Protein AF-A0A0L8H445-F1 (afdb_monomer)

Solvent-accessible surface area (backbone atoms only — not comparable to full-atom values): 51123 Å² total; per-residue (Å²): 124,63,44,75,86,66,48,77,74,84,75,86,85,77,84,87,76,80,88,90,76,95,72,57,72,65,58,53,51,51,51,53,49,52,52,48,51,52,53,49,52,52,46,52,47,38,54,50,39,50,54,52,51,52,53,51,51,52,50,54,51,53,54,51,50,30,51,54,46,49,52,52,48,50,59,55,54,71,73,49,62,100,85,63,89,72,60,65,71,58,52,53,53,50,47,56,49,44,74,72,47,67,40,87,89,78,37,54,68,59,51,51,50,52,44,50,53,49,65,78,39,46,68,60,55,48,55,54,27,70,80,42,43,71,63,42,53,52,48,50,46,52,53,53,48,50,35,42,56,49,53,58,67,62,57,97,88,62,84,60,63,58,47,52,48,50,52,56,49,80,58,36,70,79,67,42,69,86,51,86,56,60,94,92,58,96,62,52,68,65,49,57,57,40,46,60,51,40,56,77,72,41,46,54,45,28,51,50,51,41,46,65,73,73,44,70,67,94,60,73,79,31,40,61,64,91,45,74,69,48,39,56,52,48,50,60,63,45,45,62,53,55,48,26,64,73,63,73,44,65,67,58,29,30,54,52,50,49,48,45,41,59,49,64,30,41,47,84,73,47,58,51,41,65,25,32,49,48,40,20,33,44,67,24,98,68,54,59,65,53,70,62,44,48,53,34,54,43,55,62,57,54,58,52,67,63,51,68,76,74,62,95,65,94,76,94,73,95,72,96,70,91,68,93,80,60,85,32,43,45,35,38,42,48,53,49,59,47,33,64,85,45,51,59,73,47,51,67,70,54,43,45,51,44,38,61,48,42,42,68,30,58,72,40,49,66,69,66,82,80,70,74,90,66,86,86,66,95,72,95,71,92,72,99,75,68,91,87,72,50,70,70,55,52,55,54,50,55,50,47,51,53,51,37,53,54,45,50,55,60,67,42,29,69,50,53,36,52,38,52,51,52,36,57,69,78,59,72,44,73,66,53,53,52,29,52,22,42,39,52,30,37,42,40,67,67,58,61,46,57,55,87,80,30,56,43,51,42,55,49,33,72,31,46,68,58,51,50,50,48,54,50,50,50,67,68,40,61,45,73,44,99,86,69,48,80,41,45,49,57,60,37,36,33,68,34,49,89,73,57,70,74,55,47,70,52,51,50,24,44,51,35,42,48,26,47,25,49,41,56,41,56,69,75,52,51,68,53,55,62,74,59,63,79,80,71,86,59,88,77,74,93,73,80,76,81,75,88,53,68,62,54,68,81,57,45,44,64,48,49,47,49,50,48,35,30,45,55,9,46,49,50,60,61,45,59,84,75,71,70,81,64,51,74,70,54,50,58,55,41,60,76,70,72,62,85,76,79,61,66,72,54,50,57,51,35,54,53,47,35,53,43,41,51,29,42,48,54,32,46,51,52,54,49,54,48,34,73,76,56,74,77,60,64,90,69,58,64,48,41,86,87,66,78,75,70,52,94,55,88,75,64,62,69,59,39,54,51,35,62,76,42,58,81,58,84,84,72,79,76,96,66,66,98,79,63,71,80,82,78,50,47,68,52,52,44,50,40,42,38,60,58,76,46,44,70,34,47,58,68,73,52,56,50,48,35,51,50,49,54,44,49,51,57,36,50,75,51,43,40,80,50,38,79,74,74,72,38,73,57,49,76,48,79,32,43,66,94,40,45,56,62,48,43,51,64,56,56,24,64,92,66,39,76,68,70,72,34,45,69,41,47,43,49,22,47,99,85,73,47,74,53,93,74,81,60,84,57,62,49,37,50,51,50,52,54,52,36,52,56,58,62,60,29,46,92,72,46,52,20,35,66,35,92,86,67,22,40,38,78,29,89,60,22,70,82,75,34,92,64,42,65,60,52,52,51,41,52,53,50,52,51,49,46,34,56,65,70,71,49,89,73,96,71,61,60,27,69,56,53,56,52,48,69,74,40,80,83,70,68,78,77,59,67,71,44,32,52,56,75,38,53,73,84,56,103

Radius of gyration: 40.76 Å; Cα contacts (8 Å, |Δi|>4): 844; chains: 1; bounding box: 110×109×117 Å

Mean predicted aligned error: 14.7 Å

Organism: Octopus bimaculoides (NCBI:txid37653)

Sequence (876 aa):
MYSFEGEFRRGPIQSFRGASTKECKEDLIKRAQEERLKREEFRIQNESAVKIQTLFRGYRTRKKEAMRLRELFDSKLSTFPKQSLVNIETVTDLCCQLLFFYDGSLDQSRLLWVCQQMLTQKDNVVNHMAENFEKMVHQMKLVLQLCLLYLEKLTSSQSLALPMRMLEIFTATETYVHLSVPKGKIWPPVVQNIFEFLCNKGYFKSLRILLNIKVPSRIERCHHPPIPIAESIFDLIMKPVNIAVASGDKGFCTSVLTEVCRELFCPSHSQQVELFLLPAMAYGKYPFPFVELIQALINKIGEKNETQLFSAKKNTNEDSSKKFSDANHWLLYAVLVLGEKYVETLTPQQTFQYLMLMQNLVPTLPLPRLQNFDDDDDEENDSDIEEMMVDDLETDFAYQEKLRESCLHYLDSIALARRIIVCTTEFPTPDILVAICNICHSLMCEQRIPVHKLRLLYTLAFNIDFMKRLWLECTCRYSISVSGTKISLIQILARGQSLAESDIQVIVPLLSVFCAAFSHSLHTLHDAEFYGDNEVEFKDERVKKSTSMPFSLNELVPMSLTLRDICLGIIELASPESKVFLNKDYQQAFSKTGIQVAKEENLLRTQLWRHLFKSISTLVKQLHSRDTRRQFCPTNHWLADHIHIRTDKLYNLQAANLYSQQPLMPYVPNDSGPDSGPPLSGRDIWNLIILTELPFVVRFTERIKILHQHVNQDREEHQSEMTNFQLGLSINIKIRRNYIYEDAFEKLSEENEPNLKLRLRVRLVNSAGIDEAGIDGGGLSREFLSELLKTGFDPNRGFFKYTNDKLLYPNPQAPALFENYTDHYYFLGRMLGKALYENLLVELPFAQFFLSKILNRHGIDLDIHHLASLDPEMYR

Secondary structure (DSSP, 8-state):
---TT--S-PPP------------HHHHHHHHHHHHHHHHHHHHHHHHHHHHHHHHHHHHHHHHHHHHHHHHHHHHHHTS-TTPPPPHHHHHHHHHHHHHH--TTT-HHHHHHHHHHHHHTHHHHHHHHHHSHHHHHHHHHHHHHHHHHHHHT--TTS--HHHHHHHHHHT-SGGGTTS-PPTT-SS-HHHHHHHHHHHHTTHHHHHHHHHHHHS-S-----SS-SSHHHHHHHHHHHHHHHHHHHH--HHHHHHHHHHHIIIIISSPPPHHIIIIIHHHHHHSSS---HHHHHHHHHHHHHHHHHHTTT------------------HHHHHHHHHHHTTTGGG--HHHHHHHHHHHHHHGGGSPPPP---S-TT----------TTS-HHHHHHHHHHHHHHHHHHHHHT-HHHHHHHHHHHHH---HHHHHHHHHHHHHHHHTS---GGG-HHHHHHHT-HHHHHHHHHHHHH-EEE-TTS-EEEHHHHHHTTPPPPHHHHHHHHHHHHHHHHHHHHHHHH--HHHHHT------SS----PPP--SS-HHHHHHHHHHHHHHHHHHHHHHS-TT-----HHHHHHHHTTT-----HHHHHHHHHHHHHHHHHHHHHHHHHHHHHHS--SPTTTT--TT----TTS---HHHHHHHHHSTT------S--TT-PPPPPHHHHHHHHHHHH-GGGS-HHHHHHHHHHHHHHHHHHHS-HHHHTT-S-EEEEEEEGGGHHHHHHHHHSTTT---TTSEEEEEEE-TTSPBPS---SSHHHHHHHHHHHHHHS-GGGSSEEE-TTS-EEE-TTHHHH-TTHHHHHHHHHHHHHHHHHTT------B-HHHHHHHH-TT-----GGGHHHH-HHHH-

InterPro domains:
  IPR000048 IQ motif, EF-hand binding site [PF00612] (47-64)
  IPR000569 HECT domain [PF00632] (787-876)
  IPR000569 HECT domain [PS50237] (752-876)
  IPR035983 HECT, E3 ligase catalytic domain [SSF56204] (730-876)
  IPR044611 Ubiquitin-protein ligase E3A/B/C-like [PTHR45700] (14-876)

Structure (mmCIF, N/CA/C/O backbone):
data_AF-A0A0L8H445-F1
#
_entry.id   AF-A0A0L8H445-F1
#
loop_
_atom_site.group_PDB
_atom_site.id
_atom_site.type_symbol
_atom_site.label_atom_id
_atom_site.label_alt_id
_atom_site.label_comp_id
_atom_site.label_asym_id
_atom_site.label_entity_id
_atom_site.label_seq_id
_atom_site.pdbx_PDB_ins_code
_atom_site.Cartn_x
_atom_site.Cartn_y
_atom_site.Cartn_z
_atom_site.occupancy
_atom_site.B_iso_or_equiv
_atom_site.auth_seq_id
_atom_site.auth_comp_id
_atom_site.auth_asym_id
_atom_site.auth_atom_id
_atom_site.pdbx_PDB_model_num
ATOM 1 N N . MET A 1 1 ? -42.386 39.431 35.282 1.00 52.84 1 MET A N 1
ATOM 2 C CA . MET A 1 1 ? -41.181 39.133 34.481 1.00 52.84 1 MET A CA 1
ATOM 3 C C . MET A 1 1 ? -40.555 40.464 34.123 1.00 52.84 1 MET A C 1
ATOM 5 O O . MET A 1 1 ? -41.308 41.370 33.791 1.00 52.84 1 MET A O 1
ATOM 9 N N . TYR A 1 2 ? -39.244 40.599 34.299 1.00 54.44 2 TYR A N 1
ATOM 10 C CA . TYR A 1 2 ? -38.499 41.794 33.895 1.00 54.44 2 TYR A CA 1
ATOM 11 C C . TYR A 1 2 ? -38.227 41.717 32.388 1.00 54.44 2 TYR A C 1
ATOM 13 O O . TYR A 1 2 ? -37.969 40.611 31.903 1.00 54.44 2 TYR A O 1
ATOM 21 N N . SER A 1 3 ? -38.297 42.840 31.664 1.00 57.62 3 SER A N 1
ATOM 22 C CA . SER A 1 3 ? -37.790 42.911 30.283 1.00 57.62 3 SER A CA 1
ATOM 23 C C . SER A 1 3 ? -36.276 42.660 30.256 1.00 57.62 3 SER A C 1
ATOM 25 O O . SER A 1 3 ? -35.626 42.671 31.306 1.00 57.62 3 SER A O 1
ATOM 27 N N . PHE A 1 4 ? -35.700 42.438 29.072 1.00 54.97 4 PHE A N 1
ATOM 28 C CA . PHE A 1 4 ? -34.241 42.324 28.910 1.00 54.97 4 PHE A CA 1
ATOM 29 C C . PHE A 1 4 ? -33.477 43.519 29.524 1.00 54.97 4 PHE A C 1
ATOM 31 O O . PHE A 1 4 ? -32.404 43.342 30.088 1.00 54.97 4 PHE A O 1
ATOM 38 N N . GLU A 1 5 ? -34.086 44.707 29.516 1.00 62.88 5 GLU A N 1
ATOM 39 C CA . GLU A 1 5 ? -33.553 45.957 30.081 1.00 62.88 5 GLU A CA 1
ATOM 40 C C . GLU A 1 5 ? -33.823 46.124 31.592 1.00 62.88 5 GLU A C 1
ATOM 42 O O . GLU A 1 5 ? -33.458 47.134 32.185 1.00 62.88 5 GLU A O 1
ATOM 47 N N . GLY A 1 6 ? -34.458 45.146 32.248 1.00 58.59 6 GLY A N 1
ATOM 48 C CA . GLY A 1 6 ? -34.704 45.180 33.693 1.00 58.59 6 GLY A CA 1
ATOM 49 C C . GLY A 1 6 ? -35.949 45.963 34.118 1.00 58.59 6 GLY A C 1
ATOM 50 O O . GLY A 1 6 ? -36.132 46.220 35.307 1.00 58.59 6 GLY A O 1
ATOM 51 N N . GLU A 1 7 ? -36.849 46.301 33.194 1.00 60.81 7 GLU A N 1
ATOM 52 C CA . GLU A 1 7 ? -38.042 47.085 33.515 1.00 60.81 7 GLU A CA 1
ATOM 53 C C . GLU A 1 7 ? -39.260 46.209 33.848 1.00 60.81 7 GLU A C 1
ATOM 55 O O . GLU A 1 7 ? -39.556 45.205 33.187 1.00 60.81 7 GLU A O 1
ATOM 60 N N . PHE A 1 8 ? -39.993 46.588 34.899 1.00 49.16 8 PHE A N 1
ATOM 61 C CA . PHE A 1 8 ? -41.201 45.901 35.354 1.00 49.16 8 PHE A CA 1
ATOM 62 C C . PHE A 1 8 ? -42.442 46.554 34.724 1.00 49.16 8 PHE A C 1
ATOM 64 O O . PHE A 1 8 ? -42.942 47.545 35.238 1.00 49.16 8 PHE A O 1
ATOM 71 N N . ARG A 1 9 ? -42.940 45.961 33.625 1.00 52.97 9 ARG A N 1
ATOM 72 C CA . ARG A 1 9 ? -44.165 46.343 32.880 1.00 52.97 9 ARG A CA 1
ATOM 73 C C . ARG A 1 9 ? -44.188 47.804 32.378 1.00 52.97 9 ARG A C 1
ATOM 75 O O . ARG A 1 9 ? -44.627 48.698 33.091 1.00 52.97 9 ARG A O 1
ATOM 82 N N . ARG A 1 10 ? -43.860 48.033 31.099 1.00 55.81 10 ARG A N 1
ATOM 83 C CA . ARG A 1 10 ? -44.254 49.277 30.404 1.00 55.81 10 ARG A CA 1
ATOM 84 C C . ARG A 1 10 ? -45.738 49.218 30.013 1.00 55.81 10 ARG A C 1
ATOM 86 O O . ARG A 1 10 ? -46.206 48.189 29.525 1.00 55.81 10 ARG A O 1
ATOM 93 N N . GLY A 1 11 ? -46.470 50.314 30.228 1.00 60.94 11 GLY A N 1
ATOM 94 C CA . GLY A 1 11 ? -47.812 50.510 29.666 1.00 60.94 11 GLY A CA 1
ATOM 95 C C . GLY A 1 11 ? -47.774 50.593 28.130 1.00 60.94 11 GLY A C 1
ATOM 96 O O . GLY A 1 11 ? -46.709 50.848 27.564 1.00 60.94 11 GLY A O 1
ATOM 97 N N . PRO A 1 12 ? -48.900 50.356 27.431 1.00 51.44 12 PRO A N 1
ATOM 98 C CA . PRO A 1 12 ? -48.942 50.403 25.973 1.00 51.44 12 PRO A CA 1
ATOM 99 C C . PRO A 1 12 ? -48.565 51.802 25.472 1.00 51.44 12 PRO A C 1
ATOM 101 O O . PRO A 1 12 ? -49.224 52.785 25.803 1.00 51.44 12 PRO A O 1
ATOM 104 N N . ILE A 1 13 ? -47.512 51.895 24.657 1.00 60.28 13 ILE A N 1
ATOM 105 C CA . ILE A 1 13 ? -47.147 53.141 23.977 1.00 60.28 13 ILE A CA 1
ATOM 106 C C . ILE A 1 13 ? -48.139 53.329 22.824 1.00 60.28 13 ILE A C 1
ATOM 108 O O . ILE A 1 13 ? -47.994 52.732 21.757 1.00 60.28 13 ILE A O 1
ATOM 112 N N . GLN A 1 14 ? -49.184 54.123 23.056 1.00 52.66 14 GLN A N 1
ATOM 113 C CA . GLN A 1 14 ? -50.068 54.600 21.996 1.00 52.66 14 GLN A CA 1
ATOM 114 C C . GLN A 1 14 ? -49.372 55.732 21.239 1.00 52.66 14 GLN A C 1
ATOM 116 O O . GLN A 1 14 ? -49.094 56.794 21.792 1.00 52.66 14 GLN A O 1
ATOM 121 N N . SER A 1 15 ? -49.088 55.497 19.957 1.00 55.41 15 SER A N 1
ATOM 122 C CA . SER A 1 15 ? -48.632 56.546 19.047 1.00 55.41 15 SER A CA 1
ATOM 123 C C . SER A 1 15 ? -49.806 57.470 18.724 1.00 55.41 15 SER A C 1
ATOM 125 O O . SER A 1 15 ? -50.652 57.153 17.889 1.00 55.41 15 SER A O 1
ATOM 127 N N . PHE A 1 16 ? -49.873 58.617 19.397 1.00 56.34 16 PHE A N 1
ATOM 128 C CA . PHE A 1 16 ? -50.764 59.711 19.020 1.00 56.34 16 PHE A CA 1
ATOM 129 C C . PHE A 1 16 ? -50.074 60.582 17.971 1.00 56.34 16 PHE A C 1
ATOM 131 O O . PHE A 1 16 ? -49.567 61.660 18.278 1.00 56.34 16 PHE A O 1
ATOM 138 N N . ARG A 1 17 ? -50.041 60.130 16.713 1.00 50.19 17 ARG A N 1
ATOM 139 C CA . ARG A 1 17 ? -49.727 61.025 15.594 1.00 50.19 17 ARG A CA 1
ATOM 140 C C . ARG A 1 17 ? -50.879 61.051 14.603 1.00 50.19 17 ARG A C 1
ATOM 142 O O . ARG A 1 17 ? -51.000 60.206 13.723 1.00 50.19 17 ARG A O 1
ATOM 149 N N . GLY A 1 18 ? -51.739 62.046 14.799 1.00 51.62 18 GLY A N 1
ATOM 150 C CA . GLY A 1 18 ? -52.689 62.501 13.798 1.00 51.62 18 GLY A CA 1
ATOM 151 C C . GLY A 1 18 ? -51.972 63.287 12.699 1.00 51.62 18 GLY A C 1
ATOM 152 O O . GLY A 1 18 ? -51.136 64.138 12.986 1.00 51.62 18 GLY A O 1
ATOM 153 N N . ALA A 1 19 ? -52.307 62.929 11.460 1.00 54.41 19 ALA A N 1
ATOM 154 C CA . ALA A 1 19 ? -52.299 63.718 10.229 1.00 54.41 19 ALA A CA 1
ATOM 155 C C . ALA A 1 19 ? -51.334 64.916 10.124 1.00 54.41 19 ALA A C 1
ATOM 157 O O . ALA A 1 19 ? -51.636 65.997 10.617 1.00 54.41 19 ALA A O 1
ATOM 158 N N . SER A 1 20 ? -50.263 64.761 9.337 1.00 53.66 20 SER A N 1
ATOM 159 C CA . SER A 1 20 ? -49.817 65.774 8.362 1.00 53.66 20 SER A CA 1
ATOM 160 C C . SER A 1 20 ? -48.563 65.281 7.631 1.00 53.66 20 SER A C 1
ATOM 162 O O . SER A 1 20 ? -47.464 65.456 8.144 1.00 53.66 20 SER A O 1
ATOM 164 N N . THR A 1 21 ? -48.759 64.618 6.484 1.00 58.44 21 THR A N 1
ATOM 165 C CA . THR A 1 21 ? -47.921 64.621 5.259 1.00 58.44 21 THR A CA 1
ATOM 166 C C . THR A 1 21 ? -48.411 63.493 4.338 1.00 58.44 21 THR A C 1
ATOM 168 O O . THR A 1 21 ? -48.614 62.365 4.781 1.00 58.44 21 THR A O 1
ATOM 171 N N . LYS A 1 22 ? -48.659 63.778 3.049 1.00 61.53 22 LYS A N 1
ATOM 172 C CA . LYS A 1 22 ? -48.946 62.742 2.036 1.00 61.53 22 LYS A CA 1
ATOM 173 C C . LYS A 1 22 ? -47.659 61.944 1.786 1.00 61.53 22 LYS A C 1
ATOM 175 O O . LYS A 1 22 ? -46.872 62.316 0.925 1.00 61.53 22 LYS A O 1
ATOM 180 N N . GLU A 1 23 ? -47.424 60.894 2.566 1.00 62.38 23 GLU A N 1
ATOM 181 C CA . GLU A 1 23 ? -46.331 59.948 2.317 1.00 62.38 23 GLU A CA 1
ATOM 182 C C . GLU A 1 23 ? -46.672 59.006 1.153 1.00 62.38 23 GLU A C 1
ATOM 184 O O . GLU A 1 23 ? -47.831 58.627 0.959 1.00 62.38 23 GLU A O 1
ATOM 189 N N . CYS A 1 24 ? -45.661 58.637 0.360 1.00 68.00 24 CYS A N 1
ATOM 190 C CA . CYS A 1 24 ? -45.808 57.682 -0.734 1.00 68.00 24 CYS A CA 1
ATOM 191 C C . CYS A 1 24 ? -46.143 56.286 -0.174 1.00 68.00 24 CYS A C 1
ATOM 193 O O . CYS A 1 24 ? -45.620 55.876 0.863 1.00 68.00 24 CYS A O 1
ATOM 195 N N . LYS A 1 25 ? -47.022 55.534 -0.854 1.00 74.12 25 LYS A N 1
ATOM 196 C CA . LYS A 1 25 ? -47.511 54.219 -0.389 1.00 74.12 25 LYS A CA 1
ATOM 197 C C . LYS A 1 25 ? -46.368 53.228 -0.129 1.00 74.12 25 LYS A C 1
ATOM 199 O O . LYS A 1 25 ? -46.459 52.438 0.808 1.00 74.12 25 LYS A O 1
ATOM 204 N N . GLU A 1 26 ? -45.309 53.277 -0.934 1.00 74.31 26 GLU A N 1
ATOM 205 C CA . GLU A 1 26 ? -44.135 52.406 -0.795 1.00 74.31 26 GLU A CA 1
ATOM 206 C C . GLU A 1 26 ? -43.337 52.703 0.482 1.00 74.31 26 GLU A C 1
ATOM 208 O O . GLU A 1 26 ? -43.000 51.775 1.218 1.00 74.31 26 GLU A O 1
ATOM 213 N N . ASP A 1 27 ? -43.134 53.981 0.817 1.00 75.69 27 ASP A N 1
ATOM 214 C CA . ASP A 1 27 ? -42.425 54.395 2.036 1.00 75.69 27 ASP A CA 1
ATOM 215 C C . ASP A 1 27 ? -43.194 54.011 3.304 1.00 75.69 27 ASP A C 1
ATOM 217 O O . ASP A 1 27 ? -42.604 53.587 4.302 1.00 75.69 27 ASP A O 1
ATOM 221 N N . LEU A 1 28 ? -44.527 54.093 3.254 1.00 76.31 28 LEU A N 1
ATOM 222 C CA . LEU A 1 28 ? -45.396 53.689 4.358 1.00 76.31 28 LEU A CA 1
ATOM 223 C C . LEU A 1 28 ? -45.352 52.170 4.582 1.00 76.31 28 LEU A C 1
ATOM 225 O O . LEU A 1 28 ? -45.294 51.717 5.727 1.00 76.31 28 LEU A O 1
ATOM 229 N N . ILE A 1 29 ? -45.326 51.377 3.505 1.00 78.19 29 ILE A N 1
ATOM 230 C CA . ILE A 1 29 ? -45.174 49.916 3.585 1.00 78.19 29 ILE A CA 1
ATOM 231 C C . ILE A 1 29 ? -43.795 49.552 4.141 1.00 78.19 29 ILE A C 1
ATOM 233 O O . ILE A 1 29 ? -43.714 48.726 5.052 1.00 78.19 29 ILE A O 1
ATOM 237 N N . LYS A 1 30 ? -42.726 50.193 3.653 1.00 79.81 30 LYS A N 1
ATOM 238 C CA . LYS A 1 30 ? -41.353 49.937 4.104 1.00 79.81 30 LYS A CA 1
ATOM 239 C C . LYS A 1 30 ? -41.175 50.270 5.585 1.00 79.81 30 LYS A C 1
ATOM 241 O O . LYS A 1 30 ? -40.667 49.444 6.339 1.00 79.81 30 LYS A O 1
ATOM 246 N N . ARG A 1 31 ? -41.697 51.411 6.044 1.00 79.44 31 ARG A N 1
ATOM 247 C CA . ARG A 1 31 ? -41.658 51.794 7.464 1.00 79.44 31 ARG A CA 1
ATOM 248 C C . ARG A 1 31 ? -42.493 50.859 8.341 1.00 79.44 31 ARG A C 1
ATOM 250 O O . ARG A 1 31 ? -42.049 50.471 9.417 1.00 79.44 31 ARG A O 1
ATOM 257 N N . ALA A 1 32 ? -43.671 50.438 7.877 1.00 78.12 32 ALA A N 1
ATOM 258 C CA . ALA A 1 32 ? -44.479 49.446 8.586 1.00 78.12 32 ALA A CA 1
ATOM 259 C C . ALA A 1 32 ? -43.778 48.077 8.667 1.00 78.12 32 ALA A C 1
ATOM 261 O O . ALA A 1 32 ? -43.916 47.379 9.672 1.00 78.12 32 ALA A O 1
ATOM 262 N N . GLN A 1 33 ? -43.019 47.688 7.639 1.00 79.94 33 GLN A N 1
ATOM 263 C CA . GLN A 1 33 ? -42.196 46.479 7.642 1.00 79.94 33 GLN A CA 1
ATOM 264 C C . GLN A 1 33 ? -41.013 46.602 8.614 1.00 79.94 33 GLN A C 1
ATOM 266 O O . GLN A 1 33 ? -40.796 45.689 9.405 1.00 79.94 33 GLN A O 1
ATOM 271 N N . GLU A 1 34 ? -40.309 47.735 8.629 1.00 80.94 34 GLU A N 1
ATOM 272 C CA . GLU A 1 34 ? -39.234 48.020 9.592 1.00 80.94 34 GLU A CA 1
ATOM 273 C C . GLU A 1 34 ? -39.747 48.041 11.042 1.00 80.94 34 GLU A C 1
ATOM 275 O O . GLU A 1 34 ? -39.114 47.479 11.934 1.00 80.94 34 GLU A O 1
ATOM 280 N N . GLU A 1 35 ? -40.926 48.617 11.299 1.00 81.06 35 GLU A N 1
ATOM 281 C CA . GLU A 1 35 ? -41.564 48.553 12.619 1.00 81.06 35 GLU A CA 1
ATOM 282 C C . GLU A 1 35 ? -41.956 47.124 13.014 1.00 81.06 35 GLU A C 1
ATOM 284 O O . GLU A 1 35 ? -41.827 46.759 14.184 1.00 81.06 35 GLU A O 1
ATOM 289 N N . ARG A 1 36 ? -42.428 46.299 12.067 1.00 77.38 36 ARG A N 1
ATOM 290 C CA . ARG A 1 36 ? -42.722 44.877 12.321 1.00 77.38 36 ARG A CA 1
ATOM 291 C C . ARG A 1 36 ? -41.454 44.105 12.668 1.00 77.38 36 ARG A C 1
ATOM 293 O O . ARG A 1 36 ? -41.474 43.379 13.657 1.00 77.38 36 ARG A O 1
ATOM 300 N N . LEU A 1 37 ? -40.367 44.313 11.921 1.00 81.81 37 LEU A N 1
ATOM 301 C CA . LEU A 1 37 ? -39.067 43.695 12.193 1.00 81.81 37 LEU A CA 1
ATOM 302 C C . LEU A 1 37 ? -38.548 44.088 13.580 1.00 81.81 37 LEU A C 1
ATOM 304 O O . LEU A 1 37 ? -38.221 43.209 14.368 1.00 81.81 37 LEU A O 1
ATOM 308 N N . LYS A 1 38 ? -38.601 45.375 13.948 1.00 84.25 38 LYS A N 1
ATOM 309 C CA . LYS A 1 38 ? -38.212 45.832 15.296 1.00 84.25 38 LYS A CA 1
ATOM 310 C C . LYS A 1 38 ? -39.068 45.219 16.410 1.00 84.25 38 LYS A C 1
ATOM 312 O O . LYS A 1 38 ? -38.551 44.886 17.474 1.00 84.25 38 LYS A O 1
ATOM 317 N N . ARG A 1 39 ? -40.381 45.051 16.195 1.00 80.69 39 ARG A N 1
ATOM 318 C CA . ARG A 1 39 ? -41.268 44.375 17.165 1.00 80.69 39 ARG A CA 1
ATOM 319 C C . ARG A 1 39 ? -40.942 42.888 17.293 1.00 80.69 39 ARG A C 1
ATOM 321 O O . ARG A 1 39 ? -41.013 42.351 18.396 1.00 80.69 39 ARG A O 1
ATOM 328 N N . GLU A 1 40 ? -40.596 42.233 16.190 1.00 81.44 40 GLU A N 1
ATOM 329 C CA . GLU A 1 40 ? -40.197 40.828 16.178 1.00 81.44 40 GLU A CA 1
ATOM 330 C C . GLU A 1 40 ? -38.836 40.616 16.853 1.00 81.44 40 GLU A C 1
ATOM 332 O O . GLU A 1 40 ? -38.731 39.756 17.727 1.00 81.44 40 GLU A O 1
ATOM 337 N N . GLU A 1 41 ? -37.844 41.463 16.571 1.00 83.31 41 GLU A N 1
ATOM 338 C CA . GLU A 1 41 ? -36.553 41.485 17.272 1.00 83.31 41 GLU A CA 1
ATOM 339 C C . GLU A 1 41 ? -36.737 41.671 18.782 1.00 83.31 41 GLU A C 1
ATOM 341 O O . GLU A 1 41 ? -36.195 40.901 19.577 1.00 83.31 41 GLU A O 1
ATOM 346 N N . PHE A 1 42 ? -37.573 42.625 19.201 1.00 84.25 42 PHE A N 1
ATOM 347 C CA . PHE A 1 42 ? -37.860 42.853 20.619 1.00 84.25 42 PHE A CA 1
ATOM 348 C C . PHE A 1 42 ? -38.588 41.667 21.279 1.00 84.25 42 PHE A C 1
ATOM 350 O O . PHE A 1 42 ? -38.356 41.359 22.455 1.00 84.25 42 PHE A O 1
ATOM 357 N N . ARG A 1 43 ? -39.457 40.960 20.540 1.00 83.12 43 ARG A N 1
ATOM 358 C CA . ARG A 1 43 ? -40.092 39.719 21.017 1.00 83.12 43 ARG A CA 1
ATOM 359 C C . ARG A 1 43 ? -39.042 38.628 21.229 1.00 83.12 43 ARG A C 1
ATOM 361 O O . ARG A 1 43 ? -39.008 38.037 22.306 1.00 83.12 43 ARG A O 1
ATOM 368 N N . ILE A 1 44 ? -38.160 38.414 20.251 1.00 84.12 44 ILE A N 1
ATOM 369 C CA . ILE A 1 44 ? -37.080 37.416 20.313 1.00 84.12 44 ILE A CA 1
ATOM 370 C C . ILE A 1 44 ? -36.131 37.710 21.482 1.00 84.12 44 ILE A C 1
ATOM 372 O O . ILE A 1 44 ? -35.766 36.796 22.227 1.00 84.12 44 ILE A O 1
ATOM 376 N N . GLN A 1 45 ? -35.768 38.977 21.698 1.00 83.81 45 GLN A N 1
ATOM 377 C CA . GLN A 1 45 ? -34.928 39.394 22.824 1.00 83.81 45 GLN A CA 1
ATOM 378 C C . GLN A 1 45 ? -35.591 39.099 24.176 1.00 83.81 45 GLN A C 1
ATOM 380 O O . GLN A 1 45 ? -34.958 38.510 25.053 1.00 83.81 45 GLN A O 1
ATOM 385 N N . ASN A 1 46 ? -36.874 39.434 24.349 1.00 85.38 46 ASN A N 1
ATOM 386 C CA . ASN A 1 46 ? -37.590 39.139 25.594 1.00 85.38 46 ASN A CA 1
ATOM 387 C C . ASN A 1 46 ? -37.792 37.637 25.824 1.00 85.38 46 ASN A C 1
ATOM 389 O O . ASN A 1 46 ? -37.627 37.166 26.950 1.00 85.38 46 ASN A O 1
ATOM 393 N N . GLU A 1 47 ? -38.104 36.863 24.785 1.00 87.25 47 GLU A N 1
ATOM 394 C CA . GLU A 1 47 ? -38.186 35.402 24.888 1.00 87.25 47 GLU A CA 1
ATOM 395 C C . GLU A 1 47 ? -36.840 34.793 25.298 1.00 87.25 47 GLU A C 1
ATOM 397 O O . GLU A 1 47 ? -36.785 33.933 26.181 1.00 87.25 47 GLU A O 1
ATOM 402 N N . SER A 1 48 ? -35.742 35.281 24.718 1.00 86.44 48 SER A N 1
ATOM 403 C CA . SER A 1 48 ? -34.381 34.866 25.075 1.00 86.44 48 SER A CA 1
ATOM 404 C C . SER A 1 48 ? -34.046 35.228 26.525 1.00 86.44 48 SER A C 1
ATOM 406 O O . SER A 1 48 ? -33.537 34.389 27.269 1.00 86.44 48 SER A O 1
ATOM 408 N N . ALA A 1 49 ? -34.420 36.429 26.978 1.00 87.62 49 ALA A N 1
ATOM 409 C CA . ALA A 1 49 ? -34.254 36.864 28.364 1.00 87.62 49 ALA A CA 1
ATOM 410 C C . ALA A 1 49 ? -34.993 35.943 29.347 1.00 87.62 49 ALA A C 1
ATOM 412 O O . ALA A 1 49 ? -34.431 35.533 30.364 1.00 87.62 49 ALA A O 1
ATOM 413 N N . VAL A 1 50 ? -36.238 35.568 29.037 1.00 86.38 50 VAL A N 1
ATOM 414 C CA . VAL A 1 50 ? -37.031 34.643 29.860 1.00 86.38 50 VAL A CA 1
ATOM 415 C C . VAL A 1 50 ? -36.380 33.261 29.917 1.00 86.38 50 VAL A C 1
ATOM 417 O O . VAL A 1 50 ? -36.291 32.681 31.004 1.00 86.38 50 VAL A O 1
ATOM 420 N N . LYS A 1 51 ? -35.870 32.740 28.795 1.00 87.81 51 LYS A N 1
ATOM 421 C CA . LYS A 1 51 ? -35.128 31.466 28.761 1.00 87.81 51 LYS A CA 1
ATOM 422 C C . LYS A 1 51 ? -33.877 31.515 29.645 1.00 87.81 51 LYS A C 1
ATOM 424 O O . LYS A 1 51 ? -33.678 30.628 30.472 1.00 87.81 51 LYS A O 1
ATOM 429 N N . ILE A 1 52 ? -33.087 32.587 29.563 1.00 89.31 52 ILE A N 1
ATOM 430 C CA . ILE A 1 52 ? -31.895 32.773 30.408 1.00 89.31 52 ILE A CA 1
ATOM 431 C C . ILE A 1 52 ? -32.286 32.870 31.891 1.00 89.31 52 ILE A C 1
ATOM 433 O O . ILE A 1 52 ? -31.716 32.180 32.738 1.00 89.31 52 ILE A O 1
ATOM 437 N N . GLN A 1 53 ? -33.294 33.681 32.227 1.00 88.38 53 GLN A N 1
ATOM 438 C CA . GLN A 1 53 ? -33.745 33.874 33.608 1.00 88.38 53 GLN A CA 1
ATOM 439 C C . GLN A 1 53 ? -34.312 32.590 34.225 1.00 88.38 53 GLN A C 1
ATOM 441 O O . GLN A 1 53 ? -34.054 32.305 35.395 1.00 88.38 53 GLN A O 1
ATOM 446 N N . THR A 1 54 ? -35.094 31.818 33.470 1.00 90.44 54 THR A N 1
ATOM 447 C CA . THR A 1 54 ? -35.649 30.536 33.934 1.00 90.44 54 THR A CA 1
ATOM 448 C C . THR A 1 54 ? -34.543 29.512 34.170 1.00 90.44 54 THR A C 1
ATOM 450 O O . THR A 1 54 ? -34.519 28.889 35.235 1.00 90.44 54 THR A O 1
ATOM 453 N N . LEU A 1 55 ? -33.571 29.415 33.259 1.00 90.56 55 LEU A N 1
ATOM 454 C CA . LEU A 1 55 ? -32.411 28.537 33.405 1.00 90.56 55 LEU A CA 1
ATOM 455 C C . LEU A 1 55 ? -31.545 28.930 34.613 1.00 90.56 55 LEU A C 1
ATOM 457 O O . LEU A 1 55 ? -31.192 28.065 35.418 1.00 90.56 55 LEU A O 1
ATOM 461 N N . PHE A 1 56 ? -31.294 30.228 34.819 1.00 91.06 56 PHE A N 1
ATOM 462 C CA . PHE A 1 56 ? -30.547 30.734 35.975 1.00 91.06 56 PHE A CA 1
ATOM 463 C C . PHE A 1 56 ? -31.275 30.499 37.305 1.00 91.06 56 PHE A C 1
ATOM 465 O O . PHE A 1 56 ? -30.664 30.043 38.274 1.00 91.06 56 PHE A O 1
ATOM 472 N N . ARG A 1 57 ? -32.588 30.764 37.373 1.00 91.75 57 ARG A N 1
ATOM 473 C CA . ARG A 1 57 ? -33.398 30.474 38.571 1.00 91.75 57 ARG A CA 1
ATOM 474 C C . ARG A 1 57 ? -33.378 28.982 38.889 1.00 91.75 57 ARG A C 1
ATOM 476 O O . ARG A 1 57 ? -33.150 28.624 40.040 1.00 91.75 57 ARG A O 1
ATOM 483 N N . GLY A 1 58 ? -33.536 28.128 37.877 1.00 90.31 58 GLY A N 1
ATOM 484 C CA . GLY A 1 58 ? -33.436 26.676 38.022 1.00 90.31 58 GLY A CA 1
ATOM 485 C C . GLY A 1 58 ? -32.069 26.231 38.546 1.00 90.31 58 GLY A C 1
ATOM 486 O O . GLY A 1 58 ? -32.000 25.462 39.503 1.00 90.31 58 GLY A O 1
ATOM 487 N N . TYR A 1 59 ? -30.982 26.763 37.981 1.00 90.31 59 TYR A N 1
ATOM 488 C CA . TYR A 1 59 ? -29.619 26.504 38.451 1.00 90.31 59 TYR A CA 1
ATOM 489 C C . TYR A 1 59 ? -29.420 26.933 39.912 1.00 90.31 59 TYR A C 1
ATOM 491 O O . TYR A 1 59 ? -28.950 26.140 40.728 1.00 90.31 59 TYR A O 1
ATOM 499 N N . ARG A 1 60 ? -29.840 28.152 40.281 1.00 92.50 60 ARG A N 1
ATOM 500 C CA . ARG A 1 60 ? -29.709 28.672 41.651 1.00 92.50 60 ARG A CA 1
ATOM 501 C C . ARG A 1 60 ? -30.501 27.840 42.660 1.00 92.50 60 ARG A C 1
ATOM 503 O O . ARG A 1 60 ? -29.986 27.574 43.744 1.00 92.50 60 ARG A O 1
ATOM 510 N N . THR A 1 61 ? -31.720 27.424 42.320 1.00 92.56 61 THR A N 1
ATOM 511 C CA . THR A 1 61 ? -32.548 26.569 43.184 1.00 92.56 61 THR A CA 1
ATOM 512 C C . THR A 1 61 ? -31.917 25.193 43.369 1.00 92.56 61 THR A C 1
ATOM 514 O O . THR A 1 61 ? -31.753 24.769 44.509 1.00 92.56 61 THR A O 1
ATOM 517 N N . ARG A 1 62 ? -31.469 24.531 42.290 1.00 90.06 62 ARG A N 1
ATOM 518 C CA . ARG A 1 62 ? -30.760 23.242 42.389 1.00 90.06 62 ARG A CA 1
ATOM 519 C C . ARG A 1 62 ? -29.493 23.347 43.233 1.00 90.06 62 ARG A C 1
ATOM 521 O O . ARG A 1 62 ? -29.260 22.489 44.072 1.00 90.06 62 ARG A O 1
ATOM 528 N N . LYS A 1 63 ? -28.714 24.423 43.077 1.00 90.44 63 LYS A N 1
ATOM 529 C CA . LYS A 1 63 ? -27.492 24.652 43.863 1.00 90.44 63 LYS A CA 1
ATOM 530 C C . LYS A 1 63 ? -27.783 24.853 45.357 1.00 90.44 63 LYS A C 1
ATOM 532 O O . LYS A 1 63 ? -27.052 24.328 46.191 1.00 90.44 63 LYS A O 1
ATOM 537 N N . LYS A 1 64 ? -28.849 25.589 45.701 1.00 92.00 64 LYS A N 1
ATOM 538 C CA . LYS A 1 64 ? -29.307 25.733 47.095 1.00 92.00 64 LYS A CA 1
ATOM 539 C C . LYS A 1 64 ? -29.751 24.397 47.684 1.00 92.00 64 LYS A C 1
ATOM 541 O O . LYS A 1 64 ? -29.345 24.069 48.791 1.00 92.00 64 LYS A O 1
ATOM 546 N N . GLU A 1 65 ? -30.540 23.631 46.938 1.00 92.38 65 GLU A N 1
ATOM 547 C CA . GLU A 1 65 ? -31.026 22.332 47.403 1.00 92.38 65 GLU A CA 1
ATOM 548 C C . GLU A 1 65 ? -29.889 21.315 47.551 1.00 92.38 65 GLU A C 1
ATOM 550 O O . GLU A 1 65 ? -29.840 20.590 48.537 1.00 92.38 65 GLU A O 1
ATOM 555 N N . ALA A 1 66 ? -28.916 21.322 46.636 1.00 91.75 66 ALA A N 1
ATOM 556 C CA . ALA A 1 66 ? -27.710 20.507 46.737 1.00 91.75 66 ALA A CA 1
ATOM 557 C C . ALA A 1 66 ? -26.903 20.823 48.010 1.00 91.75 66 ALA A C 1
ATOM 559 O O . ALA A 1 66 ? -26.453 19.905 48.689 1.00 91.75 66 ALA A O 1
ATOM 560 N N . MET A 1 67 ? -26.759 22.104 48.378 1.00 91.88 67 MET A N 1
ATOM 561 C CA . MET A 1 67 ? -26.127 22.493 49.649 1.00 91.88 67 MET A CA 1
ATOM 562 C C . MET A 1 67 ? -26.931 22.016 50.863 1.00 91.88 67 MET A C 1
ATOM 564 O O . MET A 1 67 ? -26.357 21.406 51.760 1.00 91.88 67 MET A O 1
ATOM 568 N N . ARG A 1 68 ? -28.257 22.211 50.859 1.00 94.25 68 ARG A N 1
ATOM 569 C CA . ARG A 1 68 ? -29.144 21.753 51.941 1.00 94.25 68 ARG A CA 1
ATOM 570 C C . ARG A 1 68 ? -29.060 20.237 52.150 1.00 94.25 68 ARG A C 1
ATOM 572 O O . ARG A 1 68 ? -29.002 19.766 53.282 1.00 94.25 68 ARG A O 1
ATOM 579 N N . LEU A 1 69 ? -29.052 19.464 51.062 1.00 92.69 69 LEU A N 1
ATOM 580 C CA . LEU A 1 69 ? -28.916 18.008 51.114 1.00 92.69 69 LEU A CA 1
ATOM 581 C C . LEU A 1 69 ? -27.516 17.571 51.557 1.00 92.69 69 LEU A C 1
ATOM 583 O O . LEU A 1 69 ? -27.412 16.577 52.267 1.00 92.69 69 LEU A O 1
ATOM 587 N N . ARG A 1 70 ? -26.460 18.318 51.209 1.00 93.31 70 ARG A N 1
ATOM 588 C CA . ARG A 1 70 ? -25.098 18.057 51.699 1.00 93.31 70 ARG A CA 1
ATOM 589 C C . ARG A 1 70 ? -25.000 18.242 53.219 1.00 93.31 70 ARG A C 1
ATOM 591 O O . ARG A 1 70 ? -24.462 17.376 53.898 1.00 93.31 70 ARG A O 1
ATOM 598 N N . GLU A 1 71 ? -25.586 19.306 53.765 1.00 91.94 71 GLU A N 1
ATOM 599 C CA . GLU A 1 71 ? -25.663 19.523 55.221 1.00 91.94 71 GLU A CA 1
ATOM 600 C C . GLU A 1 71 ? -26.477 18.422 55.922 1.00 91.94 71 GLU A C 1
ATOM 602 O O . GLU A 1 71 ? -26.083 17.901 56.969 1.00 91.94 71 GLU A O 1
ATOM 607 N N . LEU A 1 72 ? -27.602 18.014 55.323 1.00 91.38 72 LEU A N 1
ATOM 608 C CA . LEU A 1 72 ? -28.409 16.904 55.833 1.00 91.38 72 LEU A CA 1
ATOM 609 C C . LEU A 1 72 ? -27.635 15.577 55.817 1.00 91.38 72 LEU A C 1
ATOM 611 O O . LEU A 1 72 ? -27.730 14.801 56.765 1.00 91.38 72 LEU A O 1
ATOM 615 N N . PHE A 1 73 ? -26.853 15.325 54.769 1.00 93.12 73 PHE A N 1
ATOM 616 C CA . PHE A 1 73 ? -25.988 14.155 54.675 1.00 93.12 73 PHE A CA 1
ATOM 617 C C . PHE A 1 73 ? -24.953 14.147 55.810 1.00 93.12 73 PHE A C 1
ATOM 619 O O . PHE A 1 73 ? -24.821 13.145 56.509 1.00 93.12 73 PHE A O 1
ATOM 626 N N . ASP A 1 74 ? -24.270 15.270 56.048 1.00 90.62 74 ASP A N 1
ATOM 627 C CA . ASP A 1 74 ? -23.231 15.384 57.081 1.00 90.62 74 ASP A CA 1
ATOM 628 C C . ASP A 1 74 ? -23.792 15.276 58.503 1.00 90.62 74 ASP A C 1
ATOM 630 O O . ASP A 1 74 ? -23.205 14.612 59.361 1.00 90.62 74 ASP A O 1
ATOM 634 N N . SER A 1 75 ? -24.954 15.888 58.755 1.00 89.38 75 SER A N 1
ATOM 635 C CA . SER A 1 75 ? -25.654 15.760 60.038 1.00 89.38 75 SER A CA 1
ATOM 636 C C . SER A 1 75 ? -26.076 14.319 60.321 1.00 89.38 75 SER A C 1
ATOM 638 O O . SER A 1 75 ? -25.927 13.861 61.447 1.00 89.38 75 SER A O 1
ATOM 640 N N . LYS A 1 76 ? -26.524 13.566 59.308 1.00 85.94 76 LYS A N 1
ATOM 641 C CA . LYS A 1 76 ? -26.790 12.130 59.460 1.00 85.94 76 LYS A CA 1
ATOM 642 C C . LYS A 1 76 ? -25.496 11.351 59.685 1.00 85.94 76 LYS A C 1
ATOM 644 O O . LYS A 1 76 ? -25.450 10.511 60.575 1.00 85.94 76 LYS A O 1
ATOM 649 N N . LEU A 1 77 ? -24.432 11.651 58.942 1.00 85.94 77 LEU A N 1
ATOM 650 C CA . LEU A 1 77 ? -23.142 10.970 59.074 1.00 85.94 77 LEU A CA 1
ATOM 651 C C . LEU A 1 77 ? -22.556 11.098 60.492 1.00 85.94 77 LEU A C 1
ATOM 653 O O . LEU A 1 77 ? -22.013 10.129 61.014 1.00 85.94 77 LEU A O 1
ATOM 657 N N . SER A 1 78 ? -22.696 12.264 61.135 1.00 83.56 78 SER A N 1
ATOM 658 C CA . SER A 1 78 ? -22.174 12.510 62.489 1.00 83.56 78 SER A CA 1
ATOM 659 C C . SER A 1 78 ? -22.902 11.734 63.593 1.00 83.56 78 SER A C 1
ATOM 661 O O . SER A 1 78 ? -22.324 11.519 64.657 1.00 83.56 78 SER A O 1
ATOM 663 N N . THR A 1 79 ? -24.131 11.267 63.341 1.00 83.00 79 THR A N 1
ATOM 664 C CA . THR A 1 79 ? -24.878 10.420 64.289 1.00 83.00 79 THR A CA 1
ATOM 665 C C . THR A 1 79 ? -24.368 8.980 64.347 1.00 83.00 79 THR A C 1
ATOM 667 O O . THR A 1 79 ? -24.645 8.274 65.317 1.00 83.00 79 THR A O 1
ATOM 670 N N . PHE A 1 80 ? -23.588 8.543 63.353 1.00 79.69 80 PHE A N 1
ATOM 671 C CA . PHE A 1 80 ? -23.044 7.191 63.295 1.00 79.69 80 PHE A CA 1
ATOM 672 C C . PHE A 1 80 ? -21.595 7.150 63.813 1.00 79.69 80 PHE A C 1
ATOM 674 O O . PHE A 1 80 ? -20.746 7.920 63.354 1.00 79.69 80 PHE A O 1
ATOM 681 N N . PRO A 1 81 ? -21.249 6.226 64.730 1.00 71.62 81 PRO A N 1
ATOM 682 C CA . PRO A 1 81 ? -19.856 5.959 65.071 1.00 71.62 81 PRO A CA 1
ATOM 683 C C . PRO A 1 81 ? -19.045 5.597 63.819 1.00 71.62 81 PRO A C 1
ATOM 685 O O . PRO A 1 81 ? -19.533 4.853 62.964 1.00 71.62 81 PRO A O 1
ATOM 688 N N . LYS A 1 82 ? -17.779 6.045 63.748 1.00 66.06 82 LYS A N 1
ATOM 689 C CA . LYS A 1 82 ? -16.869 5.903 62.584 1.00 66.06 82 LYS A CA 1
ATOM 690 C C . LYS A 1 82 ? -16.690 4.467 62.040 1.00 66.06 82 LYS A C 1
ATOM 692 O O . LYS A 1 82 ? -16.131 4.315 60.961 1.00 66.06 82 LYS A O 1
ATOM 697 N N . GLN A 1 83 ? -17.137 3.434 62.759 1.00 61.84 83 GLN A N 1
ATOM 698 C CA . GLN A 1 83 ? -17.023 2.015 62.383 1.00 61.84 83 GLN A CA 1
ATOM 699 C C . GLN A 1 83 ? -18.347 1.226 62.490 1.00 61.84 83 GLN A C 1
ATOM 701 O O . GLN A 1 83 ? -18.336 0.002 62.416 1.00 61.84 83 GLN A O 1
ATOM 706 N N . SER A 1 84 ? -19.490 1.893 62.679 1.00 72.50 84 SER A N 1
ATOM 707 C CA . SER A 1 84 ? -20.785 1.204 62.797 1.00 72.50 84 SER A CA 1
ATOM 708 C C . SER A 1 84 ? -21.393 0.858 61.432 1.00 72.50 84 SER A C 1
ATOM 710 O O . SER A 1 84 ? -21.308 1.640 60.484 1.00 72.50 84 SER A O 1
ATOM 712 N N . LEU A 1 85 ? -22.005 -0.327 61.345 1.00 74.62 85 LEU A N 1
ATOM 713 C CA . LEU A 1 85 ? -22.804 -0.762 60.199 1.00 74.62 85 LEU A CA 1
ATOM 714 C C . LEU A 1 85 ? -24.156 -0.044 60.232 1.00 74.62 85 LEU A C 1
ATOM 716 O O . LEU A 1 85 ? -24.913 -0.187 61.192 1.00 74.62 85 LEU A O 1
ATOM 720 N N . VAL A 1 86 ? -24.449 0.729 59.189 1.00 82.44 86 VAL A N 1
ATOM 721 C CA . VAL A 1 86 ? -25.708 1.480 59.054 1.00 82.44 86 VAL A CA 1
ATOM 722 C C . VAL A 1 86 ? -26.761 0.613 58.351 1.00 82.44 86 VAL A C 1
ATOM 724 O O . VAL A 1 86 ? -26.408 -0.237 57.540 1.00 82.44 86 VAL A O 1
ATOM 727 N N . ASN A 1 87 ? -28.053 0.803 58.645 1.00 85.19 87 ASN A N 1
ATOM 728 C CA . ASN A 1 87 ? -29.132 0.094 57.943 1.00 85.19 87 ASN A CA 1
ATOM 729 C C . ASN A 1 87 ? -29.095 0.377 56.426 1.00 85.19 87 ASN A C 1
ATOM 731 O O . ASN A 1 87 ? -28.888 1.523 56.015 1.00 85.19 87 ASN A O 1
ATOM 735 N N . ILE A 1 88 ? -29.345 -0.647 55.604 1.00 84.44 88 ILE A N 1
ATOM 736 C CA . ILE A 1 88 ? -29.287 -0.579 54.141 1.00 84.44 88 ILE A CA 1
ATOM 737 C C . ILE A 1 88 ? -30.210 0.505 53.578 1.00 84.44 88 ILE A C 1
ATOM 739 O O . ILE A 1 88 ? -29.773 1.284 52.737 1.00 84.44 88 ILE A O 1
ATOM 743 N N . GLU A 1 89 ? -31.429 0.652 54.104 1.00 85.19 89 GLU A N 1
ATOM 744 C CA . GLU A 1 89 ? -32.367 1.700 53.672 1.00 85.19 89 GLU A CA 1
ATOM 745 C C . GLU A 1 89 ? -31.754 3.096 53.844 1.00 85.19 89 GLU A C 1
ATOM 747 O O . GLU A 1 89 ? -31.768 3.927 52.937 1.00 85.19 89 GLU A O 1
ATOM 752 N N . THR A 1 90 ? -31.093 3.332 54.980 1.00 86.62 90 THR A N 1
ATOM 753 C CA . THR A 1 90 ? -30.427 4.609 55.256 1.00 86.62 90 THR A CA 1
ATOM 754 C C . THR A 1 90 ? -29.215 4.824 54.349 1.00 86.62 90 THR A C 1
ATOM 756 O O . THR A 1 90 ? -28.991 5.943 53.887 1.00 86.62 90 THR A O 1
ATOM 759 N N . VAL A 1 91 ? -28.448 3.770 54.046 1.00 86.44 91 VAL A N 1
ATOM 760 C CA . VAL A 1 91 ? -27.336 3.831 53.081 1.00 86.44 91 VAL A CA 1
ATOM 761 C C . VAL A 1 91 ? -27.856 4.172 51.681 1.00 86.44 91 VAL A C 1
ATOM 763 O O . VAL A 1 91 ? -27.273 5.029 51.015 1.00 86.44 91 VAL A O 1
ATOM 766 N N . THR A 1 92 ? -28.972 3.580 51.246 1.00 85.56 92 THR A N 1
ATOM 767 C CA . THR A 1 92 ? -29.583 3.884 49.940 1.00 85.56 92 THR A CA 1
ATOM 768 C C . THR A 1 92 ? -30.130 5.308 49.858 1.00 85.56 92 THR A C 1
ATOM 770 O O . THR A 1 92 ? -29.935 5.981 48.844 1.00 85.56 92 THR A O 1
ATOM 773 N N . ASP A 1 93 ? -30.726 5.826 50.933 1.00 87.75 93 ASP A N 1
ATOM 774 C CA . ASP A 1 93 ? -31.180 7.217 51.012 1.00 87.75 93 ASP A CA 1
ATOM 775 C C . ASP A 1 93 ? -30.014 8.204 50.932 1.00 87.75 93 ASP A C 1
ATOM 777 O O . ASP A 1 93 ? -30.057 9.174 50.172 1.00 87.75 93 ASP A O 1
ATOM 781 N N . LEU A 1 94 ? -28.947 7.953 51.694 1.00 89.69 94 LEU A N 1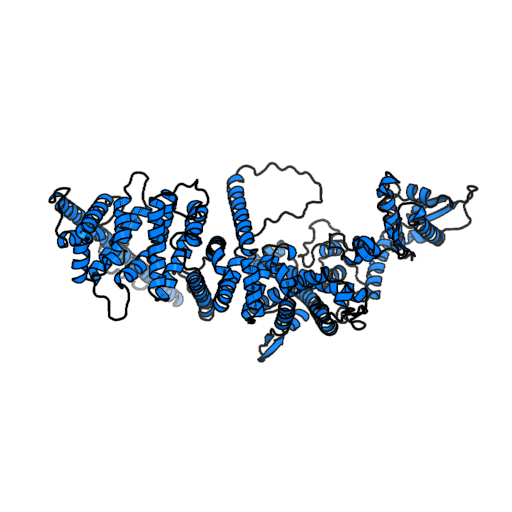
ATOM 782 C CA . LEU A 1 94 ? -27.731 8.765 51.660 1.00 89.69 94 LEU A CA 1
ATOM 783 C C . LEU A 1 94 ? -27.065 8.704 50.281 1.00 89.69 94 LEU A C 1
ATOM 785 O O . LEU A 1 94 ? -26.617 9.729 49.770 1.00 89.69 94 LEU A O 1
ATOM 789 N N . CYS A 1 95 ? -27.066 7.534 49.640 1.00 90.44 95 CYS A N 1
ATOM 790 C CA . CYS A 1 95 ? -26.594 7.362 48.272 1.00 90.44 95 CYS A CA 1
ATOM 791 C C . CYS A 1 95 ? -27.393 8.228 47.282 1.00 90.44 95 CYS A C 1
ATOM 793 O O . CYS A 1 95 ? -26.790 8.973 46.510 1.00 90.44 95 CYS A O 1
ATOM 795 N N . CYS A 1 96 ? -28.732 8.228 47.349 1.00 89.25 96 CYS A N 1
ATOM 796 C CA . CYS A 1 96 ? -29.575 9.097 46.514 1.00 89.25 96 CYS A CA 1
ATOM 797 C C . CYS A 1 96 ? -29.217 10.576 46.669 1.00 89.25 96 CYS A C 1
ATOM 799 O O . CYS A 1 96 ? -29.139 11.308 45.682 1.00 89.25 96 CYS A O 1
ATOM 801 N N . GLN A 1 97 ? -29.030 11.018 47.916 1.00 91.88 97 GLN A N 1
ATOM 802 C CA . GLN A 1 97 ? -28.687 12.403 48.218 1.00 91.88 97 GLN A CA 1
ATOM 803 C C . GLN A 1 97 ? -27.321 12.752 47.633 1.00 91.88 97 GLN A C 1
ATOM 805 O O . GLN A 1 97 ? -27.207 13.751 46.924 1.00 91.88 97 GLN A O 1
ATOM 810 N N . LEU A 1 98 ? -26.318 11.897 47.861 1.00 92.88 98 LEU A N 1
ATOM 811 C CA . LEU A 1 98 ? -24.973 12.078 47.326 1.00 92.88 98 LEU A CA 1
ATOM 812 C C . LEU A 1 98 ? -24.997 12.201 45.801 1.00 92.88 98 LEU A C 1
ATOM 814 O O . LEU A 1 98 ? -24.449 13.161 45.272 1.00 92.88 98 LEU A O 1
ATOM 818 N N . LEU A 1 99 ? -25.685 11.293 45.099 1.00 92.75 99 LEU A N 1
ATOM 819 C CA . LEU A 1 99 ? -25.803 11.316 43.636 1.00 92.75 99 LEU A CA 1
ATOM 820 C C . LEU A 1 99 ? -26.393 12.631 43.095 1.00 92.75 99 LEU A C 1
ATOM 822 O O . LEU A 1 99 ? -26.074 13.023 41.976 1.00 92.75 99 LEU A O 1
ATOM 826 N N . PHE A 1 100 ? -27.229 13.323 43.875 1.00 91.81 100 PHE A N 1
ATOM 827 C CA . PHE A 1 100 ? -27.822 14.600 43.478 1.00 91.81 100 PHE A CA 1
ATOM 828 C C . PHE A 1 100 ? -26.867 15.792 43.635 1.00 91.81 100 PHE A C 1
ATOM 830 O O . PHE A 1 100 ? -26.864 16.680 42.781 1.00 91.81 100 PHE A O 1
ATOM 837 N N . PHE A 1 101 ? -26.086 15.851 44.721 1.00 93.44 101 PHE A N 1
ATOM 838 C CA . PHE A 1 101 ? -25.238 17.013 45.025 1.00 93.44 101 PHE A CA 1
ATOM 839 C C . PHE A 1 101 ? -23.748 16.833 44.711 1.00 93.44 101 PHE A C 1
ATOM 841 O O . PHE A 1 101 ? -23.012 17.812 44.850 1.00 93.44 101 PHE A O 1
ATOM 848 N N . TYR A 1 102 ? -23.307 15.629 44.330 1.00 93.38 102 TYR A N 1
ATOM 849 C CA . TYR A 1 102 ? -21.893 15.260 44.230 1.00 93.38 102 TYR A CA 1
ATOM 850 C C . TYR A 1 102 ? -21.055 16.255 43.419 1.00 93.38 102 TYR A C 1
ATOM 852 O O . TYR A 1 102 ? -21.290 16.489 42.233 1.00 93.38 102 TYR A O 1
ATOM 860 N N . ASP A 1 103 ? -20.013 16.771 44.063 1.00 89.56 103 ASP A N 1
ATOM 861 C CA . ASP A 1 103 ? -18.927 17.524 43.454 1.00 89.56 103 ASP A CA 1
ATOM 862 C C . ASP A 1 103 ? -17.602 16.820 43.765 1.00 89.56 103 ASP A C 1
ATOM 864 O O . ASP A 1 103 ? -17.225 16.639 44.926 1.00 89.56 103 ASP A O 1
ATOM 868 N N . GLY A 1 104 ? -16.865 16.445 42.717 1.00 85.00 104 GLY A N 1
ATOM 869 C CA . GLY A 1 104 ? -15.605 15.714 42.838 1.00 85.00 104 GLY A CA 1
ATOM 870 C C . GLY A 1 104 ? -14.505 16.456 43.600 1.00 85.00 104 GLY A C 1
ATOM 871 O O . GLY A 1 104 ? -13.528 15.821 43.974 1.00 85.00 104 GLY A O 1
ATOM 872 N N . SER A 1 105 ? -14.632 17.761 43.844 1.00 85.75 105 SER A N 1
ATOM 873 C CA . SER A 1 105 ? -13.686 18.527 44.666 1.00 85.75 105 SER A CA 1
ATOM 874 C C . SER A 1 105 ? -14.016 18.502 46.165 1.00 85.75 105 SER A C 1
ATOM 876 O O . SER A 1 105 ? -13.110 18.578 46.991 1.00 85.75 105 SER A O 1
ATOM 878 N N . LEU A 1 106 ? -15.295 18.355 46.528 1.00 88.25 106 LEU A N 1
ATOM 879 C CA . LEU A 1 106 ? -15.780 18.499 47.908 1.00 88.25 106 LEU A CA 1
ATOM 880 C C . LEU A 1 106 ? -16.250 17.181 48.536 1.00 88.25 106 LEU A C 1
ATOM 882 O O . LEU A 1 106 ? -16.201 17.030 49.756 1.00 88.25 106 LEU A O 1
ATOM 886 N N . ASP A 1 107 ? -16.731 16.233 47.727 1.00 91.38 107 ASP A N 1
ATOM 887 C CA . ASP A 1 107 ? -17.513 15.079 48.195 1.00 91.38 107 ASP A CA 1
ATOM 888 C C . ASP A 1 107 ? -16.786 13.733 48.060 1.00 91.38 107 ASP A C 1
ATOM 890 O O . ASP A 1 107 ? -17.394 12.669 48.187 1.00 91.38 107 ASP A O 1
ATOM 894 N N . GLN A 1 108 ? -15.471 13.751 47.841 1.00 88.81 108 GLN A N 1
ATOM 895 C CA . GLN A 1 108 ? -14.666 12.534 47.696 1.00 88.81 108 GLN A CA 1
ATOM 896 C C . GLN A 1 108 ? -14.732 11.631 48.935 1.00 88.81 108 GLN A C 1
ATOM 898 O O . GLN A 1 108 ? -14.953 10.428 48.817 1.00 88.81 108 GLN A O 1
ATOM 903 N N . SER A 1 109 ? -14.595 12.205 50.133 1.00 89.38 109 SER A N 1
ATOM 904 C CA . SER A 1 109 ? -14.673 11.461 51.397 1.00 89.38 109 SER A CA 1
ATOM 905 C C . SER A 1 109 ? -16.053 10.834 51.618 1.00 89.38 109 SER A C 1
ATOM 907 O O . SER A 1 109 ? -16.140 9.696 52.080 1.00 89.38 109 SER A O 1
ATOM 909 N N . ARG A 1 110 ? -17.127 11.536 51.228 1.00 91.31 110 ARG A N 1
ATOM 910 C CA . ARG A 1 110 ? -18.511 11.039 51.296 1.00 91.31 110 ARG A CA 1
ATOM 911 C C . ARG A 1 110 ? -18.718 9.852 50.362 1.00 91.31 110 ARG A C 1
ATOM 913 O O . ARG A 1 110 ? -19.295 8.851 50.776 1.00 91.31 110 ARG A O 1
ATOM 920 N N . LEU A 1 111 ? -18.198 9.930 49.134 1.00 92.25 111 LEU A N 1
ATOM 921 C CA . LEU A 1 111 ? -18.232 8.815 48.187 1.00 92.25 111 LEU A CA 1
ATOM 922 C C . LEU A 1 111 ? -17.492 7.591 48.732 1.00 92.25 111 LEU A C 1
ATOM 924 O O . LEU A 1 111 ? -18.049 6.497 48.705 1.00 92.25 111 LEU A O 1
ATOM 928 N N . LEU A 1 112 ? -16.276 7.768 49.258 1.00 91.31 112 LEU A N 1
ATOM 929 C CA . LEU A 1 112 ? -15.500 6.665 49.834 1.00 91.31 112 LEU A CA 1
ATOM 930 C C . LEU A 1 112 ? -16.228 6.013 51.017 1.00 91.31 112 LEU A C 1
ATOM 932 O O . LEU A 1 112 ? -16.247 4.788 51.111 1.00 91.31 112 LEU A O 1
ATOM 936 N N . TRP A 1 113 ? -16.886 6.805 51.868 1.00 90.94 113 TRP A N 1
ATOM 937 C CA . TRP A 1 113 ? -17.703 6.275 52.960 1.00 90.94 113 TRP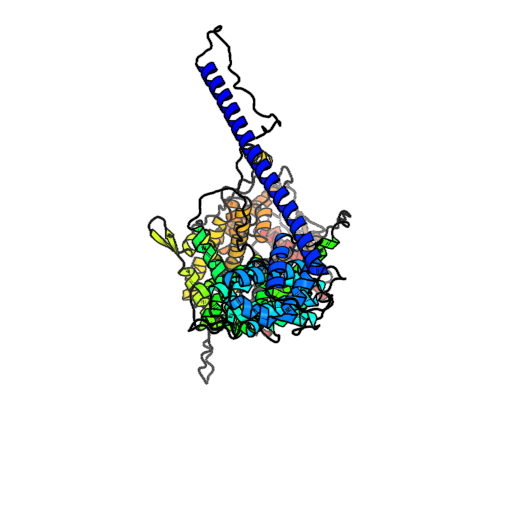 A CA 1
ATOM 938 C C . TRP A 1 113 ? -18.890 5.447 52.448 1.00 90.94 113 TRP A C 1
ATOM 940 O O . TRP A 1 113 ? -19.091 4.324 52.910 1.00 90.94 113 TRP A O 1
ATOM 950 N N . VAL A 1 114 ? -19.635 5.948 51.452 1.00 91.38 114 VAL A N 1
ATOM 951 C CA . VAL A 1 114 ? -20.747 5.196 50.835 1.00 91.38 114 VAL A CA 1
ATOM 952 C C . VAL A 1 114 ? -20.237 3.893 50.214 1.00 91.38 114 VAL A C 1
ATOM 954 O O . VAL A 1 114 ? -20.818 2.838 50.456 1.00 91.38 114 VAL A O 1
ATOM 957 N N . CYS A 1 115 ? -19.112 3.936 49.493 1.00 92.69 115 CYS A N 1
ATOM 958 C CA . CYS A 1 115 ? -18.478 2.744 48.923 1.00 92.69 115 CYS A CA 1
ATOM 959 C C . CYS A 1 115 ? -18.116 1.725 50.012 1.00 92.69 115 CYS A C 1
ATOM 961 O O . CYS A 1 115 ? -18.407 0.542 49.871 1.00 92.69 115 CYS A O 1
ATOM 963 N N . GLN A 1 116 ? -17.522 2.170 51.123 1.00 91.88 116 GLN A N 1
ATOM 964 C CA . GLN A 1 116 ? -17.160 1.295 52.237 1.00 91.88 116 GLN A CA 1
ATOM 965 C C . GLN A 1 116 ? -18.388 0.599 52.842 1.00 91.88 116 GLN A C 1
ATOM 967 O O . GLN A 1 116 ? -18.349 -0.611 53.071 1.00 91.88 116 GLN A O 1
ATOM 972 N N . GLN A 1 117 ? -19.485 1.328 53.069 1.00 90.56 117 GLN A N 1
ATOM 973 C CA . GLN A 1 117 ? -20.720 0.746 53.608 1.00 90.56 117 GLN A CA 1
ATOM 974 C C . GLN A 1 117 ? -21.343 -0.265 52.638 1.00 90.56 117 GLN A C 1
ATOM 976 O O . GLN A 1 117 ? -21.681 -1.376 53.045 1.00 90.56 117 GLN A O 1
ATOM 981 N N . MET A 1 118 ? -21.413 0.073 51.346 1.00 90.81 118 MET A N 1
ATOM 982 C CA . MET A 1 118 ? -21.938 -0.827 50.313 1.00 90.81 118 MET A CA 1
ATOM 983 C C . MET A 1 118 ? -21.104 -2.107 50.176 1.00 90.81 118 MET A C 1
ATOM 985 O O . MET A 1 118 ? -21.670 -3.191 50.067 1.00 90.81 118 MET A O 1
ATOM 989 N N . LEU A 1 119 ? -19.772 -2.008 50.225 1.00 91.50 119 LEU A N 1
ATOM 990 C CA . LEU A 1 119 ? -18.877 -3.170 50.159 1.00 91.50 119 LEU A CA 1
ATOM 991 C C . LEU A 1 119 ? -19.016 -4.082 51.379 1.00 91.50 119 LEU A C 1
ATOM 993 O O . LEU A 1 119 ? -19.040 -5.302 51.231 1.00 91.50 119 LEU A O 1
ATOM 997 N N . THR A 1 120 ? -19.121 -3.499 52.577 1.00 90.38 120 THR A N 1
ATOM 998 C CA . THR A 1 120 ? -19.219 -4.271 53.827 1.00 90.38 120 THR A CA 1
ATOM 999 C C . THR A 1 120 ? -20.547 -5.031 53.917 1.00 90.38 120 THR A C 1
ATOM 1001 O O . THR A 1 120 ? -20.610 -6.092 54.529 1.00 90.38 120 THR A O 1
ATOM 1004 N N . GLN A 1 121 ? -21.601 -4.523 53.270 1.00 89.25 121 GLN A N 1
ATOM 1005 C CA . GLN A 1 121 ? -22.945 -5.108 53.268 1.00 89.25 121 GLN A CA 1
ATOM 1006 C C . GLN A 1 121 ? -23.385 -5.616 51.883 1.00 89.25 121 GLN A C 1
ATOM 1008 O O . GLN A 1 121 ? -24.574 -5.563 51.562 1.00 89.25 121 GLN A O 1
ATOM 1013 N N . LYS A 1 122 ? -22.455 -6.108 51.049 1.00 88.06 122 LYS A N 1
ATOM 1014 C CA . LYS A 1 122 ? -22.719 -6.448 49.634 1.00 88.06 122 LYS A CA 1
ATOM 1015 C C . LYS A 1 122 ? -23.969 -7.316 49.415 1.00 88.06 122 LYS A C 1
ATOM 1017 O O . LYS A 1 122 ? -24.754 -7.024 48.519 1.00 88.06 122 LYS A O 1
ATOM 1022 N N . ASP A 1 123 ? -24.190 -8.328 50.257 1.00 86.06 123 ASP A N 1
ATOM 1023 C CA . ASP A 1 123 ? -25.306 -9.267 50.094 1.00 86.06 123 ASP A CA 1
ATOM 1024 C C . ASP A 1 123 ? -26.651 -8.597 50.437 1.00 86.06 123 ASP A C 1
ATOM 1026 O O . ASP A 1 123 ? -27.644 -8.801 49.743 1.00 86.06 123 ASP A O 1
ATOM 1030 N N . ASN A 1 124 ? -26.671 -7.691 51.424 1.00 85.88 124 ASN A N 1
ATOM 1031 C CA . ASN A 1 124 ? -27.859 -6.897 51.759 1.00 85.88 124 ASN A CA 1
ATOM 1032 C C . ASN A 1 124 ? -28.199 -5.885 50.656 1.00 85.88 124 ASN A C 1
ATOM 1034 O O . ASN A 1 124 ? -29.373 -5.683 50.356 1.00 85.88 124 ASN A O 1
ATOM 1038 N N . VAL A 1 125 ? -27.186 -5.278 50.024 1.00 86.06 125 VAL A N 1
ATOM 1039 C CA . VAL A 1 125 ? -27.375 -4.374 48.873 1.00 86.06 125 VAL A CA 1
ATOM 1040 C C . VAL A 1 125 ? -28.038 -5.119 47.711 1.00 86.06 125 VAL A C 1
ATOM 1042 O O . VAL A 1 125 ? -28.966 -4.596 47.096 1.00 86.06 125 VAL A O 1
ATOM 1045 N N . VAL A 1 126 ? -27.588 -6.344 47.419 1.00 84.88 126 VAL A N 1
ATOM 1046 C CA . VAL A 1 126 ? -28.146 -7.183 46.345 1.00 84.88 126 VAL A CA 1
ATOM 1047 C C . VAL A 1 126 ? -29.560 -7.662 46.686 1.00 84.88 126 VAL A C 1
ATOM 1049 O O . VAL A 1 126 ? -30.439 -7.604 45.830 1.00 84.88 126 VAL A O 1
ATOM 1052 N N . ASN A 1 127 ? -29.818 -8.064 47.932 1.00 83.94 127 ASN A N 1
ATOM 1053 C CA . ASN A 1 127 ? -31.158 -8.470 48.365 1.00 83.94 127 ASN A CA 1
ATOM 1054 C C . ASN A 1 127 ? -32.160 -7.309 48.277 1.00 83.94 127 ASN A C 1
ATOM 1056 O O . ASN A 1 127 ? -33.240 -7.474 47.718 1.00 83.94 127 ASN A O 1
ATOM 1060 N N . HIS A 1 128 ? -31.783 -6.109 48.726 1.00 82.50 128 HIS A N 1
ATOM 1061 C CA . HIS A 1 128 ? -32.637 -4.922 48.606 1.00 82.50 128 HIS A CA 1
ATOM 1062 C C . HIS A 1 128 ? -32.813 -4.461 47.145 1.00 82.50 128 HIS A C 1
ATOM 1064 O O . HIS A 1 128 ? -33.839 -3.891 46.770 1.00 82.50 128 HIS A O 1
ATOM 1070 N N . MET A 1 129 ? -31.844 -4.761 46.271 1.00 82.25 129 MET A N 1
ATOM 1071 C CA . MET A 1 129 ? -31.999 -4.583 44.825 1.00 82.25 129 MET A CA 1
ATOM 1072 C C . MET A 1 129 ? -33.097 -5.489 44.246 1.00 82.25 129 MET A C 1
ATOM 1074 O O . MET A 1 129 ? -33.730 -5.088 43.276 1.00 82.25 129 MET A O 1
ATOM 1078 N N . ALA A 1 130 ? -33.387 -6.655 44.832 1.00 74.81 130 ALA A N 1
ATOM 1079 C CA . ALA A 1 130 ? -34.502 -7.498 44.389 1.00 74.81 130 ALA A CA 1
ATOM 1080 C C . ALA A 1 130 ? -35.873 -6.839 44.633 1.00 74.81 130 ALA A C 1
ATOM 1082 O O . ALA A 1 130 ? -36.789 -7.011 43.832 1.00 74.81 130 ALA A O 1
ATOM 1083 N N . GLU A 1 131 ? -36.003 -6.060 45.711 1.00 77.69 131 GLU A N 1
ATOM 1084 C CA . GLU A 1 131 ? -37.252 -5.396 46.109 1.00 77.69 131 GLU A CA 1
ATOM 1085 C C . GLU A 1 131 ? -37.562 -4.166 45.237 1.00 77.69 131 GLU A C 1
ATOM 1087 O O . GLU A 1 131 ? -38.715 -3.925 44.892 1.00 77.69 131 GLU A O 1
ATOM 1092 N N . ASN A 1 132 ? -36.532 -3.404 44.843 1.00 77.50 132 ASN A N 1
ATOM 1093 C CA . ASN A 1 132 ? -36.646 -2.162 44.063 1.00 77.50 132 ASN A CA 1
ATOM 1094 C C . ASN A 1 132 ? -35.689 -2.141 42.855 1.00 77.50 132 ASN A C 1
ATOM 1096 O O . ASN A 1 132 ? -34.864 -1.233 42.702 1.00 77.50 132 ASN A O 1
ATOM 1100 N N . PHE A 1 133 ? -35.807 -3.149 41.989 1.00 80.56 133 PHE A N 1
ATOM 1101 C CA . PHE A 1 133 ? -34.847 -3.463 40.925 1.00 80.56 133 PHE A CA 1
ATOM 1102 C C . PHE A 1 133 ? -34.436 -2.279 40.039 1.00 80.56 133 PHE A C 1
ATOM 1104 O O . PHE A 1 133 ? -33.253 -1.952 39.968 1.00 80.56 133 PHE A O 1
ATOM 1111 N N . GLU A 1 134 ? -35.380 -1.589 39.393 1.00 80.94 134 GLU A N 1
ATOM 1112 C CA . GLU A 1 134 ? -35.043 -0.516 38.442 1.00 80.94 134 GLU A CA 1
ATOM 1113 C C . GLU A 1 134 ? -34.303 0.654 39.106 1.00 80.94 134 GLU A C 1
ATOM 1115 O O . GLU A 1 134 ? -33.269 1.113 38.610 1.00 80.94 134 GLU A O 1
ATOM 1120 N N . LYS A 1 135 ? -34.801 1.108 40.264 1.00 84.56 135 LYS A N 1
ATOM 1121 C CA . LYS A 1 135 ? -34.222 2.226 41.021 1.00 84.56 135 LYS A CA 1
ATOM 1122 C C . LYS A 1 135 ? -32.821 1.878 41.524 1.00 84.56 135 LYS A C 1
ATOM 1124 O O . LYS A 1 135 ? -31.899 2.675 41.358 1.00 84.56 135 LYS A O 1
ATOM 1129 N N . MET A 1 136 ? -32.650 0.690 42.098 1.00 86.00 136 MET A N 1
ATOM 1130 C CA . MET A 1 136 ? -31.384 0.249 42.687 1.00 86.00 136 MET A CA 1
ATOM 1131 C C . MET A 1 136 ? -30.315 -0.041 41.632 1.00 86.00 136 MET A C 1
ATOM 1133 O O . MET A 1 136 ? -29.158 0.337 41.814 1.00 86.00 136 MET A O 1
ATOM 1137 N N . VAL A 1 137 ? -30.682 -0.634 40.491 1.00 86.69 137 VAL A N 1
ATOM 1138 C CA . VAL A 1 137 ? -29.753 -0.820 39.364 1.00 86.69 137 VAL A CA 1
ATOM 1139 C C . VAL A 1 137 ? -29.318 0.535 38.798 1.00 86.69 137 VAL A C 1
ATOM 1141 O O . VAL A 1 137 ? -28.136 0.727 38.513 1.00 86.69 137 VAL A O 1
ATOM 1144 N N . HIS A 1 138 ? -30.234 1.502 38.672 1.00 89.25 138 HIS A N 1
ATOM 1145 C CA . HIS A 1 138 ? -29.884 2.854 38.229 1.00 89.25 138 HIS A CA 1
ATOM 1146 C C . HIS A 1 138 ? -28.951 3.572 39.216 1.00 89.25 138 HIS A C 1
ATOM 1148 O O . HIS A 1 138 ? -27.959 4.168 38.800 1.00 89.25 138 HIS A O 1
ATOM 1154 N N . GLN A 1 139 ? -29.211 3.470 40.520 1.00 90.12 139 GLN A N 1
ATOM 1155 C CA . GLN A 1 139 ? -28.311 4.004 41.545 1.00 90.12 139 GLN A CA 1
ATOM 1156 C C . GLN A 1 139 ? -26.933 3.352 41.485 1.00 90.12 139 GLN A C 1
ATOM 1158 O O . GLN A 1 139 ? -25.933 4.065 41.466 1.00 90.12 139 GLN A O 1
ATOM 1163 N N . MET A 1 140 ? -26.870 2.021 41.386 1.00 91.69 140 MET A N 1
ATOM 1164 C CA . MET A 1 140 ? -25.607 1.289 41.285 1.00 91.69 140 MET A CA 1
ATOM 1165 C C . MET A 1 140 ? -24.790 1.763 40.079 1.00 91.69 140 MET A C 1
ATOM 1167 O O . MET A 1 140 ? -23.615 2.089 40.216 1.00 91.69 140 MET A O 1
ATOM 1171 N N . LYS A 1 141 ? -25.424 1.896 38.909 1.00 93.88 141 LYS A N 1
ATOM 1172 C CA . LYS A 1 141 ? -24.799 2.451 37.699 1.00 93.88 141 LYS A CA 1
ATOM 1173 C C . LYS A 1 141 ? -24.179 3.827 37.935 1.00 93.88 141 LYS A C 1
ATOM 1175 O O . LYS A 1 141 ? -23.033 4.052 37.551 1.00 93.88 141 LYS A O 1
ATOM 1180 N N . LEU A 1 142 ? -24.921 4.736 38.567 1.00 94.50 142 LEU A N 1
ATOM 1181 C CA . LEU A 1 142 ? -24.451 6.092 38.846 1.00 94.50 142 LEU A CA 1
ATOM 1182 C C . LEU A 1 142 ? -23.317 6.111 39.879 1.00 94.50 142 LEU A C 1
ATOM 1184 O O . LEU A 1 142 ? -22.346 6.837 39.691 1.00 94.50 142 LEU A O 1
ATOM 1188 N N . VAL A 1 143 ? -23.389 5.291 40.931 1.00 94.25 143 VAL A N 1
ATOM 1189 C CA . VAL A 1 143 ? -22.308 5.174 41.926 1.00 94.25 143 VAL A CA 1
ATOM 1190 C C . VAL A 1 143 ? -21.033 4.648 41.277 1.00 94.25 143 VAL A C 1
ATOM 1192 O O . VAL A 1 143 ? -19.973 5.241 41.459 1.00 94.25 143 VAL A O 1
ATOM 1195 N N . LEU A 1 144 ? -21.127 3.592 40.465 1.00 95.31 144 LEU A N 1
ATOM 1196 C CA . LEU A 1 144 ? -19.979 3.053 39.733 1.00 95.31 144 LEU A CA 1
ATOM 1197 C C . LEU A 1 144 ? -19.412 4.078 38.737 1.00 95.31 144 LEU A C 1
ATOM 1199 O O . LEU A 1 144 ? -18.195 4.178 38.593 1.00 95.31 144 LEU A O 1
ATOM 1203 N N . GLN A 1 145 ? -20.259 4.904 38.113 1.00 95.12 145 GLN A N 1
ATOM 1204 C CA . GLN A 1 145 ? -19.801 6.034 37.300 1.00 95.12 145 GLN A CA 1
ATOM 1205 C C . GLN A 1 145 ? -19.038 7.075 38.134 1.00 95.12 145 GLN A C 1
ATOM 1207 O O . GLN A 1 145 ? -17.995 7.555 37.692 1.00 95.12 145 GLN A O 1
ATOM 1212 N N . LEU A 1 146 ? -19.508 7.417 39.338 1.00 93.12 146 LEU A N 1
ATOM 1213 C CA . LEU A 1 146 ? -18.770 8.311 40.237 1.00 93.12 146 LEU A CA 1
ATOM 1214 C C . LEU A 1 146 ? -17.430 7.703 40.670 1.00 93.12 146 LEU A C 1
ATOM 1216 O O . LEU A 1 146 ? -16.442 8.430 40.741 1.00 93.12 146 LEU A O 1
ATOM 1220 N N . CYS A 1 147 ? -17.365 6.387 40.903 1.00 93.44 147 CYS A N 1
ATOM 1221 C CA . CYS A 1 147 ? -16.103 5.690 41.156 1.00 93.44 147 CYS A CA 1
ATOM 1222 C C . CYS A 1 147 ? -15.128 5.850 39.978 1.00 93.44 147 CYS A C 1
ATOM 1224 O O . CYS A 1 147 ? -13.966 6.163 40.208 1.00 93.44 147 CYS A O 1
ATOM 1226 N N . LEU A 1 148 ? -15.585 5.713 38.728 1.00 92.25 148 LEU A N 1
ATOM 1227 C CA . LEU A 1 148 ? -14.742 5.923 37.539 1.00 92.25 148 LEU A CA 1
ATOM 1228 C C . LEU A 1 148 ? -14.256 7.371 37.413 1.00 92.25 148 LEU A C 1
ATOM 1230 O O . LEU A 1 148 ? -13.071 7.601 37.186 1.00 92.25 148 LEU A O 1
ATOM 1234 N N . LEU A 1 149 ? -15.145 8.348 37.619 1.00 90.69 149 LEU A N 1
ATOM 1235 C CA . LEU A 1 149 ? -14.793 9.773 37.591 1.00 90.69 149 LEU A CA 1
ATOM 1236 C C . LEU A 1 149 ? -13.808 10.149 38.704 1.00 90.69 149 LEU A C 1
ATOM 1238 O O . LEU A 1 149 ? -12.959 11.019 38.510 1.00 90.69 149 LEU A O 1
ATOM 1242 N N . TYR A 1 150 ? -13.915 9.502 39.867 1.00 90.06 150 TYR A N 1
ATOM 1243 C CA . TYR A 1 150 ? -12.943 9.636 40.946 1.00 90.06 150 TYR A CA 1
ATOM 1244 C C . TYR A 1 150 ? -11.577 9.081 40.525 1.00 90.06 150 TYR A C 1
ATOM 1246 O O . TYR A 1 150 ? -10.570 9.762 40.701 1.00 90.06 150 TYR A O 1
ATOM 1254 N N . LEU A 1 151 ? -11.545 7.890 39.914 1.00 87.69 151 LEU A N 1
ATOM 1255 C CA . LEU A 1 151 ? -10.311 7.267 39.428 1.00 87.69 151 LEU A CA 1
ATOM 1256 C C . LEU A 1 151 ? -9.630 8.090 38.317 1.00 87.69 151 LEU A C 1
ATOM 1258 O O . LEU A 1 151 ? -8.406 8.168 38.291 1.00 87.69 151 LEU A O 1
ATOM 1262 N N . GLU A 1 152 ? -10.397 8.749 37.444 1.00 86.50 152 GLU A N 1
ATOM 1263 C CA . GLU A 1 152 ? -9.869 9.618 36.377 1.00 86.50 152 GLU A CA 1
ATOM 1264 C C . GLU A 1 152 ? -9.153 10.869 36.922 1.00 86.50 152 GLU A C 1
ATOM 1266 O O . GLU A 1 152 ? -8.216 11.360 36.299 1.00 86.50 152 GLU A O 1
ATOM 1271 N N . LYS A 1 153 ? -9.562 11.380 38.092 1.00 84.88 153 LYS A N 1
ATOM 1272 C CA . LYS A 1 153 ? -9.023 12.612 38.706 1.00 84.88 153 LYS A CA 1
ATOM 1273 C C . LYS A 1 153 ? -8.016 12.361 39.835 1.00 84.88 153 LYS A C 1
ATOM 1275 O O . LYS A 1 153 ? -7.689 13.292 40.573 1.00 84.88 153 LYS A O 1
ATOM 1280 N N . LEU A 1 154 ? -7.553 11.123 40.002 1.00 79.00 154 LEU A N 1
ATOM 1281 C CA . LEU A 1 154 ? -6.640 10.741 41.079 1.00 79.00 154 LEU A CA 1
ATOM 1282 C C . LEU A 1 154 ? -5.325 11.532 41.026 1.00 79.00 154 LEU A C 1
ATOM 1284 O O . LEU A 1 154 ? -4.591 11.487 40.040 1.00 79.00 154 LEU A O 1
ATOM 1288 N N . THR A 1 155 ? -4.976 12.166 42.144 1.00 70.44 155 THR A N 1
ATOM 1289 C CA . THR A 1 155 ? -3.607 12.619 42.429 1.00 70.44 155 THR A CA 1
ATOM 1290 C C . THR A 1 155 ? -2.843 11.538 43.204 1.00 70.44 155 THR A C 1
ATOM 1292 O O . THR A 1 155 ? -3.430 10.599 43.751 1.00 70.44 155 THR A O 1
ATOM 1295 N N . SER A 1 156 ? -1.512 11.626 43.254 1.00 61.69 156 SER A N 1
ATOM 1296 C CA . SER A 1 156 ? -0.627 10.586 43.807 1.00 61.69 156 SER A CA 1
ATOM 1297 C C . SER A 1 156 ? -0.888 10.208 45.278 1.00 61.69 156 SER A C 1
ATOM 1299 O O . SER A 1 156 ? -0.489 9.121 45.686 1.00 61.69 156 SER A O 1
ATOM 1301 N N . SER A 1 157 ? -1.597 11.033 46.056 1.00 63.81 157 SER A N 1
ATOM 1302 C CA . SER A 1 157 ? -1.855 10.840 47.494 1.00 63.81 157 SER A CA 1
ATOM 1303 C C . SER A 1 157 ? -3.193 10.169 47.852 1.00 63.81 157 SER A C 1
ATOM 1305 O O . SER A 1 157 ? -3.464 9.939 49.030 1.00 63.81 157 SER A O 1
ATOM 1307 N N . GLN A 1 158 ? -4.050 9.858 46.877 1.00 77.38 158 GLN A N 1
ATOM 1308 C CA . GLN A 1 158 ? -5.423 9.395 47.118 1.00 77.38 158 GLN A CA 1
ATOM 1309 C C . GLN A 1 158 ? -5.584 7.861 47.045 1.00 77.38 158 GLN A C 1
ATOM 1311 O O . GLN A 1 158 ? -4.898 7.183 46.277 1.00 77.38 158 GLN A O 1
ATOM 1316 N N . SER A 1 159 ? -6.497 7.297 47.855 1.00 81.38 159 SER A N 1
ATOM 1317 C CA . SER A 1 159 ? -6.703 5.842 47.967 1.00 81.38 159 SER A CA 1
ATOM 1318 C C . SER A 1 159 ? -7.540 5.275 46.818 1.00 81.38 159 SER A C 1
ATOM 1320 O O . SER A 1 159 ? -8.684 5.665 46.599 1.00 81.38 159 SER A O 1
ATOM 1322 N N . LEU A 1 160 ? -6.973 4.286 46.131 1.00 86.44 160 LEU A N 1
ATOM 1323 C CA . LEU A 1 160 ? -7.581 3.568 45.006 1.00 86.44 160 LEU A CA 1
ATOM 1324 C C . LEU A 1 160 ? -8.386 2.324 45.416 1.00 86.44 160 LEU A C 1
ATOM 1326 O O . LEU A 1 160 ? -9.162 1.809 44.616 1.00 86.44 160 LEU A O 1
ATOM 1330 N N . ALA A 1 161 ? -8.232 1.850 46.655 1.00 87.00 161 ALA A N 1
ATOM 1331 C CA . ALA A 1 161 ? -8.737 0.542 47.071 1.00 87.00 161 ALA A CA 1
ATOM 1332 C C . ALA A 1 161 ? -10.271 0.435 47.014 1.00 87.00 161 ALA A C 1
ATOM 1334 O O . ALA A 1 161 ? -10.797 -0.513 46.438 1.00 87.00 161 ALA A O 1
ATOM 1335 N N . LEU A 1 162 ? -11.001 1.409 47.576 1.00 91.62 162 LEU A N 1
ATOM 1336 C CA . LEU A 1 162 ? -12.468 1.339 47.653 1.00 91.62 162 LEU A CA 1
ATOM 1337 C C . LEU A 1 162 ? -13.148 1.476 46.276 1.00 91.62 162 LEU A C 1
ATOM 1339 O O . LEU A 1 162 ? -13.978 0.623 45.963 1.00 91.62 162 LEU A O 1
ATOM 1343 N N . PRO A 1 163 ? -12.811 2.468 45.422 1.00 92.25 163 PRO A N 1
ATOM 1344 C CA . PRO A 1 163 ? -13.430 2.587 44.099 1.00 92.25 163 PRO A CA 1
ATOM 1345 C C . PRO A 1 163 ? -13.113 1.401 43.176 1.00 92.25 163 PRO A C 1
ATOM 1347 O O . PRO A 1 163 ? -14.009 0.920 42.485 1.00 92.25 163 PRO A O 1
ATOM 1350 N N . MET A 1 164 ? -11.877 0.884 43.200 1.00 91.50 164 MET A N 1
ATOM 1351 C CA . MET A 1 164 ? -11.511 -0.327 42.451 1.00 91.50 164 MET A CA 1
ATOM 1352 C C . MET A 1 164 ? -12.311 -1.534 42.939 1.00 91.50 164 MET A C 1
ATOM 1354 O O . MET A 1 164 ? -12.913 -2.241 42.134 1.00 91.50 164 MET A O 1
ATOM 1358 N N . ARG A 1 165 ? -12.416 -1.722 44.261 1.00 92.62 165 ARG A N 1
ATOM 1359 C CA . ARG A 1 165 ? -13.169 -2.842 44.831 1.00 92.62 165 ARG A CA 1
ATOM 1360 C C . ARG A 1 165 ? -14.669 -2.755 44.541 1.00 92.62 165 ARG A C 1
ATOM 1362 O O . ARG A 1 165 ? -15.297 -3.786 44.318 1.00 92.62 165 ARG A O 1
ATOM 1369 N N . MET A 1 166 ? -15.240 -1.548 44.499 1.00 94.94 166 MET A N 1
ATOM 1370 C CA . MET A 1 166 ? -16.620 -1.326 44.047 1.00 94.94 166 MET A CA 1
ATOM 1371 C C . MET A 1 166 ? -16.825 -1.826 42.618 1.00 94.94 166 MET A C 1
ATOM 1373 O O . MET A 1 166 ? -17.773 -2.571 42.370 1.00 94.94 166 MET A O 1
ATOM 1377 N N . LEU A 1 167 ? -15.922 -1.459 41.700 1.00 94.00 167 LEU A N 1
ATOM 1378 C CA . LEU A 1 167 ? -15.960 -1.942 40.321 1.00 94.00 167 LEU A CA 1
ATOM 1379 C C . LEU A 1 167 ? -15.795 -3.462 40.274 1.00 94.00 167 LEU A C 1
ATOM 1381 O O . LEU A 1 167 ? -16.576 -4.119 39.603 1.00 94.00 167 LEU A O 1
ATOM 1385 N N . GLU A 1 168 ? -14.854 -4.048 41.011 1.00 92.94 168 GLU A N 1
ATOM 1386 C CA . GLU A 1 168 ? -14.637 -5.499 41.027 1.00 92.94 168 GLU A CA 1
ATOM 1387 C C . GLU A 1 168 ? -15.860 -6.282 41.525 1.00 92.94 168 GLU A C 1
ATOM 1389 O O . GLU A 1 168 ? -16.315 -7.196 40.836 1.00 92.94 168 GLU A O 1
ATOM 1394 N N . ILE A 1 169 ? -16.411 -5.932 42.692 1.00 92.12 169 ILE A N 1
ATOM 1395 C CA . ILE A 1 169 ? -17.502 -6.692 43.317 1.00 92.12 169 ILE A CA 1
ATOM 1396 C C . ILE A 1 169 ? -18.816 -6.474 42.567 1.00 92.12 169 ILE A C 1
ATOM 1398 O O . ILE A 1 169 ? -19.450 -7.439 42.144 1.00 92.12 169 ILE A O 1
ATOM 1402 N N . PHE A 1 170 ? -19.239 -5.228 42.352 1.00 91.69 170 PHE A N 1
ATOM 1403 C CA . PHE A 1 170 ? -20.577 -4.944 41.816 1.00 91.69 170 PHE A CA 1
ATOM 1404 C C . PHE A 1 170 ? -20.680 -5.058 40.291 1.00 91.69 170 PHE A C 1
ATOM 1406 O O . PHE A 1 170 ? -21.763 -4.876 39.738 1.00 91.69 170 PHE A O 1
ATOM 1413 N N . THR A 1 171 ? -19.592 -5.421 39.607 1.00 91.38 171 THR A N 1
ATOM 1414 C CA . THR A 1 171 ? -19.638 -5.901 38.216 1.00 91.38 171 THR A CA 1
ATOM 1415 C C . THR A 1 171 ? -19.422 -7.412 38.095 1.00 91.38 171 THR A C 1
ATOM 1417 O O . THR A 1 171 ? -19.459 -7.945 36.989 1.00 91.38 171 THR A O 1
ATOM 1420 N N . ALA A 1 172 ? -19.150 -8.128 39.196 1.00 88.81 172 ALA A N 1
ATOM 1421 C CA . ALA A 1 172 ? -18.992 -9.581 39.167 1.00 88.81 172 ALA A CA 1
ATOM 1422 C C . ALA A 1 172 ? -20.346 -10.272 39.002 1.00 88.81 172 ALA A C 1
ATOM 1424 O O . ALA A 1 172 ? -21.329 -9.906 39.642 1.00 88.81 172 ALA A O 1
ATOM 1425 N N . THR A 1 173 ? -20.380 -11.302 38.162 1.00 83.94 173 THR A N 1
ATOM 1426 C CA . THR A 1 173 ? -21.561 -12.148 37.954 1.00 83.94 173 THR A CA 1
ATOM 1427 C C . THR A 1 173 ? -21.943 -12.891 39.233 1.00 83.94 173 THR A C 1
ATOM 1429 O O . THR A 1 173 ? -23.126 -12.959 39.559 1.00 83.94 173 THR A O 1
ATOM 1432 N N . GLU A 1 174 ? -20.945 -13.340 40.001 1.00 83.75 174 GLU A N 1
ATOM 1433 C CA . GLU A 1 174 ? -21.082 -14.011 41.303 1.00 83.75 174 GLU A CA 1
ATOM 1434 C C . GLU A 1 174 ? -21.905 -13.206 42.319 1.00 83.75 174 GLU A C 1
ATOM 1436 O O . GLU A 1 174 ? -22.682 -13.773 43.083 1.00 83.75 174 GLU A O 1
ATOM 1441 N N . THR A 1 175 ? -21.797 -11.876 42.288 1.00 84.94 175 THR A N 1
ATOM 1442 C CA . THR A 1 175 ? -22.508 -10.979 43.211 1.00 84.94 175 THR A CA 1
ATOM 1443 C C . THR A 1 175 ? -24.025 -11.032 43.024 1.00 84.94 175 THR A C 1
ATOM 1445 O O . THR A 1 175 ? -24.762 -10.794 43.974 1.00 84.94 175 THR A O 1
ATOM 1448 N N . TYR A 1 176 ? -24.512 -11.370 41.827 1.00 83.81 176 TYR A N 1
ATOM 1449 C CA . TYR A 1 176 ? -25.936 -11.305 41.478 1.00 83.81 176 TYR A CA 1
ATOM 1450 C C . TYR A 1 176 ? -26.580 -12.676 41.235 1.00 83.81 176 TYR A C 1
ATOM 1452 O O . TYR A 1 176 ? -27.705 -12.734 40.744 1.00 83.81 176 TYR A O 1
ATOM 1460 N N . VAL A 1 177 ? -25.905 -13.779 41.576 1.00 71.75 177 VAL A N 1
ATOM 1461 C CA . VAL A 1 177 ? -26.369 -15.158 41.305 1.00 71.75 177 VAL A CA 1
ATOM 1462 C C . VAL A 1 177 ? -27.752 -15.450 41.904 1.00 71.75 177 VAL A C 1
ATOM 1464 O O . VAL A 1 177 ? -28.515 -16.233 41.346 1.00 71.75 177 VAL A O 1
ATOM 1467 N N . HIS A 1 178 ? -28.102 -14.795 43.013 1.00 69.25 178 HIS A N 1
ATOM 1468 C CA . HIS A 1 178 ? -29.374 -14.986 43.714 1.00 69.25 178 HIS A CA 1
ATOM 1469 C C . HIS A 1 178 ? -30.551 -14.183 43.131 1.00 69.25 178 HIS A C 1
ATOM 1471 O O . HIS A 1 178 ? -31.694 -14.419 43.520 1.00 69.25 178 HIS A O 1
ATOM 1477 N N . LEU A 1 179 ? -30.307 -13.255 42.197 1.00 68.38 179 LEU A N 1
ATOM 1478 C CA . LEU A 1 179 ? -31.367 -12.516 41.510 1.00 68.38 179 LEU A CA 1
ATOM 1479 C C . LEU A 1 179 ? -31.910 -13.358 40.348 1.00 68.38 179 LEU A C 1
ATOM 1481 O O . LEU A 1 179 ? -31.158 -13.778 39.471 1.00 68.38 179 LEU A O 1
ATOM 1485 N N . SER A 1 180 ? -33.224 -13.589 40.351 1.00 54.94 180 SER A N 1
ATOM 1486 C CA . SER A 1 180 ? -33.988 -14.414 39.407 1.00 54.94 180 SER A CA 1
ATOM 1487 C C . SER A 1 180 ? -33.468 -14.337 37.966 1.00 54.94 180 SER A C 1
ATOM 1489 O O . SER A 1 180 ? -33.656 -13.333 37.277 1.00 54.94 180 SER A O 1
ATOM 1491 N N . VAL A 1 181 ? -32.855 -15.417 37.479 1.00 53.34 181 VAL A N 1
ATOM 1492 C CA . VAL A 1 181 ? -32.473 -15.544 36.068 1.00 53.34 181 VAL A CA 1
ATOM 1493 C C . VAL A 1 181 ? -33.727 -15.922 35.265 1.00 53.34 181 VAL A C 1
ATOM 1495 O O . VAL A 1 181 ? -34.351 -16.944 35.566 1.00 53.34 181 VAL A O 1
ATOM 1498 N N . PRO A 1 182 ? -34.151 -15.130 34.258 1.00 54.47 182 PRO A N 1
ATOM 1499 C CA . PRO A 1 182 ? -35.264 -15.510 33.392 1.00 54.47 182 PRO A CA 1
ATOM 1500 C C . PRO A 1 182 ? -34.992 -16.869 32.732 1.00 54.47 182 PRO A C 1
ATOM 1502 O O . PRO A 1 182 ? -33.874 -17.116 32.273 1.00 54.47 182 PRO A O 1
ATOM 1505 N N . LYS A 1 183 ? -36.005 -17.748 32.663 1.00 41.00 183 LYS A N 1
ATOM 1506 C CA . LYS A 1 183 ? -35.878 -19.081 32.043 1.00 41.00 183 LYS A CA 1
ATOM 1507 C C . LYS A 1 183 ? -35.244 -18.962 30.647 1.00 41.00 183 LYS A C 1
ATOM 1509 O O . LYS A 1 183 ? -35.809 -18.309 29.776 1.00 41.00 183 LYS A O 1
ATOM 1514 N N . GLY A 1 184 ? -34.088 -19.601 30.453 1.00 46.72 184 GLY A N 1
ATOM 1515 C CA . GLY A 1 184 ? -33.373 -19.657 29.171 1.00 46.72 184 GLY A CA 1
ATOM 1516 C C . GLY A 1 184 ? -32.135 -18.757 29.037 1.00 46.72 184 GLY A C 1
ATOM 1517 O O . GLY A 1 184 ? -31.461 -18.848 28.016 1.00 46.72 184 GLY A O 1
ATOM 1518 N N . LYS A 1 185 ? -31.792 -17.923 30.032 1.00 48.09 185 LYS A N 1
ATOM 1519 C CA . LYS A 1 185 ? -30.516 -17.173 30.066 1.00 48.09 185 LYS A CA 1
ATOM 1520 C C . LYS A 1 185 ? -29.536 -17.785 31.076 1.00 48.09 185 LYS A C 1
ATOM 1522 O O . LYS A 1 185 ? -29.961 -18.317 32.092 1.00 48.09 185 LYS A O 1
ATOM 1527 N N . ILE A 1 186 ? -28.233 -17.714 30.785 1.00 50.28 186 ILE A N 1
ATOM 1528 C CA . ILE A 1 186 ? -27.151 -18.292 31.614 1.00 50.28 186 ILE A CA 1
ATOM 1529 C C . ILE A 1 186 ? -26.661 -17.296 32.694 1.00 50.28 186 ILE A C 1
ATOM 1531 O O . ILE A 1 186 ? -26.094 -17.709 33.700 1.00 50.28 186 ILE A O 1
ATOM 1535 N N . TRP A 1 187 ? -26.927 -15.989 32.534 1.00 56.31 187 TRP A N 1
ATOM 1536 C CA . TRP A 1 187 ? -26.345 -14.915 33.358 1.00 56.31 187 TRP A CA 1
ATOM 1537 C C . TRP A 1 187 ? -27.388 -13.888 33.848 1.00 56.31 187 TRP A C 1
ATOM 1539 O O . TRP A 1 187 ? -28.407 -13.696 33.174 1.00 56.31 187 TRP A O 1
ATOM 1549 N N . PRO A 1 188 ? -27.133 -13.160 34.959 1.00 62.19 188 PRO A N 1
ATOM 1550 C CA . PRO A 1 188 ? -27.981 -12.053 35.401 1.00 62.19 188 PRO A CA 1
ATOM 1551 C C . PRO A 1 188 ? -27.934 -10.884 34.392 1.00 62.19 188 PRO A C 1
ATOM 1553 O O . PRO A 1 188 ? -26.873 -10.276 34.219 1.00 62.19 188 PRO A O 1
ATOM 1556 N N . PRO A 1 189 ? -29.059 -10.483 33.762 1.00 72.94 189 PRO A N 1
ATOM 1557 C CA . PRO A 1 189 ? -29.095 -9.364 32.806 1.00 72.94 189 PRO A CA 1
ATOM 1558 C C . PRO A 1 189 ? -28.696 -8.013 33.429 1.00 72.94 189 PRO A C 1
ATOM 1560 O O . PRO A 1 189 ? -28.400 -7.058 32.715 1.00 72.94 189 PRO A O 1
ATOM 1563 N N . VAL A 1 190 ? -28.649 -7.937 34.763 1.00 82.38 190 VAL A N 1
ATOM 1564 C CA . VAL A 1 190 ? -28.167 -6.779 35.527 1.00 82.38 190 VAL A CA 1
ATOM 1565 C C . VAL A 1 190 ? -26.744 -6.397 35.134 1.00 82.38 190 VAL A C 1
ATOM 1567 O O . VAL A 1 190 ? -26.480 -5.221 34.899 1.00 82.38 190 VAL A O 1
ATOM 1570 N N . VAL A 1 191 ? -25.832 -7.369 35.036 1.00 87.19 191 VAL A N 1
ATOM 1571 C CA . VAL A 1 191 ? -24.407 -7.096 34.792 1.00 87.19 191 VAL A CA 1
ATOM 1572 C C . VAL A 1 191 ? -24.191 -6.563 33.378 1.00 87.19 191 VAL A C 1
ATOM 1574 O O . VAL A 1 191 ? -23.486 -5.570 33.207 1.00 87.19 191 VAL A O 1
ATOM 1577 N N . GLN A 1 192 ? -24.865 -7.155 32.384 1.00 87.00 192 GLN A N 1
ATOM 1578 C CA . GLN A 1 192 ? -24.890 -6.636 31.013 1.00 87.00 192 GLN A CA 1
ATOM 1579 C C . GLN A 1 192 ? -25.400 -5.188 30.995 1.00 87.00 192 GLN A C 1
ATOM 1581 O O . GLN A 1 192 ? -24.721 -4.301 30.489 1.00 87.00 192 GLN A O 1
ATOM 1586 N N . ASN A 1 193 ? -26.536 -4.919 31.643 1.00 87.94 193 ASN A N 1
ATOM 1587 C CA . ASN A 1 193 ? -27.139 -3.587 31.695 1.00 87.94 193 ASN A CA 1
ATOM 1588 C C . ASN A 1 193 ? -26.236 -2.550 32.401 1.00 87.94 193 ASN A C 1
ATOM 1590 O O . ASN A 1 193 ? -26.213 -1.372 32.031 1.00 87.94 193 ASN A O 1
ATOM 1594 N N . ILE A 1 194 ? -25.488 -2.963 33.433 1.00 91.44 194 ILE A N 1
ATOM 1595 C CA . ILE A 1 194 ? -24.474 -2.127 34.093 1.00 91.44 194 ILE A CA 1
ATOM 1596 C C . ILE A 1 194 ? -23.334 -1.815 33.121 1.00 91.44 194 ILE A C 1
ATOM 1598 O O . ILE A 1 194 ? -23.014 -0.641 32.951 1.00 91.44 194 ILE A O 1
ATOM 1602 N N . PHE A 1 195 ? -22.748 -2.813 32.455 1.00 92.69 195 PHE A N 1
ATOM 1603 C CA . PHE A 1 195 ? -21.643 -2.580 31.522 1.00 92.69 195 PHE A CA 1
ATOM 1604 C C . PHE A 1 195 ? -22.057 -1.775 30.290 1.00 92.69 195 PHE A C 1
ATOM 1606 O O . PHE A 1 195 ? -21.332 -0.857 29.924 1.00 92.69 195 PHE A O 1
ATOM 1613 N N . GLU A 1 196 ? -23.240 -2.007 29.718 1.00 90.81 196 GLU A N 1
ATOM 1614 C CA . GLU A 1 196 ? -23.789 -1.162 28.646 1.00 90.81 196 GLU A CA 1
ATOM 1615 C C . GLU A 1 196 ? -23.828 0.314 29.059 1.00 90.81 196 GLU A C 1
ATOM 1617 O O . GLU A 1 196 ? -23.464 1.202 28.287 1.00 90.81 196 GLU A O 1
ATOM 1622 N N . PHE A 1 197 ? -24.216 0.601 30.304 1.00 93.31 197 PHE A N 1
ATOM 1623 C CA . PHE A 1 197 ? -24.190 1.962 30.827 1.00 93.31 197 PHE A CA 1
ATOM 1624 C C . PHE A 1 197 ? -22.762 2.478 31.053 1.00 93.31 197 PHE A C 1
ATOM 1626 O O . PHE A 1 197 ? -22.444 3.589 30.628 1.00 93.31 197 PHE A O 1
ATOM 1633 N N . LEU A 1 198 ? -21.897 1.701 31.710 1.00 94.38 198 LEU A N 1
ATOM 1634 C CA . LEU A 1 198 ? -20.545 2.138 32.070 1.00 94.38 198 LEU A CA 1
ATOM 1635 C C . LEU A 1 198 ? -19.655 2.342 30.839 1.00 94.38 198 LEU A C 1
ATOM 1637 O O . LEU A 1 198 ? -18.982 3.371 30.752 1.00 94.38 198 LEU A O 1
ATOM 1641 N N . CYS A 1 199 ? -19.680 1.425 29.869 1.00 92.62 199 CYS A N 1
ATOM 1642 C CA . CYS A 1 199 ? -18.948 1.561 28.608 1.00 92.62 199 CYS A CA 1
ATOM 1643 C C . CYS A 1 199 ? -19.347 2.861 27.897 1.00 92.62 199 CYS A C 1
ATOM 1645 O O . CYS A 1 199 ? -18.481 3.659 27.552 1.00 92.62 199 CYS A O 1
ATOM 1647 N N . ASN A 1 200 ? -20.649 3.166 27.825 1.00 90.00 200 ASN A N 1
ATOM 1648 C CA . ASN A 1 200 ? -21.144 4.421 27.251 1.00 90.00 200 ASN A CA 1
ATOM 1649 C C . ASN A 1 200 ? -20.708 5.688 28.012 1.00 90.00 200 ASN A C 1
ATOM 1651 O O . ASN A 1 200 ? -20.699 6.777 27.429 1.00 90.00 200 ASN A O 1
ATOM 1655 N N . LYS A 1 201 ? -20.362 5.569 29.299 1.00 90.56 201 LYS A N 1
ATOM 1656 C CA . LYS A 1 201 ? -19.910 6.666 30.170 1.00 90.56 201 LYS A CA 1
ATOM 1657 C C . LYS A 1 201 ? -18.385 6.765 30.313 1.00 90.56 201 LYS A C 1
ATOM 1659 O O . LYS A 1 201 ? -17.929 7.537 31.149 1.00 90.56 201 LYS A O 1
ATOM 1664 N N . GLY A 1 202 ? -17.611 6.053 29.489 1.00 89.62 202 GLY A N 1
ATOM 1665 C CA . GLY A 1 202 ? -16.150 6.187 29.442 1.00 89.62 202 GLY A CA 1
ATOM 1666 C C . GLY A 1 202 ? -15.380 5.204 30.327 1.00 89.62 202 GLY A C 1
ATOM 1667 O O . GLY A 1 202 ? -14.263 5.510 30.731 1.00 89.62 202 GLY A O 1
ATOM 1668 N N . TYR A 1 203 ? -15.941 4.023 30.614 1.00 94.81 203 TYR A N 1
ATOM 1669 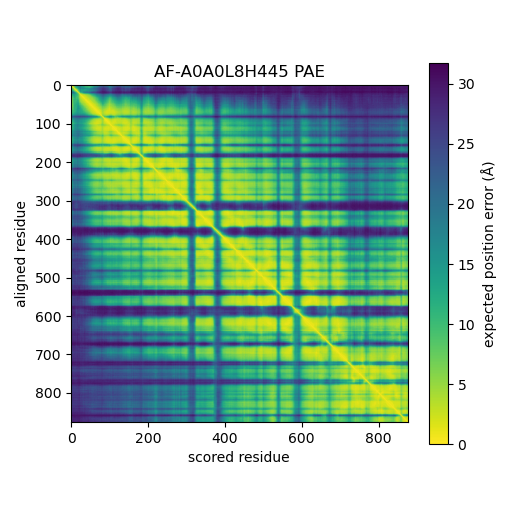C CA . TYR A 1 203 ? -15.289 2.969 31.409 1.00 94.81 203 TYR A CA 1
ATOM 1670 C C . TYR A 1 203 ? -13.836 2.688 30.992 1.00 94.81 203 TYR A C 1
ATOM 1672 O O . TYR A 1 203 ? -12.923 2.781 31.811 1.00 94.81 203 TYR A O 1
ATOM 1680 N N . PHE A 1 204 ? -13.607 2.397 29.707 1.00 94.94 204 PHE A N 1
ATOM 1681 C CA . PHE A 1 204 ? -12.275 2.065 29.196 1.00 94.94 204 PHE A CA 1
ATOM 1682 C C . PHE A 1 204 ? -11.320 3.261 29.210 1.00 94.94 204 PHE A C 1
ATOM 1684 O O . PHE A 1 204 ? -10.144 3.094 29.529 1.00 94.94 204 PHE A O 1
ATOM 1691 N N . LYS A 1 205 ? -11.828 4.473 28.960 1.00 92.62 205 LYS A N 1
ATOM 1692 C CA . LYS A 1 205 ? -11.049 5.712 29.057 1.00 92.62 205 LYS A CA 1
ATOM 1693 C C . LYS A 1 205 ? -10.487 5.905 30.467 1.00 92.62 205 LYS A C 1
ATOM 1695 O O . LYS A 1 205 ? -9.289 6.131 30.629 1.00 92.62 205 LYS A O 1
ATOM 1700 N N . SER A 1 206 ? -11.334 5.774 31.492 1.00 92.19 206 SER A N 1
ATOM 1701 C CA . SER A 1 206 ? -10.913 5.915 32.891 1.00 92.19 206 SER A CA 1
ATOM 1702 C C . SER A 1 206 ? -9.883 4.849 33.281 1.00 92.19 206 SER A C 1
ATOM 1704 O O . SER A 1 206 ? -8.893 5.171 33.938 1.00 92.19 206 SER A O 1
ATOM 1706 N N . LEU A 1 207 ? -10.063 3.597 32.838 1.00 93.75 207 LEU A N 1
ATOM 1707 C CA . LEU A 1 207 ? -9.103 2.518 33.103 1.00 93.75 207 LEU A CA 1
ATOM 1708 C C . LEU A 1 207 ? -7.765 2.720 32.384 1.00 93.75 207 LEU A C 1
ATOM 1710 O O . LEU A 1 207 ? -6.722 2.446 32.973 1.00 93.75 207 LEU A O 1
ATOM 1714 N N . ARG A 1 208 ? -7.764 3.254 31.158 1.00 93.31 208 ARG A N 1
ATOM 1715 C CA . ARG A 1 208 ? -6.534 3.614 30.438 1.00 93.31 208 ARG A CA 1
ATOM 1716 C C . ARG A 1 208 ? -5.741 4.698 31.160 1.00 93.31 208 ARG A C 1
ATOM 1718 O O . ARG A 1 208 ? -4.527 4.580 31.300 1.00 93.31 208 ARG A O 1
ATOM 1725 N N . ILE A 1 209 ? -6.419 5.748 31.622 1.00 90.75 209 ILE A N 1
ATOM 1726 C CA . ILE A 1 209 ? -5.782 6.825 32.392 1.00 90.75 209 ILE A CA 1
ATOM 1727 C C . ILE A 1 209 ? -5.172 6.247 33.673 1.00 90.75 209 ILE A C 1
ATOM 1729 O O . ILE A 1 209 ? -4.012 6.517 33.982 1.00 90.75 209 ILE A O 1
ATOM 1733 N N . LEU A 1 210 ? -5.912 5.385 34.375 1.00 90.38 210 LEU A N 1
ATOM 1734 C CA . LEU A 1 210 ? -5.423 4.724 35.582 1.00 90.38 210 LEU A CA 1
ATOM 1735 C C . LEU A 1 210 ? -4.208 3.823 35.308 1.00 90.38 210 LEU A C 1
ATOM 1737 O O . LEU A 1 210 ? -3.254 3.852 36.087 1.00 90.38 210 LEU A O 1
ATOM 1741 N N . LEU A 1 211 ? -4.221 3.069 34.202 1.00 91.19 211 LEU A N 1
ATOM 1742 C CA . LEU A 1 211 ? -3.095 2.246 33.754 1.00 91.19 211 LEU A CA 1
ATOM 1743 C C . LEU A 1 211 ? -1.837 3.105 33.585 1.00 91.19 211 LEU A C 1
ATOM 1745 O O . LEU A 1 211 ? -0.812 2.806 34.188 1.00 91.19 211 LEU A O 1
ATOM 1749 N N . ASN A 1 212 ? -1.938 4.211 32.848 1.00 90.19 212 ASN A N 1
ATOM 1750 C CA . ASN A 1 212 ? -0.805 5.099 32.575 1.00 90.19 212 ASN A CA 1
ATOM 1751 C C . ASN A 1 212 ? -0.251 5.787 33.833 1.00 90.19 212 ASN A C 1
ATOM 1753 O O . ASN A 1 212 ? 0.941 6.070 33.897 1.00 90.19 212 ASN A O 1
ATOM 1757 N N . ILE A 1 213 ? -1.097 6.055 34.835 1.00 87.88 213 ILE A N 1
ATOM 1758 C CA . ILE A 1 213 ? -0.682 6.698 36.092 1.00 87.88 213 ILE A CA 1
ATOM 1759 C C . ILE A 1 213 ? -0.034 5.699 37.060 1.00 87.88 213 ILE A C 1
ATOM 1761 O O . ILE A 1 213 ? 0.899 6.056 37.780 1.00 87.88 213 ILE A O 1
ATOM 1765 N N . LYS A 1 214 ? -0.566 4.474 37.163 1.00 86.44 214 LYS A N 1
ATOM 1766 C CA . LYS A 1 214 ? -0.190 3.520 38.225 1.00 86.44 214 LYS A CA 1
ATOM 1767 C C . LYS A 1 214 ? 0.804 2.456 37.790 1.00 86.44 214 LYS A C 1
ATOM 1769 O O . LYS A 1 214 ? 1.473 1.890 38.652 1.00 86.44 214 LYS A O 1
ATOM 1774 N N . VAL A 1 215 ? 0.903 2.183 36.495 1.00 85.62 215 VAL A N 1
ATOM 1775 C CA . VAL A 1 215 ? 1.866 1.230 35.951 1.00 85.62 215 VAL A CA 1
ATOM 1776 C C . VAL A 1 215 ? 3.109 2.003 35.482 1.00 85.62 215 VAL A C 1
ATOM 1778 O O . VAL A 1 215 ? 2.967 2.930 34.679 1.00 85.62 215 VAL A O 1
ATOM 1781 N N . PRO A 1 216 ? 4.317 1.676 35.991 1.00 83.00 216 PRO A N 1
ATOM 1782 C CA . PRO A 1 216 ? 5.553 2.364 35.614 1.00 83.00 216 PRO A CA 1
ATOM 1783 C C . PRO A 1 216 ? 5.756 2.414 34.094 1.00 83.00 216 PRO A C 1
ATOM 1785 O O . PRO A 1 216 ? 5.383 1.485 33.393 1.00 83.00 216 PRO A O 1
ATOM 1788 N N . SER A 1 217 ? 6.364 3.476 33.566 1.00 70.81 217 SER A N 1
ATOM 1789 C CA . SER A 1 217 ? 6.628 3.590 32.122 1.00 70.81 217 SER A CA 1
ATOM 1790 C C . SER A 1 217 ? 7.801 2.717 31.654 1.00 70.81 217 SER A C 1
ATOM 1792 O O . SER A 1 217 ? 7.753 2.145 30.573 1.00 70.81 217 SER A O 1
ATOM 1794 N N . ARG A 1 218 ? 8.830 2.529 32.492 1.00 71.56 218 ARG A N 1
ATOM 1795 C CA . ARG A 1 218 ? 10.031 1.726 32.182 1.00 71.56 218 ARG A CA 1
ATOM 1796 C C . ARG A 1 218 ? 9.794 0.220 32.351 1.00 71.56 218 ARG A C 1
ATOM 1798 O O . ARG A 1 218 ? 10.375 -0.400 33.238 1.00 71.56 218 ARG A O 1
ATOM 1805 N N . ILE A 1 219 ? 8.902 -0.346 31.549 1.00 78.94 219 ILE A N 1
ATOM 1806 C CA . ILE A 1 219 ? 8.563 -1.773 31.570 1.00 78.94 219 ILE A CA 1
ATOM 1807 C C . ILE A 1 219 ? 9.134 -2.451 30.328 1.00 78.94 219 ILE A C 1
ATOM 1809 O O . ILE A 1 219 ? 9.079 -1.895 29.237 1.00 78.94 219 ILE A O 1
ATOM 1813 N N . GLU A 1 220 ? 9.684 -3.650 30.495 1.00 82.50 220 GLU A N 1
ATOM 1814 C CA . GLU A 1 220 ? 10.048 -4.521 29.375 1.00 82.50 220 GLU A CA 1
ATOM 1815 C C . GLU A 1 220 ? 8.807 -5.211 28.800 1.00 82.50 220 GLU A C 1
ATOM 1817 O O . GLU A 1 220 ? 7.803 -5.394 29.493 1.00 82.50 220 GLU A O 1
ATOM 1822 N N . ARG A 1 221 ? 8.866 -5.627 27.529 1.00 85.25 221 ARG A N 1
ATOM 1823 C CA . ARG A 1 221 ? 7.745 -6.324 26.885 1.00 85.25 221 ARG A CA 1
ATOM 1824 C C . ARG A 1 221 ? 7.372 -7.574 27.695 1.00 85.25 221 ARG A C 1
ATOM 1826 O O . ARG A 1 221 ? 8.181 -8.487 27.827 1.00 85.25 221 ARG A O 1
ATOM 1833 N N . CYS A 1 222 ? 6.153 -7.619 28.229 1.00 86.69 222 CYS A N 1
ATOM 1834 C CA . CYS A 1 222 ? 5.694 -8.671 29.135 1.00 86.69 222 CYS A CA 1
ATOM 1835 C C . CYS A 1 222 ? 4.260 -9.115 28.822 1.00 86.69 222 CYS A C 1
ATOM 1837 O O . CYS A 1 222 ? 3.396 -8.311 28.485 1.00 86.69 222 CYS A O 1
ATOM 1839 N N . HIS A 1 223 ? 3.996 -10.417 28.957 1.00 86.06 223 HIS A N 1
ATOM 1840 C CA . HIS A 1 223 ? 2.680 -11.024 28.689 1.00 86.06 223 HIS A CA 1
ATOM 1841 C C . HIS A 1 223 ? 1.848 -11.264 29.955 1.00 86.06 223 HIS A C 1
ATOM 1843 O O . HIS A 1 223 ? 0.715 -11.738 29.885 1.00 86.06 223 HIS A O 1
ATOM 1849 N N . HIS A 1 224 ? 2.415 -10.962 31.121 1.00 86.69 224 HIS A N 1
ATOM 1850 C CA . HIS A 1 224 ? 1.766 -11.088 32.418 1.00 86.69 224 HIS A CA 1
ATOM 1851 C C . HIS A 1 224 ? 1.811 -9.746 33.155 1.00 86.69 224 HIS A C 1
ATOM 1853 O O . HIS A 1 224 ? 2.710 -8.940 32.903 1.00 86.69 224 HIS A O 1
ATOM 1859 N N . PRO A 1 225 ? 0.874 -9.494 34.083 1.00 87.00 225 PRO A N 1
ATOM 1860 C CA . PRO A 1 225 ? 0.889 -8.289 34.895 1.00 87.00 225 PRO A CA 1
ATOM 1861 C C . PRO A 1 225 ? 2.233 -8.092 35.615 1.00 87.00 225 PRO A C 1
ATOM 1863 O O . PRO A 1 225 ? 2.681 -8.999 36.318 1.00 87.00 225 PRO A O 1
ATOM 1866 N N . PRO A 1 226 ? 2.889 -6.928 35.461 1.00 85.31 226 PRO A N 1
ATOM 1867 C CA . PRO A 1 226 ? 4.185 -6.664 36.088 1.00 85.31 226 PRO A CA 1
ATOM 1868 C C . PRO A 1 226 ? 4.062 -6.388 37.593 1.00 85.31 226 PRO A C 1
ATOM 1870 O O . PRO A 1 226 ? 5.005 -6.601 38.348 1.00 85.31 226 PRO A O 1
ATOM 1873 N N . ILE A 1 227 ? 2.895 -5.905 38.031 1.00 88.56 227 ILE A N 1
ATOM 1874 C CA . ILE A 1 227 ? 2.574 -5.583 39.425 1.00 88.56 227 ILE A CA 1
ATOM 1875 C C . ILE A 1 227 ? 1.104 -5.931 39.724 1.00 88.56 227 ILE A C 1
ATOM 1877 O O . ILE A 1 227 ? 0.282 -5.875 38.807 1.00 88.56 227 ILE A O 1
ATOM 1881 N N . PRO A 1 228 ? 0.719 -6.206 40.987 1.00 88.06 228 PRO A N 1
ATOM 1882 C CA . PRO A 1 228 ? -0.650 -6.616 41.330 1.00 88.06 228 PRO A CA 1
ATOM 1883 C C . PRO A 1 228 ? -1.738 -5.626 40.893 1.00 88.06 228 PRO A C 1
ATOM 1885 O O . PRO A 1 228 ? -2.801 -6.023 40.434 1.00 88.06 228 PRO A O 1
ATOM 1888 N N . ILE A 1 229 ? -1.470 -4.317 40.964 1.00 88.19 229 ILE A N 1
ATOM 1889 C CA . ILE A 1 229 ? -2.430 -3.308 40.490 1.00 88.19 229 ILE A CA 1
ATOM 1890 C C . ILE A 1 229 ? -2.631 -3.361 38.968 1.00 88.19 229 ILE A C 1
ATOM 1892 O O . ILE A 1 229 ? -3.726 -3.077 38.491 1.00 88.19 229 ILE A O 1
ATOM 1896 N N . ALA A 1 230 ? -1.605 -3.757 38.208 1.00 90.25 230 ALA A N 1
ATOM 1897 C CA . ALA A 1 230 ? -1.730 -3.975 36.773 1.00 90.25 230 ALA A CA 1
ATOM 1898 C C . ALA A 1 230 ? -2.606 -5.203 36.479 1.00 90.25 230 ALA A C 1
ATOM 1900 O O . ALA A 1 230 ? -3.359 -5.173 35.511 1.00 90.25 230 ALA A O 1
ATOM 1901 N N . GLU A 1 231 ? -2.565 -6.236 37.332 1.00 91.69 231 GLU A N 1
ATOM 1902 C CA . GLU A 1 231 ? -3.453 -7.405 37.237 1.00 91.69 231 GLU A CA 1
ATOM 1903 C C . GLU A 1 231 ? -4.904 -6.993 37.478 1.00 91.69 231 GLU A C 1
ATOM 1905 O O . GLU A 1 231 ? -5.756 -7.254 36.635 1.00 91.69 231 GLU A O 1
ATOM 1910 N N . SER A 1 232 ? -5.177 -6.239 38.548 1.00 91.81 232 SER A N 1
ATOM 1911 C CA . SER A 1 232 ? -6.528 -5.734 38.828 1.00 91.81 232 SER A CA 1
ATOM 1912 C C . SER A 1 232 ? -7.078 -4.857 37.697 1.00 91.81 232 SER A C 1
ATOM 1914 O O . SER A 1 232 ? -8.246 -4.980 37.332 1.00 91.81 232 SER A O 1
ATOM 1916 N N . ILE A 1 233 ? -6.257 -3.972 37.115 1.00 92.81 233 ILE A N 1
ATOM 1917 C CA . ILE A 1 233 ? -6.674 -3.131 35.979 1.00 92.81 233 ILE A CA 1
ATOM 1918 C C . ILE A 1 233 ? -6.928 -3.993 34.736 1.00 92.81 233 ILE A C 1
ATOM 1920 O O . ILE A 1 233 ? -7.941 -3.798 34.067 1.00 92.81 233 ILE A O 1
ATOM 1924 N N . PHE A 1 234 ? -6.046 -4.949 34.438 1.00 94.00 234 PHE A N 1
ATOM 1925 C CA . PHE A 1 234 ? -6.206 -5.866 33.310 1.00 94.00 234 PHE A CA 1
ATOM 1926 C C . PHE A 1 234 ? -7.487 -6.697 33.435 1.00 94.00 234 PHE A C 1
ATOM 1928 O O . PHE A 1 234 ? -8.273 -6.759 32.490 1.00 94.00 234 PHE A O 1
ATOM 1935 N N . ASP A 1 235 ? -7.748 -7.261 34.615 1.00 93.44 235 ASP A N 1
ATOM 1936 C CA . ASP A 1 235 ? -8.959 -8.028 34.890 1.00 93.44 235 ASP A CA 1
ATOM 1937 C C . ASP A 1 235 ? -10.214 -7.164 34.716 1.00 93.44 235 ASP A C 1
ATOM 1939 O O . ASP A 1 235 ? -11.179 -7.609 34.097 1.00 93.44 235 ASP A O 1
ATOM 1943 N N . LEU A 1 236 ? -10.204 -5.908 35.180 1.00 94.31 236 LEU A N 1
ATOM 1944 C CA . LEU A 1 236 ? -11.310 -4.970 34.957 1.00 94.31 236 LEU A CA 1
ATOM 1945 C C . LEU A 1 236 ? -11.510 -4.633 33.471 1.00 94.31 236 LEU A C 1
ATOM 1947 O O . LEU A 1 236 ? -12.653 -4.542 33.031 1.00 94.31 236 LEU A O 1
ATOM 1951 N N . ILE A 1 237 ? -10.439 -4.494 32.682 1.00 95.12 237 ILE A N 1
ATOM 1952 C CA . ILE A 1 237 ? -10.535 -4.277 31.228 1.00 95.12 237 ILE A CA 1
ATOM 1953 C C . ILE A 1 237 ? -11.130 -5.511 30.533 1.00 95.12 237 ILE A C 1
ATOM 1955 O O . ILE A 1 237 ? -12.033 -5.376 29.706 1.00 95.12 237 ILE A O 1
ATOM 1959 N N . MET A 1 238 ? -10.662 -6.713 30.876 1.00 94.62 238 MET A N 1
ATOM 1960 C CA . MET A 1 238 ? -11.076 -7.958 30.220 1.00 94.62 238 MET A CA 1
ATOM 1961 C C . MET A 1 238 ? -12.453 -8.458 30.663 1.00 94.62 238 MET A C 1
ATOM 1963 O O . MET A 1 238 ? -13.124 -9.165 29.916 1.00 94.62 238 MET A O 1
ATOM 1967 N N . LYS A 1 239 ? -12.928 -8.080 31.849 1.00 92.44 239 LYS A N 1
ATOM 1968 C CA . LYS A 1 239 ? -14.220 -8.522 32.390 1.00 92.44 239 LYS A CA 1
ATOM 1969 C C . LYS A 1 239 ? -15.433 -8.208 31.499 1.00 92.44 239 LYS A C 1
ATOM 1971 O O . LYS A 1 239 ? -16.153 -9.157 31.181 1.00 92.44 239 LYS A O 1
ATOM 1976 N N . PRO A 1 240 ? -15.692 -6.957 31.059 1.00 93.12 240 PRO A N 1
ATOM 1977 C CA . PRO A 1 240 ? -16.789 -6.677 30.130 1.00 93.12 240 PRO A CA 1
ATOM 1978 C C . PRO A 1 240 ? -16.630 -7.419 28.803 1.00 93.12 240 PRO A C 1
ATOM 1980 O O . PRO A 1 240 ? -17.625 -7.876 28.253 1.00 93.12 240 PRO A O 1
ATOM 1983 N N . VAL A 1 241 ? -15.396 -7.580 28.314 1.00 93.44 241 VAL A N 1
ATOM 1984 C CA . VAL A 1 241 ? -15.097 -8.297 27.066 1.00 93.44 241 VAL A CA 1
ATOM 1985 C C . VAL A 1 241 ? -15.500 -9.767 27.187 1.00 93.44 241 VAL A C 1
ATOM 1987 O O . VAL A 1 241 ? -16.302 -10.254 26.393 1.00 93.44 241 VAL A O 1
ATOM 1990 N N . ASN A 1 242 ? -15.029 -10.449 28.232 1.00 91.62 242 ASN A N 1
ATOM 1991 C CA . ASN A 1 242 ? -15.326 -11.858 28.491 1.00 91.62 242 ASN A CA 1
ATOM 1992 C C . ASN A 1 242 ? -16.829 -12.099 28.684 1.00 91.62 242 ASN A C 1
ATOM 1994 O O . ASN A 1 242 ? -17.376 -13.065 28.156 1.00 91.62 242 ASN A O 1
ATOM 1998 N N . ILE A 1 243 ? -17.515 -11.202 29.402 1.00 88.81 243 ILE A N 1
ATOM 1999 C CA . ILE A 1 243 ? -18.968 -11.283 29.597 1.00 88.81 243 ILE A CA 1
ATOM 2000 C C . ILE A 1 243 ? -19.700 -11.072 28.273 1.00 88.81 243 ILE A C 1
ATOM 2002 O O . ILE A 1 243 ? -20.655 -11.791 27.988 1.00 88.81 243 ILE A O 1
ATOM 2006 N N . ALA A 1 244 ? -19.266 -10.116 27.452 1.00 90.00 244 ALA A N 1
ATOM 2007 C CA . ALA A 1 244 ? -19.923 -9.833 26.187 1.00 90.00 244 ALA A CA 1
ATOM 2008 C C . ALA A 1 244 ? -19.816 -11.010 25.211 1.00 90.00 244 ALA A C 1
ATOM 2010 O O . ALA A 1 244 ? -20.827 -11.399 24.628 1.00 90.00 244 ALA A O 1
ATOM 2011 N N . VAL A 1 245 ? -18.645 -11.647 25.120 1.00 88.81 245 VAL A N 1
ATOM 2012 C CA . VAL A 1 245 ? -18.453 -12.883 24.341 1.00 88.81 245 VAL A CA 1
ATOM 2013 C C . VAL A 1 245 ? -19.307 -14.027 24.899 1.00 88.81 245 VAL A C 1
ATOM 2015 O O . VAL A 1 245 ? -20.026 -14.686 24.151 1.00 88.81 245 VAL A O 1
ATOM 2018 N N . ALA A 1 246 ? -19.305 -14.230 26.220 1.00 86.56 246 ALA A N 1
ATOM 2019 C CA . ALA A 1 246 ? -20.062 -15.305 26.866 1.00 86.56 246 ALA A CA 1
ATOM 2020 C C . ALA A 1 246 ? -21.591 -15.107 26.838 1.00 86.56 246 ALA A C 1
ATOM 2022 O O . ALA A 1 246 ? -22.338 -16.066 27.040 1.00 86.56 246 ALA A O 1
ATOM 2023 N N . SER A 1 247 ? -22.075 -13.879 26.621 1.00 82.94 247 SER A N 1
ATOM 2024 C CA . SER A 1 247 ? -23.507 -13.556 26.617 1.00 82.94 247 SER A CA 1
ATOM 2025 C C . SER A 1 247 ? -24.257 -14.086 25.388 1.00 82.94 247 SER A C 1
ATOM 2027 O O . SER A 1 247 ? -25.466 -14.305 25.462 1.00 82.94 247 SER A O 1
ATOM 2029 N N . GLY A 1 248 ? -23.561 -14.270 24.260 1.00 78.06 248 GLY A N 1
ATOM 2030 C CA . GLY A 1 248 ? -24.161 -14.575 22.956 1.00 78.06 248 GLY A CA 1
ATOM 2031 C C . GLY A 1 248 ? -24.927 -13.408 22.306 1.00 78.06 248 GLY A C 1
ATOM 2032 O O . GLY A 1 248 ? -25.414 -13.554 21.184 1.00 78.06 248 GLY A O 1
ATOM 2033 N N . ASP A 1 249 ? -25.027 -12.249 22.966 1.00 85.81 249 ASP A N 1
ATOM 2034 C CA . ASP A 1 249 ? -25.653 -11.043 22.422 1.00 85.81 249 ASP A CA 1
ATOM 2035 C C . ASP A 1 249 ? -24.672 -10.303 21.501 1.00 85.81 249 ASP A C 1
ATOM 2037 O O . ASP A 1 249 ? -23.755 -9.603 21.941 1.00 85.81 249 ASP A O 1
ATOM 2041 N N . LYS A 1 250 ? -24.879 -10.457 20.188 1.00 86.00 250 LYS A N 1
ATOM 2042 C CA . LYS A 1 250 ? -24.028 -9.847 19.157 1.00 86.00 250 LYS A CA 1
ATOM 2043 C C . LYS A 1 250 ? -24.012 -8.319 19.226 1.00 86.00 250 LYS A C 1
ATOM 2045 O O . LYS A 1 250 ? -22.981 -7.723 18.911 1.00 86.00 250 LYS A O 1
ATOM 2050 N N . GLY A 1 251 ? -25.117 -7.687 19.629 1.00 86.94 251 GLY A N 1
ATOM 2051 C CA . GLY A 1 251 ? -25.216 -6.231 19.740 1.00 86.94 251 GLY A CA 1
ATOM 2052 C C . GLY A 1 251 ? -24.369 -5.709 20.897 1.00 86.94 251 GLY A C 1
ATOM 2053 O O . GLY A 1 251 ? -23.534 -4.821 20.709 1.00 86.94 251 GLY A O 1
ATOM 2054 N N . PHE A 1 252 ? -24.511 -6.331 22.070 1.00 89.25 252 PHE A N 1
ATOM 2055 C CA . PHE A 1 252 ? -23.701 -6.006 23.244 1.00 89.25 252 PHE A CA 1
ATOM 2056 C C . PHE A 1 252 ? -22.207 -6.268 23.003 1.00 89.25 252 PHE A C 1
ATOM 2058 O O . PHE A 1 252 ? -21.380 -5.395 23.268 1.00 89.25 252 PHE A O 1
ATOM 2065 N N . CYS A 1 253 ? -21.857 -7.421 22.423 1.00 91.19 253 CYS A N 1
ATOM 2066 C CA . CYS A 1 253 ? -20.477 -7.764 22.068 1.00 91.19 253 CYS A CA 1
ATOM 2067 C C . CYS A 1 253 ? -19.854 -6.744 21.109 1.00 91.19 253 CYS A C 1
ATOM 2069 O O . CYS A 1 253 ? -18.778 -6.212 21.389 1.00 91.19 253 CYS A O 1
ATOM 2071 N N . THR A 1 254 ? -20.570 -6.382 20.040 1.00 91.06 254 THR A N 1
ATOM 2072 C CA . THR A 1 254 ? -20.101 -5.373 19.081 1.00 91.06 254 THR A CA 1
ATOM 2073 C C . THR A 1 254 ? -19.904 -4.016 19.755 1.00 91.06 254 THR A C 1
ATOM 2075 O O . THR A 1 254 ? -18.883 -3.367 19.528 1.00 91.06 254 THR A O 1
ATOM 2078 N N . SER A 1 255 ? -20.830 -3.594 20.624 1.00 90.50 255 SER A N 1
ATOM 2079 C CA . SER A 1 255 ? -20.734 -2.326 21.358 1.00 90.50 255 SER A CA 1
ATOM 2080 C C . SER A 1 255 ? -19.513 -2.275 22.283 1.00 90.50 255 SER A C 1
ATOM 2082 O O . SER A 1 255 ? -18.757 -1.304 22.237 1.00 90.50 255 SER A O 1
ATOM 2084 N N . VAL A 1 256 ? -19.277 -3.330 23.071 1.00 93.00 256 VAL A N 1
ATOM 2085 C CA . VAL A 1 256 ? -18.141 -3.405 24.003 1.00 93.00 256 VAL A CA 1
ATOM 2086 C C . VAL A 1 256 ? -16.810 -3.413 23.255 1.00 93.00 256 VAL A C 1
ATOM 2088 O O . VAL A 1 256 ? -15.945 -2.595 23.562 1.00 93.00 256 VAL A O 1
ATOM 2091 N N . LEU A 1 257 ? -16.645 -4.287 22.257 1.00 93.44 257 LEU A N 1
ATOM 2092 C CA . LEU A 1 257 ? -15.397 -4.397 21.489 1.00 93.44 257 LEU A CA 1
ATOM 2093 C C . LEU A 1 257 ? -15.084 -3.110 20.721 1.00 93.44 257 LEU A C 1
ATOM 2095 O O . LEU A 1 257 ? -13.936 -2.678 20.657 1.00 93.44 257 LEU A O 1
ATOM 2099 N N . THR A 1 258 ? -16.115 -2.445 20.205 1.00 90.56 258 THR A N 1
ATOM 2100 C CA . THR A 1 258 ? -15.967 -1.148 19.545 1.00 90.56 258 THR A CA 1
ATOM 2101 C C . THR A 1 258 ? -15.478 -0.063 20.504 1.00 90.56 258 THR A C 1
ATOM 2103 O O . THR A 1 258 ? -14.616 0.732 20.129 1.00 90.56 258 THR A O 1
ATOM 2106 N N . GLU A 1 259 ? -16.008 -0.006 21.729 1.00 91.44 259 GLU A N 1
ATOM 2107 C CA . GLU A 1 259 ? -15.569 0.984 22.722 1.00 91.44 259 GLU A CA 1
ATOM 2108 C C . GLU A 1 259 ? -14.151 0.674 23.233 1.00 91.44 259 GLU A C 1
ATOM 2110 O O . GLU A 1 259 ? -13.368 1.598 23.443 1.00 91.44 259 GLU A O 1
ATOM 2115 N N . VAL A 1 260 ? -13.779 -0.611 23.343 1.00 93.75 260 VAL A N 1
ATOM 2116 C CA . VAL A 1 260 ? -12.389 -1.039 23.593 1.00 93.75 260 VAL A CA 1
ATOM 2117 C C . VAL A 1 260 ? -11.461 -0.486 22.516 1.00 93.75 260 VAL A C 1
ATOM 2119 O O . VAL A 1 260 ? -10.484 0.185 22.842 1.00 93.75 260 VAL A O 1
ATOM 2122 N N . CYS A 1 261 ? -11.772 -0.701 21.235 1.00 92.56 261 CYS A N 1
ATOM 2123 C CA . CYS A 1 261 ? -10.962 -0.167 20.142 1.00 92.56 261 CYS A CA 1
ATOM 2124 C C . CYS A 1 261 ? -10.855 1.355 20.213 1.00 92.56 261 CYS A C 1
ATOM 2126 O O . CYS A 1 261 ? -9.757 1.899 20.113 1.00 92.56 261 CYS A O 1
ATOM 2128 N N . ARG A 1 262 ? -11.983 2.036 20.418 1.00 90.94 262 ARG A N 1
ATOM 2129 C CA . ARG A 1 262 ? -12.069 3.497 20.424 1.00 90.94 262 ARG A CA 1
ATOM 2130 C C . ARG A 1 262 ? -11.250 4.145 21.533 1.00 90.94 262 ARG A C 1
ATOM 2132 O O . ARG A 1 262 ? -10.578 5.136 21.281 1.00 90.94 262 ARG A O 1
ATOM 2139 N N . GLU A 1 263 ? -11.305 3.601 22.744 1.00 92.00 263 GLU A N 1
ATOM 2140 C CA . GLU A 1 263 ? -10.681 4.224 23.915 1.00 92.00 263 GLU A CA 1
ATOM 2141 C C . GLU A 1 263 ? -9.288 3.650 24.226 1.00 92.00 263 GLU A C 1
ATOM 2143 O O . GLU A 1 263 ? -8.450 4.362 24.780 1.00 92.00 263 GLU A O 1
ATOM 2148 N N . LEU A 1 264 ? -8.993 2.392 23.865 1.00 92.06 264 LEU A N 1
ATOM 2149 C CA . LEU A 1 264 ? -7.698 1.748 24.144 1.00 92.06 264 LEU A CA 1
ATOM 2150 C C . LEU A 1 264 ? -6.766 1.706 22.929 1.00 92.06 264 LEU A C 1
ATOM 2152 O O . LEU A 1 264 ? -5.577 1.964 23.093 1.00 92.06 264 LEU A O 1
ATOM 2156 N N . PHE A 1 265 ? -7.276 1.423 21.726 1.00 92.38 265 PHE A N 1
ATOM 2157 C CA . PHE A 1 265 ? -6.421 1.110 20.570 1.00 92.38 265 PHE A CA 1
ATOM 2158 C C . PHE A 1 265 ? -6.294 2.223 19.534 1.00 92.38 265 PHE A C 1
ATOM 2160 O O . PHE A 1 265 ? -5.261 2.285 18.881 1.00 92.38 265 PHE A O 1
ATOM 2167 N N . CYS A 1 266 ? -7.287 3.101 19.387 1.00 91.00 266 CYS A N 1
ATOM 2168 C CA . CYS A 1 266 ? -7.215 4.227 18.450 1.00 91.00 266 CYS A CA 1
ATOM 2169 C C . CYS A 1 266 ? -6.323 5.382 18.959 1.00 91.00 266 CYS A C 1
ATOM 2171 O O . CYS A 1 266 ? -5.582 5.945 18.159 1.00 91.00 266 CYS A O 1
ATOM 2173 N N . PRO A 1 267 ? -6.342 5.785 20.244 1.00 90.06 267 PRO A N 1
ATOM 2174 C CA . PRO A 1 267 ? -5.470 6.867 20.709 1.00 90.06 267 PRO A CA 1
ATOM 2175 C C . PRO A 1 267 ? -4.017 6.394 20.851 1.00 90.06 267 PRO A C 1
ATOM 2177 O O . PRO A 1 267 ? -3.804 5.222 21.167 1.00 90.06 267 PRO A O 1
ATOM 2180 N N . SER A 1 268 ? -3.042 7.303 20.726 1.00 88.12 268 SER A N 1
ATOM 2181 C CA . SER A 1 268 ? -1.600 6.992 20.711 1.00 88.12 268 SER A CA 1
ATOM 2182 C C . SER A 1 268 ? -1.147 6.058 21.833 1.00 88.12 268 SER A C 1
ATOM 2184 O O . SER A 1 268 ? -1.457 6.278 23.010 1.00 88.12 268 SER A O 1
ATOM 2186 N N . HIS A 1 269 ? -0.462 4.967 21.484 1.00 88.94 269 HIS A N 1
ATOM 2187 C CA . HIS A 1 269 ? -0.125 3.936 22.466 1.00 88.94 269 HIS A CA 1
ATOM 2188 C C . HIS A 1 269 ? 0.927 4.465 23.438 1.00 88.94 269 HIS A C 1
ATOM 2190 O O . HIS A 1 269 ? 1.983 4.951 23.049 1.00 88.94 269 HIS A O 1
ATOM 2196 N N . SER A 1 270 ? 0.626 4.374 24.731 1.00 90.44 270 SER A N 1
ATOM 2197 C CA . SER A 1 270 ? 1.634 4.564 25.768 1.00 90.44 270 SER A CA 1
ATOM 2198 C C . SER A 1 270 ? 2.509 3.313 25.865 1.00 90.44 270 SER A C 1
ATOM 2200 O O . SER A 1 270 ? 2.078 2.222 25.481 1.00 90.44 270 SER A O 1
ATOM 2202 N N . GLN A 1 271 ? 3.700 3.432 26.461 1.00 88.38 271 GLN A N 1
ATOM 2203 C CA . GLN A 1 271 ? 4.574 2.278 26.719 1.00 88.38 271 GLN A CA 1
ATOM 2204 C C . GLN A 1 271 ? 3.844 1.157 27.478 1.00 88.38 271 GLN A C 1
ATOM 2206 O O . GLN A 1 271 ? 4.037 -0.017 27.184 1.00 88.38 271 GLN A O 1
ATOM 2211 N N . GLN A 1 272 ? 2.940 1.497 28.401 1.00 92.19 272 GLN A N 1
ATOM 2212 C CA . GLN A 1 272 ? 2.130 0.522 29.134 1.00 92.19 272 GLN A CA 1
ATOM 2213 C C . GLN A 1 272 ? 1.148 -0.234 28.227 1.00 92.19 272 GLN A C 1
ATOM 2215 O O . GLN A 1 272 ? 0.888 -1.416 28.457 1.00 92.19 272 GLN A O 1
ATOM 2220 N N . VAL A 1 273 ? 0.590 0.423 27.205 1.00 92.06 273 VAL A N 1
ATOM 2221 C CA . VAL A 1 273 ? -0.304 -0.230 26.239 1.00 92.06 273 VAL A CA 1
ATOM 2222 C C . VAL A 1 273 ? 0.493 -1.129 25.294 1.00 92.06 273 VAL A C 1
ATOM 2224 O O . VAL A 1 273 ? 0.129 -2.288 25.106 1.00 92.06 273 VAL A O 1
ATOM 2227 N N . GLU A 1 274 ? 1.595 -0.613 24.751 1.00 90.50 274 GLU A N 1
ATOM 2228 C CA . GLU A 1 274 ? 2.432 -1.294 23.758 1.00 90.50 274 GLU A CA 1
ATOM 2229 C C . GLU A 1 274 ? 3.201 -2.492 24.344 1.00 90.50 274 GLU A C 1
ATOM 2231 O O . GLU A 1 274 ? 3.250 -3.557 23.729 1.00 90.50 274 GLU A O 1
ATOM 2236 N N . LEU A 1 275 ? 3.783 -2.341 25.540 1.00 90.56 275 LEU A N 1
ATOM 2237 C CA . LEU A 1 275 ? 4.707 -3.319 26.132 1.00 90.56 275 LEU A CA 1
ATOM 2238 C C . LEU A 1 275 ? 4.043 -4.268 27.137 1.00 90.56 275 LEU A C 1
ATOM 2240 O O . LEU A 1 275 ? 4.596 -5.334 27.394 1.00 90.56 275 LEU A O 1
ATOM 2244 N N . PHE A 1 276 ? 2.871 -3.924 27.681 1.00 92.81 276 PHE A N 1
ATOM 2245 C CA . PHE A 1 276 ? 2.147 -4.768 28.639 1.00 92.81 276 PHE A CA 1
ATOM 2246 C C . PHE A 1 276 ? 0.725 -5.111 28.181 1.00 92.81 276 PHE A C 1
ATOM 2248 O O . PHE A 1 276 ? 0.428 -6.287 27.987 1.00 92.81 276 PHE A O 1
ATOM 2255 N N . LEU A 1 277 ? -0.163 -4.124 27.995 1.00 93.44 277 LEU A N 1
ATOM 2256 C CA . LEU A 1 277 ? -1.590 -4.399 27.776 1.00 93.44 277 LEU A CA 1
ATOM 2257 C C . LEU A 1 277 ? -1.831 -5.234 26.511 1.00 93.44 277 LEU A C 1
ATOM 2259 O O . LEU A 1 277 ? -2.461 -6.284 26.598 1.00 93.44 277 LEU A O 1
ATOM 2263 N N . LEU A 1 278 ? -1.316 -4.806 25.354 1.00 93.69 278 LEU A N 1
ATOM 2264 C CA . LEU A 1 278 ? -1.477 -5.531 24.089 1.00 93.69 278 LEU A CA 1
ATOM 2265 C C . LEU A 1 278 ? -0.823 -6.924 24.131 1.00 93.69 278 LEU A C 1
ATOM 2267 O O . LEU A 1 278 ? -1.513 -7.899 23.823 1.00 93.69 278 LEU A O 1
ATOM 2271 N N . PRO A 1 279 ? 0.446 -7.083 24.566 1.00 92.31 279 PRO A N 1
ATOM 2272 C CA . PRO A 1 279 ? 1.053 -8.405 24.703 1.00 92.31 279 PRO A CA 1
ATOM 2273 C C . PRO A 1 279 ? 0.328 -9.328 25.695 1.00 92.31 279 PRO A C 1
ATOM 2275 O O . PRO A 1 279 ? 0.261 -10.531 25.441 1.00 92.31 279 PRO A O 1
ATOM 2278 N N . ALA A 1 280 ? -0.226 -8.804 26.794 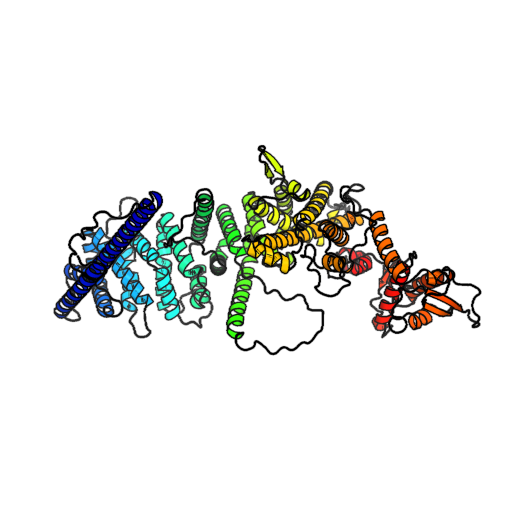1.00 91.94 280 ALA A N 1
ATOM 2279 C CA . ALA A 1 280 ? -1.027 -9.576 27.746 1.00 91.94 280 ALA A CA 1
ATOM 2280 C C . ALA A 1 280 ? -2.410 -9.942 27.181 1.00 91.94 280 ALA A C 1
ATOM 2282 O O . ALA A 1 280 ? -2.907 -11.036 27.432 1.00 91.94 280 ALA A O 1
ATOM 2283 N N . MET A 1 281 ? -3.023 -9.076 26.371 1.00 94.12 281 MET A N 1
ATOM 2284 C CA . MET A 1 281 ? -4.265 -9.384 25.653 1.00 94.12 281 MET A CA 1
ATOM 2285 C C . MET A 1 281 ? -4.043 -10.421 24.542 1.00 94.12 281 MET A C 1
ATOM 2287 O O . MET A 1 281 ? -4.929 -11.228 24.279 1.00 94.12 281 MET A O 1
ATOM 2291 N N . ALA A 1 282 ? -2.866 -10.450 23.916 1.00 91.00 282 ALA A N 1
ATOM 2292 C CA . ALA A 1 282 ? -2.528 -11.441 22.895 1.00 91.00 282 ALA A CA 1
ATOM 2293 C C . ALA A 1 282 ? -2.138 -12.814 23.488 1.00 91.00 282 ALA A C 1
ATOM 2295 O O . ALA A 1 282 ? -2.560 -13.848 22.969 1.00 91.00 282 ALA A O 1
ATOM 2296 N N . TYR A 1 283 ? -1.363 -12.839 24.584 1.00 86.81 283 TYR A N 1
ATOM 2297 C CA . TYR A 1 283 ? -0.698 -14.055 25.092 1.00 86.81 283 TYR A CA 1
ATOM 2298 C C . TYR A 1 283 ? -0.932 -14.375 26.579 1.00 86.81 283 TYR A C 1
ATOM 2300 O O . TYR A 1 283 ? -0.427 -15.384 27.069 1.00 86.81 283 TYR A O 1
ATOM 2308 N N . GLY A 1 284 ? -1.645 -13.525 27.316 1.00 80.81 284 GLY A N 1
ATOM 2309 C CA . GLY A 1 284 ? -1.815 -13.647 28.763 1.00 80.81 284 GLY A CA 1
ATOM 2310 C C . GLY A 1 284 ? -2.860 -14.678 29.202 1.00 80.81 284 GLY A C 1
ATOM 2311 O O . GLY A 1 284 ? -3.323 -15.522 28.437 1.00 80.81 284 GLY A O 1
ATOM 2312 N N . LYS A 1 285 ? -3.248 -14.588 30.481 1.00 79.50 285 LYS A N 1
ATOM 2313 C CA . LYS A 1 285 ? -4.154 -15.528 31.171 1.00 79.50 285 LYS A CA 1
ATOM 2314 C C . LYS A 1 285 ? -5.525 -15.673 30.499 1.00 79.50 285 LYS A C 1
ATOM 2316 O O . LYS A 1 285 ? -6.075 -16.770 30.465 1.00 79.50 285 LYS A O 1
ATOM 2321 N N . TYR A 1 286 ? -6.061 -14.571 29.977 1.00 84.31 286 TYR A N 1
ATOM 2322 C CA . TYR A 1 286 ? -7.331 -14.523 29.257 1.00 84.31 286 TYR A CA 1
ATOM 2323 C C . TYR A 1 286 ? -7.102 -13.800 27.929 1.00 84.31 286 TYR A C 1
ATOM 2325 O O . TYR A 1 286 ? -7.074 -12.567 27.917 1.00 84.31 286 TYR A O 1
ATOM 2333 N N . PRO A 1 287 ? -6.872 -14.535 26.831 1.00 86.00 287 PRO A N 1
ATOM 2334 C CA . PRO A 1 287 ? -6.559 -13.911 25.561 1.00 86.00 287 PRO A CA 1
ATOM 2335 C C . PRO A 1 287 ? -7.793 -13.222 24.969 1.00 86.00 287 PRO A C 1
ATOM 2337 O O . PRO A 1 287 ? -8.936 -13.622 25.201 1.00 86.00 287 PRO A O 1
ATOM 2340 N N . PHE A 1 288 ? -7.551 -12.173 24.196 1.00 93.31 288 PHE A N 1
ATOM 2341 C CA . PHE A 1 288 ? -8.592 -11.350 23.605 1.00 93.31 288 PHE A CA 1
ATOM 2342 C C . PHE A 1 288 ? -9.362 -12.105 22.506 1.00 93.31 288 PHE A C 1
ATOM 2344 O O . PHE A 1 288 ? -8.740 -12.815 21.710 1.00 93.31 288 PHE A O 1
ATOM 2351 N N . PRO A 1 289 ? -10.697 -11.940 22.417 1.00 93.75 289 PRO A N 1
ATOM 2352 C CA . PRO A 1 289 ? -11.543 -12.610 21.426 1.00 93.75 289 PRO A CA 1
ATOM 2353 C C . PRO A 1 289 ? -11.337 -12.023 20.018 1.00 93.75 289 PRO A C 1
ATOM 2355 O O . PRO A 1 289 ? -12.058 -11.130 19.566 1.00 93.75 289 PRO A O 1
ATOM 2358 N N . PHE A 1 290 ? -10.297 -12.490 19.324 1.00 94.44 290 PHE A N 1
ATOM 2359 C CA . PHE A 1 290 ? -9.865 -11.922 18.045 1.00 94.44 290 PHE A CA 1
ATOM 2360 C C . PHE A 1 290 ? -10.894 -12.094 16.914 1.00 94.44 290 PHE A C 1
ATOM 2362 O O . PHE A 1 290 ? -11.078 -11.193 16.097 1.00 94.44 290 PHE A O 1
ATOM 2369 N N . VAL A 1 291 ? -11.608 -13.220 16.867 1.00 93.19 291 VAL A N 1
ATOM 2370 C CA . VAL A 1 291 ? -12.616 -13.480 15.824 1.00 93.19 291 VAL A CA 1
ATOM 2371 C C . VAL A 1 291 ? -13.817 -12.543 15.975 1.00 93.19 291 VAL A C 1
ATOM 2373 O O . VAL A 1 291 ? -14.283 -11.956 14.997 1.00 93.19 291 VAL A O 1
ATOM 2376 N N . GLU A 1 292 ? -14.304 -12.367 17.199 1.00 93.56 292 GLU A N 1
ATOM 2377 C CA . GLU A 1 292 ? -15.405 -11.468 17.535 1.00 93.56 292 GLU A CA 1
ATOM 2378 C C . GLU A 1 292 ? -15.013 -10.005 17.297 1.00 93.56 292 GLU A C 1
ATOM 2380 O O . GLU A 1 292 ? -15.835 -9.221 16.822 1.00 93.56 292 GLU A O 1
ATOM 2385 N N . LEU A 1 293 ? -13.746 -9.645 17.548 1.00 94.00 293 LEU A N 1
ATOM 2386 C CA . LEU A 1 293 ? -13.193 -8.329 17.219 1.00 94.00 293 LEU A CA 1
ATOM 2387 C C . LEU A 1 293 ? -13.297 -8.030 15.721 1.00 94.00 293 LEU A C 1
ATOM 2389 O O . LEU A 1 293 ? -13.793 -6.966 15.346 1.00 94.00 293 LEU A O 1
ATOM 2393 N N . ILE A 1 294 ? -12.857 -8.962 14.869 1.00 92.50 294 ILE A N 1
ATOM 2394 C CA . ILE A 1 294 ? -12.938 -8.806 13.410 1.00 92.50 294 ILE A CA 1
ATOM 2395 C C . ILE A 1 294 ? -14.394 -8.554 12.991 1.00 92.50 294 ILE A C 1
ATOM 2397 O O . ILE A 1 294 ? -14.675 -7.616 12.244 1.00 92.50 294 ILE A O 1
ATOM 2401 N N . GLN A 1 295 ? -15.333 -9.353 13.504 1.00 90.81 295 GLN A N 1
ATOM 2402 C CA . GLN A 1 295 ? -16.757 -9.217 13.184 1.00 90.81 295 GLN A CA 1
ATOM 2403 C C . GLN A 1 295 ? -17.333 -7.871 13.640 1.00 90.81 295 GLN A C 1
ATOM 2405 O O . GLN A 1 295 ? -18.046 -7.220 12.874 1.00 90.81 295 GLN A O 1
ATOM 2410 N N . ALA A 1 296 ? -17.002 -7.431 14.857 1.00 90.31 296 ALA A N 1
ATOM 2411 C CA . ALA A 1 296 ? -17.460 -6.158 15.401 1.00 90.31 296 ALA A CA 1
ATOM 2412 C C . ALA A 1 296 ? -16.991 -4.966 14.549 1.00 90.31 296 ALA A C 1
ATOM 2414 O O . ALA A 1 296 ? -17.782 -4.070 14.246 1.00 90.31 296 ALA A O 1
ATOM 2415 N N . LEU A 1 297 ? -15.726 -4.972 14.117 1.00 89.31 297 LEU A N 1
ATOM 2416 C CA . LEU A 1 297 ? -15.159 -3.902 13.295 1.00 89.31 297 LEU A CA 1
ATOM 2417 C C . LEU A 1 297 ? -15.745 -3.883 11.876 1.00 89.31 297 LEU A C 1
ATOM 2419 O O . LEU A 1 297 ? -16.053 -2.807 11.366 1.00 89.31 297 LEU A O 1
ATOM 2423 N N . ILE A 1 298 ? -15.963 -5.044 11.252 1.00 85.19 298 ILE A N 1
ATOM 2424 C CA . ILE A 1 298 ? -16.538 -5.124 9.897 1.00 85.19 298 ILE A CA 1
ATOM 2425 C C . ILE A 1 298 ? -17.989 -4.669 9.865 1.00 85.19 298 ILE A C 1
ATOM 2427 O O . ILE A 1 298 ? -18.345 -3.911 8.967 1.00 85.19 298 ILE A O 1
ATOM 2431 N N . ASN A 1 299 ? -18.818 -5.081 10.829 1.00 82.62 299 ASN A N 1
ATOM 2432 C CA . ASN A 1 299 ? -20.217 -4.642 10.891 1.00 82.62 299 ASN A CA 1
ATOM 2433 C C . ASN A 1 299 ? -20.301 -3.109 10.897 1.00 82.62 299 ASN A C 1
ATOM 2435 O O . ASN A 1 299 ? -21.089 -2.514 10.165 1.00 82.62 299 ASN A O 1
ATOM 2439 N N . LYS A 1 300 ? -19.391 -2.465 11.633 1.00 75.88 300 LYS A N 1
ATOM 2440 C CA . LYS A 1 300 ? -19.294 -1.008 11.715 1.00 75.88 300 LYS A CA 1
ATOM 2441 C C . LYS A 1 300 ? -18.784 -0.343 10.432 1.00 75.88 300 LYS A C 1
ATOM 2443 O O . LYS A 1 300 ? -19.141 0.799 10.147 1.00 75.88 300 LYS A O 1
ATOM 2448 N N . ILE A 1 301 ? -17.933 -1.028 9.667 1.00 71.06 301 ILE A N 1
ATOM 2449 C CA . ILE A 1 301 ? -17.503 -0.581 8.334 1.00 71.06 301 ILE A CA 1
ATOM 2450 C C . ILE A 1 301 ? -18.666 -0.720 7.335 1.00 71.06 301 ILE A C 1
ATOM 2452 O O . ILE A 1 301 ? -18.909 0.204 6.563 1.00 71.06 301 ILE A O 1
ATOM 2456 N N . GLY A 1 302 ? -19.428 -1.818 7.392 1.00 60.94 302 GLY A N 1
ATOM 2457 C CA . GLY A 1 302 ? -20.574 -2.093 6.516 1.00 60.94 302 GLY A CA 1
ATOM 2458 C C . GLY A 1 302 ? -21.732 -1.098 6.658 1.00 60.94 302 GLY A C 1
ATOM 2459 O O . GLY A 1 302 ? -22.267 -0.645 5.648 1.00 60.94 302 GLY A O 1
ATOM 2460 N N . GLU A 1 303 ? -22.058 -0.665 7.883 1.00 55.44 303 GLU A N 1
ATOM 2461 C CA . GLU A 1 303 ? -23.110 0.336 8.161 1.00 55.44 303 GLU A CA 1
ATOM 2462 C C . GLU A 1 303 ? -22.878 1.695 7.458 1.00 55.44 303 GLU A C 1
ATOM 2464 O O . GLU A 1 303 ? -23.828 2.445 7.207 1.00 55.44 303 GLU A O 1
ATOM 2469 N N . LYS A 1 304 ? -21.628 2.024 7.090 1.00 50.66 304 LYS A N 1
ATOM 2470 C CA . LYS A 1 304 ? -21.291 3.254 6.347 1.00 50.66 304 LYS A CA 1
ATOM 2471 C C . LYS A 1 304 ? -21.702 3.204 4.874 1.00 50.66 304 LYS A C 1
ATOM 2473 O O . LYS A 1 304 ? -22.108 4.229 4.328 1.00 50.66 304 LYS A O 1
ATOM 2478 N N . ASN A 1 305 ? -21.608 2.037 4.237 1.00 42.69 305 ASN A N 1
ATOM 2479 C CA . ASN A 1 305 ? -21.855 1.905 2.799 1.00 42.69 305 ASN A CA 1
ATOM 2480 C C . ASN A 1 305 ? -23.353 2.007 2.465 1.00 42.69 305 ASN A C 1
ATOM 2482 O O . ASN A 1 305 ? -23.710 2.532 1.415 1.00 42.69 305 ASN A O 1
ATOM 2486 N N . GLU A 1 306 ? -24.238 1.602 3.381 1.00 35.16 306 GLU A N 1
ATOM 2487 C CA . GLU A 1 306 ? -25.691 1.760 3.213 1.00 35.16 306 GLU A CA 1
ATOM 2488 C C . GLU A 1 306 ? -26.186 3.183 3.530 1.00 35.16 306 GLU A C 1
ATOM 2490 O O . GLU A 1 306 ? -27.131 3.668 2.905 1.00 35.16 306 GLU A O 1
ATOM 2495 N N . THR A 1 307 ? -25.539 3.901 4.456 1.00 34.44 307 THR A N 1
ATOM 2496 C CA . THR A 1 307 ? -25.963 5.259 4.849 1.00 34.44 307 THR A CA 1
ATOM 2497 C C . THR A 1 307 ? -25.526 6.355 3.872 1.00 34.44 307 THR A C 1
ATOM 2499 O O . THR A 1 307 ? -26.204 7.381 3.776 1.00 34.44 307 THR A O 1
ATOM 2502 N N . GLN A 1 308 ? -24.474 6.144 3.073 1.00 33.59 308 GLN A N 1
ATOM 2503 C CA . GLN A 1 308 ? -24.093 7.078 1.999 1.00 33.59 308 GLN A CA 1
ATOM 2504 C C . GLN A 1 308 ? -25.083 7.098 0.822 1.00 33.59 308 GLN A C 1
ATOM 2506 O O . GLN A 1 308 ? -25.199 8.119 0.145 1.00 33.59 308 GLN A O 1
ATOM 2511 N N . LEU A 1 309 ? -25.867 6.034 0.623 1.00 30.62 309 LEU A N 1
ATOM 2512 C CA . LEU A 1 309 ? -26.894 5.972 -0.423 1.00 30.62 309 LEU A CA 1
ATOM 2513 C C . LEU A 1 309 ? -28.149 6.816 -0.115 1.00 30.62 309 LEU A C 1
ATOM 2515 O O . LEU A 1 309 ? -28.924 7.084 -1.031 1.00 30.62 309 LEU A O 1
ATOM 2519 N N . PHE A 1 310 ? -28.346 7.293 1.127 1.00 31.88 310 PHE A N 1
ATOM 2520 C CA . PHE A 1 310 ? -29.595 7.966 1.533 1.00 31.88 310 PHE A CA 1
ATOM 2521 C C . PHE A 1 310 ? -29.477 9.338 2.220 1.00 31.88 310 PHE A C 1
ATOM 2523 O O . PHE A 1 310 ? -30.505 9.894 2.609 1.00 31.88 310 PHE A O 1
ATOM 2530 N N . SER A 1 311 ? -28.303 9.972 2.320 1.00 27.86 311 SER A N 1
ATOM 2531 C CA . SER A 1 311 ? -28.220 11.314 2.932 1.00 27.86 311 SER A CA 1
ATOM 2532 C C . SER A 1 311 ? -27.399 12.338 2.146 1.00 27.86 311 SER A C 1
ATOM 2534 O O . SER A 1 311 ? -26.460 12.937 2.664 1.00 27.86 311 SER A O 1
ATOM 2536 N N . ALA A 1 312 ? -27.828 12.638 0.919 1.00 27.83 312 ALA A N 1
ATOM 2537 C CA . ALA A 1 312 ? -27.495 13.889 0.234 1.00 27.83 312 ALA A CA 1
ATOM 2538 C C . ALA A 1 312 ? -28.520 14.992 0.573 1.00 27.83 312 ALA A C 1
ATOM 2540 O O . ALA A 1 312 ? -29.186 15.536 -0.303 1.00 27.83 312 ALA A O 1
ATOM 2541 N N . LYS A 1 313 ? -28.678 15.337 1.858 1.00 26.34 313 LYS A N 1
ATOM 2542 C CA . LYS A 1 313 ? -29.274 16.621 2.264 1.00 26.34 313 LYS A CA 1
ATOM 2543 C C . LYS A 1 313 ? -28.489 17.199 3.432 1.00 26.34 313 LYS A C 1
ATOM 2545 O O . LYS A 1 313 ? -28.534 16.687 4.546 1.00 26.34 313 LYS A O 1
ATOM 2550 N N . LYS A 1 314 ? -27.773 18.286 3.128 1.00 32.69 314 LYS A N 1
ATOM 2551 C CA . LYS A 1 314 ? -27.177 19.217 4.088 1.00 32.69 314 LYS A CA 1
ATOM 2552 C C . LYS A 1 314 ? -28.192 19.538 5.184 1.00 32.69 314 LYS A C 1
ATOM 2554 O O . LYS A 1 314 ? -29.275 20.020 4.871 1.00 32.69 314 LYS A O 1
ATOM 2559 N N . ASN A 1 315 ? -27.796 19.359 6.437 1.00 23.97 315 ASN A N 1
ATOM 2560 C CA . ASN A 1 315 ? -28.210 20.264 7.495 1.00 23.97 315 ASN A CA 1
ATOM 2561 C C . ASN A 1 315 ? -27.054 20.475 8.468 1.00 23.97 315 ASN A C 1
ATOM 2563 O O . ASN A 1 315 ? -26.488 19.544 9.034 1.00 23.97 315 ASN A O 1
ATOM 2567 N N . THR A 1 316 ? -26.719 21.749 8.593 1.00 31.36 316 THR A N 1
ATOM 2568 C CA . THR A 1 316 ? -25.922 22.377 9.633 1.00 31.36 316 THR A CA 1
ATOM 2569 C C . THR A 1 316 ? -26.607 22.189 10.982 1.00 31.36 316 THR A C 1
ATOM 2571 O O . THR A 1 316 ? -27.759 22.595 11.134 1.00 31.36 316 THR A O 1
ATOM 2574 N N . ASN A 1 317 ? -25.921 21.561 11.932 1.00 24.44 317 ASN A N 1
ATOM 2575 C CA . ASN A 1 317 ? -25.730 22.043 13.302 1.00 24.44 317 ASN A CA 1
ATOM 2576 C C . ASN A 1 317 ? -24.987 20.975 14.107 1.00 24.44 317 ASN A C 1
ATOM 2578 O O . ASN A 1 317 ? -25.245 19.778 13.985 1.00 24.44 317 ASN A O 1
ATOM 2582 N N . GLU A 1 318 ? -24.031 21.451 14.891 1.00 37.59 318 GLU A N 1
ATOM 2583 C CA . GLU A 1 318 ? -23.254 20.700 15.863 1.00 37.59 318 GLU A CA 1
ATOM 2584 C C . GLU A 1 318 ? -24.179 19.942 16.821 1.00 37.59 318 GLU A C 1
ATOM 2586 O O . GLU A 1 318 ? -24.915 20.559 17.584 1.00 37.59 318 GLU A O 1
ATOM 2591 N N . ASP A 1 319 ? -24.124 18.607 16.792 1.00 24.44 319 ASP A N 1
ATOM 2592 C CA . ASP A 1 319 ? -24.257 17.803 18.005 1.00 24.44 319 ASP A CA 1
ATOM 2593 C C . ASP A 1 319 ? -23.740 16.365 17.799 1.00 24.44 319 ASP A C 1
ATOM 2595 O O . ASP A 1 319 ? -24.283 15.565 17.035 1.00 24.44 319 ASP A O 1
ATOM 2599 N N . SER A 1 320 ? -22.604 16.084 18.443 1.00 31.75 320 SER A N 1
ATOM 2600 C CA . SER A 1 320 ? -22.267 14.877 19.218 1.00 31.75 320 SER A CA 1
ATOM 2601 C C . SER A 1 320 ? -22.888 13.499 18.873 1.00 31.75 320 SER A C 1
ATOM 2603 O O . SER A 1 320 ? -23.120 12.680 19.763 1.00 31.75 320 SER A O 1
ATOM 2605 N N . SER A 1 321 ? -23.047 13.144 17.596 1.00 29.77 321 SER A N 1
ATOM 2606 C CA . SER A 1 321 ? -23.243 11.747 17.176 1.00 29.77 321 SER A CA 1
ATOM 2607 C C . SER A 1 321 ? -21.886 11.076 16.921 1.00 29.77 321 SER A C 1
ATOM 2609 O O . SER A 1 321 ? -21.167 11.409 15.980 1.00 29.77 321 SER A O 1
ATOM 2611 N N . LYS A 1 322 ? -21.518 10.140 17.810 1.00 39.00 322 LYS A N 1
ATOM 2612 C CA . LYS A 1 322 ? -20.314 9.289 17.763 1.00 39.00 322 LYS A CA 1
ATOM 2613 C C . LYS A 1 322 ? -20.239 8.499 16.437 1.00 39.00 322 LYS A C 1
ATOM 2615 O O . LYS A 1 322 ? -20.680 7.356 16.364 1.00 39.00 322 LYS A O 1
ATOM 2620 N N . LYS A 1 323 ? -19.677 9.101 15.387 1.00 35.62 323 LYS A N 1
ATOM 2621 C CA . LYS A 1 323 ? -19.306 8.442 14.121 1.00 35.62 323 LYS A CA 1
ATOM 2622 C C . LYS A 1 323 ? -17.986 7.687 14.311 1.00 35.62 323 LYS A C 1
ATOM 2624 O O . LYS A 1 323 ? -17.079 8.210 14.944 1.00 35.62 323 LYS A O 1
ATOM 2629 N N . PHE A 1 324 ? -17.845 6.482 13.753 1.00 44.69 324 PHE A N 1
ATOM 2630 C CA . PHE A 1 324 ? -16.551 5.781 13.704 1.00 44.69 324 PHE A CA 1
ATOM 2631 C C . PHE A 1 324 ? -15.682 6.372 12.598 1.00 44.69 324 PHE A C 1
ATOM 2633 O O . PHE A 1 324 ? -15.630 5.855 11.484 1.00 44.69 324 PHE A O 1
ATOM 2640 N N . SER A 1 325 ? -15.051 7.496 12.903 1.00 52.16 325 SER A N 1
ATOM 2641 C CA . SER A 1 325 ? -14.055 8.178 12.075 1.00 52.16 325 SER A CA 1
ATOM 2642 C C . SER A 1 325 ? -12.627 7.687 12.375 1.00 52.16 325 SER A C 1
ATOM 2644 O O . SER A 1 325 ? -11.671 8.318 11.946 1.00 52.16 325 SER A O 1
ATOM 2646 N N . ASP A 1 326 ? -12.479 6.584 13.118 1.00 59.78 326 ASP A N 1
ATOM 2647 C CA . ASP A 1 326 ? -11.293 6.346 13.956 1.00 59.78 326 ASP A CA 1
ATOM 2648 C C . ASP A 1 326 ? -10.335 5.257 13.419 1.00 59.78 326 ASP A C 1
ATOM 2650 O O . ASP A 1 326 ? -9.473 4.789 14.157 1.00 59.78 326 ASP A O 1
ATOM 2654 N N . ALA A 1 327 ? -10.469 4.815 12.160 1.00 74.31 327 ALA A N 1
ATOM 2655 C CA . ALA A 1 327 ? -9.492 3.892 11.569 1.00 74.31 327 ALA A CA 1
ATOM 2656 C C . ALA A 1 327 ? -8.132 4.597 11.432 1.00 74.31 327 ALA A C 1
ATOM 2658 O O . ALA A 1 327 ? -8.030 5.606 10.736 1.00 74.31 327 ALA A O 1
ATOM 2659 N N . ASN A 1 328 ? -7.107 4.087 12.115 1.00 87.38 328 ASN A N 1
ATOM 2660 C CA . ASN A 1 328 ? -5.771 4.676 12.137 1.00 87.38 328 ASN A CA 1
ATOM 2661 C C . ASN A 1 328 ? -4.669 3.621 12.348 1.00 87.38 328 ASN A C 1
ATOM 2663 O O . ASN A 1 328 ? -4.951 2.458 12.654 1.00 87.38 328 ASN A O 1
ATOM 2667 N N . HIS A 1 329 ? -3.408 4.047 12.229 1.00 88.94 329 HIS A N 1
ATOM 2668 C CA . HIS A 1 329 ? -2.240 3.169 12.360 1.00 88.94 329 HIS A CA 1
ATOM 2669 C C . HIS A 1 329 ? -2.128 2.488 13.732 1.00 88.94 329 HIS A C 1
ATOM 2671 O O . HIS A 1 329 ? -1.632 1.367 13.825 1.00 88.94 329 HIS A O 1
ATOM 2677 N N . TRP A 1 330 ? -2.627 3.118 14.797 1.00 91.88 330 TRP A N 1
ATOM 2678 C CA . TRP A 1 330 ? -2.638 2.536 16.140 1.00 91.88 330 TRP A CA 1
ATOM 2679 C C . TRP A 1 330 ? -3.594 1.349 16.247 1.00 91.88 330 TRP A C 1
ATOM 2681 O O . TRP A 1 330 ? -3.249 0.310 16.818 1.00 91.88 330 TRP A O 1
ATOM 2691 N N . LEU A 1 331 ? -4.783 1.473 15.651 1.00 93.56 331 LEU A N 1
ATOM 2692 C CA . LEU A 1 331 ? -5.733 0.373 15.556 1.00 93.56 331 LEU A CA 1
ATOM 2693 C C . LEU A 1 331 ? -5.178 -0.753 14.678 1.00 93.56 331 LEU A C 1
ATOM 2695 O O . LEU A 1 331 ? -5.303 -1.915 15.057 1.00 93.56 331 LEU A O 1
ATOM 2699 N N . LEU A 1 332 ? -4.534 -0.424 13.550 1.00 93.94 332 LEU A N 1
ATOM 2700 C CA . LEU A 1 332 ? -3.850 -1.410 12.706 1.00 93.94 332 LEU A CA 1
ATOM 2701 C C . LEU A 1 332 ? -2.813 -2.200 13.514 1.00 93.94 332 LEU A C 1
ATOM 2703 O O . LEU A 1 332 ? -2.858 -3.430 13.518 1.00 93.94 332 LEU A O 1
ATOM 2707 N N . TYR A 1 333 ? -1.927 -1.511 14.238 1.00 94.75 333 TYR A N 1
ATOM 2708 C CA . TYR A 1 333 ? -0.909 -2.151 15.070 1.00 94.75 333 TYR A CA 1
ATOM 2709 C C . TYR A 1 333 ? -1.531 -3.076 16.126 1.00 94.75 333 TYR A C 1
ATOM 2711 O O . TYR A 1 333 ? -1.131 -4.232 16.248 1.00 94.75 333 TYR A O 1
ATOM 2719 N N . ALA A 1 334 ? -2.566 -2.617 16.836 1.00 94.81 334 ALA A N 1
ATOM 2720 C CA . ALA A 1 334 ? -3.267 -3.436 17.825 1.00 94.81 334 ALA A CA 1
ATOM 2721 C C . ALA A 1 334 ? -3.904 -4.692 17.203 1.00 94.81 334 ALA A C 1
ATOM 2723 O O . ALA A 1 334 ? -3.771 -5.784 17.753 1.00 94.81 334 ALA A O 1
ATOM 2724 N N . VAL A 1 335 ? -4.564 -4.565 16.046 1.00 94.88 335 VAL A N 1
ATOM 2725 C CA . VAL A 1 335 ? -5.171 -5.700 15.326 1.00 94.88 335 VAL A CA 1
ATOM 2726 C C . VAL A 1 335 ? -4.107 -6.703 14.873 1.00 94.88 335 VAL A C 1
ATOM 2728 O O . VAL A 1 335 ? -4.328 -7.908 14.995 1.00 94.88 335 VAL A O 1
ATOM 2731 N N . LEU A 1 336 ? -2.950 -6.234 14.395 1.00 94.81 336 LEU A N 1
ATOM 2732 C CA . LEU A 1 336 ? -1.829 -7.090 13.995 1.00 94.81 336 LEU A CA 1
ATOM 2733 C C . LEU A 1 336 ? -1.250 -7.867 15.185 1.00 94.81 336 LEU A C 1
ATOM 2735 O O . LEU A 1 336 ? -1.109 -9.086 15.101 1.00 94.81 336 LEU A O 1
ATOM 2739 N N . VAL A 1 337 ? -0.993 -7.192 16.311 1.00 94.31 337 VAL A N 1
ATOM 2740 C CA . VAL A 1 337 ? -0.460 -7.823 17.533 1.00 94.31 337 VAL A CA 1
ATOM 2741 C C . VAL A 1 337 ? -1.438 -8.849 18.108 1.00 94.31 337 VAL A C 1
ATOM 2743 O O . VAL A 1 337 ? -1.039 -9.957 18.458 1.00 94.31 337 VAL A O 1
ATOM 2746 N N . LEU A 1 338 ? -2.730 -8.514 18.195 1.00 94.12 338 LEU A N 1
ATOM 2747 C CA . LEU A 1 338 ? -3.749 -9.434 18.710 1.00 94.12 338 LEU A CA 1
ATOM 2748 C C . LEU A 1 338 ? -3.983 -10.628 17.777 1.00 94.12 338 LEU A C 1
ATOM 2750 O O . LEU A 1 338 ? -4.357 -11.699 18.248 1.00 94.12 338 LEU A O 1
ATOM 2754 N N . GLY A 1 339 ? -3.778 -10.449 16.470 1.00 91.81 339 GLY A N 1
ATOM 2755 C CA . GLY A 1 339 ? -4.005 -11.474 15.456 1.00 91.81 339 GLY A CA 1
ATOM 2756 C C . GLY A 1 339 ? -2.868 -12.476 15.278 1.00 91.81 339 GLY A C 1
ATOM 2757 O O . GLY A 1 339 ? -3.119 -13.556 14.746 1.00 91.81 339 GLY A O 1
ATOM 2758 N N . GLU A 1 340 ? -1.653 -12.168 15.736 1.00 89.62 340 GLU A N 1
ATOM 2759 C CA . GLU A 1 340 ? -0.420 -12.913 15.429 1.00 89.62 340 GLU A CA 1
ATOM 2760 C C . GLU A 1 340 ? -0.558 -14.442 15.580 1.00 89.62 340 GLU A C 1
ATOM 2762 O O . GLU A 1 340 ? -0.202 -15.191 14.672 1.00 89.62 340 GLU A O 1
ATOM 2767 N N . LYS A 1 341 ? -1.157 -14.920 16.680 1.00 88.25 341 LYS A N 1
ATOM 2768 C CA . LYS A 1 341 ? -1.360 -16.358 16.949 1.00 88.25 341 LYS A CA 1
ATOM 2769 C C . LYS A 1 341 ? -2.574 -16.964 16.232 1.00 88.25 341 LYS A C 1
ATOM 2771 O O . LYS A 1 341 ? -2.644 -18.178 16.047 1.00 88.25 341 LYS A O 1
ATOM 2776 N N . TYR A 1 342 ? -3.554 -16.143 15.867 1.00 89.19 342 TYR A N 1
ATOM 2777 C CA . TYR A 1 342 ? -4.844 -16.610 15.358 1.00 89.19 342 TYR A CA 1
ATOM 2778 C C . TYR A 1 342 ? -4.886 -16.711 13.840 1.00 89.19 342 TYR A C 1
ATOM 2780 O O . TYR A 1 342 ? -5.588 -17.585 13.334 1.00 89.19 342 TYR A O 1
ATOM 2788 N N . VAL A 1 343 ? -4.137 -15.864 13.123 1.00 89.44 343 VAL A N 1
ATOM 2789 C CA . VAL A 1 343 ? -4.197 -15.732 11.655 1.00 89.44 343 VAL A CA 1
ATOM 2790 C C . VAL A 1 343 ? -4.079 -17.079 10.935 1.00 89.44 343 VAL A C 1
ATOM 2792 O O . VAL A 1 343 ? -4.883 -17.355 10.049 1.00 89.44 343 VAL A O 1
ATOM 2795 N N . GLU A 1 344 ? -3.152 -17.955 11.335 1.00 88.25 344 GLU A N 1
ATOM 2796 C CA . GLU A 1 344 ? -2.977 -19.270 10.690 1.00 88.25 344 GLU A CA 1
ATOM 2797 C C . GLU A 1 344 ? -4.175 -20.214 10.912 1.00 88.25 344 GLU A C 1
ATOM 2799 O O . GLU A 1 344 ? -4.498 -21.031 10.051 1.00 88.25 344 GLU A O 1
ATOM 2804 N N . THR A 1 345 ? -4.879 -20.062 12.037 1.00 89.94 345 THR A N 1
ATOM 2805 C CA . THR A 1 345 ? -5.998 -20.928 12.457 1.00 89.94 345 THR A CA 1
ATOM 2806 C C . THR A 1 345 ? -7.379 -20.425 12.032 1.00 89.94 345 THR A C 1
ATOM 2808 O O . THR A 1 345 ? -8.378 -21.102 12.278 1.00 89.94 345 THR A O 1
ATOM 2811 N N . LEU A 1 346 ? -7.462 -19.254 11.391 1.00 91.44 346 LEU A N 1
ATOM 2812 C CA . LEU A 1 346 ? -8.731 -18.703 10.919 1.00 91.44 346 LEU A CA 1
ATOM 2813 C C . LEU A 1 346 ? -9.381 -19.619 9.874 1.00 91.44 346 LEU A C 1
ATOM 2815 O O . LEU A 1 346 ? -8.749 -20.077 8.921 1.00 91.44 346 LEU A O 1
ATOM 2819 N N . THR A 1 347 ? -10.693 -19.816 10.002 1.00 91.00 347 THR A N 1
ATOM 2820 C CA . THR A 1 347 ? -11.500 -20.465 8.956 1.00 91.00 347 THR A CA 1
ATOM 2821 C C . THR A 1 347 ? -11.523 -19.610 7.678 1.00 91.00 347 THR A C 1
ATOM 2823 O O . THR A 1 347 ? -11.265 -18.403 7.742 1.00 91.00 347 THR A O 1
ATOM 2826 N N . PRO A 1 348 ? -11.876 -20.165 6.503 1.00 86.88 348 PRO A N 1
ATOM 2827 C CA . PRO A 1 348 ? -11.959 -19.394 5.257 1.00 86.88 348 PRO A CA 1
ATOM 2828 C C . PRO A 1 348 ? -12.857 -18.151 5.360 1.00 86.88 348 PRO A C 1
ATOM 2830 O O . PRO A 1 348 ? -12.466 -17.066 4.937 1.00 86.88 348 PRO A O 1
ATOM 2833 N N . GLN A 1 349 ? -14.019 -18.270 6.013 1.00 88.50 349 GLN A N 1
ATOM 2834 C CA . GLN A 1 349 ? -14.940 -17.145 6.205 1.00 88.50 349 GLN A CA 1
ATOM 2835 C C . GLN A 1 349 ? -14.359 -16.064 7.131 1.00 88.50 349 GLN A C 1
ATOM 2837 O O . GLN A 1 349 ? -14.482 -14.875 6.844 1.00 88.50 349 GLN A O 1
ATOM 2842 N N . GLN A 1 350 ? -13.692 -16.463 8.218 1.00 91.19 350 GLN A N 1
ATOM 2843 C CA . GLN A 1 350 ? -13.013 -15.524 9.119 1.00 91.19 350 GLN A CA 1
ATOM 2844 C C . GLN A 1 350 ? -11.789 -14.881 8.453 1.00 91.19 350 GLN A C 1
ATOM 2846 O O . GLN A 1 350 ? -11.514 -13.709 8.684 1.00 91.19 350 GLN A O 1
ATOM 2851 N N . THR A 1 351 ? -11.083 -15.619 7.591 1.00 90.81 351 THR A N 1
ATOM 2852 C CA . THR A 1 351 ? -9.961 -15.100 6.794 1.00 90.81 351 THR A CA 1
ATOM 2853 C C . THR A 1 351 ? -10.452 -14.026 5.831 1.00 90.81 351 THR A C 1
ATOM 2855 O O . THR A 1 351 ? -9.854 -12.959 5.757 1.00 90.81 351 THR A O 1
ATOM 2858 N N . PHE A 1 352 ? -11.568 -14.264 5.136 1.00 89.25 352 PHE A N 1
ATOM 2859 C CA . PHE A 1 352 ? -12.187 -13.256 4.276 1.00 89.25 352 PHE A CA 1
ATOM 2860 C C . PHE A 1 352 ? -12.555 -11.993 5.059 1.00 89.25 352 PHE A C 1
ATOM 2862 O O . PHE A 1 352 ? -12.187 -10.892 4.662 1.00 89.25 352 PHE A O 1
ATOM 2869 N N . GLN A 1 353 ? -13.215 -12.152 6.208 1.00 90.75 353 GLN A N 1
ATOM 2870 C CA . GLN A 1 353 ? -13.532 -11.040 7.102 1.00 90.75 353 GLN A CA 1
ATOM 2871 C C . GLN A 1 353 ? -12.265 -10.270 7.513 1.00 90.75 353 GLN A C 1
ATOM 2873 O O . GLN A 1 353 ? -12.197 -9.051 7.360 1.00 90.75 353 GLN A O 1
ATOM 2878 N N . TYR A 1 354 ? -11.226 -10.976 7.954 1.00 92.69 354 TYR A N 1
ATOM 2879 C CA . TYR A 1 354 ? -9.948 -10.372 8.310 1.00 92.69 354 TYR A CA 1
ATOM 2880 C C . TYR A 1 354 ? -9.338 -9.577 7.143 1.00 92.69 354 TYR A C 1
ATOM 2882 O O . TYR A 1 354 ? -8.964 -8.424 7.331 1.00 92.69 354 TYR A O 1
ATOM 2890 N N . LEU A 1 355 ? -9.321 -10.119 5.922 1.00 91.25 355 LEU A N 1
ATOM 2891 C CA . LEU A 1 355 ? -8.822 -9.411 4.735 1.00 91.25 355 LEU A CA 1
ATOM 2892 C C . LEU A 1 355 ? -9.643 -8.154 4.410 1.00 91.25 355 LEU A C 1
ATOM 2894 O O . LEU A 1 355 ? -9.069 -7.111 4.098 1.00 91.25 355 LEU A O 1
ATOM 2898 N N . MET A 1 356 ? -10.971 -8.216 4.550 1.00 89.69 356 MET A N 1
ATOM 2899 C CA . MET A 1 356 ? -11.857 -7.058 4.371 1.00 89.69 356 MET A CA 1
ATOM 2900 C C . MET A 1 356 ? -11.607 -5.958 5.409 1.00 89.69 356 MET A C 1
ATOM 2902 O O . MET A 1 356 ? -11.764 -4.775 5.101 1.00 89.69 356 MET A O 1
ATOM 2906 N N . LEU A 1 357 ? -11.209 -6.320 6.629 1.00 91.62 357 LEU A N 1
ATOM 2907 C CA . LEU A 1 357 ? -10.768 -5.360 7.637 1.00 91.62 357 LEU A CA 1
ATOM 2908 C C . LEU A 1 357 ? -9.397 -4.771 7.266 1.00 91.62 357 LEU A C 1
ATOM 2910 O O . LEU A 1 357 ? -9.229 -3.553 7.266 1.00 91.62 357 LEU A O 1
ATOM 2914 N N . MET A 1 358 ? -8.437 -5.621 6.895 1.00 91.75 358 MET A N 1
ATOM 2915 C CA . MET A 1 358 ? -7.062 -5.213 6.598 1.00 91.75 358 MET A CA 1
ATOM 2916 C C . MET A 1 358 ? -6.960 -4.279 5.389 1.00 91.75 358 MET A C 1
ATOM 2918 O O . MET A 1 358 ? -6.224 -3.302 5.473 1.00 91.75 358 MET A O 1
ATOM 2922 N N . GLN A 1 359 ? -7.738 -4.478 4.319 1.00 88.88 359 GLN A N 1
ATOM 2923 C CA . GLN A 1 359 ? -7.735 -3.546 3.175 1.00 88.88 359 GLN A CA 1
ATOM 2924 C C . GLN A 1 359 ? -8.123 -2.104 3.553 1.00 88.88 359 GLN A C 1
ATOM 2926 O O . GLN A 1 359 ? -7.753 -1.177 2.846 1.00 88.88 359 GLN A O 1
ATOM 2931 N N . ASN A 1 360 ? -8.852 -1.907 4.659 1.00 88.19 360 ASN A N 1
ATOM 2932 C CA . ASN A 1 360 ? -9.238 -0.583 5.150 1.00 88.19 360 ASN A CA 1
ATOM 2933 C C . ASN A 1 360 ? -8.232 -0.014 6.164 1.00 88.19 360 ASN A C 1
ATOM 2935 O O . ASN A 1 360 ? -8.152 1.199 6.328 1.00 88.19 360 ASN A O 1
ATOM 2939 N N . LEU A 1 361 ? -7.493 -0.875 6.874 1.00 90.00 361 LEU A N 1
ATOM 2940 C CA . LEU A 1 361 ? -6.539 -0.459 7.906 1.00 90.00 361 LEU A CA 1
ATOM 2941 C C . LEU A 1 361 ? -5.119 -0.266 7.363 1.00 90.00 361 LEU A C 1
ATOM 2943 O O . LEU A 1 361 ? -4.435 0.647 7.810 1.00 90.00 361 LEU A O 1
ATOM 2947 N N . VAL A 1 362 ? -4.665 -1.078 6.404 1.00 91.06 362 VAL A N 1
ATOM 2948 C CA . VAL A 1 362 ? -3.306 -0.988 5.833 1.00 91.06 362 VAL A CA 1
ATOM 2949 C C . VAL A 1 362 ? -3.005 0.391 5.220 1.00 91.06 362 VAL A C 1
ATOM 2951 O O . VAL A 1 362 ? -1.941 0.919 5.538 1.00 91.06 362 VAL A O 1
ATOM 2954 N N . PRO A 1 363 ? -3.927 1.049 4.483 1.00 87.31 363 PRO A N 1
ATOM 2955 C CA . PRO A 1 363 ? -3.690 2.402 3.963 1.00 87.31 363 PRO A CA 1
ATOM 2956 C C . PRO A 1 363 ? -3.476 3.481 5.038 1.00 87.31 363 PRO A C 1
ATOM 2958 O O . PRO A 1 363 ? -3.053 4.590 4.733 1.00 87.31 363 PRO A O 1
ATOM 2961 N N . THR A 1 364 ? -3.765 3.185 6.312 1.00 88.25 364 THR A N 1
ATOM 2962 C CA . THR A 1 364 ? -3.553 4.129 7.423 1.00 88.25 364 THR A CA 1
ATOM 2963 C C . THR A 1 364 ? -2.115 4.146 7.954 1.00 88.25 364 THR A C 1
ATOM 2965 O O . THR A 1 364 ? -1.819 4.936 8.856 1.00 88.25 364 THR A O 1
ATOM 2968 N N . LEU A 1 365 ? -1.232 3.283 7.430 1.00 87.44 365 LEU A N 1
ATOM 2969 C CA . LEU A 1 365 ? 0.190 3.229 7.782 1.00 87.44 365 LEU A CA 1
ATOM 2970 C C . LEU A 1 365 ? 0.875 4.592 7.574 1.00 87.44 365 LEU A C 1
ATOM 2972 O O . LEU A 1 365 ? 0.644 5.228 6.542 1.00 87.44 365 LEU A O 1
ATOM 2976 N N . PRO A 1 366 ? 1.758 5.024 8.497 1.00 85.12 366 PRO A N 1
ATOM 2977 C CA . PRO A 1 366 ? 2.554 6.234 8.301 1.00 85.12 366 PRO A CA 1
ATOM 2978 C C . PRO A 1 366 ? 3.348 6.157 6.991 1.00 85.12 366 PRO A C 1
ATOM 2980 O O . PRO A 1 366 ? 3.982 5.139 6.713 1.00 85.12 366 PRO A O 1
ATOM 2983 N N . LEU A 1 367 ? 3.299 7.215 6.178 1.00 80.56 367 LEU A N 1
ATOM 2984 C CA . LEU A 1 367 ? 4.003 7.258 4.895 1.00 80.56 367 LEU A CA 1
ATOM 2985 C C . LEU A 1 367 ? 5.527 7.277 5.104 1.00 80.56 367 LEU A C 1
ATOM 2987 O O . LEU A 1 367 ? 6.002 7.873 6.073 1.00 80.56 367 LEU A O 1
ATOM 2991 N N . PRO A 1 368 ? 6.312 6.668 4.199 1.00 76.62 368 PRO A N 1
ATOM 2992 C CA . PRO A 1 368 ? 7.762 6.762 4.257 1.00 76.62 368 PRO A CA 1
ATOM 2993 C C . PRO A 1 368 ? 8.248 8.191 4.045 1.00 76.62 368 PRO A C 1
ATOM 2995 O O . PRO A 1 368 ? 7.677 8.931 3.238 1.00 76.62 368 PRO A O 1
ATOM 2998 N N . ARG A 1 369 ? 9.329 8.571 4.746 1.00 69.81 369 ARG A N 1
ATOM 2999 C CA . ARG A 1 369 ? 10.025 9.834 4.476 1.00 69.81 369 ARG A CA 1
ATOM 3000 C C . ARG A 1 369 ? 10.360 9.886 2.984 1.00 69.81 369 ARG A C 1
ATOM 3002 O O . ARG A 1 369 ? 10.919 8.940 2.427 1.00 69.81 369 ARG A O 1
ATOM 3009 N N . LEU A 1 370 ? 10.010 10.997 2.340 1.00 56.56 370 LEU A N 1
ATOM 3010 C CA . LEU A 1 370 ? 10.607 11.361 1.064 1.00 56.56 370 LEU A CA 1
ATOM 3011 C C . LEU A 1 370 ? 12.078 11.654 1.374 1.00 56.56 370 LEU A C 1
ATOM 3013 O O . LEU A 1 370 ? 12.415 12.775 1.730 1.00 56.56 370 LEU A O 1
ATOM 3017 N N . GLN A 1 371 ? 12.948 10.644 1.315 1.00 40.59 371 GLN A N 1
ATOM 3018 C CA . GLN A 1 371 ? 14.338 10.933 0.991 1.00 40.59 371 GLN A CA 1
ATOM 3019 C C . GLN A 1 371 ? 14.273 11.638 -0.359 1.00 40.59 371 GLN A C 1
ATOM 3021 O O . GLN A 1 371 ? 13.747 11.066 -1.321 1.00 40.59 371 GLN A O 1
ATOM 3026 N N . ASN A 1 372 ? 14.674 12.908 -0.392 1.00 32.91 372 ASN A N 1
ATOM 3027 C CA . ASN A 1 372 ? 14.987 13.570 -1.644 1.00 32.91 372 ASN A CA 1
ATOM 3028 C C . ASN A 1 372 ? 15.957 12.626 -2.354 1.00 32.91 372 ASN A C 1
ATOM 3030 O O . ASN A 1 372 ? 17.059 12.398 -1.872 1.00 32.91 372 ASN A O 1
ATOM 3034 N N . PHE A 1 373 ? 15.517 12.004 -3.444 1.00 30.88 373 PHE A N 1
ATOM 3035 C CA . PHE A 1 373 ? 16.415 11.313 -4.364 1.00 30.88 373 PHE A CA 1
ATOM 3036 C C . PHE A 1 373 ? 17.116 12.378 -5.223 1.00 30.88 373 PHE A C 1
ATOM 3038 O O . PHE A 1 373 ? 17.042 12.323 -6.445 1.00 30.88 373 PHE A O 1
ATOM 3045 N N . ASP A 1 374 ? 17.730 13.350 -4.545 1.00 34.06 374 ASP A N 1
ATOM 3046 C CA . ASP A 1 374 ? 18.644 14.357 -5.084 1.00 34.06 374 ASP A CA 1
ATOM 3047 C C . ASP A 1 374 ? 20.063 14.077 -4.544 1.00 34.06 374 ASP A C 1
ATOM 3049 O O . ASP A 1 374 ? 20.840 14.993 -4.314 1.00 34.06 374 ASP A O 1
ATOM 3053 N N . ASP A 1 375 ? 20.408 12.804 -4.317 1.00 34.31 375 ASP A N 1
ATOM 3054 C CA . ASP A 1 375 ? 21.804 12.394 -4.138 1.00 34.31 375 ASP A CA 1
ATOM 3055 C C . ASP A 1 375 ? 22.366 12.026 -5.517 1.00 34.31 375 ASP A C 1
ATOM 3057 O O . ASP A 1 375 ? 22.299 10.868 -5.933 1.00 34.31 375 ASP A O 1
ATOM 3061 N N . ASP A 1 376 ? 22.794 13.057 -6.250 1.00 32.25 376 ASP A N 1
ATOM 3062 C CA . ASP A 1 376 ? 23.933 13.041 -7.188 1.00 32.25 376 ASP A CA 1
ATOM 3063 C C . ASP A 1 376 ? 24.252 14.461 -7.730 1.00 32.25 376 ASP A C 1
ATOM 3065 O O . ASP A 1 376 ? 24.758 14.594 -8.840 1.00 32.25 376 ASP A O 1
ATOM 3069 N N . ASP A 1 377 ? 23.990 15.533 -6.968 1.00 30.61 377 ASP A N 1
ATOM 3070 C CA . ASP A 1 377 ? 24.548 16.860 -7.267 1.00 30.61 377 ASP A CA 1
ATOM 3071 C C . ASP A 1 377 ? 25.166 17.460 -5.991 1.00 30.61 377 ASP A C 1
ATOM 3073 O O . ASP A 1 377 ? 24.477 17.895 -5.067 1.00 30.61 377 ASP A O 1
ATOM 3077 N N . ASP A 1 378 ? 26.500 17.447 -5.954 1.00 35.50 378 ASP A N 1
ATOM 3078 C CA . ASP A 1 378 ? 27.333 18.216 -5.034 1.00 35.50 378 ASP A CA 1
ATOM 3079 C C . ASP A 1 378 ? 27.034 19.718 -5.186 1.00 35.50 378 ASP A C 1
ATOM 3081 O O . ASP A 1 378 ? 27.562 20.344 -6.099 1.00 35.50 378 ASP A O 1
ATOM 3085 N N . GLU A 1 379 ? 26.278 20.331 -4.273 1.00 31.41 379 GLU A N 1
ATOM 3086 C CA . GLU A 1 379 ? 26.474 21.745 -3.921 1.00 31.41 379 GLU A CA 1
ATOM 3087 C C . GLU A 1 379 ? 26.225 21.966 -2.421 1.00 31.41 379 GLU A C 1
ATOM 3089 O O . GLU A 1 379 ? 25.092 22.013 -1.937 1.00 31.41 379 GLU A O 1
ATOM 3094 N N . GLU A 1 380 ? 27.326 22.131 -1.682 1.00 32.41 380 GLU A N 1
ATOM 3095 C CA . GLU A 1 380 ? 27.357 22.731 -0.350 1.00 32.41 380 GLU A CA 1
ATOM 3096 C C . GLU A 1 380 ? 26.675 24.107 -0.392 1.00 32.41 380 GLU A C 1
ATOM 3098 O O . GLU A 1 380 ? 27.189 25.053 -0.987 1.00 32.41 380 GLU A O 1
ATOM 3103 N N . ASN A 1 381 ? 25.538 24.248 0.285 1.00 28.47 381 ASN A N 1
ATOM 3104 C CA . ASN A 1 381 ? 25.070 25.547 0.746 1.00 28.47 381 ASN A CA 1
ATOM 3105 C C . ASN A 1 381 ? 24.568 25.414 2.181 1.00 28.47 381 ASN A C 1
ATOM 3107 O O . ASN A 1 381 ? 23.430 25.022 2.439 1.00 28.47 381 ASN A O 1
ATOM 3111 N N . ASP A 1 382 ? 25.462 25.770 3.103 1.00 34.09 382 ASP A N 1
ATOM 3112 C CA . ASP A 1 382 ? 25.147 26.106 4.485 1.00 34.09 382 ASP A CA 1
ATOM 3113 C C . ASP A 1 382 ? 24.055 27.181 4.524 1.00 34.09 382 ASP A C 1
ATOM 3115 O O . ASP A 1 382 ? 24.234 28.312 4.056 1.00 34.09 382 ASP A O 1
ATOM 3119 N N . SER A 1 383 ? 22.939 26.865 5.173 1.00 31.80 383 SER A N 1
ATOM 3120 C CA . SER A 1 383 ? 22.100 27.891 5.777 1.00 31.80 383 SER A CA 1
ATOM 3121 C C . SER A 1 383 ? 21.651 27.444 7.163 1.00 31.80 383 SER A C 1
ATOM 3123 O O . SER A 1 383 ? 20.632 26.771 7.316 1.00 31.80 383 SER A O 1
ATOM 3125 N N . ASP A 1 384 ? 22.434 27.869 8.158 1.00 36.66 384 ASP A N 1
ATOM 3126 C CA . ASP A 1 384 ? 22.191 27.825 9.605 1.00 36.66 384 ASP A CA 1
ATOM 3127 C C . ASP A 1 384 ? 20.938 28.621 10.017 1.00 36.66 384 ASP A C 1
ATOM 3129 O O . ASP A 1 384 ? 21.013 29.654 10.690 1.00 36.66 384 ASP A O 1
ATOM 3133 N N . ILE A 1 385 ? 19.751 28.184 9.602 1.00 39.75 385 ILE A N 1
ATOM 3134 C CA . ILE A 1 385 ? 18.490 28.744 10.093 1.00 39.75 385 ILE A CA 1
ATOM 3135 C C . ILE A 1 385 ? 17.455 27.624 10.196 1.00 39.75 385 ILE A C 1
ATOM 3137 O O . ILE A 1 385 ? 16.619 27.524 9.312 1.00 39.75 385 ILE A O 1
ATOM 3141 N N . GLU A 1 386 ? 17.493 26.808 11.263 1.00 39.31 386 GLU A N 1
ATOM 3142 C CA . GLU A 1 386 ? 16.274 26.204 11.859 1.00 39.31 386 GLU A CA 1
ATOM 3143 C C . GLU A 1 386 ? 16.456 25.395 13.170 1.00 39.31 386 GLU A C 1
ATOM 3145 O O . GLU A 1 386 ? 15.521 24.742 13.611 1.00 39.31 386 GLU A O 1
ATOM 3150 N N . GLU A 1 387 ? 17.572 25.469 13.904 1.00 37.88 387 GLU A N 1
ATOM 3151 C CA . GLU A 1 387 ? 17.832 24.570 15.059 1.00 37.88 387 GLU A CA 1
ATOM 3152 C C . GLU A 1 387 ? 17.003 24.780 16.355 1.00 37.88 387 GLU A C 1
ATOM 3154 O O . GLU A 1 387 ? 17.286 24.162 17.378 1.00 37.88 387 GLU A O 1
ATOM 3159 N N . MET A 1 388 ? 15.948 25.604 16.382 1.00 39.62 388 MET A N 1
ATOM 3160 C CA . MET A 1 388 ? 15.216 25.883 17.640 1.00 39.62 388 MET A CA 1
ATOM 3161 C C . MET A 1 388 ? 13.802 25.283 17.758 1.00 39.62 388 MET A C 1
ATOM 3163 O O . MET A 1 388 ? 13.153 25.489 18.785 1.00 39.62 388 MET A O 1
ATOM 3167 N N . MET A 1 389 ? 13.315 24.519 16.769 1.00 41.69 389 MET A N 1
ATOM 3168 C CA . MET A 1 389 ? 12.007 23.822 16.831 1.00 41.69 389 MET A CA 1
ATOM 3169 C C . MET A 1 389 ? 12.034 22.345 16.371 1.00 41.69 389 MET A C 1
ATOM 3171 O O . MET A 1 389 ? 10.975 21.751 16.166 1.00 41.69 389 MET A O 1
ATOM 3175 N N . VAL A 1 390 ? 13.220 21.746 16.215 1.00 50.66 390 VAL A N 1
ATOM 3176 C CA . VAL A 1 390 ? 13.411 20.467 15.497 1.00 50.66 390 VAL A CA 1
ATOM 3177 C C . VAL A 1 390 ? 13.306 19.221 16.400 1.00 50.66 390 VAL A C 1
ATOM 3179 O O . VAL A 1 390 ? 12.776 18.203 15.960 1.00 50.66 390 VAL A O 1
ATOM 3182 N N . ASP A 1 391 ? 13.668 19.309 17.685 1.00 52.09 391 ASP A N 1
ATOM 3183 C CA . ASP A 1 391 ? 13.763 18.134 18.580 1.00 52.09 391 ASP A CA 1
ATOM 3184 C C . ASP A 1 391 ? 12.422 17.398 18.829 1.00 52.09 391 ASP A C 1
ATOM 3186 O O . ASP A 1 391 ? 12.348 16.165 18.774 1.00 52.09 391 ASP A O 1
ATOM 3190 N N . ASP A 1 392 ? 11.326 18.126 19.085 1.00 52.56 392 ASP A N 1
ATOM 3191 C CA . ASP A 1 392 ? 10.029 17.502 19.414 1.00 52.56 392 ASP A CA 1
ATOM 3192 C C . ASP A 1 392 ? 9.365 16.845 18.187 1.00 52.56 392 ASP A C 1
ATOM 3194 O O . ASP A 1 392 ? 8.696 15.815 18.312 1.00 52.56 392 ASP A O 1
ATOM 3198 N N . LEU A 1 393 ? 9.565 17.411 16.990 1.00 58.06 393 LEU A N 1
ATOM 3199 C CA . LEU A 1 393 ? 9.035 16.857 15.741 1.00 58.06 393 LEU A CA 1
ATOM 3200 C C . LEU A 1 393 ? 9.830 15.623 15.307 1.00 58.06 393 LEU A C 1
ATOM 3202 O O . LEU A 1 393 ? 9.232 14.617 14.924 1.00 58.06 393 LEU A O 1
ATOM 3206 N N . GLU A 1 394 ? 11.160 15.650 15.413 1.00 62.38 394 GLU A N 1
ATOM 3207 C CA . GLU A 1 394 ? 12.006 14.500 15.079 1.00 62.38 394 GLU A CA 1
ATOM 3208 C C . GLU A 1 394 ? 11.703 13.271 15.937 1.00 62.38 394 GLU A C 1
ATOM 3210 O O . GLU A 1 394 ? 11.664 12.150 15.418 1.00 62.38 394 GLU A O 1
ATOM 3215 N N . THR A 1 395 ? 11.410 13.477 17.223 1.00 66.50 395 THR A N 1
ATOM 3216 C CA . THR A 1 395 ? 11.083 12.390 18.152 1.00 66.50 395 THR A CA 1
ATOM 3217 C C . THR A 1 395 ? 9.761 11.697 17.786 1.00 66.50 395 THR A C 1
ATOM 3219 O O . THR A 1 395 ? 9.684 10.464 17.816 1.00 66.50 395 THR A O 1
ATOM 3222 N N . ASP A 1 396 ? 8.729 12.455 17.390 1.00 70.75 396 ASP A N 1
ATOM 3223 C CA . ASP A 1 396 ? 7.437 11.890 16.963 1.00 70.75 396 ASP A CA 1
ATOM 3224 C C . ASP A 1 396 ? 7.555 11.163 15.612 1.00 70.75 396 ASP A C 1
ATOM 3226 O O . ASP A 1 396 ? 7.035 10.056 15.446 1.00 70.75 396 ASP A O 1
ATOM 3230 N N . PHE A 1 397 ? 8.333 11.708 14.668 1.00 77.50 397 PHE A N 1
ATOM 3231 C CA . PHE A 1 397 ? 8.623 11.031 13.400 1.00 77.50 397 PHE A CA 1
ATOM 3232 C C . PHE A 1 397 ? 9.373 9.710 13.596 1.00 77.50 397 PHE A C 1
ATOM 3234 O O . PHE A 1 397 ? 9.001 8.705 12.989 1.00 77.50 397 PHE A O 1
ATOM 3241 N N . ALA A 1 398 ? 10.400 9.681 14.449 1.00 80.56 398 ALA A N 1
ATOM 3242 C CA . ALA A 1 398 ? 11.149 8.460 14.744 1.00 80.56 398 ALA A CA 1
ATOM 3243 C C . ALA A 1 398 ? 10.248 7.373 15.354 1.00 80.56 398 ALA A C 1
ATOM 3245 O O . ALA A 1 398 ? 10.385 6.187 15.042 1.00 80.56 398 ALA A O 1
ATOM 3246 N N . TYR A 1 399 ? 9.286 7.770 16.190 1.00 80.88 399 TYR A N 1
ATOM 3247 C CA . TYR A 1 399 ? 8.302 6.843 16.733 1.00 80.88 399 TYR A CA 1
ATOM 3248 C C . TYR A 1 399 ? 7.359 6.304 15.642 1.00 80.88 399 TYR A C 1
ATOM 3250 O O . TYR A 1 399 ? 7.134 5.092 15.571 1.00 80.88 399 TYR A O 1
ATOM 3258 N N . GLN A 1 400 ? 6.830 7.169 14.770 1.00 83.44 400 GLN A N 1
ATOM 3259 C CA . GLN A 1 400 ? 5.966 6.756 13.655 1.00 83.44 400 GLN A CA 1
ATOM 3260 C C . GLN A 1 400 ? 6.684 5.804 12.688 1.00 83.44 400 GLN A C 1
ATOM 3262 O O . GLN A 1 400 ? 6.086 4.827 12.232 1.00 83.44 400 GLN A O 1
ATOM 3267 N N . GLU A 1 401 ? 7.972 6.035 12.435 1.00 86.25 401 GLU A N 1
ATOM 3268 C CA . GLU A 1 401 ? 8.825 5.159 11.629 1.00 86.25 401 GLU A CA 1
ATOM 3269 C C . GLU A 1 401 ? 8.945 3.763 12.253 1.00 86.25 401 GLU A C 1
ATOM 3271 O O . GLU A 1 401 ? 8.656 2.753 11.607 1.00 86.25 401 GLU A O 1
ATOM 3276 N N . LYS A 1 402 ? 9.270 3.699 13.549 1.00 87.38 402 LYS A N 1
ATOM 3277 C CA . LYS A 1 402 ? 9.363 2.441 14.302 1.00 87.38 402 LYS A CA 1
ATOM 3278 C C . LYS A 1 402 ? 8.033 1.682 14.325 1.00 87.38 402 LYS A C 1
ATOM 3280 O O . LYS A 1 402 ? 8.006 0.451 14.214 1.00 87.38 402 LYS A O 1
ATOM 3285 N N . LEU A 1 403 ? 6.917 2.399 14.468 1.00 88.69 403 LEU A N 1
ATOM 3286 C CA . LEU A 1 403 ? 5.580 1.811 14.414 1.00 88.69 403 LEU A CA 1
ATOM 3287 C C . LEU A 1 403 ? 5.290 1.229 13.025 1.00 88.69 403 LEU A C 1
ATOM 3289 O O . LEU A 1 403 ? 4.766 0.114 12.927 1.00 88.69 403 LEU A O 1
ATOM 3293 N N . ARG A 1 404 ? 5.657 1.953 11.959 1.00 90.62 404 ARG A N 1
ATOM 3294 C CA . ARG A 1 404 ? 5.527 1.489 10.573 1.00 90.62 404 ARG A CA 1
ATOM 3295 C C . ARG A 1 404 ? 6.312 0.199 10.366 1.00 90.62 404 ARG A C 1
ATOM 3297 O O . ARG A 1 404 ? 5.730 -0.790 9.930 1.00 90.62 404 ARG A O 1
ATOM 3304 N N . GLU A 1 405 ? 7.591 0.171 10.735 1.00 90.81 405 GLU A N 1
ATOM 3305 C CA . GLU A 1 405 ? 8.440 -1.026 10.638 1.00 90.81 405 GLU A CA 1
ATOM 3306 C C . GLU A 1 405 ? 7.854 -2.217 11.403 1.00 90.81 405 GLU A C 1
ATOM 3308 O O . GLU A 1 405 ? 7.801 -3.331 10.881 1.00 90.81 405 GLU A O 1
ATOM 3313 N N . SER A 1 406 ? 7.330 -1.976 12.606 1.00 91.19 406 SER A N 1
ATOM 3314 C CA . SER A 1 406 ? 6.700 -3.019 13.418 1.00 91.19 406 SER A CA 1
ATOM 3315 C C . SER A 1 406 ? 5.443 -3.588 12.750 1.00 91.19 406 SER A C 1
ATOM 3317 O O . SER A 1 406 ? 5.251 -4.803 12.726 1.00 91.19 406 SER A O 1
ATOM 3319 N N . CYS A 1 407 ? 4.594 -2.739 12.163 1.00 92.94 407 CYS A N 1
ATOM 3320 C CA . CYS A 1 407 ? 3.427 -3.194 11.405 1.00 92.94 407 CYS A CA 1
ATOM 3321 C C . CYS A 1 407 ? 3.834 -3.998 10.162 1.00 92.94 407 CYS A C 1
ATOM 3323 O O . CYS A 1 407 ? 3.252 -5.051 9.896 1.00 92.94 407 CYS A O 1
ATOM 3325 N N . LEU A 1 408 ? 4.849 -3.534 9.423 1.00 91.81 408 LEU A N 1
ATOM 3326 C CA . LEU A 1 408 ? 5.371 -4.232 8.247 1.00 91.81 408 LEU A CA 1
ATOM 3327 C C . LEU A 1 408 ? 5.950 -5.603 8.608 1.00 91.81 408 LEU A C 1
ATOM 3329 O O . LEU A 1 408 ? 5.705 -6.562 7.883 1.00 91.81 408 LEU A O 1
ATOM 3333 N N . HIS A 1 409 ? 6.623 -5.732 9.753 1.00 92.12 409 HIS A N 1
ATOM 3334 C CA . HIS A 1 409 ? 7.106 -7.018 10.255 1.00 92.12 409 HIS A CA 1
ATOM 3335 C C . HIS A 1 409 ? 5.964 -8.031 10.466 1.00 92.12 409 HIS A C 1
ATOM 3337 O O . HIS A 1 409 ? 6.078 -9.185 10.054 1.00 92.12 409 HIS A O 1
ATOM 3343 N N . TYR A 1 410 ? 4.833 -7.619 11.056 1.00 91.19 410 TYR A N 1
ATOM 3344 C CA . TYR A 1 410 ? 3.674 -8.513 11.210 1.00 91.19 410 TYR A CA 1
ATOM 3345 C C . TYR A 1 410 ? 3.005 -8.851 9.866 1.00 91.19 410 TYR A C 1
ATOM 3347 O O . TYR A 1 410 ? 2.591 -9.996 9.651 1.00 91.19 410 TYR A O 1
ATOM 3355 N N . LEU A 1 411 ? 2.921 -7.882 8.947 1.00 90.50 411 LEU A N 1
ATOM 3356 C CA . LEU A 1 411 ? 2.390 -8.089 7.594 1.00 90.50 411 LEU A CA 1
ATOM 3357 C C . LEU A 1 411 ? 3.284 -8.999 6.736 1.00 90.50 411 LEU A C 1
ATOM 3359 O O . LEU A 1 411 ? 2.773 -9.705 5.868 1.00 90.50 411 LEU A O 1
ATOM 3363 N N . ASP A 1 412 ? 4.590 -9.040 7.000 1.00 89.69 412 ASP A N 1
ATOM 3364 C CA . ASP A 1 412 ? 5.529 -9.950 6.340 1.00 89.69 412 ASP A CA 1
ATOM 3365 C C . ASP A 1 412 ? 5.491 -11.385 6.909 1.00 89.69 412 ASP A C 1
ATOM 3367 O O . ASP A 1 412 ? 6.198 -12.272 6.436 1.00 89.69 412 ASP A O 1
ATOM 3371 N N . SER A 1 413 ? 4.661 -11.684 7.911 1.00 90.06 413 SER A N 1
ATOM 3372 C CA . SER A 1 413 ? 4.687 -12.989 8.587 1.00 90.06 413 SER A CA 1
ATOM 3373 C C . SER A 1 413 ? 4.422 -14.199 7.666 1.00 90.06 413 SER A C 1
ATOM 3375 O O . SER A 1 413 ? 3.560 -14.200 6.783 1.00 90.06 413 SER A O 1
ATOM 3377 N N . ILE A 1 414 ? 5.146 -15.300 7.922 1.00 89.25 414 ILE A N 1
ATOM 3378 C CA . ILE A 1 414 ? 4.980 -16.582 7.206 1.00 89.25 414 ILE A CA 1
ATOM 3379 C C . ILE A 1 414 ? 3.554 -17.128 7.379 1.00 89.25 414 ILE A C 1
ATOM 3381 O O . ILE A 1 414 ? 2.970 -17.648 6.427 1.00 89.25 414 ILE A O 1
ATOM 3385 N N . ALA A 1 415 ? 2.995 -16.993 8.584 1.00 88.44 415 ALA A N 1
ATOM 3386 C CA . ALA A 1 415 ? 1.647 -17.437 8.924 1.00 88.44 415 ALA A CA 1
ATOM 3387 C C . ALA A 1 415 ? 0.579 -16.755 8.053 1.00 88.44 415 ALA A C 1
ATOM 3389 O O . ALA A 1 415 ? -0.276 -17.435 7.480 1.00 88.44 415 ALA A O 1
ATOM 3390 N N . LEU A 1 416 ? 0.663 -15.427 7.889 1.00 88.50 416 LEU A N 1
ATOM 3391 C CA . LEU A 1 416 ? -0.261 -14.668 7.047 1.00 88.50 416 LEU A CA 1
ATOM 3392 C C . LEU A 1 416 ? -0.150 -15.078 5.577 1.00 88.50 416 LEU A C 1
ATOM 3394 O O . LEU A 1 416 ? -1.168 -15.360 4.945 1.00 88.50 416 LEU A O 1
ATOM 3398 N N . ALA A 1 417 ? 1.075 -15.173 5.049 1.00 88.38 417 ALA A N 1
ATOM 3399 C CA . ALA A 1 417 ? 1.302 -15.584 3.666 1.00 88.38 417 ALA A CA 1
ATOM 3400 C C . ALA A 1 417 ? 0.711 -16.976 3.383 1.00 88.38 417 ALA A C 1
ATOM 3402 O O . ALA A 1 417 ? -0.049 -17.141 2.427 1.00 88.38 417 ALA A O 1
ATOM 3403 N N . ARG A 1 418 ? 0.973 -17.963 4.252 1.00 88.38 418 ARG A N 1
ATOM 3404 C CA . ARG A 1 418 ? 0.405 -19.316 4.131 1.00 88.38 418 ARG A CA 1
ATOM 3405 C C . ARG A 1 418 ? -1.118 -19.308 4.180 1.00 88.38 418 ARG A C 1
ATOM 3407 O O . ARG A 1 418 ? -1.745 -19.922 3.320 1.00 88.38 418 ARG A O 1
ATOM 3414 N N . ARG A 1 419 ? -1.723 -18.596 5.138 1.00 89.81 419 ARG A N 1
ATOM 3415 C CA . ARG A 1 419 ? -3.187 -18.528 5.267 1.00 89.81 419 ARG A CA 1
ATOM 3416 C C . ARG A 1 419 ? -3.836 -17.904 4.033 1.00 89.81 419 ARG A C 1
ATOM 3418 O O . ARG A 1 419 ? -4.849 -18.421 3.566 1.00 89.81 419 ARG A O 1
ATOM 3425 N N . ILE A 1 420 ? -3.256 -16.832 3.490 1.00 87.50 420 ILE A N 1
ATOM 3426 C CA . ILE A 1 420 ? -3.755 -16.190 2.267 1.00 87.50 420 ILE A CA 1
ATOM 3427 C C . ILE A 1 420 ? -3.675 -17.155 1.081 1.00 87.50 420 ILE A C 1
ATOM 3429 O O . ILE A 1 420 ? -4.658 -17.284 0.360 1.00 87.50 420 ILE A O 1
ATOM 3433 N N . ILE A 1 421 ? -2.566 -17.880 0.915 1.00 85.81 421 ILE A N 1
ATOM 3434 C CA . ILE A 1 421 ? -2.405 -18.861 -0.172 1.00 85.81 421 ILE A CA 1
ATOM 3435 C C . ILE A 1 421 ? -3.423 -19.996 -0.059 1.00 85.81 421 ILE A C 1
ATOM 3437 O O . ILE A 1 421 ? -4.065 -20.338 -1.043 1.00 85.81 421 ILE A O 1
ATOM 3441 N N . VAL A 1 422 ? -3.614 -20.558 1.138 1.00 86.00 422 VAL A N 1
ATOM 3442 C CA . VAL A 1 422 ? -4.634 -21.595 1.372 1.00 86.00 422 VAL A CA 1
ATOM 3443 C C . VAL A 1 422 ? -6.031 -21.059 1.044 1.00 86.00 422 VAL A C 1
ATOM 3445 O O . VAL A 1 422 ? -6.837 -21.739 0.417 1.00 86.00 422 VAL A O 1
ATOM 3448 N N . CYS A 1 423 ? -6.318 -19.811 1.420 1.00 84.44 423 CYS A N 1
ATOM 3449 C CA . CYS A 1 423 ? -7.590 -19.166 1.107 1.00 84.44 423 CYS A CA 1
ATOM 3450 C C . CYS A 1 423 ? -7.793 -18.996 -0.409 1.00 84.44 423 CYS A C 1
ATOM 3452 O O . CYS A 1 423 ? -8.877 -19.282 -0.917 1.00 84.44 423 CYS A O 1
ATOM 3454 N N . THR A 1 424 ? -6.756 -18.579 -1.145 1.00 82.69 424 THR A N 1
ATOM 3455 C CA . THR A 1 424 ? -6.841 -18.388 -2.599 1.00 82.69 424 THR A CA 1
ATOM 3456 C C . THR A 1 424 ? -6.911 -19.699 -3.371 1.00 82.69 424 THR A C 1
ATOM 3458 O O . THR A 1 424 ? -7.500 -19.701 -4.450 1.00 82.69 424 THR A O 1
ATOM 3461 N N . THR A 1 425 ? -6.366 -20.807 -2.858 1.00 80.69 425 THR A N 1
ATOM 3462 C CA . THR A 1 425 ? -6.444 -22.123 -3.511 1.00 80.69 425 THR A CA 1
ATOM 3463 C C . THR A 1 425 ? -7.765 -22.836 -3.228 1.00 80.69 425 THR A C 1
ATOM 3465 O O . THR A 1 425 ? -8.415 -23.275 -4.178 1.00 80.69 425 THR A O 1
ATOM 3468 N N . GLU A 1 426 ? -8.193 -22.907 -1.964 1.00 78.94 426 GLU A N 1
ATOM 3469 C CA . GLU A 1 426 ? -9.365 -23.682 -1.531 1.00 78.94 426 GLU A CA 1
ATOM 3470 C C . GLU A 1 426 ? -10.704 -22.960 -1.761 1.00 78.94 426 GLU A C 1
ATOM 3472 O O . GLU A 1 426 ? -11.692 -23.606 -2.108 1.00 78.94 426 GLU A O 1
ATOM 3477 N N . PHE A 1 427 ? -10.755 -21.630 -1.595 1.00 75.75 427 PHE A N 1
ATOM 3478 C CA . PHE A 1 427 ? -11.999 -20.842 -1.647 1.00 75.75 427 PHE A CA 1
ATOM 3479 C C . PHE A 1 427 ? -11.841 -19.547 -2.461 1.00 75.75 427 PHE A C 1
ATOM 3481 O O . PHE A 1 427 ? -11.941 -18.448 -1.913 1.00 75.75 427 PHE A O 1
ATOM 3488 N N . PRO A 1 428 ? -11.617 -19.635 -3.782 1.00 74.88 428 PRO A N 1
ATOM 3489 C CA . PRO A 1 428 ? -11.443 -18.455 -4.619 1.00 74.88 428 PRO A CA 1
ATOM 3490 C C . PRO A 1 428 ? -12.767 -17.725 -4.842 1.00 74.88 428 PRO A C 1
ATOM 3492 O O . PRO A 1 428 ? -13.517 -18.043 -5.765 1.00 74.88 428 PRO A O 1
ATOM 3495 N N . THR A 1 429 ? -13.053 -16.715 -4.026 1.00 82.25 429 THR A N 1
ATOM 3496 C CA . THR A 1 429 ? -14.084 -15.728 -4.359 1.00 82.25 429 THR A CA 1
ATOM 3497 C C . THR A 1 429 ? -13.442 -14.493 -4.999 1.00 82.25 429 THR A C 1
ATOM 3499 O O . THR A 1 429 ? -12.332 -14.107 -4.612 1.00 82.25 429 THR A O 1
ATOM 3502 N N . PRO A 1 430 ? -14.124 -13.834 -5.953 1.00 83.94 430 PRO A N 1
ATOM 3503 C CA . PRO A 1 430 ? -13.647 -12.577 -6.529 1.00 83.94 430 PRO A CA 1
ATOM 3504 C C . PRO A 1 430 ? -13.367 -11.505 -5.465 1.00 83.94 430 PRO A C 1
ATOM 3506 O O . PRO A 1 430 ? -12.405 -10.752 -5.583 1.00 83.94 430 PRO A O 1
ATOM 3509 N N . ASP A 1 431 ? -14.163 -11.467 -4.394 1.00 84.38 431 ASP A N 1
ATOM 3510 C CA . ASP A 1 431 ? -14.019 -10.479 -3.319 1.00 84.38 431 ASP A CA 1
ATOM 3511 C C . ASP A 1 431 ? -12.747 -10.696 -2.482 1.00 84.38 431 ASP A C 1
ATOM 3513 O O . ASP A 1 431 ? -12.099 -9.726 -2.091 1.00 84.38 431 ASP A O 1
ATOM 3517 N N . ILE A 1 432 ? -12.339 -11.954 -2.249 1.00 87.56 432 ILE A N 1
ATOM 3518 C CA . ILE A 1 432 ? -11.058 -12.270 -1.591 1.00 87.56 432 ILE A CA 1
ATOM 3519 C C . ILE A 1 432 ? -9.894 -11.764 -2.446 1.00 87.56 432 ILE A C 1
ATOM 3521 O O . ILE A 1 432 ? -8.965 -11.154 -1.916 1.00 87.56 432 ILE A O 1
ATOM 3525 N N . LEU A 1 433 ? -9.945 -11.988 -3.763 1.00 88.81 433 LEU A N 1
ATOM 3526 C CA . LEU A 1 433 ? -8.898 -11.537 -4.681 1.00 88.81 433 LEU A CA 1
ATOM 3527 C C . LEU A 1 433 ? -8.774 -10.011 -4.689 1.00 88.81 433 LEU A C 1
ATOM 3529 O O . LEU A 1 433 ? -7.657 -9.503 -4.593 1.00 88.81 433 LEU A O 1
ATOM 3533 N N . VAL A 1 434 ? -9.895 -9.285 -4.738 1.00 89.12 434 VAL A N 1
ATOM 3534 C CA . VAL A 1 434 ? -9.894 -7.814 -4.670 1.00 89.12 434 VAL A CA 1
ATOM 3535 C C . VAL A 1 434 ? -9.315 -7.329 -3.340 1.00 89.12 434 VAL A C 1
ATOM 3537 O O . VAL A 1 434 ? -8.437 -6.471 -3.351 1.00 89.12 434 VAL A O 1
ATOM 3540 N N . ALA A 1 435 ? -9.720 -7.911 -2.206 1.00 89.62 435 ALA A N 1
ATOM 3541 C CA . ALA A 1 435 ? -9.200 -7.518 -0.894 1.00 89.62 435 ALA A CA 1
ATOM 3542 C C . ALA A 1 435 ? -7.680 -7.733 -0.776 1.00 89.62 435 ALA A C 1
ATOM 3544 O O . ALA A 1 435 ? -6.966 -6.847 -0.304 1.00 89.62 435 ALA A O 1
ATOM 3545 N N . ILE A 1 436 ? -7.169 -8.875 -1.254 1.00 91.50 436 ILE A N 1
ATOM 3546 C CA . ILE A 1 436 ? -5.722 -9.148 -1.309 1.00 91.50 436 ILE A CA 1
ATOM 3547 C C . ILE A 1 436 ? -5.027 -8.115 -2.197 1.00 91.50 436 ILE A C 1
ATOM 3549 O O . ILE A 1 436 ? -4.017 -7.543 -1.792 1.00 91.50 436 ILE A O 1
ATOM 3553 N N . CYS A 1 437 ? -5.577 -7.833 -3.381 1.00 92.69 437 CYS A N 1
ATOM 3554 C CA . CYS A 1 437 ? -4.969 -6.885 -4.307 1.00 92.69 437 CYS A CA 1
ATOM 3555 C C . CYS A 1 437 ? -4.964 -5.455 -3.761 1.00 92.69 437 CYS A C 1
ATOM 3557 O O . CYS A 1 437 ? -3.977 -4.758 -3.958 1.00 92.69 437 CYS A O 1
ATOM 3559 N N . ASN A 1 438 ? -5.995 -5.034 -3.025 1.00 91.00 438 ASN A N 1
ATOM 3560 C CA . ASN A 1 438 ? -6.038 -3.730 -2.359 1.00 91.00 438 ASN A CA 1
ATOM 3561 C C . ASN A 1 438 ? -4.937 -3.593 -1.300 1.00 91.00 438 ASN A C 1
ATOM 3563 O O . ASN A 1 438 ? -4.220 -2.593 -1.283 1.00 91.00 438 ASN A O 1
ATOM 3567 N N . ILE A 1 439 ? -4.752 -4.620 -0.462 1.00 91.81 439 ILE A N 1
ATOM 3568 C CA . ILE A 1 439 ? -3.677 -4.658 0.542 1.00 91.81 439 ILE A CA 1
ATOM 3569 C C . ILE A 1 439 ? -2.309 -4.587 -0.148 1.00 91.81 439 ILE A C 1
ATOM 3571 O O . ILE A 1 439 ? -1.480 -3.743 0.181 1.00 91.81 439 ILE A O 1
ATOM 3575 N N . CYS A 1 440 ? -2.085 -5.451 -1.138 1.00 92.44 440 CYS A N 1
ATOM 3576 C CA . CYS A 1 440 ? -0.848 -5.503 -1.909 1.00 92.44 440 CYS A CA 1
ATOM 3577 C C . CYS A 1 440 ? -0.561 -4.183 -2.642 1.00 92.44 440 CYS A C 1
ATOM 3579 O O . CYS A 1 440 ? 0.575 -3.715 -2.642 1.00 92.44 440 CYS A O 1
ATOM 3581 N N . HIS A 1 441 ? -1.579 -3.564 -3.239 1.00 91.44 441 HIS A N 1
ATOM 3582 C CA . HIS A 1 441 ? -1.468 -2.282 -3.925 1.00 91.44 441 HIS A CA 1
ATOM 3583 C C . HIS A 1 441 ? -1.086 -1.156 -2.962 1.00 91.44 441 HIS A C 1
ATOM 3585 O O . HIS A 1 441 ? -0.139 -0.436 -3.258 1.00 91.44 441 HIS A O 1
ATOM 3591 N N . SER A 1 442 ? -1.733 -1.040 -1.797 1.00 89.12 442 SER A N 1
ATOM 3592 C CA . SER A 1 442 ? -1.359 -0.047 -0.776 1.00 89.12 442 SER A CA 1
ATOM 3593 C C . SER A 1 442 ? 0.101 -0.225 -0.323 1.00 89.12 442 SER A C 1
ATOM 3595 O O . SER A 1 442 ? 0.872 0.736 -0.314 1.00 89.12 442 SER A O 1
ATOM 3597 N N . LEU A 1 443 ? 0.544 -1.465 -0.082 1.00 89.94 443 LEU A N 1
ATOM 3598 C CA . LEU A 1 443 ? 1.935 -1.754 0.298 1.00 89.94 443 LEU A CA 1
ATOM 3599 C C . LEU A 1 443 ? 2.959 -1.402 -0.798 1.00 89.94 443 LEU A C 1
ATOM 3601 O O . LEU A 1 443 ? 4.044 -0.906 -0.497 1.00 89.94 443 LEU A O 1
ATOM 3605 N N . MET A 1 444 ? 2.638 -1.628 -2.072 1.00 88.00 444 MET A N 1
ATOM 3606 C CA . MET A 1 444 ? 3.546 -1.287 -3.176 1.00 88.00 444 MET A CA 1
ATOM 3607 C C . MET A 1 444 ? 3.533 0.206 -3.518 1.00 88.00 444 MET A C 1
ATOM 3609 O O . MET A 1 444 ? 4.585 0.775 -3.791 1.00 88.00 444 MET A O 1
ATOM 3613 N N . CYS A 1 445 ? 2.361 0.846 -3.512 1.00 82.44 445 CYS A N 1
ATOM 3614 C CA . CYS A 1 445 ? 2.189 2.205 -4.032 1.00 82.44 445 CYS A CA 1
ATOM 3615 C C . CYS A 1 445 ? 2.397 3.265 -2.955 1.00 82.44 445 CYS A C 1
ATOM 3617 O O . CYS A 1 445 ? 3.195 4.182 -3.136 1.00 82.44 445 CYS A O 1
ATOM 3619 N N . GLU A 1 446 ? 1.674 3.142 -1.841 1.00 80.19 446 GLU A N 1
ATOM 3620 C CA . GLU A 1 446 ? 1.683 4.130 -0.758 1.00 80.19 446 GLU A CA 1
ATOM 3621 C C . GLU A 1 446 ? 2.923 3.933 0.115 1.00 80.19 446 GLU A C 1
ATOM 3623 O O . GLU A 1 446 ? 3.642 4.888 0.400 1.00 80.19 446 GLU A O 1
ATOM 3628 N N . GLN A 1 447 ? 3.228 2.678 0.466 1.00 81.75 447 GLN A N 1
ATOM 3629 C CA . GLN A 1 447 ? 4.381 2.332 1.306 1.00 81.75 447 GLN A CA 1
ATOM 3630 C C . GLN A 1 447 ? 5.680 2.111 0.508 1.00 81.75 447 GLN A C 1
ATOM 3632 O O . GLN A 1 447 ? 6.742 1.953 1.105 1.00 81.75 447 GLN A O 1
ATOM 3637 N N . ARG A 1 448 ? 5.620 2.131 -0.835 1.00 83.56 448 ARG A N 1
ATOM 3638 C CA . ARG A 1 448 ? 6.771 2.002 -1.755 1.00 83.56 448 ARG A CA 1
ATOM 3639 C C . ARG A 1 448 ? 7.616 0.741 -1.544 1.00 83.56 448 ARG A C 1
ATOM 3641 O O . ARG A 1 448 ? 8.828 0.759 -1.760 1.00 83.56 448 ARG A O 1
ATOM 3648 N N . ILE A 1 449 ? 6.994 -0.363 -1.130 1.00 83.81 449 ILE A N 1
ATOM 3649 C CA . ILE A 1 449 ? 7.717 -1.599 -0.825 1.00 83.81 449 ILE A CA 1
ATOM 3650 C C . ILE A 1 449 ? 7.910 -2.427 -2.106 1.00 83.81 449 ILE A C 1
ATOM 3652 O O . ILE A 1 449 ? 6.923 -2.801 -2.745 1.00 83.81 449 ILE A O 1
ATOM 3656 N N . PRO A 1 450 ? 9.158 -2.765 -2.489 1.00 82.19 450 PRO A N 1
ATOM 3657 C CA . PRO A 1 450 ? 9.418 -3.655 -3.616 1.00 82.19 450 PRO A CA 1
ATOM 3658 C C . PRO A 1 450 ? 8.834 -5.054 -3.393 1.00 82.19 450 PRO A C 1
ATOM 3660 O O . PRO A 1 450 ? 8.891 -5.589 -2.286 1.00 82.19 450 PRO A O 1
ATOM 3663 N N . VAL A 1 451 ? 8.368 -5.691 -4.472 1.00 83.44 451 VAL A N 1
ATOM 3664 C CA . VAL A 1 451 ? 7.760 -7.040 -4.458 1.00 83.44 451 VAL A CA 1
ATOM 3665 C C . VAL A 1 451 ? 8.626 -8.070 -3.718 1.00 83.44 451 VAL A C 1
ATOM 3667 O O . VAL A 1 451 ? 8.104 -8.852 -2.929 1.00 83.44 451 VAL A O 1
ATOM 3670 N N . HIS A 1 452 ? 9.949 -8.039 -3.914 1.00 81.94 452 HIS A N 1
ATOM 3671 C CA . HIS A 1 452 ? 10.884 -9.000 -3.318 1.00 81.94 452 HIS A CA 1
ATOM 3672 C C . HIS A 1 452 ? 11.103 -8.819 -1.804 1.00 81.94 452 HIS A C 1
ATOM 3674 O O . HIS A 1 452 ? 11.640 -9.721 -1.165 1.00 81.94 452 HIS A O 1
ATOM 3680 N N . LYS A 1 453 ? 10.714 -7.675 -1.218 1.00 84.31 453 LYS A N 1
ATOM 3681 C CA . LYS A 1 453 ? 10.873 -7.400 0.224 1.00 84.31 453 LYS A CA 1
ATOM 3682 C C . LYS A 1 453 ? 9.690 -7.868 1.073 1.00 84.31 453 LYS A C 1
ATOM 3684 O O . LYS A 1 453 ? 9.801 -7.863 2.292 1.00 84.31 453 LYS A O 1
ATOM 3689 N N . LEU A 1 454 ? 8.576 -8.261 0.451 1.00 83.44 454 LEU A N 1
ATOM 3690 C CA . LEU A 1 454 ? 7.390 -8.770 1.141 1.00 83.44 454 LEU A CA 1
ATOM 3691 C C . LEU A 1 454 ? 7.131 -10.215 0.735 1.00 83.44 454 LEU A C 1
ATOM 3693 O O . LEU A 1 454 ? 6.771 -10.502 -0.407 1.00 83.44 454 LEU A O 1
ATOM 3697 N N . ARG A 1 455 ? 7.219 -11.126 1.700 1.00 89.00 455 ARG A N 1
ATOM 3698 C CA . ARG A 1 455 ? 6.970 -12.560 1.549 1.00 89.00 455 ARG A CA 1
ATOM 3699 C C . ARG A 1 455 ? 5.607 -12.839 0.932 1.00 89.00 455 ARG A C 1
ATOM 3701 O O . ARG A 1 455 ? 5.507 -13.728 0.093 1.00 89.00 455 ARG A O 1
ATOM 3708 N N . LEU A 1 456 ? 4.570 -12.085 1.304 1.00 86.81 456 LEU A N 1
ATOM 3709 C CA . LEU A 1 456 ? 3.240 -12.224 0.707 1.00 86.81 456 LEU A CA 1
ATOM 3710 C C . LEU A 1 456 ? 3.270 -11.973 -0.809 1.00 86.81 456 LEU A C 1
ATOM 3712 O O . LEU A 1 456 ? 2.842 -12.833 -1.572 1.00 86.81 456 LEU A O 1
ATOM 3716 N N . LEU A 1 457 ? 3.802 -10.824 -1.240 1.00 84.44 457 LEU A N 1
ATOM 3717 C CA . LEU A 1 457 ? 3.882 -10.443 -2.654 1.00 84.44 457 LEU A CA 1
ATOM 3718 C C . LEU A 1 457 ? 4.770 -11.404 -3.447 1.00 84.44 457 LEU A C 1
ATOM 3720 O O . LEU A 1 457 ? 4.359 -11.887 -4.500 1.00 84.44 457 LEU A O 1
ATOM 3724 N N . TYR A 1 458 ? 5.945 -11.727 -2.905 1.00 85.56 458 TYR A N 1
ATOM 3725 C CA . TYR A 1 458 ? 6.857 -12.718 -3.466 1.00 85.56 458 TYR A CA 1
ATOM 3726 C C . TYR A 1 458 ? 6.154 -14.066 -3.667 1.00 85.56 458 TYR A C 1
ATOM 3728 O O . TYR A 1 458 ? 6.154 -14.608 -4.767 1.00 85.56 458 TYR A O 1
ATOM 3736 N N . THR A 1 459 ? 5.473 -14.591 -2.645 1.00 88.69 459 THR A N 1
ATOM 3737 C CA . THR A 1 459 ? 4.844 -15.918 -2.744 1.00 88.69 459 THR A CA 1
ATOM 3738 C C . THR A 1 459 ? 3.644 -15.928 -3.695 1.00 88.69 459 THR A C 1
ATOM 3740 O O . THR A 1 459 ? 3.417 -16.919 -4.387 1.00 88.69 459 THR A O 1
ATOM 3743 N N . LEU A 1 460 ? 2.886 -14.828 -3.773 1.00 89.06 460 LEU A N 1
ATOM 3744 C CA . LEU A 1 460 ? 1.798 -14.679 -4.742 1.00 89.06 460 LEU A CA 1
ATOM 3745 C C . LEU A 1 460 ? 2.317 -14.625 -6.187 1.00 89.06 460 LEU A C 1
ATOM 3747 O O . LEU A 1 460 ? 1.680 -15.201 -7.067 1.00 89.06 460 LEU A O 1
ATOM 3751 N N . ALA A 1 461 ? 3.478 -14.007 -6.430 1.00 89.50 461 ALA A N 1
ATOM 3752 C CA . ALA A 1 461 ? 4.081 -13.916 -7.762 1.00 89.50 461 ALA A CA 1
ATOM 3753 C C . ALA A 1 461 ? 4.455 -15.280 -8.365 1.00 89.50 461 ALA A C 1
ATOM 3755 O O . ALA A 1 461 ? 4.351 -15.461 -9.576 1.00 89.50 461 ALA A O 1
ATOM 3756 N N . PHE A 1 462 ? 4.825 -16.254 -7.529 1.00 89.25 462 PHE A N 1
ATOM 3757 C CA . PHE A 1 462 ? 5.147 -17.622 -7.960 1.00 89.25 462 PHE A CA 1
ATOM 3758 C C . PHE A 1 462 ? 3.949 -18.583 -7.942 1.00 89.25 462 PHE A C 1
ATOM 3760 O O . PHE A 1 462 ? 4.084 -19.752 -8.304 1.00 89.25 462 PHE A O 1
ATOM 3767 N N . ASN A 1 463 ? 2.761 -18.121 -7.542 1.00 89.38 463 ASN A N 1
ATOM 3768 C CA . ASN A 1 463 ? 1.556 -18.942 -7.540 1.00 89.38 463 ASN A CA 1
ATOM 3769 C C . ASN A 1 463 ? 0.829 -18.843 -8.895 1.00 89.38 463 ASN A C 1
ATOM 3771 O O . ASN A 1 463 ? 0.111 -17.882 -9.169 1.00 89.38 463 ASN A O 1
ATOM 3775 N N . ILE A 1 464 ? 0.997 -19.868 -9.737 1.00 89.38 464 ILE A N 1
ATOM 3776 C CA . ILE A 1 464 ? 0.446 -19.919 -11.104 1.00 89.38 464 ILE A CA 1
ATOM 3777 C C . ILE A 1 464 ? -1.084 -19.770 -11.123 1.00 89.38 464 ILE A C 1
ATOM 3779 O O . ILE A 1 464 ? -1.621 -19.025 -11.946 1.00 89.38 464 ILE A O 1
ATOM 3783 N N . ASP A 1 465 ? -1.795 -20.449 -10.219 1.00 88.56 465 ASP A N 1
ATOM 3784 C CA . ASP A 1 465 ? -3.260 -20.399 -10.168 1.00 88.56 465 ASP A CA 1
ATOM 3785 C C . ASP A 1 465 ? -3.763 -19.010 -9.771 1.00 88.56 465 ASP A C 1
ATOM 3787 O O . ASP A 1 465 ? -4.724 -18.505 -10.359 1.00 88.56 465 ASP A O 1
ATOM 3791 N N . PHE A 1 466 ? -3.094 -18.367 -8.811 1.00 90.12 466 PHE A N 1
ATOM 3792 C CA . PHE A 1 466 ? -3.375 -16.985 -8.433 1.00 90.12 466 PHE A CA 1
ATOM 3793 C C . PHE A 1 466 ? -3.158 -16.036 -9.616 1.00 90.12 466 PHE A C 1
ATOM 3795 O O . PHE A 1 466 ? -4.057 -15.260 -9.933 1.00 90.12 466 PHE A O 1
ATOM 3802 N N . MET A 1 467 ? -2.026 -16.146 -10.321 1.00 92.00 467 MET A N 1
ATOM 3803 C CA . MET A 1 467 ? -1.711 -15.312 -11.487 1.00 92.00 467 MET A CA 1
ATOM 3804 C C . MET A 1 467 ? -2.758 -15.438 -12.599 1.00 92.00 467 MET A C 1
ATOM 3806 O O . MET A 1 467 ? -3.239 -14.426 -13.116 1.00 92.00 467 MET A O 1
ATOM 3810 N N . LYS A 1 468 ? -3.169 -16.669 -12.935 1.00 92.31 468 LYS A N 1
ATOM 3811 C CA . LYS A 1 468 ? -4.215 -16.926 -13.939 1.00 92.31 468 LYS A CA 1
ATOM 3812 C C . LYS A 1 468 ? -5.566 -16.344 -13.531 1.00 92.31 468 LYS A C 1
ATOM 3814 O O . LYS A 1 468 ? -6.226 -15.698 -14.343 1.00 92.31 468 LYS A O 1
ATOM 3819 N N . ARG A 1 469 ? -5.978 -16.558 -12.277 1.00 91.44 469 ARG A N 1
ATOM 3820 C CA . ARG A 1 469 ? -7.247 -16.036 -11.739 1.00 91.44 469 ARG A CA 1
ATOM 3821 C C . ARG A 1 469 ? -7.254 -14.516 -11.690 1.00 91.44 469 ARG A C 1
ATOM 3823 O O . ARG A 1 469 ? -8.264 -13.909 -12.026 1.00 91.44 469 ARG A O 1
ATOM 3830 N N . LEU A 1 470 ? -6.132 -13.908 -11.322 1.00 93.44 470 LEU A N 1
ATOM 3831 C CA . LEU A 1 470 ? -5.995 -12.463 -11.272 1.00 93.44 470 LEU A CA 1
ATOM 3832 C C . LEU A 1 470 ? -6.129 -11.840 -12.666 1.00 93.44 470 LEU A C 1
ATOM 3834 O O . LEU A 1 470 ? -6.892 -10.892 -12.832 1.00 93.44 470 LEU A O 1
ATOM 3838 N N . TRP A 1 471 ? -5.471 -12.407 -13.684 1.00 95.50 471 TRP A N 1
ATOM 3839 C CA . TRP A 1 471 ? -5.656 -11.956 -15.067 1.00 95.50 471 TRP A CA 1
ATOM 3840 C C . TRP A 1 471 ? -7.106 -12.114 -15.543 1.00 95.50 471 TRP A C 1
ATOM 3842 O O . TRP A 1 471 ? -7.668 -11.192 -16.139 1.00 95.50 471 TRP A O 1
ATOM 3852 N N . LEU A 1 472 ? -7.740 -13.251 -15.238 1.00 93.69 472 LEU A N 1
ATOM 3853 C CA . LEU A 1 472 ? -9.147 -13.480 -15.561 1.00 93.69 472 LEU A CA 1
ATOM 3854 C C . LEU A 1 472 ? -10.041 -12.401 -14.932 1.00 93.69 472 LEU A C 1
ATOM 3856 O O . LEU A 1 472 ? -10.825 -11.777 -15.644 1.00 93.69 472 LEU A O 1
ATOM 3860 N N . GLU A 1 473 ? -9.871 -12.115 -13.639 1.00 92.94 473 GLU A N 1
ATOM 3861 C CA . GLU A 1 473 ? -10.607 -11.054 -12.944 1.00 92.94 473 GLU A CA 1
ATOM 3862 C C . GLU A 1 473 ? -10.395 -9.686 -13.596 1.00 92.94 473 GLU A C 1
ATOM 3864 O O . GLU A 1 473 ? -11.375 -9.000 -13.877 1.00 92.94 473 GLU A O 1
ATOM 3869 N N . CYS A 1 474 ? -9.156 -9.314 -13.931 1.00 93.81 474 CYS A N 1
ATOM 3870 C CA . CYS A 1 474 ? -8.863 -8.079 -14.663 1.00 93.81 474 CYS A CA 1
ATOM 3871 C C . CYS A 1 474 ? -9.712 -7.974 -15.949 1.00 93.81 474 CYS A C 1
ATOM 3873 O O . CYS A 1 474 ? -10.317 -6.933 -16.212 1.00 93.81 474 CYS A O 1
ATOM 3875 N N . THR A 1 475 ? -9.815 -9.056 -16.729 1.00 93.75 475 THR A N 1
ATOM 3876 C CA . THR A 1 475 ? -10.571 -9.071 -17.997 1.00 93.75 475 THR A CA 1
ATOM 3877 C C . THR A 1 475 ? -12.092 -9.140 -17.832 1.00 93.75 475 THR A C 1
ATOM 3879 O O . THR A 1 475 ? -12.823 -8.607 -18.671 1.00 93.75 475 THR A O 1
ATOM 3882 N N . CYS A 1 476 ? -12.588 -9.759 -16.757 1.00 91.81 476 CYS A N 1
ATOM 3883 C CA . CYS A 1 476 ? -14.017 -9.959 -16.522 1.00 91.81 476 CYS A CA 1
ATOM 3884 C C . CYS A 1 476 ? -14.728 -8.741 -15.914 1.00 91.81 476 CYS A C 1
ATOM 3886 O O . CYS A 1 476 ? -15.958 -8.667 -15.994 1.00 91.81 476 CYS A O 1
ATOM 3888 N N . ARG A 1 477 ? -14.007 -7.783 -15.313 1.00 91.19 477 ARG A N 1
ATOM 3889 C CA . ARG A 1 477 ? -14.631 -6.593 -14.710 1.00 91.19 477 ARG A CA 1
ATOM 3890 C C . ARG A 1 477 ? -15.241 -5.676 -15.772 1.00 91.19 477 ARG A C 1
ATOM 3892 O O . ARG A 1 477 ? -14.613 -5.331 -16.775 1.00 91.19 477 ARG A O 1
ATOM 3899 N N . TYR A 1 478 ? -16.478 -5.251 -15.520 1.00 91.94 478 TYR A N 1
ATOM 3900 C CA . TYR A 1 478 ? -17.251 -4.389 -16.409 1.00 91.94 478 TYR A CA 1
ATOM 3901 C C . TYR A 1 478 ? -17.981 -3.289 -15.636 1.00 91.94 478 TYR A C 1
ATOM 3903 O O . TYR A 1 478 ? -18.338 -3.474 -14.475 1.00 91.94 478 TYR A O 1
ATOM 3911 N N . SER A 1 479 ? -18.263 -2.185 -16.323 1.00 89.06 479 SER A N 1
ATOM 3912 C CA . SER A 1 479 ? -19.203 -1.148 -15.894 1.00 89.06 479 SER A CA 1
ATOM 3913 C C . SER A 1 479 ? -20.481 -1.225 -16.735 1.00 89.06 479 SER A C 1
ATOM 3915 O O . SER A 1 479 ? -20.480 -1.778 -17.842 1.00 89.06 479 SER A O 1
ATOM 3917 N N . ILE A 1 480 ? -21.592 -0.706 -16.215 1.00 86.06 480 ILE A N 1
ATOM 3918 C CA . ILE A 1 480 ? -22.868 -0.635 -16.940 1.00 86.06 480 ILE A CA 1
ATOM 3919 C C . ILE A 1 480 ? -23.012 0.785 -17.479 1.00 86.06 480 ILE A C 1
ATOM 3921 O O . ILE A 1 480 ? -23.053 1.745 -16.714 1.00 86.06 480 ILE A O 1
ATOM 3925 N N . SER A 1 481 ? -23.085 0.926 -18.802 1.00 81.88 481 SER A N 1
ATOM 3926 C CA . SER A 1 481 ? -23.295 2.230 -19.433 1.00 81.88 481 SER A CA 1
ATOM 3927 C C . SER A 1 481 ? -24.686 2.793 -19.127 1.00 81.88 481 SER A C 1
ATOM 3929 O O . SER A 1 481 ? -25.609 2.069 -18.754 1.00 81.88 481 SER A O 1
ATOM 3931 N N . VAL A 1 482 ? -24.885 4.082 -19.413 1.00 79.12 482 VAL A N 1
ATOM 3932 C CA . VAL A 1 482 ? -26.209 4.734 -19.350 1.00 79.12 482 VAL A CA 1
ATOM 3933 C C . VAL A 1 482 ? -27.246 4.024 -20.243 1.00 79.12 482 VAL A C 1
ATOM 3935 O O . VAL A 1 482 ? -28.433 4.028 -19.939 1.00 79.12 482 VAL A O 1
ATOM 3938 N N . SER A 1 483 ? -26.804 3.364 -21.320 1.00 81.62 483 SER A N 1
ATOM 3939 C CA . SER A 1 483 ? -27.645 2.555 -22.215 1.00 81.62 483 SER A CA 1
ATOM 3940 C C . SER A 1 483 ? -27.900 1.119 -21.725 1.00 81.62 483 SER A C 1
ATOM 3942 O O . SER A 1 483 ? -28.567 0.354 -22.418 1.00 81.62 483 SER A O 1
ATOM 3944 N N . GLY A 1 484 ? -27.370 0.725 -20.563 1.00 83.06 484 GLY A N 1
ATOM 3945 C CA . GLY A 1 484 ? -27.518 -0.618 -19.992 1.00 83.06 484 GLY A CA 1
ATOM 3946 C C . GLY A 1 484 ? -26.565 -1.673 -20.568 1.00 83.06 484 GLY A C 1
ATOM 3947 O O . GLY A 1 484 ? -26.659 -2.846 -20.207 1.00 83.06 484 GLY A O 1
ATOM 3948 N N . THR A 1 485 ? -25.636 -1.295 -21.450 1.00 88.81 485 THR A N 1
ATOM 3949 C CA . THR A 1 485 ? -24.655 -2.225 -22.031 1.00 88.81 485 THR A CA 1
ATOM 3950 C C . THR A 1 485 ? -23.463 -2.423 -21.099 1.00 88.81 485 THR A C 1
ATOM 3952 O O . THR A 1 485 ? -22.959 -1.457 -20.525 1.00 88.81 485 THR A O 1
ATOM 3955 N N . LYS A 1 486 ? -22.985 -3.666 -20.969 1.00 90.25 486 LYS A N 1
ATOM 3956 C CA . LYS A 1 486 ? -21.771 -3.985 -20.204 1.00 90.25 486 LYS A CA 1
ATOM 3957 C C . LYS A 1 486 ? -20.533 -3.592 -21.008 1.00 90.25 486 LYS A C 1
ATOM 3959 O O . LYS A 1 486 ? -20.358 -4.075 -22.124 1.00 90.25 486 LYS A O 1
ATOM 3964 N N . ILE A 1 487 ? -19.676 -2.751 -20.437 1.00 89.06 487 ILE A N 1
ATOM 3965 C CA . ILE A 1 487 ? -18.420 -2.307 -21.050 1.00 89.06 487 ILE A CA 1
ATOM 3966 C C . ILE A 1 487 ? -17.259 -2.773 -20.169 1.00 89.06 487 ILE A C 1
ATOM 3968 O O . ILE A 1 487 ? -17.255 -2.505 -18.970 1.00 89.06 487 ILE A O 1
ATOM 3972 N N . SER A 1 488 ? -16.283 -3.479 -20.747 1.00 93.94 488 SER A N 1
ATOM 3973 C CA . SER A 1 488 ? -15.096 -3.956 -20.019 1.00 93.94 488 SER A CA 1
ATOM 3974 C C . SER A 1 488 ? -14.252 -2.787 -19.504 1.00 93.94 488 SER A C 1
ATOM 3976 O O . SER A 1 488 ? -13.922 -1.884 -20.275 1.00 93.94 488 SER A O 1
ATOM 3978 N N . LEU A 1 489 ? -13.853 -2.824 -18.227 1.00 93.88 489 LEU A N 1
ATOM 3979 C CA . LEU A 1 489 ? -13.052 -1.755 -17.613 1.00 93.88 489 LEU A CA 1
ATOM 3980 C C . LEU A 1 489 ? -11.679 -1.608 -18.278 1.00 93.88 489 LEU A C 1
ATOM 3982 O O . LEU A 1 489 ? -11.225 -0.491 -18.518 1.00 93.88 489 LEU A O 1
ATOM 3986 N N . ILE A 1 490 ? -11.048 -2.728 -18.639 1.00 94.81 490 ILE A N 1
ATOM 3987 C CA . ILE A 1 490 ? -9.772 -2.724 -19.362 1.00 94.81 490 ILE A CA 1
ATOM 3988 C C . ILE A 1 490 ? -9.907 -2.050 -20.727 1.00 94.81 490 ILE A C 1
ATOM 3990 O O . ILE A 1 490 ? -9.028 -1.293 -21.121 1.00 94.81 490 ILE A O 1
ATOM 3994 N N . GLN A 1 491 ? -11.004 -2.290 -21.448 1.00 92.81 491 GLN A N 1
ATOM 3995 C CA . GLN A 1 491 ? -11.213 -1.665 -22.756 1.00 92.81 491 GLN A CA 1
ATOM 3996 C C . GLN A 1 491 ? -11.470 -0.158 -22.645 1.00 92.81 491 GLN A C 1
ATOM 3998 O O . GLN A 1 491 ? -11.088 0.582 -23.547 1.00 92.81 491 GLN A O 1
ATOM 4003 N N . ILE A 1 492 ? -12.099 0.302 -21.558 1.00 91.44 492 ILE A N 1
ATOM 4004 C CA . ILE A 1 492 ? -12.263 1.735 -21.266 1.00 91.44 492 ILE A CA 1
ATOM 4005 C C . ILE A 1 492 ? -10.886 2.367 -21.020 1.00 91.44 492 ILE A C 1
ATOM 4007 O O . ILE A 1 492 ? -10.559 3.370 -21.653 1.00 91.44 492 ILE A O 1
ATOM 4011 N N . LEU A 1 493 ? -10.058 1.735 -20.176 1.00 92.38 493 LEU A N 1
ATOM 4012 C CA . LEU A 1 493 ? -8.684 2.175 -19.909 1.00 92.38 493 LEU A CA 1
ATOM 4013 C C . LEU A 1 493 ? -7.828 2.204 -21.179 1.00 92.38 493 LEU A C 1
ATOM 4015 O O . LEU A 1 493 ? -7.186 3.210 -21.443 1.00 92.38 493 LEU A O 1
ATOM 4019 N N . ALA A 1 494 ? -7.863 1.143 -21.989 1.00 92.50 494 ALA A N 1
ATOM 4020 C CA . ALA A 1 494 ? -7.116 1.037 -23.245 1.00 92.50 494 ALA A CA 1
ATOM 4021 C C . ALA A 1 494 ? -7.515 2.088 -24.294 1.00 92.50 494 ALA A C 1
ATOM 4023 O O . ALA A 1 494 ? -6.738 2.391 -25.191 1.00 92.50 494 ALA A O 1
ATOM 4024 N N . ARG A 1 495 ? -8.723 2.652 -24.190 1.00 90.38 495 ARG A N 1
ATOM 4025 C CA . ARG A 1 495 ? -9.222 3.730 -25.060 1.00 90.38 495 ARG A CA 1
ATOM 4026 C C . ARG A 1 495 ? -9.001 5.131 -24.484 1.00 90.38 495 ARG A C 1
ATOM 4028 O O . ARG A 1 495 ? -9.563 6.077 -25.029 1.00 90.38 495 ARG A O 1
ATOM 4035 N N . GLY A 1 496 ? -8.310 5.254 -23.349 1.00 87.44 496 GLY A N 1
ATOM 4036 C CA . GLY A 1 496 ? -8.082 6.542 -22.692 1.00 87.44 496 GLY A CA 1
ATOM 4037 C C . GLY A 1 496 ? -9.357 7.209 -22.159 1.00 87.44 496 GLY A C 1
ATOM 4038 O O . GLY A 1 496 ? -9.418 8.428 -22.023 1.00 87.44 496 GLY A O 1
ATOM 4039 N N . GLN A 1 497 ? -10.411 6.436 -21.869 1.00 86.44 497 GLN A N 1
ATOM 4040 C CA . GLN A 1 497 ? -11.692 6.968 -21.390 1.00 86.44 497 GLN A CA 1
ATOM 4041 C C . GLN A 1 497 ? -11.742 7.030 -19.859 1.00 86.44 497 GLN A C 1
ATOM 4043 O O . GLN A 1 497 ? -11.221 6.152 -19.180 1.00 86.44 497 GLN A O 1
ATOM 4048 N N . SER A 1 498 ? -12.367 8.071 -19.300 1.00 83.25 498 SER A N 1
ATOM 4049 C CA . SER A 1 498 ? -12.451 8.263 -17.843 1.00 83.25 498 SER A CA 1
ATOM 4050 C C . SER A 1 498 ? -13.354 7.215 -17.178 1.00 83.25 498 SER A C 1
ATOM 4052 O O . SER A 1 498 ? -14.450 6.941 -17.667 1.00 83.25 498 SER A O 1
ATOM 4054 N N . LEU A 1 499 ? -12.914 6.672 -16.037 1.00 86.00 499 LEU A N 1
ATOM 4055 C CA . LEU A 1 499 ? -13.668 5.716 -15.219 1.00 86.00 499 LEU A CA 1
ATOM 4056 C C . LEU A 1 499 ? -14.295 6.398 -13.994 1.00 86.00 499 LEU A C 1
ATOM 4058 O O . LEU A 1 499 ? -13.783 7.401 -13.486 1.00 86.00 499 LEU A O 1
ATOM 4062 N N . ALA A 1 500 ? -15.389 5.816 -13.494 1.00 85.94 500 ALA A N 1
ATOM 4063 C CA . ALA A 1 500 ? -15.944 6.164 -12.190 1.00 85.94 500 ALA A CA 1
ATOM 4064 C C . ALA A 1 500 ? -14.971 5.776 -11.064 1.00 85.94 500 ALA A C 1
ATOM 4066 O O . ALA A 1 500 ? -14.210 4.819 -11.190 1.00 85.94 500 ALA A O 1
ATOM 4067 N N . GLU A 1 501 ? -15.008 6.492 -9.940 1.00 84.12 501 GLU A N 1
ATOM 4068 C CA . GLU A 1 501 ? -14.078 6.260 -8.827 1.00 84.12 501 GLU A CA 1
ATOM 4069 C C . GLU A 1 501 ? -14.202 4.851 -8.227 1.00 84.12 501 GLU A C 1
ATOM 4071 O O . GLU A 1 501 ? -13.188 4.215 -7.948 1.00 84.12 501 GLU A O 1
ATOM 4076 N N . SER A 1 502 ? -15.423 4.314 -8.138 1.00 84.31 502 SER A N 1
ATOM 4077 C CA . SER A 1 502 ? -15.670 2.927 -7.724 1.00 84.31 502 SER A CA 1
ATOM 4078 C C . SER A 1 502 ? -14.990 1.908 -8.639 1.00 84.31 502 SER A C 1
ATOM 4080 O O . SER A 1 502 ? -14.469 0.901 -8.172 1.00 84.31 502 SER A O 1
ATOM 4082 N N . ASP A 1 503 ? -14.973 2.179 -9.946 1.00 88.75 503 ASP A N 1
ATOM 4083 C CA . ASP A 1 503 ? -14.385 1.282 -10.938 1.00 88.75 503 ASP A CA 1
ATOM 4084 C C . ASP A 1 503 ? -12.852 1.364 -10.888 1.00 88.75 503 ASP A C 1
ATOM 4086 O O . ASP A 1 503 ? -12.180 0.337 -10.985 1.00 88.75 503 ASP A O 1
ATOM 4090 N N . ILE A 1 504 ? -12.298 2.564 -10.658 1.00 88.00 504 ILE A N 1
ATOM 4091 C CA . ILE A 1 504 ? -10.860 2.801 -10.443 1.00 88.00 504 ILE A CA 1
ATOM 4092 C C . ILE A 1 504 ? -10.361 2.027 -9.216 1.00 88.00 504 ILE A C 1
ATOM 4094 O O . ILE A 1 504 ? -9.362 1.313 -9.319 1.00 88.00 504 ILE A O 1
ATOM 4098 N N . GLN A 1 505 ? -11.071 2.123 -8.087 1.00 85.25 505 GLN A N 1
ATOM 4099 C CA . GLN A 1 505 ? -10.722 1.436 -6.836 1.00 85.25 505 GLN A CA 1
ATOM 4100 C C . GLN A 1 505 ? -10.699 -0.093 -6.974 1.00 85.25 505 GLN A C 1
ATOM 4102 O O . GLN A 1 505 ? -10.042 -0.763 -6.186 1.00 85.25 505 GLN A O 1
ATOM 4107 N N . VAL A 1 506 ? -11.377 -0.655 -7.980 1.00 87.81 506 VAL A N 1
ATOM 4108 C CA . VAL A 1 506 ? -11.362 -2.097 -8.256 1.00 87.81 506 VAL A CA 1
ATOM 4109 C C . VAL A 1 506 ? -10.280 -2.462 -9.273 1.00 87.81 506 VAL A C 1
ATOM 4111 O O . VAL A 1 506 ? -9.482 -3.361 -9.022 1.00 87.81 506 VAL A O 1
ATOM 4114 N N . ILE A 1 507 ? -10.237 -1.802 -10.435 1.00 92.56 507 ILE A N 1
ATOM 4115 C CA . ILE A 1 507 ? -9.383 -2.252 -11.546 1.00 92.56 507 ILE A CA 1
ATOM 4116 C C . ILE A 1 507 ? -7.900 -1.928 -11.341 1.00 92.56 507 ILE A C 1
ATOM 4118 O O . ILE A 1 507 ? -7.041 -2.706 -11.759 1.00 92.56 507 ILE A O 1
ATOM 4122 N N . VAL A 1 508 ? -7.578 -0.802 -10.697 1.00 92.94 508 VAL A N 1
ATOM 4123 C CA . VAL A 1 508 ? -6.188 -0.344 -10.555 1.00 92.94 508 VAL A CA 1
ATOM 4124 C C . VAL A 1 508 ? -5.373 -1.254 -9.630 1.00 92.94 508 VAL A C 1
ATOM 4126 O O . VAL A 1 508 ? -4.278 -1.654 -10.042 1.00 92.94 508 VAL A O 1
ATOM 4129 N N . PRO A 1 509 ? -5.870 -1.659 -8.445 1.00 93.50 509 PRO A N 1
ATOM 4130 C CA . PRO A 1 509 ? -5.172 -2.625 -7.599 1.00 93.50 509 PRO A CA 1
ATOM 4131 C C . PRO A 1 509 ? -4.962 -3.973 -8.293 1.00 93.50 509 PRO A C 1
ATOM 4133 O O . PRO A 1 509 ? -3.850 -4.500 -8.264 1.00 93.50 509 PRO A O 1
ATOM 4136 N N . LEU A 1 510 ? -5.986 -4.491 -8.987 1.00 94.69 510 LEU A N 1
ATOM 4137 C CA . LEU A 1 510 ? -5.907 -5.757 -9.726 1.00 94.69 510 LEU A CA 1
ATOM 4138 C C . LEU A 1 510 ? -4.809 -5.720 -10.804 1.00 94.69 510 LEU A C 1
ATOM 4140 O O . LEU A 1 510 ? -3.933 -6.586 -10.821 1.00 94.69 510 LEU A O 1
ATOM 4144 N N . LEU A 1 511 ? -4.807 -4.695 -11.666 1.00 96.00 511 LEU A N 1
ATOM 4145 C CA . LEU A 1 511 ? -3.804 -4.545 -12.726 1.00 96.00 511 LEU A CA 1
ATOM 4146 C C . LEU A 1 511 ? -2.399 -4.293 -12.171 1.00 96.00 511 LEU A C 1
ATOM 4148 O O . LEU A 1 511 ? -1.436 -4.863 -12.683 1.00 96.00 511 LEU A O 1
ATOM 4152 N N . SER A 1 512 ? -2.273 -3.467 -11.128 1.00 94.56 512 SER A N 1
ATOM 4153 C CA . SER A 1 512 ? -0.975 -3.151 -10.517 1.00 94.56 512 SER A CA 1
ATOM 4154 C C . SER A 1 512 ? -0.325 -4.401 -9.928 1.00 94.56 512 SER A C 1
ATOM 4156 O O . SER A 1 512 ? 0.838 -4.679 -10.211 1.00 94.56 512 SER A O 1
ATOM 4158 N N . VAL A 1 513 ? -1.084 -5.175 -9.143 1.00 94.38 513 VAL A N 1
ATOM 4159 C CA . VAL A 1 513 ? -0.601 -6.416 -8.519 1.00 94.38 513 VAL A CA 1
ATOM 4160 C C . VAL A 1 513 ? -0.306 -7.469 -9.572 1.00 94.38 513 VAL A C 1
ATOM 4162 O O . VAL A 1 513 ? 0.749 -8.089 -9.503 1.00 94.38 513 VAL A O 1
ATOM 4165 N N . PHE A 1 514 ? -1.164 -7.618 -10.585 1.00 96.00 514 PHE A N 1
ATOM 4166 C CA . PHE A 1 514 ? -0.916 -8.536 -11.693 1.00 96.00 514 PHE A CA 1
ATOM 4167 C C . PHE A 1 514 ? 0.402 -8.226 -12.403 1.00 96.00 514 PHE A C 1
ATOM 4169 O O . PHE A 1 514 ? 1.245 -9.109 -12.552 1.00 96.00 514 PHE A O 1
ATOM 4176 N N . CYS A 1 515 ? 0.598 -6.972 -12.817 1.00 95.75 515 CYS A N 1
ATOM 4177 C CA . CYS A 1 515 ? 1.772 -6.598 -13.596 1.00 95.75 515 CYS A CA 1
ATOM 4178 C C . CYS A 1 515 ? 3.052 -6.680 -12.763 1.00 95.75 515 CYS A C 1
ATOM 4180 O O . CYS A 1 515 ? 4.054 -7.195 -13.252 1.00 95.75 515 CYS A O 1
ATOM 4182 N N . ALA A 1 516 ? 3.012 -6.243 -11.501 1.00 92.19 516 ALA A N 1
ATOM 4183 C CA . ALA A 1 516 ? 4.152 -6.334 -10.592 1.00 92.19 516 ALA A CA 1
ATOM 4184 C C . ALA A 1 516 ? 4.533 -7.794 -10.289 1.00 92.19 516 ALA A C 1
ATOM 4186 O O . ALA A 1 516 ? 5.706 -8.157 -10.374 1.00 92.19 516 ALA A O 1
ATOM 4187 N N . ALA A 1 517 ? 3.547 -8.644 -9.992 1.00 92.19 517 ALA A N 1
ATOM 4188 C CA . ALA A 1 517 ? 3.760 -10.061 -9.716 1.00 92.19 517 ALA A CA 1
ATOM 4189 C C . ALA A 1 517 ? 4.273 -10.813 -10.954 1.00 92.19 517 ALA A C 1
ATOM 4191 O O . ALA A 1 517 ? 5.257 -11.548 -10.864 1.00 92.19 517 ALA A O 1
ATOM 4192 N N . PHE A 1 518 ? 3.668 -10.587 -12.128 1.00 94.12 518 PHE A N 1
ATOM 4193 C CA . PHE A 1 518 ? 4.103 -11.259 -13.351 1.00 94.12 518 PHE A CA 1
ATOM 4194 C C . PHE A 1 518 ? 5.497 -10.802 -13.779 1.00 94.12 518 PHE A C 1
ATOM 4196 O O . PHE A 1 518 ? 6.329 -11.627 -14.141 1.00 94.12 518 PHE A O 1
ATOM 4203 N N . SER A 1 519 ? 5.773 -9.500 -13.684 1.00 91.94 519 SER A N 1
ATOM 4204 C CA . SER A 1 519 ? 7.087 -8.945 -13.999 1.00 91.94 519 SER A CA 1
ATOM 4205 C C . SER A 1 519 ? 8.185 -9.530 -13.108 1.00 91.94 519 SER A C 1
ATOM 4207 O O . SER A 1 519 ? 9.264 -9.872 -13.595 1.00 91.94 519 SER A O 1
ATOM 4209 N N . HIS A 1 520 ? 7.894 -9.718 -11.817 1.00 88.56 520 HIS A N 1
ATOM 4210 C CA . HIS A 1 520 ? 8.823 -10.355 -10.889 1.00 88.56 520 HIS A CA 1
ATOM 4211 C C . HIS A 1 520 ? 9.052 -11.837 -11.223 1.00 88.56 520 HIS A C 1
ATOM 4213 O O . HIS A 1 520 ? 10.197 -12.279 -11.273 1.00 88.56 520 HIS A O 1
ATOM 4219 N N . SER A 1 521 ? 7.986 -12.587 -11.525 1.00 89.50 521 SER A N 1
ATOM 4220 C CA . SER A 1 521 ? 8.091 -13.984 -11.968 1.00 89.50 521 SER A CA 1
ATOM 4221 C C . SER A 1 521 ? 8.915 -14.114 -13.259 1.00 89.50 521 SER A C 1
ATOM 4223 O O . SER A 1 521 ? 9.844 -14.919 -13.313 1.00 89.50 521 SER A O 1
ATOM 4225 N N . LEU A 1 522 ? 8.671 -13.268 -14.268 1.00 88.19 522 LEU A N 1
ATOM 4226 C CA . LEU A 1 522 ? 9.378 -13.295 -15.557 1.00 88.19 522 LEU A CA 1
ATOM 4227 C C . LEU A 1 522 ? 10.886 -13.059 -15.456 1.00 88.19 522 LEU A C 1
ATOM 4229 O O . LEU A 1 522 ? 11.626 -13.567 -16.298 1.00 88.19 522 LEU A O 1
ATOM 4233 N N . HIS A 1 523 ? 11.341 -12.299 -14.459 1.00 81.81 523 HIS A N 1
ATOM 4234 C CA . HIS A 1 523 ? 12.769 -12.062 -14.240 1.00 81.81 523 HIS A CA 1
ATOM 4235 C C . HIS A 1 523 ? 13.509 -13.329 -13.780 1.00 81.81 523 HIS A C 1
ATOM 4237 O O . HIS A 1 523 ? 14.712 -13.452 -13.975 1.00 81.81 523 HIS A O 1
ATOM 4243 N N . THR A 1 524 ? 12.789 -14.288 -13.197 1.00 81.75 524 THR A N 1
ATOM 4244 C CA . THR A 1 524 ? 13.361 -15.560 -12.727 1.00 81.75 524 THR A CA 1
ATOM 4245 C C . THR A 1 524 ? 13.234 -16.707 -13.729 1.00 81.75 524 THR A C 1
ATOM 4247 O O . THR A 1 524 ? 13.825 -17.763 -13.521 1.00 81.75 524 THR A O 1
ATOM 4250 N N . LEU A 1 525 ? 12.467 -16.521 -14.809 1.00 84.56 525 LEU A N 1
ATOM 4251 C CA . LEU A 1 525 ? 12.183 -17.567 -15.791 1.00 84.56 525 LEU A CA 1
ATOM 4252 C C . LEU A 1 525 ? 13.221 -17.584 -16.908 1.00 84.56 525 LEU A C 1
ATOM 4254 O O . LEU A 1 525 ? 13.439 -16.572 -17.569 1.00 84.56 525 LEU A O 1
ATOM 4258 N N . HIS A 1 526 ? 13.787 -18.760 -17.183 1.00 82.06 526 HIS A N 1
ATOM 4259 C CA . HIS A 1 526 ? 14.675 -18.957 -18.327 1.00 82.06 526 HIS A CA 1
ATOM 4260 C C . HIS A 1 526 ? 13.918 -18.918 -19.665 1.00 82.06 526 HIS A C 1
ATOM 4262 O O . HIS A 1 526 ? 12.754 -19.308 -19.725 1.00 82.06 526 HIS A O 1
ATOM 4268 N N . ASP A 1 527 ? 14.580 -18.515 -20.763 1.00 81.62 527 ASP A N 1
ATOM 4269 C CA . ASP A 1 527 ? 13.981 -18.506 -22.113 1.00 81.62 527 ASP A CA 1
ATOM 4270 C C . ASP A 1 527 ? 13.345 -19.867 -22.462 1.00 81.62 527 ASP A C 1
ATOM 4272 O O . ASP A 1 527 ? 12.178 -19.925 -22.825 1.00 81.62 527 ASP A O 1
ATOM 4276 N N . ALA A 1 528 ? 14.063 -20.976 -22.265 1.00 81.12 528 ALA A N 1
ATOM 4277 C CA . ALA A 1 528 ? 13.525 -22.332 -22.444 1.00 81.12 528 ALA A CA 1
ATOM 4278 C C . ALA A 1 528 ? 12.221 -22.609 -21.657 1.00 81.12 528 ALA A C 1
ATOM 4280 O O . ALA A 1 528 ? 11.304 -23.231 -22.190 1.00 81.12 528 ALA A O 1
ATOM 4281 N N . GLU A 1 529 ? 12.104 -22.128 -20.413 1.00 85.50 529 GLU A N 1
ATOM 4282 C CA . GLU A 1 529 ? 10.881 -22.289 -19.611 1.00 85.50 529 GLU A CA 1
ATOM 4283 C C . GLU A 1 529 ? 9.750 -21.386 -20.117 1.00 85.50 529 GLU A C 1
ATOM 4285 O O . GLU A 1 529 ? 8.595 -21.811 -20.156 1.00 85.50 529 GLU A O 1
ATOM 4290 N N . PHE A 1 530 ? 10.088 -20.167 -20.546 1.00 88.31 530 PHE A N 1
ATOM 4291 C CA . PHE A 1 530 ? 9.159 -19.196 -21.121 1.00 88.31 530 PHE A CA 1
ATOM 4292 C C . PHE A 1 530 ? 8.563 -19.680 -22.453 1.00 88.31 530 PHE A C 1
ATOM 4294 O O . PHE A 1 530 ? 7.350 -19.605 -22.648 1.00 88.31 530 PHE A O 1
ATOM 4301 N N . TYR A 1 531 ? 9.394 -20.205 -23.361 1.00 87.56 531 TYR A N 1
ATOM 4302 C CA . TYR A 1 531 ? 8.954 -20.728 -24.663 1.00 87.56 531 TYR A CA 1
ATOM 4303 C C . TYR A 1 531 ? 8.382 -22.147 -24.586 1.00 87.56 531 TYR A C 1
ATOM 4305 O O . TYR A 1 531 ? 7.740 -22.596 -25.535 1.00 87.56 531 TYR A O 1
ATOM 4313 N N . GLY A 1 532 ? 8.570 -22.842 -23.460 1.00 79.19 532 GLY A N 1
ATOM 4314 C CA . GLY A 1 532 ? 8.090 -24.206 -23.268 1.00 79.19 532 GLY A CA 1
ATOM 4315 C C . GLY A 1 532 ? 8.946 -25.265 -23.966 1.00 79.19 532 GLY A C 1
ATOM 4316 O O . GLY A 1 532 ? 8.434 -26.340 -24.269 1.00 79.19 532 GLY A O 1
ATOM 4317 N N . ASP A 1 533 ? 10.241 -25.009 -24.172 1.00 73.81 533 ASP A N 1
ATOM 4318 C CA . ASP A 1 533 ? 11.201 -25.918 -24.823 1.00 73.81 533 ASP A CA 1
ATOM 4319 C C . ASP A 1 533 ? 11.582 -27.137 -23.939 1.00 73.81 533 ASP A C 1
ATOM 4321 O O . ASP A 1 533 ? 12.634 -27.746 -24.118 1.00 73.81 533 ASP A O 1
ATOM 4325 N N . ASN A 1 534 ? 10.743 -27.526 -22.970 1.00 56.91 534 ASN A N 1
ATOM 4326 C CA . ASN A 1 534 ? 11.011 -28.564 -21.960 1.00 56.91 534 ASN A CA 1
ATOM 4327 C C . ASN A 1 534 ? 11.063 -30.014 -22.504 1.00 56.91 534 ASN A C 1
ATOM 4329 O O . ASN A 1 534 ? 10.937 -30.968 -21.732 1.00 56.91 534 ASN A O 1
ATOM 4333 N N . GLU A 1 535 ? 11.290 -30.216 -23.800 1.00 46.31 535 GLU A N 1
ATOM 4334 C CA . GLU A 1 535 ? 11.642 -31.520 -24.365 1.00 46.31 535 GLU A CA 1
ATOM 4335 C C . GLU A 1 535 ? 13.163 -31.708 -24.346 1.00 46.31 535 GLU A C 1
ATOM 4337 O O . GLU A 1 535 ? 13.842 -31.636 -25.366 1.00 46.31 535 GLU A O 1
ATOM 4342 N N . VAL A 1 536 ? 13.719 -31.979 -23.162 1.00 45.31 536 VAL A N 1
ATOM 4343 C CA . VAL A 1 536 ? 15.024 -32.648 -23.093 1.00 45.31 536 VAL A CA 1
ATOM 4344 C C . VAL A 1 536 ? 14.750 -34.147 -23.068 1.00 45.31 536 VAL A C 1
ATOM 4346 O O . VAL A 1 536 ? 14.291 -34.679 -22.056 1.00 45.31 536 VAL A O 1
ATOM 4349 N N . GLU A 1 537 ? 15.005 -34.833 -24.184 1.00 38.28 537 GLU A N 1
ATOM 4350 C CA . GLU A 1 537 ? 15.077 -36.296 -24.233 1.00 38.28 537 GLU A CA 1
ATOM 4351 C C . GLU A 1 537 ? 16.253 -36.777 -23.366 1.00 38.28 537 GLU A C 1
ATOM 4353 O O . GLU A 1 537 ? 17.353 -37.041 -23.853 1.00 38.28 537 GLU A O 1
ATOM 4358 N N . PHE A 1 538 ? 16.040 -36.919 -22.058 1.00 43.62 538 PHE A N 1
ATOM 4359 C CA . PHE A 1 538 ? 16.852 -37.848 -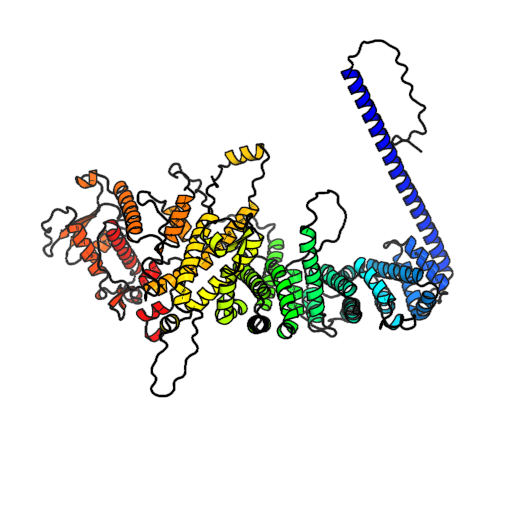21.286 1.00 43.62 538 PHE A CA 1
ATOM 4360 C C . PHE A 1 538 ? 16.407 -39.256 -21.675 1.00 43.62 538 PHE A C 1
ATOM 4362 O O . PHE A 1 538 ? 15.252 -39.646 -21.491 1.00 43.62 538 PHE A O 1
ATOM 4369 N N . LYS A 1 539 ? 17.329 -40.005 -22.288 1.00 45.59 539 LYS A N 1
ATOM 4370 C CA . LYS A 1 539 ? 17.202 -41.455 -22.396 1.00 45.59 539 LYS A CA 1
ATOM 4371 C C . LYS A 1 539 ? 17.054 -41.981 -20.968 1.00 45.59 539 LYS A C 1
ATOM 4373 O O . LYS A 1 539 ? 17.957 -41.791 -20.164 1.00 45.59 539 LYS A O 1
ATOM 4378 N N . ASP A 1 540 ? 15.905 -42.595 -20.720 1.00 46.91 540 ASP A N 1
ATOM 4379 C CA . ASP A 1 540 ? 15.414 -43.145 -19.457 1.00 46.91 540 ASP A CA 1
ATOM 4380 C C . ASP A 1 540 ? 14.693 -42.140 -18.525 1.00 46.91 540 ASP A C 1
ATOM 4382 O O . ASP A 1 540 ? 15.267 -41.224 -17.952 1.00 46.91 540 ASP A O 1
ATOM 4386 N N . GLU A 1 541 ? 13.381 -42.389 -18.396 1.00 43.56 541 GLU A N 1
ATOM 4387 C CA . GLU A 1 541 ? 12.358 -41.745 -17.551 1.00 43.56 541 GLU A CA 1
ATOM 4388 C C . GLU A 1 541 ? 11.801 -40.367 -17.983 1.00 43.56 541 GLU A C 1
ATOM 4390 O O . GLU A 1 541 ? 12.362 -39.296 -17.764 1.00 43.56 541 GLU A O 1
ATOM 4395 N N . ARG A 1 542 ? 10.571 -40.393 -18.529 1.00 39.03 542 ARG A N 1
ATOM 4396 C CA . ARG A 1 542 ? 9.734 -39.209 -18.795 1.00 39.03 542 ARG A CA 1
ATOM 4397 C C . ARG A 1 542 ? 9.247 -38.577 -17.487 1.00 39.03 542 ARG A C 1
ATOM 4399 O O . ARG A 1 542 ? 8.104 -38.790 -17.081 1.00 39.03 542 ARG A O 1
ATOM 4406 N N . VAL A 1 543 ? 10.068 -37.748 -16.855 1.00 42.03 543 VAL A N 1
ATOM 4407 C CA . VAL A 1 543 ? 9.594 -36.817 -15.824 1.00 42.03 543 VAL A CA 1
ATOM 4408 C C . VAL A 1 543 ? 9.145 -35.532 -16.521 1.00 42.03 543 VAL A C 1
ATOM 4410 O O . VAL A 1 543 ? 9.967 -34.714 -16.926 1.00 42.03 543 VAL A O 1
ATOM 4413 N N . LYS A 1 544 ? 7.827 -35.335 -16.684 1.00 43.56 544 LYS A N 1
ATOM 4414 C CA . LYS A 1 544 ? 7.278 -34.020 -17.056 1.00 43.56 544 LYS A CA 1
ATOM 4415 C C . LYS A 1 544 ? 7.650 -33.031 -15.949 1.00 43.56 544 LYS A C 1
ATOM 4417 O O . LYS A 1 544 ? 7.028 -33.056 -14.888 1.00 43.56 544 LYS A O 1
ATOM 4422 N N . LYS A 1 545 ? 8.646 -32.169 -16.172 1.00 51.03 545 LYS A N 1
ATOM 4423 C CA . LYS A 1 545 ? 8.878 -31.022 -15.286 1.00 51.03 545 LYS A CA 1
ATOM 4424 C C . LYS A 1 545 ? 7.624 -30.142 -15.299 1.00 51.03 545 LYS A C 1
ATOM 4426 O O . LYS A 1 545 ? 7.114 -29.802 -16.366 1.00 51.03 545 LYS A O 1
ATOM 4431 N N . SER A 1 546 ? 7.106 -29.812 -14.118 1.00 56.78 546 SER A N 1
ATOM 4432 C CA . SER A 1 546 ? 6.045 -28.817 -13.955 1.00 56.78 546 SER A CA 1
ATOM 4433 C C . SER A 1 546 ? 6.526 -27.482 -14.523 1.00 56.78 546 SER A C 1
ATOM 4435 O O . SER A 1 546 ? 7.577 -26.995 -14.111 1.00 56.78 546 SER A O 1
ATOM 4437 N N . THR A 1 547 ? 5.790 -26.901 -15.471 1.00 66.50 547 THR A N 1
ATOM 4438 C CA . THR A 1 547 ? 6.145 -25.612 -16.074 1.00 66.50 547 THR A CA 1
ATOM 4439 C C . THR A 1 547 ? 5.996 -24.498 -15.038 1.00 66.50 547 THR A C 1
ATOM 4441 O O . THR A 1 547 ? 4.907 -24.308 -14.500 1.00 66.50 547 THR A O 1
ATOM 4444 N N . SER A 1 548 ? 7.072 -23.760 -14.776 1.00 79.94 548 SER A N 1
ATOM 4445 C CA . SER A 1 548 ? 7.107 -22.553 -13.935 1.00 79.94 548 SER A CA 1
ATOM 4446 C C . SER A 1 548 ? 6.380 -21.359 -14.581 1.00 79.94 548 SER A C 1
ATOM 4448 O O . SER A 1 548 ? 5.940 -20.449 -13.883 1.00 79.94 548 SER A O 1
ATOM 4450 N N . MET A 1 549 ? 6.207 -21.384 -15.908 1.00 89.56 549 MET A N 1
ATOM 4451 C CA . MET A 1 549 ? 5.538 -20.346 -16.696 1.00 89.56 549 MET A CA 1
ATOM 4452 C C . MET A 1 549 ? 4.004 -20.360 -16.507 1.00 89.56 549 MET A C 1
ATOM 4454 O O . MET A 1 549 ? 3.363 -21.372 -16.815 1.00 89.56 549 MET A O 1
ATOM 4458 N N . PRO A 1 550 ? 3.375 -19.252 -16.054 1.00 90.06 550 PRO A N 1
ATOM 4459 C CA . PRO A 1 550 ? 1.940 -19.226 -15.776 1.00 90.06 550 PRO A CA 1
ATOM 4460 C C . PRO A 1 550 ? 1.048 -19.121 -17.018 1.00 90.06 550 PRO A C 1
ATOM 4462 O O . PRO A 1 550 ? -0.106 -19.528 -16.946 1.00 90.06 550 PRO A O 1
ATOM 4465 N N . PHE A 1 551 ? 1.537 -18.604 -18.146 1.00 93.94 551 PHE A N 1
ATOM 4466 C CA . PHE A 1 551 ? 0.730 -18.374 -19.351 1.00 93.94 551 PHE A CA 1
ATOM 4467 C C . PHE A 1 551 ? 1.391 -18.980 -20.585 1.00 93.94 551 PHE A C 1
ATOM 4469 O O . PHE A 1 551 ? 2.604 -18.898 -20.753 1.00 93.94 551 PHE A O 1
ATOM 4476 N N . SER A 1 552 ? 0.589 -19.560 -21.472 1.00 93.19 552 SER A N 1
ATOM 4477 C CA . SER A 1 552 ? 1.053 -20.012 -22.784 1.00 93.19 552 SER A CA 1
ATOM 4478 C C . SER A 1 552 ? 1.319 -18.830 -23.724 1.00 93.19 552 SER A C 1
ATOM 4480 O O . SER A 1 552 ? 0.724 -17.762 -23.576 1.00 93.19 552 SER A O 1
ATOM 4482 N N . LEU A 1 553 ? 2.147 -19.030 -24.756 1.00 94.00 553 LEU A N 1
ATOM 4483 C CA . LEU A 1 553 ? 2.400 -17.998 -25.776 1.00 94.00 553 LEU A CA 1
ATOM 4484 C C . LEU A 1 553 ? 1.094 -17.499 -26.428 1.00 94.00 553 LEU A C 1
ATOM 4486 O O . LEU A 1 553 ? 0.931 -16.302 -26.645 1.00 94.00 553 LEU A O 1
ATOM 4490 N N . ASN A 1 554 ? 0.118 -18.391 -26.643 1.00 93.81 554 ASN A N 1
ATOM 4491 C CA . ASN A 1 554 ? -1.198 -18.040 -27.191 1.00 93.81 554 ASN A CA 1
ATOM 4492 C C . ASN A 1 554 ? -2.013 -17.112 -26.275 1.00 93.81 554 ASN A C 1
ATOM 4494 O O . ASN A 1 554 ? -2.807 -16.316 -26.770 1.00 93.81 554 ASN A O 1
ATOM 4498 N N . GLU A 1 555 ? -1.835 -17.204 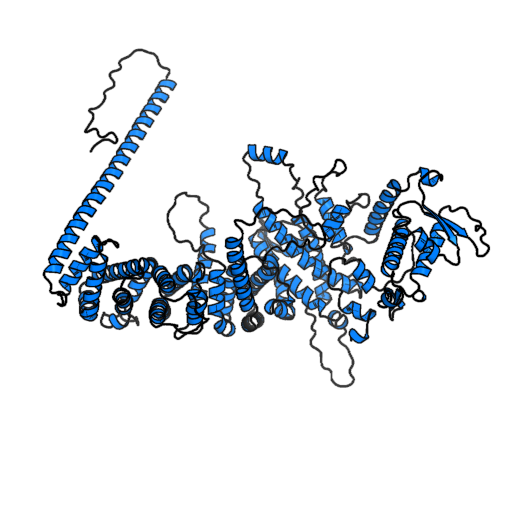-24.956 1.00 95.38 555 GLU A N 1
ATOM 4499 C CA . GLU A 1 555 ? -2.463 -16.298 -23.985 1.00 95.38 555 GLU A CA 1
ATOM 4500 C C . GLU A 1 555 ? -1.691 -14.973 -23.874 1.00 95.38 555 GLU A C 1
ATOM 4502 O O . GLU A 1 555 ? -2.297 -13.913 -23.703 1.00 95.38 555 GLU A O 1
ATOM 4507 N N . LEU A 1 556 ? -0.362 -15.012 -24.025 1.00 95.88 556 LEU A N 1
ATOM 4508 C CA . LEU A 1 556 ? 0.504 -13.833 -23.944 1.00 95.88 556 LEU A CA 1
ATOM 4509 C C . LEU A 1 556 ? 0.326 -12.859 -25.106 1.00 95.88 556 LEU A C 1
ATOM 4511 O O . LEU A 1 556 ? 0.447 -11.651 -24.901 1.00 95.88 556 LEU A O 1
ATOM 4515 N N . VAL A 1 557 ? 0.032 -13.343 -26.313 1.00 97.12 557 VAL A N 1
ATOM 4516 C CA . VAL A 1 557 ? -0.199 -12.474 -27.478 1.00 97.12 557 VAL A CA 1
ATOM 4517 C C . VAL A 1 557 ? -1.341 -11.474 -27.205 1.00 97.12 557 VAL A C 1
ATOM 4519 O O . VAL A 1 557 ? -1.071 -10.275 -27.143 1.00 97.12 557 VAL A O 1
ATOM 4522 N N . PRO A 1 558 ? -2.600 -11.882 -26.952 1.00 96.81 558 PRO A N 1
ATOM 4523 C CA . PRO A 1 558 ? -3.675 -10.925 -26.679 1.00 96.81 558 PRO A CA 1
ATOM 4524 C C . PRO A 1 558 ? -3.465 -10.132 -25.378 1.00 96.81 558 PRO A C 1
ATOM 4526 O O . PRO A 1 558 ? -3.857 -8.965 -25.306 1.00 96.81 558 PRO A O 1
ATOM 4529 N N . MET A 1 559 ? -2.823 -10.721 -24.362 1.00 97.50 559 MET A N 1
ATOM 4530 C CA . MET A 1 559 ? -2.490 -10.031 -23.110 1.00 97.50 559 MET A CA 1
ATOM 4531 C C . MET A 1 559 ? -1.526 -8.865 -23.345 1.00 97.50 559 MET A C 1
ATOM 4533 O O . MET A 1 559 ? -1.809 -7.745 -22.927 1.00 97.50 559 MET A O 1
ATOM 4537 N N . SER A 1 560 ? -0.415 -9.101 -24.041 1.00 97.12 560 SER A N 1
ATOM 4538 C CA . SER A 1 560 ? 0.595 -8.075 -24.318 1.00 97.12 560 SER A CA 1
ATOM 4539 C C . SER A 1 560 ? 0.048 -6.930 -25.169 1.00 97.12 560 SER A C 1
ATOM 4541 O O . SER A 1 560 ? 0.345 -5.773 -24.876 1.00 97.12 560 SER A O 1
ATOM 4543 N N . LEU A 1 561 ? -0.815 -7.230 -26.149 1.00 96.50 561 LEU A N 1
ATOM 4544 C CA . LEU A 1 561 ? -1.525 -6.213 -26.934 1.00 96.50 561 LEU A CA 1
ATOM 4545 C C . LEU A 1 561 ? -2.403 -5.333 -26.038 1.00 96.50 561 LEU A C 1
ATOM 4547 O O . LEU A 1 561 ? -2.335 -4.108 -26.089 1.00 96.50 561 LEU A O 1
ATOM 4551 N N . THR A 1 562 ? -3.184 -5.975 -25.167 1.00 96.81 562 THR A N 1
ATOM 4552 C CA . THR A 1 562 ? -4.089 -5.297 -24.237 1.00 96.81 562 THR A CA 1
ATOM 4553 C C . THR A 1 562 ? -3.319 -4.411 -23.258 1.00 96.81 562 THR A C 1
ATOM 4555 O O . THR A 1 562 ? -3.671 -3.252 -23.080 1.00 96.81 562 THR A O 1
ATOM 4558 N N . LEU A 1 563 ? -2.245 -4.919 -22.644 1.00 97.50 563 LEU A N 1
ATOM 4559 C CA . LEU A 1 563 ? -1.415 -4.157 -21.703 1.00 97.50 563 LEU A CA 1
ATOM 4560 C C . LEU A 1 563 ? -0.722 -2.967 -22.379 1.00 97.50 563 LEU A C 1
ATOM 4562 O O . LEU A 1 563 ? -0.686 -1.879 -21.805 1.00 97.50 563 LEU A O 1
ATOM 4566 N N . ARG A 1 564 ? -0.224 -3.146 -23.611 1.00 96.38 564 ARG A N 1
ATOM 4567 C CA . ARG A 1 564 ? 0.315 -2.049 -24.426 1.00 96.38 564 ARG A CA 1
ATOM 4568 C C . ARG A 1 564 ? -0.741 -0.963 -24.638 1.00 96.38 564 ARG A C 1
ATOM 4570 O O . ARG A 1 564 ? -0.447 0.207 -24.414 1.00 96.38 564 ARG A O 1
ATOM 4577 N N . ASP A 1 565 ? -1.956 -1.334 -25.033 1.00 96.19 565 ASP A N 1
ATOM 4578 C CA . ASP A 1 565 ? -3.028 -0.365 -25.287 1.00 96.19 565 ASP A CA 1
ATOM 4579 C C . ASP A 1 565 ? -3.484 0.337 -23.998 1.00 96.19 565 ASP A C 1
ATOM 4581 O O . ASP A 1 565 ? -3.721 1.542 -24.009 1.00 96.19 565 ASP A O 1
ATOM 4585 N N . ILE A 1 566 ? -3.510 -0.364 -22.856 1.00 96.31 566 ILE A N 1
ATOM 4586 C CA . ILE A 1 566 ? -3.737 0.263 -21.542 1.00 96.31 566 ILE A CA 1
ATOM 4587 C C . ILE A 1 566 ? -2.656 1.304 -21.237 1.00 96.31 566 ILE A C 1
ATOM 4589 O O . ILE A 1 566 ? -2.994 2.397 -20.790 1.00 96.31 566 ILE A O 1
ATOM 4593 N N . CYS A 1 567 ? -1.372 1.011 -21.472 1.00 95.00 567 CYS A N 1
ATOM 4594 C CA . CYS A 1 567 ? -0.312 2.002 -21.273 1.00 95.00 567 CYS A CA 1
ATOM 4595 C C . CYS A 1 567 ? -0.567 3.280 -22.082 1.00 95.00 567 CYS A C 1
ATOM 4597 O O . CYS A 1 567 ? -0.416 4.376 -21.546 1.00 95.00 567 CYS A O 1
ATOM 4599 N N . LEU A 1 568 ? -0.969 3.139 -23.347 1.00 93.31 568 LEU A N 1
ATOM 4600 C CA . LEU A 1 568 ? -1.276 4.267 -24.227 1.00 93.31 568 LEU A CA 1
ATOM 4601 C C . LEU A 1 568 ? -2.487 5.061 -23.720 1.00 93.31 568 LEU A C 1
ATOM 4603 O O . LEU A 1 568 ? -2.407 6.281 -23.591 1.00 93.31 568 LEU A O 1
ATOM 4607 N N . GLY A 1 569 ? -3.562 4.378 -23.328 1.00 91.69 569 GLY A N 1
ATOM 4608 C CA . GLY A 1 569 ? -4.740 5.031 -22.763 1.00 91.69 569 GLY A CA 1
ATOM 4609 C C . GLY A 1 569 ? -4.486 5.709 -21.408 1.00 91.69 569 GLY A C 1
ATOM 4610 O O . GLY A 1 569 ? -5.041 6.772 -21.140 1.00 91.69 569 GLY A O 1
ATOM 4611 N N . ILE A 1 570 ? -3.594 5.175 -20.561 1.00 91.81 570 ILE A N 1
ATOM 4612 C CA . ILE A 1 570 ? -3.185 5.852 -19.317 1.00 91.81 570 ILE A CA 1
ATOM 4613 C C . ILE A 1 570 ? -2.415 7.143 -19.620 1.00 91.81 570 ILE A C 1
ATOM 4615 O O . ILE A 1 570 ? -2.634 8.135 -18.927 1.00 91.81 570 ILE A O 1
ATOM 4619 N N . ILE A 1 571 ? -1.549 7.168 -20.642 1.00 88.69 571 ILE A N 1
ATOM 4620 C CA . ILE A 1 571 ? -0.833 8.392 -21.053 1.00 88.69 571 ILE A CA 1
ATOM 4621 C C . ILE A 1 571 ? -1.833 9.500 -21.419 1.00 88.69 571 ILE A C 1
ATOM 4623 O O . ILE A 1 571 ? -1.672 10.648 -20.983 1.00 88.69 571 ILE A O 1
ATOM 4627 N N . GLU A 1 572 ? -2.893 9.141 -22.148 1.00 85.19 572 GLU A N 1
ATOM 4628 C CA . GLU A 1 572 ? -3.991 10.047 -22.501 1.00 85.19 572 GLU A CA 1
ATOM 4629 C C . GLU A 1 572 ? -4.754 10.532 -21.257 1.00 85.19 572 GLU A C 1
ATOM 4631 O O . GLU A 1 572 ? -4.934 11.735 -21.071 1.00 85.19 572 GLU A O 1
ATOM 4636 N N . LEU A 1 573 ? -5.124 9.625 -20.345 1.00 83.81 573 LEU A N 1
ATOM 4637 C CA . LEU A 1 573 ? -5.849 9.955 -19.107 1.00 83.81 573 LEU A CA 1
ATOM 4638 C C . LEU A 1 573 ? -5.052 10.828 -18.134 1.00 83.81 573 LEU A C 1
ATOM 4640 O O . LEU A 1 573 ? -5.619 11.661 -17.422 1.00 83.81 573 LEU A O 1
ATOM 4644 N N . ALA A 1 574 ? -3.744 10.607 -18.060 1.00 77.06 574 ALA A N 1
ATOM 4645 C CA . ALA A 1 574 ? -2.868 11.247 -17.093 1.00 77.06 574 ALA A CA 1
ATOM 4646 C C . ALA A 1 574 ? -2.370 12.628 -17.544 1.00 77.06 574 ALA A C 1
ATOM 4648 O O . ALA A 1 574 ? -1.935 13.408 -16.694 1.00 77.06 574 ALA A O 1
ATOM 4649 N N . SER A 1 575 ? -2.483 12.970 -18.834 1.00 66.19 575 SER A N 1
ATOM 4650 C CA . SER A 1 575 ? -2.151 14.314 -19.331 1.00 66.19 575 SER A CA 1
ATOM 4651 C C . SER A 1 575 ? -3.413 15.012 -19.855 1.00 66.19 575 SER A C 1
ATOM 4653 O O . SER A 1 575 ? -3.780 14.835 -21.012 1.00 66.19 575 SER A O 1
ATOM 4655 N N . PRO A 1 576 ? -4.108 15.815 -19.028 1.00 55.53 576 PRO A N 1
ATOM 4656 C CA . PRO A 1 576 ? -5.328 16.484 -19.454 1.00 55.53 576 PRO A CA 1
ATOM 4657 C C . PRO A 1 576 ? -4.992 17.539 -20.510 1.00 55.53 576 PRO A C 1
ATOM 4659 O O . PRO A 1 576 ? -4.233 18.467 -20.222 1.00 55.53 576 PRO A O 1
ATOM 4662 N N . GLU A 1 577 ? -5.623 17.468 -21.684 1.00 46.62 577 GLU A N 1
ATOM 4663 C CA . GLU A 1 577 ? -5.516 18.465 -22.767 1.00 46.62 577 GLU A CA 1
ATOM 4664 C C . GLU A 1 577 ? -5.836 19.913 -22.322 1.00 46.62 577 GLU A C 1
ATOM 4666 O O . GLU A 1 577 ? -5.607 20.859 -23.067 1.00 46.62 577 GLU A O 1
ATOM 4671 N N . SER A 1 578 ? -6.348 20.120 -21.102 1.00 43.31 578 SER A N 1
ATOM 4672 C CA . SER A 1 578 ? -6.794 21.418 -20.578 1.00 43.31 578 SER A CA 1
ATOM 4673 C C . SER A 1 578 ? -5.968 22.000 -19.424 1.00 43.31 578 SER A C 1
ATOM 4675 O O . SER A 1 578 ? -6.354 23.035 -18.881 1.00 43.31 578 SER A O 1
ATOM 4677 N N . LYS A 1 579 ? -4.825 21.419 -19.032 1.00 48.12 579 LYS A N 1
ATOM 4678 C CA . LYS A 1 579 ? -3.920 22.099 -18.085 1.00 48.12 579 LYS A CA 1
ATOM 4679 C C . LYS A 1 579 ? -3.022 23.087 -18.831 1.00 48.12 579 LYS A C 1
ATOM 4681 O O . LYS A 1 579 ? -1.816 22.897 -18.938 1.00 48.12 579 LYS A O 1
ATOM 4686 N N . VAL A 1 580 ? -3.611 24.185 -19.307 1.00 38.66 580 VAL A N 1
ATOM 4687 C CA . VAL A 1 580 ? -2.845 25.431 -19.416 1.00 38.66 580 VAL A CA 1
ATOM 4688 C C . VAL A 1 580 ? -2.363 25.706 -17.996 1.00 38.66 580 VAL A C 1
ATOM 4690 O O . VAL A 1 580 ? -3.186 25.917 -17.104 1.00 38.66 580 VAL A O 1
ATOM 4693 N N . PHE A 1 581 ? -1.057 25.620 -17.746 1.00 43.59 581 PHE A N 1
ATOM 4694 C CA . PHE A 1 581 ? -0.478 26.141 -16.513 1.00 43.59 581 PHE A CA 1
ATOM 4695 C C . PHE A 1 581 ? -0.801 27.636 -16.486 1.00 43.59 581 PHE A C 1
ATOM 4697 O O . PHE A 1 581 ? -0.144 28.449 -17.128 1.00 43.59 581 PHE A O 1
ATOM 4704 N N . LEU A 1 582 ? -1.912 27.986 -15.837 1.00 43.03 582 LEU A N 1
ATOM 4705 C CA . LEU A 1 582 ? -2.350 29.364 -15.700 1.00 43.03 582 LEU A CA 1
ATOM 4706 C C . LEU A 1 582 ? -1.263 30.074 -14.904 1.00 43.03 582 LEU A C 1
ATOM 4708 O O . LEU A 1 582 ? -1.012 29.718 -13.750 1.00 43.03 582 LEU A O 1
ATOM 4712 N N . ASN A 1 583 ? -0.618 31.049 -15.540 1.00 43.09 583 ASN A N 1
ATOM 4713 C CA . ASN A 1 583 ? 0.368 31.915 -14.914 1.00 43.09 583 ASN A CA 1
ATOM 4714 C C . ASN A 1 583 ? -0.209 32.506 -13.606 1.00 43.09 583 ASN A C 1
ATOM 4716 O O . ASN A 1 583 ? -1.434 32.645 -13.488 1.00 43.09 583 ASN A O 1
ATOM 4720 N N . LYS A 1 584 ? 0.626 32.840 -12.611 1.00 45.97 584 LYS A N 1
ATOM 4721 C CA . LYS A 1 584 ? 0.161 33.316 -11.282 1.00 45.97 584 LYS A CA 1
ATOM 4722 C C . LYS A 1 584 ? -0.863 34.463 -11.392 1.00 45.97 584 LYS A C 1
ATOM 4724 O O . LYS A 1 584 ? -1.830 34.498 -10.630 1.00 45.97 584 LYS A O 1
ATOM 4729 N N . ASP A 1 585 ? -0.727 35.308 -12.411 1.00 44.72 585 ASP A N 1
ATOM 4730 C CA . ASP A 1 585 ? -1.637 36.420 -12.715 1.00 44.72 585 ASP A CA 1
ATOM 4731 C C . ASP A 1 585 ? -3.044 35.972 -13.141 1.00 44.72 585 ASP A C 1
ATOM 4733 O O . ASP A 1 585 ? -4.052 36.540 -12.714 1.00 44.72 585 ASP A O 1
ATOM 4737 N N . TYR A 1 586 ? -3.144 34.896 -13.924 1.00 53.72 586 TYR A N 1
ATOM 4738 C CA . TYR A 1 586 ? -4.426 34.302 -14.306 1.00 53.72 586 TYR A CA 1
ATOM 4739 C C . TYR A 1 586 ? -5.101 33.605 -13.116 1.00 53.72 586 TYR A C 1
ATOM 4741 O O . TYR A 1 586 ? -6.323 33.662 -12.971 1.00 53.72 586 TYR A O 1
ATOM 4749 N N . GLN A 1 587 ? -4.320 32.994 -12.219 1.00 46.72 587 GLN A N 1
ATOM 4750 C CA . GLN A 1 587 ? -4.844 32.383 -10.990 1.00 46.72 587 GLN A CA 1
ATOM 4751 C C . GLN A 1 587 ? -5.434 33.434 -10.036 1.00 46.72 587 GLN A C 1
ATOM 4753 O O . GLN A 1 587 ? -6.482 33.197 -9.433 1.00 46.72 587 GLN A O 1
ATOM 4758 N N . GLN A 1 588 ? -4.823 34.621 -9.952 1.00 51.75 588 GLN A N 1
ATOM 4759 C CA . GLN A 1 588 ? -5.380 35.758 -9.211 1.00 51.75 588 GLN A CA 1
ATOM 4760 C C . GLN A 1 588 ? -6.659 36.331 -9.845 1.00 51.75 588 GLN A C 1
ATOM 4762 O O . GLN A 1 588 ? -7.488 36.905 -9.138 1.00 51.75 588 GLN A O 1
ATOM 4767 N N . ALA A 1 589 ? -6.859 36.187 -11.157 1.00 53.75 589 ALA A N 1
ATOM 4768 C CA . ALA A 1 589 ? -8.099 36.593 -11.821 1.00 53.75 589 ALA A CA 1
ATOM 4769 C C . ALA A 1 589 ? -9.257 35.612 -11.541 1.00 53.75 589 ALA A C 1
ATOM 4771 O O . ALA A 1 589 ? -10.387 36.039 -11.297 1.00 53.75 589 ALA A O 1
ATOM 4772 N N . PHE A 1 590 ? -8.980 34.304 -11.487 1.00 52.91 590 PHE A N 1
ATOM 4773 C CA . PHE A 1 590 ? -9.974 33.285 -11.120 1.00 52.91 590 PHE A CA 1
ATOM 4774 C C . PHE A 1 590 ? -10.332 33.302 -9.626 1.00 52.91 590 PHE A C 1
ATOM 4776 O O . PHE A 1 590 ? -11.502 33.135 -9.280 1.00 52.91 590 PHE A O 1
ATOM 4783 N N . SER A 1 591 ? -9.384 33.595 -8.727 1.00 49.78 591 SER A N 1
ATOM 4784 C CA . SER A 1 591 ? -9.693 33.739 -7.293 1.00 49.78 591 SER A CA 1
ATOM 4785 C C . SER A 1 591 ? -10.640 34.913 -7.011 1.00 49.78 591 SER A C 1
ATOM 4787 O O . SER A 1 591 ? -11.485 34.827 -6.122 1.00 49.78 591 SER A O 1
ATOM 4789 N N . LYS A 1 592 ? -10.584 35.971 -7.830 1.00 51.69 592 LYS A N 1
ATOM 4790 C CA . LYS A 1 592 ? -11.501 37.122 -7.773 1.00 51.69 592 LYS A CA 1
ATOM 4791 C C . LYS A 1 592 ? -12.919 36.818 -8.278 1.00 51.69 592 LYS A C 1
ATOM 4793 O O . LYS A 1 592 ? -13.818 37.615 -8.026 1.00 51.69 592 LYS A O 1
ATOM 4798 N N . THR A 1 593 ? -13.141 35.683 -8.948 1.00 48.16 593 THR A N 1
ATOM 4799 C CA . THR A 1 593 ? -14.465 35.256 -9.451 1.00 48.16 593 THR A CA 1
ATOM 4800 C C . THR A 1 593 ? -15.107 34.129 -8.629 1.00 48.16 593 THR A C 1
ATOM 4802 O O . THR A 1 593 ? -16.232 33.733 -8.918 1.00 48.16 593 THR A O 1
ATOM 4805 N N . GLY A 1 594 ? -14.450 33.650 -7.562 1.00 37.59 594 GLY A N 1
ATOM 4806 C CA . GLY A 1 594 ? -15.039 32.716 -6.590 1.00 37.59 594 GLY A CA 1
ATOM 4807 C C . GLY A 1 594 ? -15.065 31.238 -7.006 1.00 37.59 594 GLY A C 1
ATOM 4808 O O . GLY A 1 594 ? -15.725 30.439 -6.344 1.00 37.59 594 GLY A O 1
ATOM 4809 N N . ILE A 1 595 ? -14.353 30.849 -8.069 1.00 39.34 595 ILE A N 1
ATOM 4810 C CA . ILE A 1 595 ? -14.271 29.453 -8.529 1.00 39.34 595 ILE A CA 1
ATOM 4811 C C . ILE A 1 595 ? -13.079 28.762 -7.846 1.00 39.34 595 ILE A C 1
ATOM 4813 O O . ILE A 1 595 ? -11.923 29.060 -8.143 1.00 39.34 595 ILE A O 1
ATOM 4817 N N . GLN A 1 596 ? -13.347 27.826 -6.929 1.00 39.50 596 GLN A N 1
ATOM 4818 C CA . GLN A 1 596 ? -12.320 26.956 -6.341 1.00 39.50 596 GLN A CA 1
ATOM 4819 C C . GLN A 1 596 ? -11.961 25.838 -7.333 1.00 39.50 596 GLN A C 1
ATOM 4821 O O . GLN A 1 596 ? -12.805 25.015 -7.680 1.00 39.50 596 GLN A O 1
ATOM 4826 N N . VAL A 1 597 ? -10.713 25.802 -7.811 1.00 44.91 597 VAL A N 1
ATOM 4827 C CA . VAL A 1 597 ? -10.212 24.724 -8.683 1.00 44.91 597 VAL A CA 1
ATOM 4828 C C . VAL A 1 597 ? -9.777 23.537 -7.816 1.00 44.91 597 VAL A C 1
ATOM 4830 O O . VAL A 1 597 ? -8.922 23.696 -6.946 1.00 44.91 597 VAL A O 1
ATOM 4833 N N . ALA A 1 598 ? -10.343 22.352 -8.070 1.00 42.41 598 ALA A N 1
ATOM 4834 C CA . ALA A 1 598 ? -10.037 21.081 -7.405 1.00 42.41 598 ALA A CA 1
ATOM 4835 C C . ALA A 1 598 ? -8.566 20.647 -7.619 1.00 42.41 598 ALA A C 1
ATOM 4837 O O . ALA A 1 598 ? -8.251 19.890 -8.538 1.00 42.41 598 ALA A O 1
ATOM 4838 N N . LYS A 1 599 ? -7.628 21.173 -6.817 1.00 48.97 599 LYS A N 1
ATOM 4839 C CA . LYS A 1 599 ? -6.186 20.876 -6.936 1.00 48.97 599 LYS A CA 1
ATOM 4840 C C . LYS A 1 599 ? -5.791 19.519 -6.328 1.00 48.97 599 LYS A C 1
ATOM 4842 O O . LYS A 1 599 ? -4.968 18.833 -6.926 1.00 48.97 599 LYS A O 1
ATOM 4847 N N . GLU A 1 600 ? -6.379 19.117 -5.200 1.00 46.97 600 GLU A N 1
ATOM 4848 C CA . GLU A 1 600 ? -5.935 17.934 -4.434 1.00 46.97 600 GLU A CA 1
ATOM 4849 C C . GLU A 1 600 ? -6.339 16.594 -5.073 1.00 46.97 600 GLU A C 1
ATOM 4851 O O . GLU A 1 600 ? -5.478 15.740 -5.291 1.00 46.97 600 GLU A O 1
ATOM 4856 N N . GLU A 1 601 ? -7.603 16.429 -5.485 1.00 51.62 601 GLU A N 1
ATOM 4857 C CA . GLU A 1 601 ? -8.088 15.189 -6.129 1.00 51.62 601 GLU A CA 1
ATOM 4858 C C . GLU A 1 601 ? -7.320 14.852 -7.420 1.00 51.62 601 GLU A C 1
ATOM 4860 O O . GLU A 1 601 ? -7.063 13.690 -7.740 1.00 51.62 601 GLU A O 1
ATOM 4865 N N . ASN A 1 602 ? -6.895 15.881 -8.156 1.00 61.06 602 ASN A N 1
ATOM 4866 C CA . ASN A 1 602 ? -6.170 15.720 -9.412 1.00 61.06 602 ASN A CA 1
ATOM 4867 C C . ASN A 1 602 ? -4.711 15.278 -9.215 1.00 61.06 602 ASN A C 1
ATOM 4869 O O . ASN A 1 602 ? -4.163 14.601 -10.088 1.00 61.06 602 ASN A O 1
ATOM 4873 N N . LEU A 1 603 ? -4.069 15.649 -8.102 1.00 65.19 603 LEU A N 1
ATOM 4874 C CA . LEU A 1 603 ? -2.685 15.260 -7.818 1.00 65.19 603 LEU A CA 1
ATOM 4875 C C . LEU A 1 603 ? -2.608 13.782 -7.420 1.00 65.19 603 LEU A C 1
ATOM 4877 O O . LEU A 1 603 ? -1.815 13.039 -7.999 1.00 65.19 603 LEU A O 1
ATOM 4881 N N . LEU A 1 604 ? -3.493 13.352 -6.516 1.00 66.88 604 LEU A N 1
ATOM 4882 C CA . LEU A 1 604 ? -3.618 11.954 -6.089 1.00 66.88 604 LEU A CA 1
ATOM 4883 C C . LEU A 1 604 ? -3.900 11.034 -7.282 1.00 66.88 604 LEU A C 1
ATOM 4885 O O . LEU A 1 604 ? -3.234 10.018 -7.472 1.00 66.88 604 LEU A O 1
ATOM 4889 N N . ARG A 1 605 ? -4.817 11.444 -8.167 1.00 75.06 605 ARG A N 1
ATOM 4890 C CA . ARG A 1 605 ? -5.128 10.700 -9.394 1.00 75.06 605 ARG A CA 1
ATOM 4891 C C . ARG A 1 605 ? -3.933 10.621 -10.355 1.00 75.06 605 ARG A C 1
ATOM 4893 O O . ARG A 1 605 ? -3.725 9.589 -10.982 1.00 75.06 605 ARG A O 1
ATOM 4900 N N . THR A 1 606 ? -3.118 11.673 -10.452 1.00 75.25 606 THR A N 1
ATOM 4901 C CA . THR A 1 606 ? -1.901 11.655 -11.288 1.00 75.25 606 THR A CA 1
ATOM 4902 C C . THR A 1 606 ? -0.859 10.676 -10.736 1.00 75.25 606 THR A C 1
ATOM 4904 O O . THR A 1 606 ? -0.253 9.929 -11.502 1.00 75.25 606 THR A O 1
ATOM 4907 N N . GLN A 1 607 ? -0.673 10.630 -9.412 1.00 78.25 607 GLN A N 1
ATOM 4908 C CA . GLN A 1 607 ? 0.225 9.668 -8.762 1.00 78.25 607 GLN A CA 1
ATOM 4909 C C . GLN A 1 607 ? -0.241 8.221 -8.968 1.00 78.25 607 GLN A C 1
ATOM 4911 O O . GLN A 1 607 ? 0.574 7.360 -9.301 1.00 78.25 607 GLN A O 1
ATOM 4916 N N . LEU A 1 608 ? -1.550 7.977 -8.856 1.00 84.44 608 LEU A N 1
ATOM 4917 C CA . LEU A 1 608 ? -2.162 6.679 -9.138 1.00 84.44 608 LEU A CA 1
ATOM 4918 C C . LEU A 1 608 ? -1.846 6.206 -10.565 1.00 84.44 608 LEU A C 1
ATOM 4920 O O . LEU A 1 608 ? -1.340 5.099 -10.758 1.00 84.44 608 LEU A O 1
ATOM 4924 N N . TRP A 1 609 ? -2.092 7.059 -11.567 1.00 88.12 609 TRP A N 1
ATOM 4925 C CA . TRP A 1 609 ? -1.805 6.733 -12.965 1.00 88.12 609 TRP A CA 1
ATOM 4926 C C . TRP A 1 609 ? -0.323 6.510 -13.224 1.00 88.12 609 TRP A C 1
ATOM 4928 O O . TRP A 1 609 ? 0.026 5.599 -13.969 1.00 88.12 609 TRP A O 1
ATOM 4938 N N . ARG A 1 610 ? 0.555 7.290 -12.586 1.00 85.38 610 ARG A N 1
ATOM 4939 C CA . ARG A 1 610 ? 2.003 7.106 -12.700 1.00 85.38 610 ARG A CA 1
ATOM 4940 C C . ARG A 1 610 ? 2.443 5.739 -12.200 1.00 85.38 610 ARG A C 1
ATOM 4942 O O . ARG A 1 610 ? 3.196 5.059 -12.895 1.00 85.38 610 ARG A O 1
ATOM 4949 N N . HIS A 1 611 ? 1.984 5.336 -11.016 1.00 85.31 611 HIS A N 1
ATOM 4950 C CA . HIS A 1 611 ? 2.333 4.028 -10.472 1.00 85.31 611 HIS A CA 1
ATOM 4951 C C . HIS A 1 611 ? 1.819 2.908 -11.381 1.00 85.31 611 HIS A C 1
ATOM 4953 O O . HIS A 1 611 ? 2.587 2.030 -11.772 1.00 85.31 611 HIS A O 1
ATOM 4959 N N . LEU A 1 612 ? 0.541 2.968 -11.769 1.00 91.69 612 LEU A N 1
ATOM 4960 C CA . LEU A 1 612 ? -0.059 1.969 -12.650 1.00 91.69 612 LEU A CA 1
ATOM 4961 C C . LEU A 1 612 ? 0.675 1.885 -13.996 1.00 91.69 612 LEU A C 1
ATOM 4963 O O . LEU A 1 612 ? 0.999 0.788 -14.448 1.00 91.69 612 LEU A O 1
ATOM 4967 N N . PHE A 1 613 ? 0.985 3.031 -14.609 1.00 92.50 613 PHE A N 1
ATOM 4968 C CA . PHE A 1 613 ? 1.739 3.097 -15.857 1.00 92.50 613 PHE A CA 1
ATOM 4969 C C . PHE A 1 613 ? 3.106 2.430 -15.716 1.00 92.50 613 PHE A C 1
ATOM 4971 O O . PHE A 1 613 ? 3.448 1.610 -16.560 1.00 92.50 613 PHE A O 1
ATOM 4978 N N . LYS A 1 614 ? 3.851 2.721 -14.640 1.00 88.75 614 LYS A N 1
ATOM 4979 C CA . LYS A 1 614 ? 5.160 2.108 -14.373 1.00 88.75 614 LYS A CA 1
ATOM 4980 C C . LYS A 1 614 ? 5.054 0.586 -14.251 1.00 88.75 614 LYS A C 1
ATOM 4982 O O . LYS A 1 614 ? 5.821 -0.123 -14.891 1.00 88.75 614 LYS A O 1
ATOM 4987 N N . SER A 1 615 ? 4.091 0.068 -13.483 1.00 90.50 615 SER A N 1
ATOM 4988 C CA . SER A 1 615 ? 3.906 -1.383 -13.330 1.00 90.50 615 SER A CA 1
ATOM 4989 C C . SER A 1 615 ? 3.598 -2.077 -14.660 1.00 90.50 615 SER A C 1
ATOM 4991 O O . SER A 1 615 ? 4.178 -3.122 -14.954 1.00 90.50 615 SER A O 1
ATOM 4993 N N . ILE A 1 616 ? 2.705 -1.504 -15.475 1.00 95.06 616 ILE A N 1
ATOM 4994 C CA . ILE A 1 616 ? 2.320 -2.095 -16.764 1.00 95.06 616 ILE A CA 1
ATOM 4995 C C . ILE A 1 616 ? 3.458 -1.953 -17.784 1.00 95.06 616 ILE A C 1
ATOM 4997 O O . ILE A 1 616 ? 3.803 -2.931 -18.447 1.00 95.06 616 ILE A O 1
ATOM 5001 N N . SER A 1 617 ? 4.078 -0.774 -17.897 1.00 92.88 617 SER A N 1
ATOM 5002 C CA . SER A 1 617 ? 5.120 -0.514 -18.896 1.00 92.88 617 SER A CA 1
ATOM 5003 C C . SER A 1 617 ? 6.358 -1.380 -18.666 1.00 92.88 617 SER A C 1
ATOM 5005 O O . SER A 1 617 ? 6.924 -1.881 -19.638 1.00 92.88 617 SER A O 1
ATOM 5007 N N . THR A 1 618 ? 6.740 -1.650 -17.412 1.00 90.56 618 THR A N 1
ATOM 5008 C CA . THR A 1 618 ? 7.818 -2.598 -17.085 1.00 90.56 618 THR A CA 1
ATOM 5009 C C . THR A 1 618 ? 7.517 -3.998 -17.622 1.00 90.56 618 THR A C 1
ATOM 5011 O O . THR A 1 618 ? 8.359 -4.579 -18.309 1.00 90.56 618 THR A O 1
ATOM 5014 N N . LEU A 1 619 ? 6.314 -4.526 -17.378 1.00 93.62 619 LEU A N 1
ATOM 5015 C CA . LEU A 1 619 ? 5.917 -5.842 -17.881 1.00 93.62 619 LEU A CA 1
ATOM 5016 C C . LEU A 1 619 ? 5.873 -5.878 -19.419 1.00 93.62 619 LEU A C 1
ATOM 5018 O O . LEU A 1 619 ? 6.393 -6.806 -20.037 1.00 93.62 619 LEU A O 1
ATOM 5022 N N . VAL A 1 620 ? 5.300 -4.851 -20.053 1.00 95.62 620 VAL A N 1
ATOM 5023 C CA . VAL A 1 620 ? 5.233 -4.733 -21.521 1.00 95.62 620 VAL A CA 1
ATOM 5024 C C . VAL A 1 620 ? 6.640 -4.712 -22.131 1.00 95.62 620 VAL A C 1
ATOM 5026 O O . VAL A 1 620 ? 6.894 -5.442 -23.088 1.00 95.62 620 VAL A O 1
ATOM 5029 N N . LYS A 1 621 ? 7.579 -3.945 -21.558 1.00 91.38 621 LYS A N 1
ATOM 5030 C CA . LYS A 1 621 ? 8.987 -3.900 -21.993 1.00 91.38 621 LYS A CA 1
ATOM 5031 C C . LYS A 1 621 ? 9.673 -5.265 -21.865 1.00 91.38 621 LYS A C 1
ATOM 5033 O O . LYS A 1 621 ? 10.399 -5.660 -22.775 1.00 91.38 621 LYS A O 1
ATOM 5038 N N . GLN A 1 622 ? 9.430 -6.000 -20.777 1.00 89.88 622 GLN A N 1
ATOM 5039 C CA . GLN A 1 622 ? 9.976 -7.351 -20.583 1.00 89.88 622 GLN A CA 1
ATOM 5040 C C . GLN A 1 622 ? 9.444 -8.340 -21.628 1.00 89.88 622 GLN A C 1
ATOM 5042 O O . GLN A 1 622 ? 10.230 -9.073 -22.232 1.00 89.88 622 GLN A O 1
ATOM 5047 N N . LEU A 1 623 ? 8.134 -8.329 -21.894 1.00 93.25 623 LEU A N 1
ATOM 5048 C CA . LEU A 1 623 ? 7.517 -9.180 -22.917 1.00 93.25 623 LEU A CA 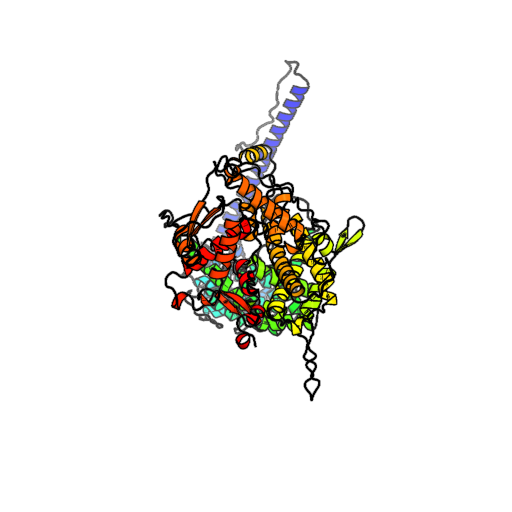1
ATOM 5049 C C . LEU A 1 623 ? 8.011 -8.825 -24.328 1.00 93.25 623 LEU A C 1
ATOM 5051 O O . LEU A 1 623 ? 8.353 -9.723 -25.094 1.00 93.25 623 LEU A O 1
ATOM 5055 N N . HIS A 1 624 ? 8.127 -7.534 -24.651 1.00 93.00 624 HIS A N 1
ATOM 5056 C CA . HIS A 1 624 ? 8.706 -7.071 -25.914 1.00 93.00 624 HIS A CA 1
ATOM 5057 C C . HIS A 1 624 ? 10.175 -7.500 -26.063 1.00 93.00 624 HIS A C 1
ATOM 5059 O O . HIS A 1 624 ? 10.589 -7.945 -27.132 1.00 93.00 624 HIS A O 1
ATOM 5065 N N . SER A 1 625 ? 10.972 -7.408 -24.993 1.00 87.12 625 SER A N 1
ATOM 5066 C CA . SER A 1 625 ? 12.369 -7.865 -24.991 1.00 87.12 625 SER A CA 1
ATOM 5067 C C . SER A 1 625 ? 12.481 -9.369 -25.275 1.00 87.12 625 SER A C 1
ATOM 5069 O O . SER A 1 625 ? 13.325 -9.790 -26.067 1.00 87.12 625 SER A O 1
ATOM 5071 N N . ARG A 1 626 ? 11.596 -10.195 -24.695 1.00 87.56 626 ARG A N 1
ATOM 5072 C CA . ARG A 1 626 ? 11.505 -11.634 -25.011 1.00 87.56 626 ARG A CA 1
ATOM 5073 C C . ARG A 1 626 ? 11.155 -11.850 -26.484 1.00 87.56 626 ARG A C 1
ATOM 5075 O O . ARG A 1 626 ? 11.918 -12.513 -27.177 1.00 87.56 626 ARG A O 1
ATOM 5082 N N . ASP A 1 627 ? 10.100 -11.206 -26.978 1.00 92.06 627 ASP A N 1
ATOM 5083 C CA . ASP A 1 627 ? 9.665 -11.321 -28.378 1.00 92.06 627 ASP A CA 1
ATOM 5084 C C . ASP A 1 627 ? 10.753 -10.886 -29.378 1.00 92.06 627 ASP A C 1
ATOM 5086 O O . ASP A 1 627 ? 10.925 -11.496 -30.428 1.00 92.06 627 ASP A O 1
ATOM 5090 N N . THR A 1 628 ? 11.560 -9.882 -29.019 1.00 86.88 628 THR A N 1
ATOM 5091 C CA . THR A 1 628 ? 12.703 -9.433 -29.834 1.00 86.88 628 THR A CA 1
ATOM 5092 C C . THR A 1 628 ? 13.811 -10.490 -29.913 1.00 86.88 628 THR A C 1
ATOM 5094 O O . THR A 1 628 ? 14.481 -10.595 -30.938 1.00 86.88 628 THR A O 1
ATOM 5097 N N . ARG A 1 629 ? 14.019 -11.282 -28.849 1.00 82.31 629 ARG A N 1
ATOM 5098 C CA . ARG A 1 629 ? 15.002 -12.382 -28.829 1.00 82.31 629 ARG A CA 1
ATOM 5099 C C . ARG A 1 629 ? 14.534 -13.580 -29.650 1.00 82.31 629 ARG A C 1
ATOM 5101 O O . ARG A 1 629 ? 15.303 -14.117 -30.443 1.00 82.31 629 ARG A O 1
ATOM 5108 N N . ARG A 1 630 ? 13.282 -14.004 -29.459 1.00 86.75 630 ARG A N 1
ATOM 5109 C CA . ARG A 1 630 ? 12.636 -15.067 -30.238 1.00 86.75 630 ARG A CA 1
ATOM 5110 C C . ARG A 1 630 ? 11.166 -14.716 -30.416 1.00 86.75 630 ARG A C 1
ATOM 5112 O O . ARG A 1 630 ? 10.383 -14.747 -29.471 1.00 86.75 630 ARG A O 1
ATOM 5119 N N . GLN A 1 631 ? 10.814 -14.414 -31.659 1.00 92.69 631 GLN A N 1
ATOM 5120 C CA . GLN A 1 631 ? 9.486 -13.937 -32.007 1.00 92.69 631 GLN A CA 1
ATOM 5121 C C . GLN A 1 631 ? 8.410 -14.985 -31.683 1.00 92.69 631 GLN A C 1
ATOM 5123 O O . GLN A 1 631 ? 8.467 -16.117 -32.167 1.00 92.69 631 GLN A O 1
ATOM 5128 N N . PHE A 1 632 ? 7.413 -14.586 -30.896 1.00 95.00 632 PHE A N 1
ATOM 5129 C CA . PHE A 1 632 ? 6.191 -15.347 -30.616 1.00 95.00 632 PHE A CA 1
ATOM 5130 C C . PHE A 1 632 ? 4.920 -14.544 -30.930 1.00 95.00 632 PHE A C 1
ATOM 5132 O O . PHE A 1 632 ? 3.849 -15.128 -31.105 1.00 95.00 632 PHE A O 1
ATOM 5139 N N . CYS A 1 633 ? 5.027 -13.220 -31.040 1.00 96.44 633 CYS A N 1
ATOM 5140 C CA . CYS A 1 633 ? 3.946 -12.349 -31.471 1.00 96.44 633 CYS A CA 1
ATOM 5141 C C . CYS A 1 633 ? 3.868 -12.240 -33.010 1.00 96.44 633 CYS A C 1
ATOM 5143 O O . CYS A 1 633 ? 4.889 -12.308 -33.707 1.00 96.44 633 CYS A O 1
ATOM 5145 N N . PRO A 1 634 ? 2.667 -12.013 -33.576 1.00 95.94 634 PRO A N 1
ATOM 5146 C CA . PRO A 1 634 ? 2.504 -11.731 -35.001 1.00 95.94 634 PRO A CA 1
ATOM 5147 C C . PRO A 1 634 ? 3.300 -10.504 -35.475 1.00 95.94 634 PRO A C 1
ATOM 5149 O O . PRO A 1 634 ? 3.650 -9.609 -34.705 1.00 95.94 634 PRO A O 1
ATOM 5152 N N . THR A 1 635 ? 3.539 -10.409 -36.782 1.00 92.62 635 THR A N 1
ATOM 5153 C CA . THR A 1 635 ? 4.136 -9.206 -37.383 1.00 92.62 635 THR A CA 1
ATOM 5154 C C . THR A 1 635 ? 3.291 -7.968 -37.081 1.00 92.62 635 THR A C 1
ATOM 5156 O O . THR A 1 635 ? 2.068 -8.024 -37.185 1.00 92.62 635 THR A O 1
ATOM 5159 N N . ASN A 1 636 ? 3.943 -6.845 -36.763 1.00 92.25 636 ASN A N 1
ATOM 5160 C CA . ASN A 1 636 ? 3.317 -5.568 -36.385 1.00 92.25 636 ASN A CA 1
ATOM 5161 C C . ASN A 1 636 ? 2.524 -5.580 -35.069 1.00 92.25 636 ASN A C 1
ATOM 5163 O O . ASN A 1 636 ? 1.905 -4.573 -34.741 1.00 92.25 636 ASN A O 1
ATOM 5167 N N . HIS A 1 637 ? 2.589 -6.658 -34.280 1.00 95.50 637 HIS A N 1
ATOM 5168 C CA . HIS A 1 637 ? 1.872 -6.781 -33.007 1.00 95.50 637 HIS A CA 1
ATOM 5169 C C . HIS A 1 637 ? 2.080 -5.597 -32.064 1.00 95.50 637 HIS A C 1
ATOM 5171 O O . HIS A 1 637 ? 1.135 -5.131 -31.445 1.00 95.50 637 HIS A O 1
ATOM 5177 N N . TRP A 1 638 ? 3.309 -5.087 -31.977 1.00 95.62 638 TRP A N 1
ATOM 5178 C CA . TRP A 1 638 ? 3.659 -4.002 -31.065 1.00 95.62 638 TRP A CA 1
ATOM 5179 C C . TRP A 1 638 ? 3.350 -2.606 -31.608 1.00 95.62 638 TRP A C 1
ATOM 5181 O O . TRP A 1 638 ? 3.224 -1.682 -30.807 1.00 95.62 638 TRP A O 1
ATOM 5191 N N . LEU A 1 639 ? 3.138 -2.448 -32.918 1.00 94.81 639 LEU A N 1
ATOM 5192 C CA . LEU A 1 639 ? 2.884 -1.149 -33.544 1.00 94.81 639 LEU A CA 1
ATOM 5193 C C . LEU A 1 639 ? 1.476 -0.635 -33.221 1.00 94.81 639 LEU A C 1
ATOM 5195 O O . LEU A 1 639 ? 0.493 -1.372 -33.308 1.00 94.81 639 LEU A O 1
ATOM 5199 N N . ALA A 1 640 ? 1.378 0.647 -32.876 1.00 91.75 640 ALA A N 1
ATOM 5200 C CA . ALA A 1 640 ? 0.114 1.321 -32.618 1.00 91.75 640 ALA A CA 1
ATOM 5201 C C . ALA A 1 640 ? -0.253 2.214 -33.811 1.00 91.75 640 ALA A C 1
ATOM 5203 O O . ALA A 1 640 ? 0.067 3.397 -33.829 1.00 91.75 640 ALA A O 1
ATOM 5204 N N . ASP A 1 641 ? -0.950 1.662 -34.808 1.00 83.94 641 ASP A N 1
ATOM 5205 C CA . ASP A 1 641 ? -1.235 2.379 -36.064 1.00 83.94 641 ASP A CA 1
ATOM 5206 C C . ASP A 1 641 ? -2.064 3.659 -35.888 1.00 83.94 641 ASP A C 1
ATOM 5208 O O . ASP A 1 641 ? -2.015 4.534 -36.741 1.00 83.94 641 ASP A O 1
ATOM 5212 N N . HIS A 1 642 ? -2.815 3.807 -34.795 1.00 84.19 642 HIS A N 1
ATOM 5213 C CA . HIS A 1 642 ? -3.550 5.040 -34.492 1.00 84.19 642 HIS A CA 1
ATOM 5214 C C . HIS A 1 642 ? -2.627 6.172 -34.001 1.00 84.19 642 HIS A C 1
ATOM 5216 O O . HIS A 1 642 ? -2.977 7.350 -34.104 1.00 84.19 642 HIS A O 1
ATOM 5222 N N . ILE A 1 643 ? -1.424 5.851 -33.522 1.00 83.75 643 ILE A N 1
ATOM 5223 C CA . ILE A 1 643 ? -0.455 6.823 -33.018 1.00 83.75 643 ILE A CA 1
ATOM 5224 C C . ILE A 1 643 ? 0.381 7.348 -34.175 1.00 83.75 643 ILE A C 1
ATOM 5226 O O . ILE A 1 643 ? 1.256 6.674 -34.705 1.00 83.75 643 ILE A O 1
ATOM 5230 N N . HIS A 1 644 ? 0.128 8.603 -34.531 1.00 82.75 644 HIS A N 1
ATOM 5231 C CA . HIS A 1 644 ? 0.899 9.322 -35.535 1.00 82.75 644 HIS A CA 1
ATOM 5232 C C . HIS A 1 644 ? 1.706 10.418 -34.848 1.00 82.75 644 HIS A C 1
ATOM 5234 O O . HIS A 1 644 ? 1.174 11.476 -34.494 1.00 82.75 644 HIS A O 1
ATOM 5240 N N . ILE A 1 645 ? 2.994 10.154 -34.648 1.00 84.69 645 ILE A N 1
ATOM 5241 C CA . ILE A 1 645 ? 3.939 11.157 -34.164 1.00 84.69 645 ILE A CA 1
ATOM 5242 C C . ILE A 1 645 ? 4.390 11.973 -35.370 1.00 84.69 645 ILE A C 1
ATOM 5244 O O . ILE A 1 645 ? 4.889 11.425 -36.351 1.00 84.69 645 ILE A O 1
ATOM 5248 N N . ARG A 1 646 ? 4.190 13.294 -35.315 1.00 81.69 646 ARG A N 1
ATOM 5249 C CA . ARG A 1 646 ? 4.647 14.187 -36.385 1.00 81.69 646 ARG A CA 1
ATOM 5250 C C . ARG A 1 646 ? 6.164 14.098 -36.465 1.00 81.69 646 ARG A C 1
ATOM 5252 O O . ARG A 1 646 ? 6.831 14.490 -35.508 1.00 81.69 646 ARG A O 1
ATOM 5259 N N . THR A 1 647 ? 6.665 13.583 -37.585 1.00 78.25 647 THR A N 1
ATOM 5260 C CA . THR A 1 647 ? 8.103 13.481 -37.848 1.00 78.25 647 THR A CA 1
ATOM 5261 C C . THR A 1 647 ? 8.722 14.853 -37.996 1.00 78.25 647 THR A C 1
ATOM 5263 O O . THR A 1 647 ? 9.798 15.053 -37.467 1.00 78.25 647 THR A O 1
ATOM 5266 N N . ASP A 1 648 ? 7.987 15.790 -38.602 1.00 73.44 648 ASP A N 1
ATOM 5267 C CA . ASP A 1 648 ? 8.473 17.117 -38.996 1.00 73.44 648 ASP A CA 1
ATOM 5268 C C . ASP A 1 648 ? 8.596 18.102 -37.818 1.00 73.44 648 ASP A C 1
ATOM 5270 O O . ASP A 1 648 ? 8.925 19.273 -38.012 1.00 73.44 648 ASP A O 1
ATOM 5274 N N . LYS A 1 649 ? 8.300 17.665 -36.588 1.00 75.19 649 LYS A N 1
ATOM 5275 C CA . LYS A 1 649 ? 8.315 18.503 -35.386 1.00 75.19 649 LYS A CA 1
ATOM 5276 C C . LYS A 1 649 ? 9.551 18.215 -34.538 1.00 75.19 649 LYS A C 1
ATOM 5278 O O . LYS A 1 649 ? 9.899 17.064 -34.307 1.00 75.19 649 LYS A O 1
ATOM 5283 N N . LEU A 1 650 ? 10.140 19.283 -34.009 1.00 71.06 650 LEU A N 1
ATOM 5284 C CA . LEU A 1 650 ? 11.258 19.233 -33.075 1.00 71.06 650 LEU A CA 1
ATOM 5285 C C . LEU A 1 650 ? 10.728 19.133 -31.643 1.00 71.06 650 LEU A C 1
ATOM 5287 O O . LEU A 1 650 ? 9.981 20.000 -31.181 1.00 71.06 650 LEU A O 1
ATOM 5291 N N . TYR A 1 651 ? 11.085 18.056 -30.954 1.00 73.50 651 TYR A N 1
ATOM 5292 C CA . TYR A 1 651 ? 10.716 17.812 -29.565 1.00 73.50 651 TYR A CA 1
ATOM 5293 C C . TYR A 1 651 ? 11.773 18.372 -28.605 1.00 73.50 651 TYR A C 1
ATOM 5295 O O . TYR A 1 651 ? 12.972 18.242 -28.829 1.00 73.50 651 TYR A O 1
ATOM 5303 N N . ASN A 1 652 ? 11.350 19.001 -27.509 1.00 76.12 652 ASN A N 1
ATOM 5304 C CA . ASN A 1 652 ? 12.295 19.547 -26.535 1.00 76.12 652 ASN A CA 1
ATOM 5305 C C . ASN A 1 652 ? 13.087 18.402 -25.864 1.00 76.12 652 ASN A C 1
ATOM 5307 O O . ASN A 1 652 ? 12.508 17.590 -25.142 1.00 76.12 652 ASN A O 1
ATOM 5311 N N . LEU A 1 653 ? 14.406 18.348 -26.096 1.00 73.00 653 LEU A N 1
ATOM 5312 C CA . LEU A 1 653 ? 15.293 17.304 -25.569 1.00 73.00 653 LEU A CA 1
ATOM 5313 C C . LEU A 1 653 ? 15.440 17.356 -24.041 1.00 73.00 653 LEU A C 1
ATOM 5315 O O . LEU A 1 653 ? 15.547 16.308 -23.411 1.00 73.00 653 LEU A O 1
ATOM 5319 N N . GLN A 1 654 ? 15.391 18.544 -23.428 1.00 73.31 654 GLN A N 1
ATOM 5320 C CA . GLN A 1 654 ? 15.395 18.676 -21.966 1.00 73.31 654 GLN A CA 1
ATOM 5321 C C . GLN A 1 654 ? 14.123 18.060 -21.380 1.00 73.31 654 GLN A C 1
ATOM 5323 O O . GLN A 1 654 ? 14.187 17.260 -20.451 1.00 73.31 654 GLN A O 1
ATOM 5328 N N . ALA A 1 655 ? 12.968 18.351 -21.986 1.00 72.25 655 ALA A N 1
ATOM 5329 C CA . ALA A 1 655 ? 11.711 17.726 -21.593 1.00 72.25 655 ALA A CA 1
ATOM 5330 C C . ALA A 1 655 ? 11.723 16.207 -21.837 1.00 72.25 655 ALA A C 1
ATOM 5332 O O . ALA A 1 655 ? 11.228 15.455 -21.002 1.00 72.25 655 ALA A O 1
ATOM 5333 N N . ALA A 1 656 ? 12.319 15.738 -22.937 1.00 73.62 656 ALA A N 1
ATOM 5334 C CA . ALA A 1 656 ? 12.498 14.310 -23.194 1.00 73.62 656 ALA A CA 1
ATOM 5335 C C . ALA A 1 656 ? 13.346 13.633 -22.101 1.00 73.62 656 ALA A C 1
ATOM 5337 O O . ALA A 1 656 ? 12.951 12.586 -21.593 1.00 73.62 656 ALA A O 1
ATOM 5338 N N . ASN A 1 657 ? 14.457 14.249 -21.682 1.00 73.06 657 ASN A N 1
ATOM 5339 C CA . ASN A 1 657 ? 15.295 13.743 -20.591 1.00 73.06 657 ASN A CA 1
ATOM 5340 C C . ASN A 1 657 ? 14.520 13.683 -19.266 1.00 73.06 657 ASN A C 1
ATOM 5342 O O . ASN A 1 657 ? 14.519 12.639 -18.614 1.00 73.06 657 ASN A O 1
ATOM 5346 N N . LEU A 1 658 ? 13.778 14.739 -18.915 1.00 73.06 658 LEU A N 1
ATOM 5347 C CA . LEU A 1 658 ? 12.920 14.750 -17.723 1.00 73.06 658 LEU A CA 1
ATOM 5348 C C . LEU A 1 658 ? 11.895 13.607 -17.748 1.00 73.06 658 LEU A C 1
ATOM 5350 O O . LEU A 1 658 ? 11.755 12.868 -16.775 1.00 73.06 658 LEU A O 1
ATOM 5354 N N . TYR A 1 659 ? 11.208 13.408 -18.877 1.00 73.81 659 TYR A N 1
ATOM 5355 C CA . TYR A 1 659 ? 10.216 12.338 -19.017 1.00 73.81 659 TYR A CA 1
ATOM 5356 C C . TYR A 1 659 ? 10.817 10.934 -19.108 1.00 73.81 659 TYR A C 1
ATOM 5358 O O . TYR A 1 659 ? 10.119 9.974 -18.785 1.00 73.81 659 TYR A O 1
ATOM 5366 N N . SER A 1 660 ? 12.084 10.799 -19.506 1.00 69.25 660 SER A N 1
ATOM 5367 C CA . SER A 1 660 ? 12.813 9.526 -19.437 1.00 69.25 660 SER A CA 1
ATOM 5368 C C . SER A 1 660 ? 13.144 9.113 -17.999 1.00 69.25 660 SER A C 1
ATOM 5370 O O . SER A 1 660 ? 13.231 7.926 -17.701 1.00 69.25 660 SER A O 1
ATOM 5372 N N . GLN A 1 661 ? 13.297 10.088 -17.099 1.00 68.94 661 GLN A N 1
ATOM 5373 C CA . GLN A 1 661 ? 13.564 9.848 -15.682 1.00 68.94 661 GLN A CA 1
ATOM 5374 C C . GLN A 1 661 ? 12.270 9.673 -14.889 1.00 68.94 661 GLN A C 1
ATOM 5376 O O . GLN A 1 661 ? 12.147 8.765 -14.066 1.00 68.94 661 GLN A O 1
ATOM 5381 N N . GLN A 1 662 ? 11.285 10.539 -15.138 1.00 71.31 662 GLN A N 1
ATOM 5382 C CA . GLN A 1 662 ? 10.027 10.554 -14.403 1.00 71.31 662 GLN A CA 1
ATOM 5383 C C . GLN A 1 662 ? 8.822 10.684 -15.353 1.00 71.31 662 GLN A C 1
ATOM 5385 O O . GLN A 1 662 ? 8.294 11.781 -15.579 1.00 71.31 662 GLN A O 1
ATOM 5390 N N . PRO A 1 663 ? 8.326 9.553 -15.890 1.00 71.00 663 PRO A N 1
ATOM 5391 C CA . PRO A 1 663 ? 7.138 9.538 -16.735 1.00 71.00 663 PRO A CA 1
ATOM 5392 C C . PRO A 1 663 ? 5.918 10.111 -16.006 1.00 71.00 663 PRO A C 1
ATOM 5394 O O . PRO A 1 663 ? 5.721 9.880 -14.808 1.00 71.00 663 PRO A O 1
ATOM 5397 N N . LEU A 1 664 ? 5.058 10.831 -16.734 1.00 75.00 664 LEU A N 1
ATOM 5398 C CA . LEU A 1 664 ? 3.816 11.411 -16.198 1.00 75.00 664 LEU A CA 1
ATOM 5399 C C . LEU A 1 664 ? 4.037 12.401 -15.032 1.00 75.00 664 LEU A C 1
ATOM 5401 O O . LEU A 1 664 ? 3.163 12.588 -14.177 1.00 75.00 664 LEU A O 1
ATOM 5405 N N . MET A 1 665 ? 5.210 13.039 -14.960 1.00 70.31 665 MET A N 1
ATOM 5406 C CA . MET A 1 665 ? 5.414 14.215 -14.112 1.00 70.31 665 MET A CA 1
ATOM 5407 C C . MET A 1 665 ? 4.730 15.457 -14.698 1.00 70.31 665 MET A C 1
ATOM 5409 O O . MET A 1 665 ? 4.749 15.654 -15.917 1.00 70.31 665 MET A O 1
ATOM 5413 N N . PRO A 1 666 ? 4.119 16.316 -13.857 1.00 62.00 666 PRO A N 1
ATOM 5414 C CA . PRO A 1 666 ? 3.700 17.638 -14.297 1.00 62.00 666 PRO A CA 1
ATOM 5415 C C . PRO A 1 666 ? 4.923 18.410 -14.803 1.00 62.00 666 PRO A C 1
ATOM 5417 O O . PRO A 1 666 ? 5.862 18.627 -14.043 1.00 62.00 666 PRO A O 1
ATOM 5420 N N . TYR A 1 667 ? 4.914 18.820 -16.072 1.00 58.84 667 TYR A N 1
ATOM 5421 C CA . TYR A 1 667 ? 5.949 19.704 -16.601 1.00 58.84 667 TYR A CA 1
ATOM 5422 C C . TYR A 1 667 ? 5.783 21.083 -15.972 1.00 58.84 667 TYR A C 1
ATOM 5424 O O . TYR A 1 667 ? 4.791 21.761 -16.236 1.00 58.84 667 TYR A O 1
ATOM 5432 N N . VAL A 1 668 ? 6.733 21.493 -15.140 1.00 57.53 668 VAL A N 1
ATOM 5433 C CA . VAL A 1 668 ? 6.841 22.881 -14.696 1.00 57.53 668 VAL A CA 1
ATOM 5434 C C . VAL A 1 668 ? 7.875 23.526 -15.614 1.00 57.53 668 VAL A C 1
ATOM 5436 O O . VAL A 1 668 ? 9.024 23.092 -15.594 1.00 57.53 668 VAL A O 1
ATOM 5439 N N . PRO A 1 669 ? 7.499 24.499 -16.464 1.00 55.06 669 PRO A N 1
ATOM 5440 C CA . PRO A 1 669 ? 8.493 25.274 -17.190 1.00 55.06 669 PRO A CA 1
ATOM 5441 C C . PRO A 1 669 ? 9.426 25.911 -16.158 1.00 55.06 669 PRO A C 1
ATOM 5443 O O . PRO A 1 669 ? 8.940 26.588 -15.250 1.00 55.06 669 PRO A O 1
ATOM 5446 N N . ASN A 1 670 ? 10.734 25.675 -16.266 1.00 51.31 670 ASN A N 1
ATOM 5447 C CA . ASN A 1 670 ? 11.697 26.413 -15.457 1.00 51.31 670 ASN A CA 1
ATOM 5448 C C . ASN A 1 670 ? 11.511 27.905 -15.763 1.00 51.31 670 ASN A C 1
ATOM 5450 O O . ASN A 1 670 ? 11.522 28.309 -16.925 1.00 51.31 670 ASN A O 1
ATOM 5454 N N . ASP A 1 671 ? 11.286 28.709 -14.726 1.00 50.38 671 ASP A N 1
ATOM 5455 C CA . ASP A 1 671 ? 11.032 30.151 -14.820 1.00 50.38 671 ASP A CA 1
ATOM 5456 C C . ASP A 1 671 ? 12.347 30.919 -15.074 1.00 50.38 671 ASP A C 1
ATOM 5458 O O . ASP A 1 671 ? 12.707 31.851 -14.356 1.00 50.38 671 ASP A O 1
ATOM 5462 N N . SER A 1 672 ? 13.130 30.483 -16.065 1.00 47.34 672 SER A N 1
ATOM 5463 C CA . SER A 1 672 ? 14.457 31.021 -16.355 1.00 47.34 672 SER A CA 1
ATOM 5464 C C . SER A 1 672 ? 14.675 31.241 -17.855 1.00 47.34 672 SER A C 1
ATOM 5466 O O . SER A 1 672 ? 14.987 30.340 -18.629 1.00 47.34 672 SER A O 1
ATOM 5468 N N . GLY A 1 673 ? 14.557 32.511 -18.248 1.00 47.47 673 GLY A N 1
ATOM 5469 C CA . GLY A 1 673 ? 15.193 33.071 -19.440 1.00 47.47 673 GLY A CA 1
ATOM 5470 C C . GLY A 1 673 ? 14.267 33.368 -20.635 1.00 47.47 673 GLY A C 1
ATOM 5471 O O . GLY A 1 673 ? 13.305 32.641 -20.877 1.00 47.47 673 GLY A O 1
ATOM 5472 N N . PRO A 1 674 ? 14.576 34.421 -21.421 1.00 49.16 674 PRO A N 1
ATOM 5473 C CA . PRO A 1 674 ? 13.830 34.812 -22.625 1.00 49.16 674 PRO A CA 1
ATOM 5474 C C . PRO A 1 674 ? 13.893 33.793 -23.783 1.00 49.16 674 PRO A C 1
ATOM 5476 O O . PRO A 1 674 ? 13.165 33.965 -24.757 1.00 49.16 674 PRO A O 1
ATOM 5479 N N . ASP A 1 675 ? 14.709 32.737 -23.664 1.00 47.50 675 ASP A N 1
ATOM 5480 C CA . ASP A 1 675 ? 14.870 31.662 -24.660 1.00 47.50 675 ASP A CA 1
ATOM 5481 C C . ASP A 1 675 ? 13.987 30.424 -24.399 1.00 47.50 675 ASP A C 1
ATOM 5483 O O . ASP A 1 675 ? 13.959 29.489 -25.204 1.00 47.50 675 ASP A O 1
ATOM 5487 N N . SER A 1 676 ? 13.234 30.393 -23.295 1.00 51.91 676 SER A N 1
ATOM 5488 C CA . SER A 1 676 ? 12.308 29.295 -23.010 1.00 51.91 676 SER A CA 1
ATOM 5489 C C . SER A 1 676 ? 11.094 29.385 -23.938 1.00 51.91 676 SER A C 1
ATOM 5491 O O . SER A 1 676 ? 10.216 30.232 -23.774 1.00 51.91 676 SER A O 1
ATOM 5493 N N . GLY A 1 677 ? 11.064 28.514 -24.950 1.00 57.53 677 GLY A N 1
ATOM 5494 C CA . GLY A 1 677 ? 9.963 28.404 -25.907 1.00 57.53 677 GLY A CA 1
ATOM 5495 C C . GLY A 1 677 ? 8.591 28.156 -25.251 1.00 57.53 677 GLY A C 1
ATOM 5496 O O . GLY A 1 677 ? 8.490 27.918 -24.046 1.00 57.53 677 GLY A O 1
ATOM 5497 N N . PRO A 1 678 ? 7.497 28.196 -26.034 1.00 60.00 678 PRO A N 1
ATOM 5498 C CA . PRO A 1 678 ? 6.147 28.029 -25.502 1.00 60.00 678 PRO A CA 1
ATOM 5499 C C . PRO A 1 678 ? 5.982 26.690 -24.757 1.00 60.00 678 PRO A C 1
ATOM 5501 O O . PRO A 1 678 ? 6.626 25.701 -25.122 1.00 60.00 678 PRO A O 1
ATOM 5504 N N . PRO A 1 679 ? 5.094 26.624 -23.743 1.00 65.06 679 PRO A N 1
ATOM 5505 C CA . PRO A 1 679 ? 4.843 25.391 -23.006 1.00 65.06 679 PRO A CA 1
ATOM 5506 C C . PRO A 1 679 ? 4.394 24.275 -23.953 1.00 65.06 679 PRO A C 1
ATOM 5508 O O . PRO A 1 679 ? 3.628 24.505 -24.894 1.00 65.06 679 PRO A O 1
ATOM 5511 N N . LEU A 1 680 ? 4.873 23.057 -23.693 1.00 70.38 680 LEU A N 1
ATOM 5512 C CA . LEU A 1 680 ? 4.542 21.888 -24.500 1.00 70.38 680 LEU A CA 1
ATOM 5513 C C . LEU A 1 680 ? 3.033 21.629 -24.471 1.00 70.38 680 LEU A C 1
ATOM 5515 O O . LEU A 1 680 ? 2.403 21.658 -23.412 1.00 70.38 680 LEU A O 1
ATOM 5519 N N . SER A 1 681 ? 2.449 21.351 -25.637 1.00 76.25 681 SER A N 1
ATOM 5520 C CA . SER A 1 681 ? 1.049 20.933 -25.692 1.00 76.25 681 SER A CA 1
ATOM 5521 C C . SER A 1 681 ? 0.881 19.543 -25.067 1.00 76.25 681 SER A C 1
ATOM 5523 O O . SER A 1 681 ? 1.819 18.744 -25.063 1.00 76.25 681 SER A O 1
ATOM 5525 N N . GLY A 1 682 ? -0.325 19.206 -24.593 1.00 75.25 682 GLY A N 1
ATOM 5526 C CA . GLY A 1 682 ? -0.608 17.868 -24.049 1.00 75.25 682 GLY A CA 1
ATOM 5527 C C . GLY A 1 682 ? -0.246 16.744 -25.029 1.00 75.25 682 GLY A C 1
ATOM 5528 O O . GLY A 1 682 ? 0.335 15.737 -24.636 1.00 75.25 682 GLY A O 1
ATOM 5529 N N . ARG A 1 683 ? -0.461 16.975 -26.332 1.00 80.94 683 ARG A N 1
ATOM 5530 C CA . ARG A 1 683 ? -0.079 16.033 -27.389 1.00 80.94 683 ARG A CA 1
ATOM 5531 C C . ARG A 1 683 ? 1.436 15.867 -27.534 1.00 80.94 683 ARG A C 1
ATOM 5533 O O . ARG A 1 683 ? 1.892 14.772 -27.853 1.00 80.94 683 ARG A O 1
ATOM 5540 N N . ASP A 1 684 ? 2.210 16.921 -27.292 1.00 80.44 684 ASP A N 1
ATOM 5541 C CA . ASP A 1 684 ? 3.675 16.855 -27.329 1.00 80.44 684 ASP A CA 1
ATOM 5542 C C . ASP A 1 684 ? 4.227 16.091 -26.133 1.00 80.44 684 ASP A C 1
ATOM 5544 O O . ASP A 1 684 ? 5.129 15.275 -26.299 1.00 80.44 684 ASP A O 1
ATOM 5548 N N . ILE A 1 685 ? 3.638 16.301 -24.953 1.00 79.81 685 ILE A N 1
ATOM 5549 C CA . ILE A 1 685 ? 3.953 15.535 -23.745 1.00 79.81 685 ILE A CA 1
ATOM 5550 C C . ILE A 1 685 ? 3.655 14.049 -23.975 1.00 79.81 685 ILE A C 1
ATOM 5552 O O . ILE A 1 685 ? 4.511 13.210 -23.710 1.00 79.81 685 ILE A O 1
ATOM 5556 N N . TRP A 1 686 ? 2.491 13.711 -24.542 1.00 85.56 686 TRP A N 1
ATOM 5557 C CA . TRP A 1 686 ? 2.160 12.326 -24.899 1.00 85.56 686 TRP A CA 1
ATOM 5558 C C . TRP A 1 686 ? 3.190 11.710 -25.842 1.00 85.56 686 TRP A C 1
ATOM 5560 O O . TRP A 1 686 ? 3.689 10.619 -25.575 1.00 85.56 686 TRP A O 1
ATOM 5570 N N . ASN A 1 687 ? 3.523 12.407 -26.931 1.00 87.69 687 ASN A N 1
ATOM 5571 C CA . ASN A 1 687 ? 4.490 11.917 -27.910 1.00 87.69 687 ASN A CA 1
ATOM 5572 C C . ASN A 1 687 ? 5.873 11.714 -27.278 1.00 87.69 687 ASN A C 1
ATOM 5574 O O . ASN A 1 687 ? 6.511 10.704 -27.556 1.00 87.69 687 ASN A O 1
ATOM 5578 N N . LEU A 1 688 ? 6.311 12.630 -26.408 1.00 85.31 688 LEU A N 1
ATOM 5579 C CA . LEU A 1 688 ? 7.562 12.498 -25.662 1.00 85.31 688 LEU A CA 1
ATOM 5580 C C . LEU A 1 688 ? 7.559 11.250 -24.782 1.00 85.31 688 LEU A C 1
ATOM 5582 O O . LEU A 1 688 ? 8.466 10.436 -24.905 1.00 85.31 688 LEU A O 1
ATOM 5586 N N . ILE A 1 689 ? 6.518 11.055 -23.970 1.00 86.25 689 ILE A N 1
ATOM 5587 C CA . ILE A 1 689 ? 6.410 9.884 -23.089 1.00 86.25 689 ILE A CA 1
ATOM 5588 C C . ILE A 1 689 ? 6.385 8.589 -23.907 1.00 86.25 689 ILE A C 1
ATOM 5590 O O . ILE A 1 689 ? 7.032 7.618 -23.534 1.00 86.25 689 ILE A O 1
ATOM 5594 N N . ILE A 1 690 ? 5.690 8.555 -25.047 1.00 90.25 690 ILE A N 1
ATOM 5595 C CA . ILE A 1 690 ? 5.692 7.383 -25.934 1.00 90.25 690 ILE A CA 1
ATOM 5596 C C . ILE A 1 690 ? 7.098 7.118 -26.488 1.00 90.25 690 ILE A C 1
ATOM 5598 O O . ILE A 1 690 ? 7.542 5.972 -26.495 1.00 90.25 690 ILE A O 1
ATOM 5602 N N . LEU A 1 691 ? 7.807 8.153 -26.943 1.00 88.31 691 LEU A N 1
ATOM 5603 C CA . LEU A 1 691 ? 9.153 8.017 -27.502 1.00 88.31 691 LEU A CA 1
ATOM 5604 C C . LEU A 1 691 ? 10.191 7.594 -26.454 1.00 88.31 691 LEU A C 1
ATOM 5606 O O . LEU A 1 691 ? 11.142 6.904 -26.818 1.00 88.31 691 LEU A O 1
ATOM 5610 N N . THR A 1 692 ? 10.020 7.970 -25.184 1.00 85.00 692 THR A N 1
ATOM 5611 C CA . THR A 1 692 ? 10.933 7.577 -24.102 1.00 85.00 692 THR A CA 1
ATOM 5612 C C . THR A 1 692 ? 10.579 6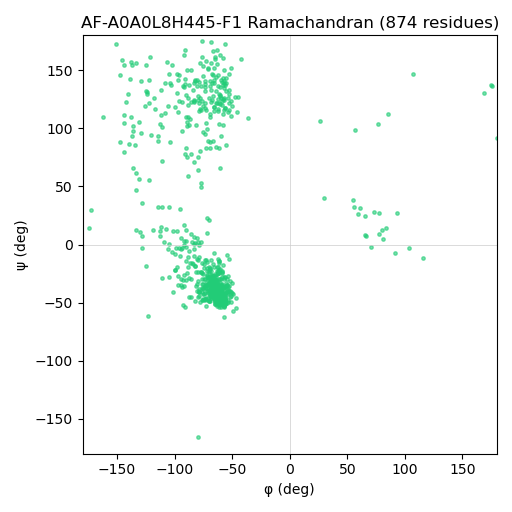.220 -23.497 1.00 85.00 692 THR A C 1
ATOM 5614 O O . THR A 1 692 ? 11.454 5.375 -23.326 1.00 85.00 692 THR A O 1
ATOM 5617 N N . GLU A 1 693 ? 9.301 5.966 -23.216 1.00 86.38 693 GLU A N 1
ATOM 5618 C CA . GLU A 1 693 ? 8.861 4.785 -22.467 1.00 86.38 693 GLU A CA 1
ATOM 5619 C C . GLU A 1 693 ? 8.444 3.613 -23.352 1.00 86.38 693 GLU A C 1
ATOM 5621 O O . GLU A 1 693 ? 8.648 2.460 -22.980 1.00 86.38 693 GLU A O 1
ATOM 5626 N N . LEU A 1 694 ? 7.846 3.866 -24.515 1.00 91.44 694 LEU A N 1
ATOM 5627 C CA . LEU A 1 694 ? 7.279 2.826 -25.380 1.00 91.44 694 LEU A CA 1
ATOM 5628 C C . LEU A 1 694 ? 7.690 3.009 -26.850 1.00 91.44 694 LEU A C 1
ATOM 5630 O O . LEU A 1 694 ? 6.845 2.897 -27.736 1.00 91.44 694 LEU A O 1
ATOM 5634 N N . PRO A 1 695 ? 8.976 3.247 -27.176 1.00 91.31 695 PRO A N 1
ATOM 5635 C CA . PRO A 1 695 ? 9.376 3.612 -28.536 1.00 91.31 695 PRO A CA 1
ATOM 5636 C C . PRO A 1 695 ? 9.049 2.539 -29.585 1.00 91.31 695 PRO A C 1
ATOM 5638 O O . PRO A 1 695 ? 8.890 2.853 -30.761 1.00 91.31 695 PRO A O 1
ATOM 5641 N N . PHE A 1 696 ? 8.934 1.271 -29.187 1.00 92.31 696 PHE A N 1
ATOM 5642 C CA . PHE A 1 696 ? 8.593 0.159 -30.079 1.00 92.31 696 PHE A CA 1
ATOM 5643 C C . PHE A 1 696 ? 7.150 0.195 -30.609 1.00 92.31 696 PHE A C 1
ATOM 5645 O O . PHE A 1 696 ? 6.853 -0.514 -31.568 1.00 92.31 696 PHE A O 1
ATOM 5652 N N . VAL A 1 697 ? 6.264 1.027 -30.047 1.00 94.75 697 VAL A N 1
ATOM 5653 C CA . VAL A 1 697 ? 4.913 1.229 -30.606 1.00 94.75 697 VAL A CA 1
ATOM 5654 C C . VAL A 1 697 ? 4.923 2.126 -31.844 1.00 94.75 697 VAL A C 1
ATOM 5656 O O . VAL A 1 697 ? 3.957 2.134 -32.607 1.00 94.75 697 VAL A O 1
ATOM 5659 N N . VAL A 1 698 ? 6.025 2.852 -32.057 1.00 93.00 698 VAL A N 1
ATOM 5660 C CA . VAL A 1 698 ? 6.269 3.738 -33.196 1.00 93.00 698 VAL A CA 1
ATOM 5661 C C . VAL A 1 698 ? 7.210 3.043 -34.173 1.00 93.00 698 VAL A C 1
ATOM 5663 O O . VAL A 1 698 ? 8.221 2.443 -33.783 1.00 93.00 698 VAL A O 1
ATOM 5666 N N . ARG A 1 699 ? 6.916 3.150 -35.472 1.00 92.25 699 ARG A N 1
ATOM 5667 C CA . ARG A 1 699 ? 7.720 2.495 -36.510 1.00 92.25 699 ARG A CA 1
ATOM 5668 C C . ARG A 1 699 ? 9.170 2.959 -36.426 1.00 92.25 699 ARG A C 1
ATOM 5670 O O . ARG A 1 699 ? 9.456 4.149 -36.297 1.00 92.25 699 ARG A O 1
ATOM 5677 N N . PHE A 1 700 ? 10.105 2.022 -36.564 1.00 91.19 700 PHE A N 1
ATOM 5678 C CA . PHE A 1 700 ? 11.540 2.319 -36.511 1.00 91.19 700 PHE A CA 1
ATOM 5679 C C . PHE A 1 700 ? 11.951 3.415 -37.507 1.00 91.19 700 PHE A C 1
ATOM 5681 O O . PHE A 1 700 ? 12.687 4.333 -37.153 1.00 91.19 700 PHE A O 1
ATOM 5688 N N . THR A 1 701 ? 11.393 3.384 -38.720 1.00 91.56 701 THR A N 1
ATOM 5689 C CA . THR A 1 701 ? 11.639 4.396 -39.756 1.00 91.56 701 THR A CA 1
ATOM 5690 C C . THR A 1 701 ? 11.183 5.799 -39.357 1.00 91.56 701 THR A C 1
ATOM 5692 O O . THR A 1 701 ? 11.797 6.776 -39.769 1.00 91.56 701 THR A O 1
ATOM 5695 N N . GLU A 1 702 ? 10.111 5.926 -38.574 1.00 90.56 702 GLU A N 1
ATOM 5696 C CA . GLU A 1 702 ? 9.619 7.220 -38.084 1.00 90.56 702 GLU A CA 1
ATOM 5697 C C . GLU A 1 702 ? 10.512 7.744 -36.958 1.00 90.56 702 GLU A C 1
ATOM 5699 O O . GLU A 1 702 ? 10.903 8.909 -36.980 1.00 90.56 702 GLU A O 1
ATOM 5704 N N . ARG A 1 703 ? 10.928 6.867 -36.035 1.00 91.12 703 ARG A N 1
ATOM 5705 C CA . ARG A 1 703 ? 11.874 7.216 -34.964 1.00 91.12 703 ARG A CA 1
ATOM 5706 C C . ARG A 1 703 ? 13.218 7.701 -35.508 1.00 91.12 703 ARG A C 1
ATOM 5708 O O . ARG A 1 703 ? 13.740 8.701 -35.025 1.00 91.12 703 ARG A O 1
ATOM 5715 N N . ILE A 1 704 ? 13.746 7.042 -36.543 1.00 90.50 704 ILE A N 1
ATOM 5716 C CA . ILE A 1 704 ? 14.975 7.477 -37.223 1.00 90.50 704 ILE A CA 1
ATOM 5717 C C . ILE A 1 704 ? 14.806 8.861 -37.857 1.00 90.50 704 ILE A C 1
ATOM 5719 O O . ILE A 1 704 ? 15.701 9.692 -37.740 1.00 90.50 704 ILE A O 1
ATOM 5723 N N . LYS A 1 705 ? 13.670 9.134 -38.513 1.00 90.50 705 LYS A N 1
ATOM 5724 C CA . LYS A 1 705 ? 13.409 10.455 -39.110 1.00 90.50 705 LYS A CA 1
ATOM 5725 C C . LYS A 1 705 ? 13.422 11.562 -38.059 1.00 90.50 705 LYS A C 1
ATOM 5727 O O . LYS A 1 705 ? 14.058 12.584 -38.289 1.00 90.50 705 LYS A O 1
ATOM 5732 N N . ILE A 1 706 ? 12.781 11.331 -36.911 1.00 88.94 706 ILE A N 1
ATOM 5733 C CA . ILE A 1 706 ? 12.775 12.276 -35.784 1.00 88.94 706 ILE A CA 1
ATOM 5734 C C . ILE A 1 706 ? 14.207 12.524 -35.292 1.00 88.94 706 ILE A C 1
ATOM 5736 O O . ILE A 1 706 ? 14.620 13.674 -35.163 1.00 88.94 706 ILE A O 1
ATOM 5740 N N . LEU A 1 707 ? 14.994 11.461 -35.081 1.00 88.19 707 LEU A N 1
ATOM 5741 C CA . LEU A 1 707 ? 16.395 11.582 -34.668 1.00 88.19 707 LEU A CA 1
ATOM 5742 C C . LEU A 1 707 ? 17.224 12.381 -35.683 1.00 88.19 707 LEU A C 1
ATOM 5744 O O . LEU A 1 707 ? 17.918 13.319 -35.300 1.00 88.19 707 LEU A O 1
ATOM 5748 N N . HIS A 1 708 ? 17.141 12.047 -36.973 1.00 89.88 708 HIS A N 1
ATOM 5749 C CA . HIS A 1 708 ? 17.878 12.767 -38.011 1.00 89.88 708 HIS A CA 1
ATOM 5750 C C . HIS A 1 708 ? 17.458 14.226 -38.117 1.00 89.88 708 HIS A C 1
ATOM 5752 O O . HIS A 1 708 ? 18.309 15.067 -38.374 1.00 89.88 708 HIS A O 1
ATOM 5758 N N . GLN A 1 709 ? 16.184 14.550 -37.907 1.00 88.31 709 GLN A N 1
ATOM 5759 C CA . GLN A 1 709 ? 15.747 15.939 -37.905 1.00 88.31 709 GLN A CA 1
ATOM 5760 C C . GLN A 1 709 ? 16.352 16.722 -36.735 1.00 88.31 709 GLN A C 1
ATOM 5762 O O . GLN A 1 709 ? 16.848 17.824 -36.952 1.00 88.31 709 GLN A O 1
ATOM 5767 N N . HIS A 1 710 ? 16.374 16.142 -35.532 1.00 86.69 710 HIS A N 1
ATOM 5768 C CA . HIS A 1 710 ? 17.049 16.743 -34.378 1.00 86.69 710 HIS A CA 1
ATOM 5769 C C . HIS A 1 710 ? 18.538 16.971 -34.633 1.00 86.69 710 HIS A C 1
ATOM 5771 O O . HIS A 1 710 ? 19.054 18.054 -34.368 1.00 86.69 710 HIS A O 1
ATOM 5777 N N . VAL A 1 711 ? 19.217 15.966 -35.189 1.00 89.00 711 VAL A N 1
ATOM 5778 C CA . VAL A 1 711 ? 20.631 16.073 -35.559 1.00 89.00 711 VAL A CA 1
ATOM 5779 C C . VAL A 1 711 ? 20.832 17.147 -36.629 1.00 89.00 711 VAL A C 1
ATOM 5781 O O . VAL A 1 711 ? 21.733 17.963 -36.499 1.00 89.00 711 VAL A O 1
ATOM 5784 N N . ASN A 1 712 ? 19.996 17.194 -37.667 1.00 88.00 712 ASN A N 1
ATOM 5785 C CA . ASN A 1 712 ? 20.133 18.162 -38.754 1.00 88.00 712 ASN A CA 1
ATOM 5786 C C . ASN A 1 712 ? 19.890 19.603 -38.293 1.00 88.00 712 ASN A C 1
ATOM 5788 O O . ASN A 1 712 ? 20.635 20.481 -38.709 1.00 88.00 712 ASN A O 1
ATOM 5792 N N . GLN A 1 713 ? 18.913 19.848 -37.418 1.00 85.56 713 GLN A N 1
ATOM 5793 C CA . GLN A 1 713 ? 18.695 21.182 -36.856 1.00 85.56 713 GLN A CA 1
ATOM 5794 C C . GLN A 1 713 ? 19.906 21.637 -36.032 1.00 85.56 713 GLN A C 1
ATOM 5796 O O . GLN A 1 713 ? 20.437 22.720 -36.263 1.00 85.56 713 GLN A O 1
ATOM 5801 N N . ASP A 1 714 ? 20.381 20.794 -35.110 1.00 87.00 714 ASP A N 1
ATOM 5802 C CA . ASP A 1 714 ? 21.561 21.117 -34.302 1.00 87.00 714 ASP A CA 1
ATOM 5803 C C . ASP A 1 714 ? 22.787 21.350 -35.205 1.00 87.00 714 ASP A C 1
ATOM 5805 O O . ASP A 1 714 ? 23.586 22.255 -34.964 1.00 87.00 714 ASP A O 1
ATOM 5809 N N . ARG A 1 715 ? 22.898 20.608 -36.315 1.00 86.88 715 ARG A N 1
ATOM 5810 C CA . ARG A 1 715 ? 23.923 20.845 -37.338 1.00 86.88 715 ARG A CA 1
ATOM 5811 C C . ARG A 1 715 ? 23.763 22.173 -38.053 1.00 86.88 715 ARG A C 1
ATOM 5813 O O . ARG A 1 715 ? 24.774 22.815 -38.284 1.00 86.88 715 ARG A O 1
ATOM 5820 N N . GLU A 1 716 ? 22.562 22.592 -38.426 1.00 83.94 716 GLU A N 1
ATOM 5821 C CA . GLU A 1 716 ? 22.339 23.892 -39.073 1.00 83.94 716 GLU A CA 1
ATOM 5822 C C . GLU A 1 716 ? 22.723 25.053 -38.146 1.00 83.94 716 GLU A C 1
ATOM 5824 O O . GLU A 1 716 ? 23.346 26.018 -38.593 1.00 83.94 716 GLU A O 1
ATOM 5829 N N . GLU A 1 717 ? 22.441 24.920 -36.847 1.00 83.81 717 GLU A N 1
ATOM 5830 C CA . GLU A 1 717 ? 22.808 25.900 -35.819 1.00 83.81 717 GLU A CA 1
ATOM 5831 C C . GLU A 1 717 ? 24.334 26.013 -35.637 1.00 83.81 717 GLU A C 1
ATOM 5833 O O . GLU A 1 717 ? 24.861 27.117 -35.492 1.00 83.81 717 GLU A O 1
ATOM 5838 N N . HIS A 1 718 ? 25.067 24.892 -35.694 1.00 83.31 718 HIS A N 1
ATOM 5839 C CA . HIS A 1 718 ? 26.515 24.856 -35.424 1.00 83.31 718 HIS A CA 1
ATOM 5840 C C . HIS A 1 718 ? 27.401 24.848 -36.689 1.00 83.31 718 HIS A C 1
ATOM 5842 O O . HIS A 1 718 ? 28.574 25.216 -36.625 1.00 83.31 718 HIS A O 1
ATOM 5848 N N . GLN A 1 719 ? 26.877 24.433 -37.844 1.00 83.00 719 GLN A N 1
ATOM 5849 C CA . GLN A 1 719 ? 27.577 24.262 -39.127 1.00 83.00 719 GLN A CA 1
ATOM 5850 C C . GLN A 1 719 ? 26.924 25.126 -40.228 1.00 83.00 719 GLN A C 1
ATOM 5852 O O . GLN A 1 719 ? 26.545 24.608 -41.277 1.00 83.00 719 GLN A O 1
ATOM 5857 N N . SER A 1 720 ? 26.806 26.442 -39.999 1.00 67.88 720 SER A N 1
ATOM 5858 C CA . SER A 1 720 ? 26.167 27.430 -40.898 1.00 67.88 720 SER A CA 1
ATOM 5859 C C . SER A 1 720 ? 26.500 27.272 -42.398 1.00 67.88 720 SER A C 1
ATOM 5861 O O . SER A 1 720 ? 27.544 26.731 -42.769 1.00 67.88 720 SER A O 1
ATOM 5863 N N . GLU A 1 721 ? 25.677 27.821 -43.303 1.00 62.53 721 GLU A N 1
ATOM 5864 C CA . GLU A 1 721 ? 25.902 27.720 -44.762 1.00 62.53 721 GLU A CA 1
ATOM 5865 C C . GLU A 1 721 ? 27.294 28.211 -45.217 1.00 62.53 721 GLU A C 1
ATOM 5867 O O . GLU A 1 721 ? 27.874 27.670 -46.161 1.00 62.53 721 GLU A O 1
ATOM 5872 N N . MET A 1 722 ? 27.896 29.172 -44.505 1.00 60.25 722 MET A N 1
ATOM 5873 C CA . MET A 1 722 ? 29.252 29.678 -44.779 1.00 60.25 722 MET A CA 1
ATOM 5874 C C . MET A 1 722 ? 30.339 28.602 -44.609 1.00 60.25 722 MET A C 1
ATOM 5876 O O . MET A 1 722 ? 31.390 28.657 -45.253 1.00 60.25 722 MET A O 1
ATOM 5880 N N . THR A 1 723 ? 30.086 27.581 -43.789 1.00 60.00 723 THR A N 1
ATOM 5881 C CA . THR A 1 723 ? 30.981 26.433 -43.582 1.00 60.00 723 THR A CA 1
ATOM 5882 C C . THR A 1 723 ? 31.102 25.562 -44.834 1.00 60.00 723 THR A C 1
ATOM 5884 O O . THR A 1 723 ? 32.154 24.950 -45.045 1.00 60.00 723 THR A O 1
ATOM 5887 N N . ASN A 1 724 ? 30.074 25.549 -45.696 1.00 63.75 724 ASN A N 1
ATOM 5888 C CA . ASN A 1 724 ? 30.091 24.849 -46.987 1.00 63.75 724 ASN A CA 1
ATOM 5889 C C . ASN A 1 724 ? 31.013 25.531 -48.007 1.00 63.75 724 ASN A C 1
ATOM 5891 O O . ASN A 1 724 ? 31.621 24.846 -48.825 1.00 63.75 724 ASN A O 1
ATOM 5895 N N . PHE A 1 725 ? 31.196 26.849 -47.899 1.00 62.47 725 PHE A N 1
ATOM 5896 C CA . PHE A 1 725 ? 32.106 27.643 -48.735 1.00 62.47 725 PHE A CA 1
ATOM 5897 C C . PHE A 1 725 ? 33.515 27.791 -48.143 1.00 62.47 725 PHE A C 1
ATOM 5899 O O . PHE A 1 725 ? 34.268 28.668 -48.544 1.00 62.47 725 PHE A O 1
ATOM 5906 N N . GLN A 1 726 ? 33.885 26.952 -47.173 1.00 62.44 726 GLN A N 1
ATOM 5907 C CA . GLN A 1 726 ? 35.166 27.019 -46.458 1.00 62.44 726 GLN A CA 1
ATOM 5908 C C . GLN A 1 726 ? 35.387 28.264 -45.573 1.00 62.44 726 GLN A C 1
ATOM 5910 O O . GLN A 1 726 ? 36.462 28.384 -44.991 1.00 62.44 726 GLN A O 1
ATOM 5915 N N . LEU A 1 727 ? 34.373 29.118 -45.385 1.00 61.28 727 LEU A N 1
ATOM 5916 C CA . LEU A 1 727 ? 34.447 30.382 -44.631 1.00 61.28 727 LEU A CA 1
ATOM 5917 C C . LEU A 1 727 ? 33.902 30.311 -43.187 1.00 61.28 727 LEU A C 1
ATOM 5919 O O . LEU A 1 727 ? 34.061 31.271 -42.440 1.00 61.28 727 LEU A O 1
ATOM 5923 N N . GLY A 1 728 ? 33.261 29.207 -42.788 1.00 68.62 728 GLY A N 1
ATOM 5924 C CA . GLY A 1 728 ? 32.740 28.989 -41.425 1.00 68.62 728 GLY A CA 1
ATOM 5925 C C . GLY A 1 728 ? 33.720 28.297 -40.463 1.00 68.62 728 GLY A C 1
ATOM 5926 O O . GLY A 1 728 ? 34.728 27.733 -40.897 1.00 68.62 728 GLY A O 1
ATOM 5927 N N . LEU A 1 729 ? 33.395 28.304 -39.162 1.00 78.00 729 LEU A N 1
ATOM 5928 C CA . LEU A 1 729 ? 34.160 27.622 -38.108 1.00 78.00 729 LEU A CA 1
ATOM 5929 C C . LEU A 1 729 ? 34.194 26.105 -38.353 1.00 78.00 729 LEU A C 1
ATOM 5931 O O . LEU A 1 729 ? 33.168 25.466 -38.584 1.00 78.00 729 LEU A O 1
ATOM 5935 N N . SER A 1 730 ? 35.389 25.521 -38.318 1.00 84.38 730 SER A N 1
ATOM 5936 C CA . SER A 1 730 ? 35.608 24.092 -38.552 1.00 84.38 730 SER A CA 1
ATOM 5937 C C . SER A 1 730 ? 36.781 23.591 -37.725 1.00 84.38 730 SER A C 1
ATOM 5939 O O . SER A 1 730 ? 37.780 24.301 -37.596 1.00 84.38 730 SER A O 1
ATOM 5941 N N . ILE A 1 731 ? 36.706 22.345 -37.274 1.00 89.06 731 ILE A N 1
ATOM 5942 C CA . ILE A 1 731 ? 37.804 21.670 -36.583 1.00 89.06 731 ILE A CA 1
ATOM 5943 C C . ILE A 1 731 ? 38.797 21.212 -37.644 1.00 89.06 731 ILE A C 1
ATOM 5945 O O . ILE A 1 731 ? 38.459 20.383 -38.487 1.00 89.06 731 ILE A O 1
ATOM 5949 N N . ASN A 1 732 ? 40.009 21.760 -37.628 1.00 88.81 732 ASN A N 1
ATOM 5950 C CA . ASN A 1 732 ? 41.055 21.412 -38.584 1.00 88.81 732 ASN A CA 1
ATOM 5951 C C . ASN A 1 732 ? 42.142 20.604 -37.880 1.00 88.81 732 ASN A C 1
ATOM 5953 O O . ASN A 1 732 ? 42.880 21.147 -37.061 1.00 88.81 732 ASN A O 1
ATOM 5957 N N . ILE A 1 733 ? 42.282 19.332 -38.243 1.00 91.00 733 ILE A N 1
ATOM 5958 C CA . ILE A 1 733 ? 43.291 18.447 -37.657 1.00 91.00 733 ILE A CA 1
ATOM 5959 C C . ILE A 1 733 ? 44.222 17.877 -38.719 1.00 91.00 733 ILE A C 1
ATOM 5961 O O . ILE A 1 733 ? 43.816 17.526 -39.828 1.00 91.00 733 ILE A O 1
ATOM 5965 N N . LYS A 1 734 ? 45.500 17.777 -38.356 1.00 90.19 734 LYS A N 1
ATOM 5966 C CA . LYS A 1 734 ? 46.537 17.102 -39.140 1.00 90.19 734 LYS A CA 1
ATOM 5967 C C . LYS A 1 734 ? 46.866 15.781 -38.454 1.00 90.19 734 LYS A C 1
ATOM 5969 O O . LYS A 1 734 ? 47.283 15.814 -37.302 1.00 90.19 734 LYS A O 1
ATOM 5974 N N . ILE A 1 735 ? 46.669 14.649 -39.117 1.00 91.88 735 ILE A N 1
ATOM 5975 C CA . ILE A 1 735 ? 46.771 13.314 -38.513 1.00 91.88 735 ILE A CA 1
ATOM 5976 C C . ILE A 1 735 ? 47.780 12.469 -39.286 1.00 91.88 735 ILE A C 1
ATOM 5978 O O . ILE A 1 735 ? 47.723 12.388 -40.512 1.00 91.88 735 ILE A O 1
ATOM 5982 N N . ARG A 1 736 ? 48.708 11.824 -38.579 1.00 90.50 736 ARG A N 1
ATOM 5983 C CA . ARG A 1 736 ? 49.640 10.860 -39.172 1.00 90.50 736 ARG A CA 1
ATOM 5984 C C . ARG A 1 736 ? 48.929 9.527 -39.343 1.00 90.50 736 ARG A C 1
ATOM 5986 O O . ARG A 1 736 ? 48.413 8.979 -38.373 1.00 90.50 736 ARG A O 1
ATOM 5993 N N . ARG A 1 737 ? 48.958 8.957 -40.550 1.00 87.19 737 ARG A N 1
ATOM 5994 C CA . ARG A 1 737 ? 48.184 7.742 -40.855 1.00 87.19 737 ARG A CA 1
ATOM 5995 C C . ARG A 1 737 ? 48.528 6.548 -39.957 1.00 87.19 737 ARG A C 1
ATOM 5997 O O . ARG A 1 737 ? 47.643 5.818 -39.530 1.00 87.19 737 ARG A O 1
ATOM 6004 N N . ASN A 1 738 ? 49.803 6.406 -39.600 1.00 89.12 738 ASN A N 1
ATOM 6005 C CA . ASN A 1 738 ? 50.280 5.325 -38.728 1.00 89.12 738 ASN A CA 1
ATOM 6006 C C . ASN A 1 738 ? 50.010 5.556 -37.228 1.00 89.12 738 ASN A C 1
ATOM 6008 O O . ASN A 1 738 ? 50.214 4.636 -36.446 1.00 89.12 738 ASN A O 1
ATOM 6012 N N . TYR A 1 739 ? 49.587 6.761 -36.831 1.00 91.62 739 TYR A N 1
ATOM 6013 C CA . TYR A 1 739 ? 49.319 7.160 -35.440 1.00 91.62 739 TYR A CA 1
ATOM 6014 C C . TYR A 1 739 ? 47.924 7.783 -35.319 1.00 91.62 739 TYR A C 1
ATOM 6016 O O . TYR A 1 739 ? 47.716 8.768 -34.611 1.00 91.62 739 TYR A O 1
ATOM 6024 N N . ILE A 1 740 ? 46.972 7.249 -36.092 1.00 93.88 740 ILE A N 1
ATOM 6025 C CA . ILE A 1 740 ? 45.635 7.827 -36.243 1.00 93.88 740 ILE A CA 1
ATOM 6026 C C . ILE A 1 740 ? 44.916 7.977 -34.903 1.00 93.88 740 ILE A C 1
ATOM 6028 O O . ILE A 1 740 ? 44.262 8.990 -34.681 1.00 93.88 740 ILE A O 1
ATOM 6032 N N . TYR A 1 741 ? 45.062 7.000 -34.005 1.00 95.44 741 TYR A N 1
ATOM 6033 C CA . TYR A 1 741 ? 44.406 7.021 -32.705 1.00 95.44 741 TYR A CA 1
ATOM 6034 C C . TYR A 1 741 ? 45.095 7.982 -31.744 1.00 95.44 741 TYR A C 1
ATOM 6036 O O . TYR A 1 741 ? 44.417 8.766 -31.095 1.00 95.44 741 TYR A O 1
ATOM 6044 N N . GLU A 1 742 ? 46.422 7.925 -31.637 1.00 94.69 742 GLU A N 1
ATOM 6045 C CA . GLU A 1 742 ? 47.202 8.753 -30.716 1.00 94.69 742 GLU A CA 1
ATOM 6046 C C . GLU A 1 742 ? 47.036 10.234 -31.059 1.00 94.69 742 GLU A C 1
ATOM 6048 O O . GLU A 1 742 ? 46.685 11.030 -30.191 1.00 94.69 742 GLU A O 1
ATOM 6053 N N . ASP A 1 743 ? 47.190 10.584 -32.340 1.00 95.12 743 ASP A N 1
ATOM 6054 C CA . ASP A 1 743 ? 47.030 11.959 -32.809 1.00 95.12 743 ASP A CA 1
ATOM 6055 C C . ASP A 1 743 ? 45.577 12.444 -32.657 1.00 95.12 743 ASP A C 1
ATOM 6057 O O . ASP A 1 743 ? 45.346 13.630 -32.424 1.00 95.12 743 ASP A O 1
ATOM 6061 N N . ALA A 1 744 ? 44.588 11.556 -32.816 1.00 95.81 744 ALA A N 1
ATOM 6062 C CA . ALA A 1 744 ? 43.182 11.903 -32.626 1.00 95.81 744 ALA A CA 1
ATOM 6063 C C . ALA A 1 744 ? 42.825 12.065 -31.147 1.00 95.81 744 ALA A C 1
ATOM 6065 O O . ALA A 1 744 ? 42.116 13.005 -30.809 1.00 95.81 744 ALA A O 1
ATOM 6066 N N . PHE A 1 745 ? 43.320 11.186 -30.275 1.00 95.81 745 PHE A N 1
ATOM 6067 C CA . PHE A 1 745 ? 43.114 11.276 -28.832 1.00 95.81 745 PHE A CA 1
ATOM 6068 C C . PHE A 1 745 ? 43.719 12.566 -28.282 1.00 95.81 745 PHE A C 1
ATOM 6070 O O . PHE A 1 745 ? 43.045 13.287 -27.560 1.00 95.81 745 PHE A O 1
ATOM 6077 N N . GLU A 1 746 ? 44.940 12.910 -28.698 1.00 94.88 746 GLU A N 1
ATOM 6078 C CA . GLU A 1 746 ? 45.572 14.174 -28.324 1.00 94.88 746 GLU A CA 1
ATOM 6079 C C . GLU A 1 746 ? 44.762 15.376 -28.830 1.00 94.88 746 GLU A C 1
ATOM 6081 O O . GLU A 1 746 ? 44.517 16.302 -28.077 1.00 94.88 746 GLU A O 1
ATOM 6086 N N . LYS A 1 747 ? 44.301 15.391 -30.086 1.00 94.44 747 LYS A N 1
ATOM 6087 C CA . LYS A 1 747 ? 43.717 16.611 -30.687 1.00 94.44 747 LYS A CA 1
ATOM 6088 C C . LYS A 1 747 ? 42.220 16.781 -30.478 1.00 94.44 747 LYS A C 1
ATOM 6090 O O . LYS A 1 747 ? 41.727 17.896 -30.590 1.00 94.44 747 LYS A O 1
ATOM 6095 N N . LEU A 1 748 ? 41.494 15.689 -30.263 1.00 95.69 748 LEU A N 1
ATOM 6096 C CA . LEU A 1 748 ? 40.032 15.661 -30.186 1.00 95.69 748 LEU A CA 1
ATOM 6097 C C . LEU A 1 748 ? 39.525 15.166 -28.819 1.00 95.69 748 LEU A C 1
ATOM 6099 O O . LEU A 1 748 ? 38.334 14.860 -28.683 1.00 95.69 748 LEU A O 1
ATOM 6103 N N . SER A 1 749 ? 40.394 15.074 -27.808 1.00 93.56 749 SER A N 1
ATOM 6104 C CA . SER A 1 749 ? 39.967 14.955 -26.411 1.00 93.56 749 SER A CA 1
ATOM 6105 C C . SER A 1 749 ? 39.135 16.171 -25.989 1.00 93.56 749 SER A C 1
ATOM 6107 O O . SER A 1 749 ? 39.114 17.207 -26.658 1.00 93.56 749 SER A O 1
ATOM 6109 N N . GLU A 1 750 ? 38.401 16.033 -24.888 1.00 91.12 750 GLU A N 1
ATOM 6110 C CA . GLU A 1 750 ? 37.552 17.103 -24.355 1.00 91.12 750 GLU A CA 1
ATOM 6111 C C . GLU A 1 750 ? 38.335 18.368 -24.004 1.00 91.12 750 GLU A C 1
ATOM 6113 O O . GLU A 1 750 ? 37.886 19.465 -24.324 1.00 91.12 750 GLU A O 1
ATOM 6118 N N . GLU A 1 751 ? 39.523 18.200 -23.422 1.00 89.38 751 GLU A N 1
ATOM 6119 C CA . GLU A 1 751 ? 40.402 19.299 -23.016 1.00 89.38 751 GLU A CA 1
ATOM 6120 C C . GLU A 1 751 ? 40.871 20.144 -24.206 1.00 89.38 751 GLU A C 1
ATOM 6122 O O . GLU A 1 751 ? 40.974 21.365 -24.100 1.00 89.38 751 GLU A O 1
ATOM 6127 N N . ASN A 1 752 ? 41.143 19.498 -25.346 1.00 92.06 752 ASN A N 1
ATOM 6128 C CA . ASN A 1 752 ? 41.738 20.158 -26.507 1.00 92.06 752 ASN A CA 1
ATOM 6129 C C . ASN A 1 752 ? 40.701 20.666 -27.507 1.00 92.06 752 ASN A C 1
ATOM 6131 O O . ASN A 1 752 ? 40.885 21.730 -28.095 1.00 92.06 752 ASN A O 1
ATOM 6135 N N . GLU A 1 753 ? 39.602 19.938 -27.698 1.00 92.69 753 GLU A N 1
ATOM 6136 C CA . GLU A 1 753 ? 38.527 20.352 -28.595 1.00 92.69 753 GLU A CA 1
ATOM 6137 C C . GLU A 1 753 ? 37.177 20.029 -27.953 1.00 92.69 753 GLU A C 1
ATOM 6139 O O . GLU A 1 753 ? 36.629 18.961 -28.224 1.00 92.69 753 GLU A O 1
ATOM 6144 N N . PRO A 1 754 ? 36.604 20.905 -27.108 1.00 90.12 754 PRO A N 1
ATOM 6145 C CA . PRO A 1 754 ? 35.382 20.623 -26.350 1.00 90.12 754 PRO A CA 1
ATOM 6146 C C . PRO A 1 754 ? 34.107 20.599 -27.211 1.00 90.12 754 PRO A C 1
ATOM 6148 O O . PRO A 1 754 ? 33.128 19.949 -26.835 1.00 90.12 754 PRO A O 1
ATOM 6151 N N . ASN A 1 755 ? 34.107 21.197 -28.408 1.00 89.75 755 ASN A N 1
ATOM 6152 C CA . ASN A 1 755 ? 32.923 21.267 -29.268 1.00 89.75 755 ASN A CA 1
ATOM 6153 C C . ASN A 1 755 ? 33.073 20.489 -30.587 1.00 89.75 755 ASN A C 1
ATOM 6155 O O . ASN A 1 755 ? 33.384 21.052 -31.633 1.00 89.75 755 ASN A O 1
ATOM 6159 N N . LEU A 1 756 ? 32.713 19.202 -30.584 1.00 92.12 756 LEU A N 1
ATOM 6160 C CA . LEU A 1 756 ? 32.705 18.376 -31.803 1.00 92.12 756 LEU A CA 1
ATOM 6161 C C . LEU A 1 756 ? 31.488 18.570 -32.711 1.00 92.12 756 LEU A C 1
ATOM 6163 O O . LEU A 1 756 ? 31.383 17.879 -33.724 1.00 92.12 756 LEU A O 1
ATOM 6167 N N . LYS A 1 757 ? 30.552 19.472 -32.405 1.00 90.50 757 LYS A N 1
ATOM 6168 C CA . LYS A 1 757 ? 29.413 19.726 -33.304 1.00 90.50 757 LYS A CA 1
ATOM 6169 C C . LYS A 1 757 ? 29.851 20.436 -34.584 1.00 90.50 757 LYS A C 1
ATOM 6171 O O . LYS A 1 757 ? 29.216 20.282 -35.625 1.00 90.50 757 LYS A O 1
ATOM 6176 N N . LEU A 1 758 ? 30.984 21.139 -34.549 1.00 88.94 758 LEU A N 1
ATOM 6177 C CA . LEU A 1 758 ? 31.578 21.789 -35.715 1.00 88.94 758 LEU A CA 1
ATOM 6178 C C . LEU A 1 758 ? 31.992 20.779 -36.797 1.00 88.94 758 LEU A C 1
ATOM 6180 O O . LEU A 1 758 ? 32.266 19.601 -36.539 1.00 88.94 758 LEU A O 1
ATOM 6184 N N . ARG A 1 759 ? 32.061 21.250 -38.046 1.00 86.81 759 ARG A N 1
ATOM 6185 C CA . ARG A 1 759 ? 32.475 20.414 -39.179 1.00 86.81 759 ARG A CA 1
ATOM 6186 C C . ARG A 1 759 ? 33.946 20.019 -39.036 1.00 86.81 759 ARG A C 1
ATOM 6188 O O . ARG A 1 759 ? 34.801 20.890 -38.886 1.00 86.81 759 ARG A O 1
ATOM 6195 N N . LEU A 1 760 ? 34.234 18.721 -39.125 1.00 88.88 760 LEU A N 1
ATOM 6196 C CA . LEU A 1 760 ? 35.595 18.185 -39.059 1.00 88.88 760 LEU A CA 1
ATOM 6197 C C . LEU A 1 760 ? 36.262 18.243 -40.439 1.00 88.88 760 LEU A C 1
ATOM 6199 O O . LEU A 1 760 ? 35.662 17.839 -41.434 1.00 88.88 760 LEU A O 1
ATOM 6203 N N . ARG A 1 761 ? 37.501 18.732 -40.487 1.00 87.69 761 ARG A N 1
ATOM 6204 C CA . ARG A 1 761 ? 38.362 18.754 -41.671 1.00 87.69 761 ARG A CA 1
ATOM 6205 C C . ARG A 1 761 ? 39.688 18.090 -41.344 1.00 87.69 761 ARG A C 1
ATOM 6207 O O . ARG A 1 761 ? 40.425 18.554 -40.470 1.00 87.69 761 ARG A O 1
ATOM 6214 N N . VAL A 1 762 ? 39.994 17.015 -42.059 1.00 88.88 762 VAL A N 1
ATOM 6215 C CA . VAL A 1 762 ? 41.159 16.174 -41.767 1.00 88.88 762 VAL A CA 1
ATOM 6216 C C . VAL A 1 762 ? 42.200 16.298 -42.870 1.00 88.88 762 VAL A C 1
ATOM 6218 O O . VAL A 1 762 ? 41.886 16.198 -44.055 1.00 88.88 762 VAL A O 1
ATOM 6221 N N . ARG A 1 763 ? 43.460 16.495 -42.474 1.00 88.19 763 ARG A N 1
ATOM 6222 C CA . ARG A 1 763 ? 44.633 16.372 -43.347 1.00 88.19 763 ARG A CA 1
ATOM 6223 C C . ARG A 1 763 ? 45.448 15.162 -42.919 1.00 88.19 763 ARG A C 1
ATOM 6225 O O . ARG A 1 763 ? 46.038 15.180 -41.838 1.00 88.19 763 ARG A O 1
ATOM 6232 N N . LEU A 1 764 ? 45.474 14.130 -43.756 1.00 86.19 764 LEU A N 1
ATOM 6233 C CA . LEU A 1 764 ? 46.286 12.941 -43.517 1.00 86.19 764 LEU A CA 1
ATOM 6234 C C . LEU A 1 764 ? 47.728 13.174 -43.972 1.00 86.19 764 LEU A C 1
ATOM 6236 O O . LEU A 1 764 ? 47.986 13.837 -44.976 1.00 86.19 764 LEU A O 1
ATOM 6240 N N . VAL A 1 765 ? 48.668 12.643 -43.198 1.00 87.50 765 VAL A N 1
ATOM 6241 C CA . VAL A 1 765 ? 50.108 12.745 -43.440 1.00 87.50 765 VAL A CA 1
ATOM 6242 C C . VAL A 1 765 ? 50.685 11.347 -43.497 1.00 87.50 765 VAL A C 1
ATOM 6244 O O . VAL A 1 765 ? 50.476 10.543 -42.580 1.00 87.50 765 VAL A O 1
ATOM 6247 N N . ASN A 1 766 ? 51.452 11.079 -44.547 1.00 81.62 766 ASN A N 1
ATOM 6248 C CA . ASN A 1 766 ? 52.124 9.800 -44.707 1.00 81.62 766 ASN A CA 1
ATOM 6249 C C . ASN A 1 766 ? 53.360 9.683 -43.790 1.00 81.62 766 ASN A C 1
ATOM 6251 O O . ASN A 1 766 ? 53.780 10.630 -43.122 1.00 81.62 766 ASN A O 1
ATOM 6255 N N . SER A 1 767 ? 53.994 8.509 -43.783 1.00 71.38 767 SER A N 1
ATOM 6256 C CA . SER A 1 767 ? 55.194 8.225 -42.981 1.00 71.38 767 SER A CA 1
ATOM 6257 C C . SER A 1 767 ? 56.413 9.100 -43.314 1.00 71.38 767 SER A C 1
ATOM 6259 O O . SER A 1 767 ? 57.343 9.158 -42.514 1.00 71.38 767 SER A O 1
ATOM 6261 N N . ALA A 1 768 ? 56.420 9.781 -44.465 1.00 72.00 768 ALA A N 1
ATOM 6262 C CA . ALA A 1 768 ? 57.472 10.711 -44.879 1.00 72.00 768 ALA A CA 1
ATOM 6263 C C . ALA A 1 768 ? 57.189 12.171 -44.464 1.00 72.00 768 ALA A C 1
ATOM 6265 O O . ALA A 1 768 ? 57.960 13.064 -44.812 1.00 72.00 768 ALA A O 1
ATOM 6266 N N . GLY A 1 769 ? 56.096 12.432 -43.734 1.00 68.88 769 GLY A N 1
ATOM 6267 C CA . GLY A 1 769 ? 55.725 13.774 -43.274 1.00 68.88 769 GLY A CA 1
ATOM 6268 C C . GLY A 1 769 ? 55.101 14.661 -44.357 1.00 68.88 769 GLY A C 1
ATOM 6269 O O . GLY A 1 769 ? 54.899 15.854 -44.123 1.00 68.88 769 GLY A O 1
ATOM 6270 N N . ILE A 1 770 ? 54.797 14.092 -45.526 1.00 75.38 770 ILE A N 1
ATOM 6271 C CA . ILE A 1 770 ? 54.210 14.797 -46.665 1.00 75.38 770 ILE A CA 1
ATOM 6272 C C . ILE A 1 770 ? 52.686 14.687 -46.568 1.00 75.38 770 ILE A C 1
ATOM 6274 O O . ILE A 1 770 ? 52.153 13.613 -46.274 1.00 75.38 770 ILE A O 1
ATOM 6278 N N . ASP A 1 771 ? 51.998 15.805 -46.805 1.00 76.50 771 ASP A N 1
ATOM 6279 C CA . ASP A 1 771 ? 50.537 15.849 -46.840 1.00 76.50 771 ASP A CA 1
ATOM 6280 C C . ASP A 1 771 ? 50.021 14.915 -47.956 1.00 76.50 771 ASP A C 1
ATOM 6282 O O . ASP A 1 771 ? 50.470 14.989 -49.105 1.00 76.50 771 ASP A O 1
ATOM 6286 N N . GLU A 1 772 ? 49.100 14.010 -47.619 1.00 78.12 772 GLU A N 1
ATOM 6287 C CA . GLU A 1 772 ? 48.458 13.128 -48.594 1.00 78.12 772 GLU A CA 1
ATOM 6288 C C . GLU A 1 772 ? 47.571 13.955 -49.539 1.00 78.12 772 GLU A C 1
ATOM 6290 O O . GLU A 1 772 ? 46.892 14.901 -49.131 1.00 78.12 772 GLU A O 1
ATOM 6295 N N . ALA A 1 773 ? 47.596 13.625 -50.832 1.00 64.56 773 ALA A N 1
ATOM 6296 C CA . ALA A 1 773 ? 46.875 14.388 -51.842 1.00 64.56 773 ALA A CA 1
ATOM 6297 C C . ALA A 1 773 ? 45.354 14.206 -51.690 1.00 64.56 773 ALA A C 1
ATOM 6299 O O . ALA A 1 773 ? 44.812 13.153 -52.013 1.00 64.56 773 ALA A O 1
ATOM 6300 N N . GLY A 1 774 ? 44.657 15.255 -51.251 1.00 63.22 774 GLY A N 1
ATOM 6301 C CA . GLY A 1 774 ? 43.198 15.291 -51.208 1.00 63.22 774 GLY A CA 1
ATOM 6302 C C . GLY A 1 774 ? 42.669 16.568 -50.560 1.00 63.22 774 GLY A C 1
ATOM 6303 O O . GLY A 1 774 ? 43.182 17.024 -49.542 1.00 63.22 774 GLY A O 1
ATOM 6304 N N . ILE A 1 775 ? 41.638 17.167 -51.158 1.00 64.50 775 ILE A N 1
ATOM 6305 C CA . ILE A 1 775 ? 40.881 18.260 -50.537 1.00 64.50 775 ILE A CA 1
ATOM 6306 C C . ILE A 1 775 ? 39.692 17.617 -49.825 1.00 64.50 775 ILE A C 1
ATOM 6308 O O . ILE A 1 775 ? 38.901 16.917 -50.460 1.00 64.50 775 ILE A O 1
ATOM 6312 N N . ASP A 1 776 ? 39.564 17.835 -48.515 1.00 64.94 776 ASP A N 1
ATOM 6313 C CA . ASP A 1 776 ? 38.482 17.247 -47.721 1.00 64.94 776 ASP A CA 1
ATOM 6314 C C . ASP A 1 776 ? 37.131 17.904 -48.052 1.00 64.94 776 ASP A C 1
ATOM 6316 O O . ASP A 1 776 ? 36.710 18.889 -47.444 1.00 64.94 776 ASP A O 1
ATOM 6320 N N . GLY A 1 777 ? 36.446 17.346 -49.051 1.00 62.75 777 GLY A N 1
ATOM 6321 C CA . GLY A 1 777 ? 35.038 17.614 -49.346 1.00 62.75 777 GLY A CA 1
ATOM 6322 C C . GLY A 1 777 ? 34.063 16.834 -48.451 1.00 62.75 777 GLY A C 1
ATOM 6323 O O . GLY A 1 777 ? 32.860 16.887 -48.692 1.00 62.75 777 GLY A O 1
ATOM 6324 N N . GLY A 1 778 ? 34.554 16.104 -47.440 1.00 73.06 778 GLY A N 1
ATOM 6325 C CA . GLY A 1 778 ? 33.788 15.191 -46.584 1.00 73.06 778 GLY A CA 1
ATOM 6326 C C . GLY A 1 778 ? 34.195 13.716 -46.714 1.00 73.06 778 GLY A C 1
ATOM 6327 O O . GLY A 1 778 ? 33.763 12.892 -45.915 1.00 73.06 778 GLY A O 1
ATOM 6328 N N . GLY A 1 779 ? 35.004 13.355 -47.716 1.00 81.31 779 GLY A N 1
ATOM 6329 C CA . GLY A 1 779 ? 35.477 11.977 -47.910 1.00 81.31 779 GLY A CA 1
ATOM 6330 C C . GLY A 1 779 ? 36.575 11.579 -46.921 1.00 81.31 779 GLY A C 1
ATOM 6331 O O . GLY A 1 779 ? 36.471 10.535 -46.283 1.00 81.31 779 GLY A O 1
ATOM 6332 N N . LEU A 1 780 ? 37.580 12.445 -46.744 1.00 85.69 780 LEU A N 1
ATOM 6333 C CA . LEU A 1 780 ? 38.731 12.182 -45.872 1.00 85.69 780 LEU A CA 1
ATOM 6334 C C . LEU A 1 780 ? 38.334 12.163 -44.394 1.00 85.69 780 LEU A C 1
ATOM 6336 O O . LEU A 1 780 ? 38.805 11.325 -43.635 1.00 85.69 780 LEU A O 1
ATOM 6340 N N . SER A 1 781 ? 37.426 13.050 -43.984 1.00 87.88 781 SER A N 1
ATOM 6341 C CA . SER A 1 781 ? 36.872 13.056 -42.624 1.00 87.88 781 SER A CA 1
ATOM 6342 C C . SER A 1 781 ? 36.069 11.790 -42.300 1.00 87.88 781 SER A C 1
ATOM 6344 O O . SER A 1 781 ? 36.175 11.277 -41.185 1.00 87.88 781 SER A O 1
ATOM 6346 N N . ARG A 1 782 ? 35.309 11.243 -43.261 1.00 88.94 782 ARG A N 1
ATOM 6347 C CA . ARG A 1 782 ? 34.592 9.963 -43.097 1.00 88.94 782 ARG A CA 1
ATOM 6348 C C . ARG A 1 782 ? 35.541 8.771 -43.011 1.00 88.94 782 ARG A C 1
ATOM 6350 O O . ARG A 1 782 ? 35.348 7.918 -42.149 1.00 88.94 782 ARG A O 1
ATOM 6357 N N . GLU A 1 783 ? 36.552 8.725 -43.877 1.00 90.19 783 GLU A N 1
ATOM 6358 C CA . GLU A 1 783 ? 37.600 7.697 -43.851 1.00 90.19 783 GLU A CA 1
ATOM 6359 C C . GLU A 1 783 ? 38.342 7.713 -42.512 1.00 90.19 783 GLU A C 1
ATOM 6361 O O . GLU A 1 783 ? 38.384 6.695 -41.825 1.00 90.19 783 GLU A O 1
ATOM 6366 N N . PHE A 1 784 ? 38.819 8.888 -42.092 1.00 91.94 784 PHE A N 1
ATOM 6367 C CA . PHE A 1 784 ? 39.477 9.083 -40.804 1.00 91.94 784 PHE A CA 1
ATOM 6368 C C . PHE A 1 784 ? 38.619 8.586 -39.639 1.00 91.94 784 PHE A C 1
ATOM 6370 O O . PHE A 1 784 ? 39.103 7.826 -38.808 1.00 91.94 784 PHE A O 1
ATOM 6377 N N . LEU A 1 785 ? 37.343 8.980 -39.577 1.00 93.31 785 LEU A N 1
ATOM 6378 C CA . LEU A 1 785 ? 36.474 8.605 -38.463 1.00 93.31 785 LEU A CA 1
ATOM 6379 C C . LEU A 1 785 ? 36.183 7.097 -38.448 1.00 93.31 785 LEU A C 1
ATOM 6381 O O . LEU A 1 785 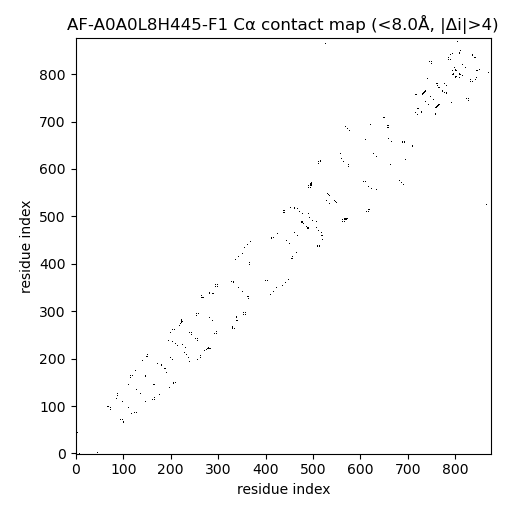? 36.160 6.484 -37.382 1.00 93.31 785 LEU A O 1
ATOM 6385 N N . SER A 1 786 ? 36.022 6.483 -39.622 1.00 92.38 786 SER A N 1
ATOM 6386 C CA . SER A 1 786 ? 35.860 5.033 -39.746 1.00 92.38 786 SER A CA 1
ATOM 6387 C C . SER A 1 786 ? 37.116 4.272 -39.309 1.00 92.38 786 SER A C 1
ATOM 6389 O O . SER A 1 786 ? 37.006 3.276 -38.595 1.00 92.38 786 SER A O 1
ATOM 6391 N N . GLU A 1 787 ? 38.308 4.711 -39.721 1.00 92.62 787 GLU A N 1
ATOM 6392 C CA . GLU A 1 787 ? 39.579 4.094 -39.321 1.00 92.62 787 GLU A CA 1
ATOM 6393 C C . GLU A 1 787 ? 39.875 4.313 -37.830 1.00 92.62 787 GLU A C 1
ATOM 6395 O O . GLU A 1 787 ? 40.311 3.387 -37.143 1.00 92.62 787 GLU A O 1
ATOM 6400 N N . LEU A 1 788 ? 39.578 5.499 -37.296 1.00 95.12 788 LEU A N 1
ATOM 6401 C CA . LEU A 1 788 ? 39.725 5.822 -35.878 1.00 95.12 788 LEU A CA 1
ATOM 6402 C C . LEU A 1 788 ? 38.860 4.914 -35.002 1.00 95.12 788 LEU A C 1
ATOM 6404 O O . LEU A 1 788 ? 39.354 4.329 -34.043 1.00 95.12 788 LEU A O 1
ATOM 6408 N N . LEU A 1 789 ? 37.577 4.754 -35.333 1.00 95.94 789 LEU A N 1
ATOM 6409 C CA . LEU A 1 789 ? 36.694 3.867 -34.575 1.00 95.94 789 LEU A CA 1
ATOM 6410 C C . LEU A 1 789 ? 37.129 2.405 -34.724 1.00 95.94 789 LEU A C 1
ATOM 6412 O O . LEU A 1 789 ? 37.186 1.678 -33.737 1.00 95.94 789 LEU A O 1
ATOM 6416 N N . LYS A 1 790 ? 37.536 1.973 -35.921 1.00 94.12 790 LYS A N 1
ATOM 6417 C CA . LYS A 1 790 ? 38.045 0.611 -36.122 1.00 94.12 790 LYS A CA 1
ATOM 6418 C C . LYS A 1 790 ? 39.294 0.319 -35.284 1.00 94.12 790 LYS A C 1
ATOM 6420 O O . LYS A 1 790 ? 39.391 -0.755 -34.705 1.00 94.12 790 LYS A O 1
ATOM 6425 N N . THR A 1 791 ? 40.237 1.258 -35.215 1.00 94.19 791 THR A N 1
ATOM 6426 C CA . THR A 1 791 ? 41.471 1.116 -34.421 1.00 94.19 791 THR A CA 1
ATOM 6427 C C . THR A 1 791 ? 41.218 1.250 -32.923 1.00 94.19 791 THR A C 1
ATOM 6429 O O . THR A 1 791 ? 41.833 0.544 -32.129 1.00 94.19 791 THR A O 1
ATOM 6432 N N . GLY A 1 792 ? 40.304 2.133 -32.528 1.00 94.50 792 GLY A N 1
ATOM 6433 C CA . GLY A 1 792 ? 39.975 2.402 -31.137 1.00 94.50 792 GLY A CA 1
ATOM 6434 C C . GLY A 1 792 ? 39.182 1.290 -30.449 1.00 94.50 792 GLY A C 1
ATOM 6435 O O . GLY A 1 792 ? 39.436 0.985 -29.286 1.00 94.50 792 GLY A O 1
ATOM 6436 N N . PHE A 1 793 ? 38.264 0.652 -31.178 1.00 95.88 793 PHE A N 1
ATOM 6437 C CA . PHE A 1 793 ? 37.473 -0.483 -30.693 1.00 95.88 793 PHE A CA 1
ATOM 6438 C C . PHE A 1 793 ? 38.134 -1.849 -30.962 1.00 95.88 793 PHE A C 1
ATOM 6440 O O . PHE A 1 793 ? 37.542 -2.877 -30.634 1.00 95.88 793 PHE A O 1
ATOM 6447 N N . ASP A 1 794 ? 39.347 -1.884 -31.529 1.00 94.25 794 ASP A N 1
ATOM 6448 C CA . ASP A 1 794 ? 40.116 -3.121 -31.708 1.00 94.25 794 ASP A CA 1
ATOM 6449 C C . ASP A 1 794 ? 40.484 -3.720 -30.336 1.00 94.25 794 ASP A C 1
ATOM 6451 O O . ASP A 1 794 ? 41.181 -3.068 -29.547 1.00 94.25 794 ASP A O 1
ATOM 6455 N N . PRO A 1 795 ? 40.086 -4.970 -30.034 1.00 94.25 795 PRO A N 1
ATOM 6456 C CA . PRO A 1 795 ? 40.431 -5.604 -28.767 1.00 94.25 795 PRO A CA 1
ATOM 6457 C C . PRO A 1 795 ? 41.928 -5.734 -28.488 1.00 94.25 795 PRO A C 1
ATOM 6459 O O . PRO A 1 795 ? 42.329 -5.768 -27.326 1.00 94.25 795 PRO A O 1
ATOM 6462 N N . ASN A 1 796 ? 42.776 -5.746 -29.523 1.00 93.88 796 ASN A N 1
ATOM 6463 C CA . ASN A 1 796 ? 44.232 -5.770 -29.352 1.00 93.88 796 ASN A CA 1
ATOM 6464 C C . ASN A 1 796 ? 44.774 -4.493 -28.697 1.00 93.88 796 ASN A C 1
ATOM 6466 O O . ASN A 1 796 ? 45.877 -4.502 -28.155 1.00 93.88 796 ASN A O 1
ATOM 6470 N N . ARG A 1 797 ? 44.007 -3.398 -28.726 1.00 92.31 797 ARG A N 1
ATOM 6471 C CA . ARG A 1 797 ? 44.372 -2.130 -28.090 1.00 92.31 797 ARG A CA 1
ATOM 6472 C C . ARG A 1 797 ? 44.119 -2.130 -26.579 1.00 92.31 797 ARG A C 1
ATOM 6474 O O . ARG A 1 797 ? 44.619 -1.257 -25.883 1.00 92.31 797 ARG A O 1
ATOM 6481 N N . GLY A 1 798 ? 43.371 -3.111 -26.068 1.00 93.62 798 GLY A N 1
ATOM 6482 C CA . GLY A 1 798 ? 43.186 -3.350 -24.634 1.00 93.62 798 GLY A CA 1
ATOM 6483 C C . GLY A 1 798 ? 41.985 -2.652 -23.987 1.00 93.62 798 GLY A C 1
ATOM 6484 O O . GLY A 1 798 ? 41.674 -2.973 -22.842 1.00 93.62 798 GLY A O 1
ATOM 6485 N N . PHE A 1 799 ? 41.271 -1.765 -24.691 1.00 95.31 799 PHE A N 1
ATOM 6486 C CA . PHE A 1 799 ? 40.062 -1.104 -24.166 1.00 95.31 799 PHE A CA 1
ATOM 6487 C C . PHE A 1 799 ? 38.782 -1.926 -24.360 1.00 95.31 799 PHE A C 1
ATOM 6489 O O . PHE A 1 799 ? 37.869 -1.840 -23.552 1.00 95.31 799 PHE A O 1
ATOM 6496 N N . PHE A 1 800 ? 38.690 -2.750 -25.401 1.00 96.12 800 PHE A N 1
ATOM 6497 C CA . PHE A 1 800 ? 37.521 -3.599 -25.654 1.00 96.12 800 PHE A CA 1
ATOM 6498 C C . PHE A 1 800 ? 37.920 -5.071 -25.701 1.00 96.12 800 PHE A C 1
ATOM 6500 O O . PHE A 1 800 ? 39.090 -5.412 -25.864 1.00 96.12 800 PHE A O 1
ATOM 6507 N N . LYS A 1 801 ? 36.945 -5.963 -25.539 1.00 94.44 801 LYS A N 1
ATOM 6508 C CA . LYS A 1 801 ? 37.119 -7.411 -25.652 1.00 94.44 801 LYS A CA 1
ATOM 6509 C C . LYS A 1 801 ? 35.946 -8.027 -26.411 1.00 94.44 801 LYS A C 1
ATOM 6511 O O . LYS A 1 801 ? 34.864 -7.446 -26.475 1.00 94.44 801 LYS A O 1
ATOM 6516 N N . TYR A 1 802 ? 36.177 -9.200 -26.993 1.00 93.75 802 TYR A N 1
ATOM 6517 C CA . TYR A 1 802 ? 35.124 -10.015 -27.588 1.00 93.75 802 TYR A CA 1
ATOM 6518 C C . TYR A 1 802 ? 34.488 -10.949 -26.559 1.00 93.75 802 TYR A C 1
ATOM 6520 O O . TYR A 1 802 ? 35.190 -11.586 -25.771 1.00 93.75 802 TYR A O 1
ATOM 6528 N N . THR A 1 803 ? 33.164 -11.057 -26.607 1.00 91.38 803 THR A N 1
ATOM 6529 C CA . THR A 1 803 ? 32.413 -12.184 -26.039 1.00 91.38 803 THR A CA 1
ATOM 6530 C C . THR A 1 803 ? 32.690 -13.465 -26.833 1.00 91.38 803 THR A C 1
ATOM 6532 O O . THR A 1 803 ? 33.309 -13.431 -27.903 1.00 91.38 803 THR A O 1
ATOM 6535 N N . ASN A 1 804 ? 32.175 -14.602 -26.360 1.00 86.44 804 ASN A N 1
ATOM 6536 C CA . ASN A 1 804 ? 32.240 -15.865 -27.107 1.00 86.44 804 ASN A CA 1
ATOM 6537 C C . ASN A 1 804 ? 31.556 -15.772 -28.485 1.00 86.44 804 ASN A C 1
ATOM 6539 O O . ASN A 1 804 ? 31.993 -16.422 -29.435 1.00 86.44 804 ASN A O 1
ATOM 6543 N N . ASP A 1 805 ? 30.563 -14.889 -28.616 1.00 86.38 805 ASP A N 1
ATOM 6544 C CA . ASP A 1 805 ? 29.825 -14.621 -29.856 1.00 86.38 805 ASP A CA 1
ATOM 6545 C C . ASP A 1 805 ? 30.511 -13.581 -30.765 1.00 86.38 805 ASP A C 1
ATOM 6547 O O . ASP A 1 805 ? 29.929 -13.138 -31.754 1.00 86.38 805 ASP A O 1
ATOM 6551 N N . LYS A 1 806 ? 31.752 -13.173 -30.452 1.00 90.69 806 LYS A N 1
ATOM 6552 C CA . LYS A 1 806 ? 32.516 -12.129 -31.166 1.00 90.69 806 LYS A CA 1
ATOM 6553 C C . LYS A 1 806 ? 31.854 -10.746 -31.152 1.00 90.69 806 LYS A C 1
ATOM 6555 O O . LYS A 1 806 ? 32.049 -9.953 -32.072 1.00 90.69 806 LYS A O 1
ATOM 6560 N N . LEU A 1 807 ? 31.115 -10.436 -30.088 1.00 93.12 807 LEU A N 1
ATOM 6561 C CA . LEU A 1 807 ? 30.543 -9.109 -29.860 1.00 93.12 807 LEU A CA 1
ATOM 6562 C C . LEU A 1 807 ? 31.431 -8.284 -28.921 1.00 93.12 807 LEU A C 1
ATOM 6564 O O . LEU A 1 807 ? 31.992 -8.818 -27.965 1.00 93.12 807 LEU A O 1
ATOM 6568 N N . LEU A 1 808 ? 31.558 -6.987 -29.184 1.00 94.81 808 LEU A N 1
ATOM 6569 C CA . LEU A 1 808 ? 32.428 -6.066 -28.453 1.00 94.81 808 LEU A CA 1
ATOM 6570 C C . LEU A 1 808 ? 31.804 -5.589 -27.139 1.00 94.81 808 LEU A C 1
ATOM 6572 O O . LEU A 1 808 ? 30.646 -5.169 -27.105 1.00 94.81 808 LEU A O 1
ATOM 6576 N N . TYR A 1 809 ? 32.600 -5.566 -26.074 1.00 94.62 809 TYR A N 1
ATOM 6577 C CA . TYR A 1 809 ? 32.252 -4.947 -24.793 1.00 94.62 809 TYR A CA 1
ATOM 6578 C C . TYR A 1 809 ? 33.493 -4.338 -24.112 1.00 94.62 809 TYR A C 1
ATOM 6580 O O . TYR A 1 809 ? 34.613 -4.731 -24.455 1.00 94.62 809 TYR A O 1
ATOM 6588 N N . PRO A 1 810 ? 33.332 -3.373 -23.183 1.00 95.00 810 PRO A N 1
ATOM 6589 C CA . PRO A 1 810 ? 34.454 -2.768 -22.462 1.00 95.00 810 PRO A CA 1
ATOM 6590 C C . PRO A 1 810 ? 35.286 -3.816 -21.723 1.00 95.00 810 PRO A C 1
ATOM 6592 O O . PRO A 1 810 ? 34.733 -4.691 -21.058 1.00 95.00 810 PRO A O 1
ATOM 6595 N N . ASN A 1 811 ? 36.611 -3.727 -21.820 1.00 94.88 811 ASN A N 1
ATOM 6596 C CA . ASN A 1 811 ? 37.517 -4.655 -21.157 1.00 94.88 811 ASN A CA 1
ATOM 6597 C C . ASN A 1 811 ? 37.566 -4.369 -19.640 1.00 94.88 811 ASN A C 1
ATOM 6599 O O . ASN A 1 811 ? 38.071 -3.311 -19.249 1.00 94.88 811 ASN A O 1
ATOM 6603 N N . PRO A 1 812 ? 37.145 -5.310 -18.767 1.00 92.50 812 PRO A N 1
ATOM 6604 C CA . PRO A 1 812 ? 37.215 -5.127 -17.314 1.00 92.50 812 PRO A CA 1
ATOM 6605 C C . PRO A 1 812 ? 38.645 -4.959 -16.782 1.00 92.50 812 PRO A C 1
ATOM 6607 O O . PRO A 1 812 ? 38.838 -4.454 -15.683 1.00 92.50 812 PRO A O 1
ATOM 6610 N N . GLN A 1 813 ? 39.652 -5.381 -17.553 1.00 92.62 813 GLN A N 1
ATOM 6611 C CA . GLN A 1 813 ? 41.067 -5.272 -17.190 1.00 92.62 813 GLN A CA 1
ATOM 6612 C C . GLN A 1 813 ? 41.715 -3.958 -17.650 1.00 92.62 813 GLN A C 1
ATOM 6614 O O . GLN A 1 813 ? 42.879 -3.731 -17.336 1.00 92.62 813 GLN A O 1
ATOM 6619 N N . ALA A 1 814 ? 40.991 -3.077 -18.352 1.00 94.12 814 ALA A N 1
ATOM 6620 C CA . ALA A 1 814 ? 41.523 -1.788 -18.803 1.00 94.12 814 ALA A CA 1
ATOM 6621 C C . ALA A 1 814 ? 42.169 -0.939 -17.680 1.00 94.12 814 ALA A C 1
ATOM 6623 O O . ALA A 1 814 ? 43.255 -0.418 -17.934 1.00 94.12 814 ALA A O 1
ATOM 6624 N N . PRO A 1 815 ? 41.623 -0.869 -16.442 1.00 94.19 815 PRO A N 1
ATOM 6625 C CA . PRO A 1 815 ? 42.247 -0.114 -15.347 1.00 94.19 815 PRO A CA 1
ATOM 6626 C C . PRO A 1 815 ? 43.629 -0.631 -14.928 1.00 94.19 815 PRO A C 1
ATOM 6628 O O . PRO A 1 815 ? 44.424 0.113 -14.369 1.00 94.19 815 PRO A O 1
ATOM 6631 N N . ALA A 1 816 ? 43.924 -1.911 -15.181 1.00 92.94 816 ALA A N 1
ATOM 6632 C CA . ALA A 1 816 ? 45.231 -2.503 -14.896 1.00 92.94 816 ALA A CA 1
ATOM 6633 C C . ALA A 1 816 ? 46.238 -2.303 -16.043 1.00 92.94 816 ALA A C 1
ATOM 6635 O O . ALA A 1 816 ? 47.432 -2.522 -15.853 1.00 92.94 816 ALA A O 1
ATOM 6636 N N . LEU A 1 817 ? 45.757 -1.937 -17.235 1.00 92.38 817 LEU A N 1
ATOM 6637 C CA . LEU A 1 817 ? 46.573 -1.738 -18.434 1.00 92.38 817 LEU A CA 1
ATOM 6638 C C . LEU A 1 817 ? 46.919 -0.261 -18.659 1.00 92.38 817 LEU A C 1
ATOM 6640 O O . LEU A 1 817 ? 48.009 0.034 -19.144 1.00 92.38 817 LEU A O 1
ATOM 6644 N N . PHE A 1 818 ? 46.006 0.653 -18.314 1.00 92.69 818 PHE A N 1
ATOM 6645 C CA . PHE A 1 818 ? 46.140 2.090 -18.549 1.00 92.69 818 PHE A CA 1
ATOM 6646 C C . PHE A 1 818 ? 45.610 2.881 -17.347 1.00 92.69 818 PHE A C 1
ATOM 6648 O O . PHE A 1 818 ? 44.478 2.659 -16.924 1.00 92.69 818 PHE A O 1
ATOM 6655 N N . GLU A 1 819 ? 46.390 3.835 -16.829 1.00 90.94 819 GLU A N 1
ATOM 6656 C CA . GLU A 1 819 ? 45.965 4.688 -15.703 1.00 90.94 819 GLU A CA 1
ATOM 6657 C C . GLU A 1 819 ? 44.829 5.646 -16.106 1.00 90.94 819 GLU A C 1
ATOM 6659 O O . GLU A 1 819 ? 43.866 5.818 -15.365 1.00 90.94 819 GLU A O 1
ATOM 6664 N N . ASN A 1 820 ? 44.883 6.193 -17.323 1.00 92.00 820 ASN A N 1
ATOM 6665 C CA . ASN A 1 820 ? 43.918 7.143 -17.890 1.00 92.00 820 ASN A CA 1
ATOM 6666 C C . ASN A 1 820 ? 42.831 6.465 -18.759 1.00 92.00 820 ASN A C 1
ATOM 6668 O O . ASN A 1 820 ? 42.340 7.027 -19.741 1.00 92.00 820 ASN A O 1
ATOM 6672 N N . TYR A 1 821 ? 42.467 5.216 -18.451 1.00 93.62 821 TYR A N 1
ATOM 6673 C CA . TYR A 1 821 ? 41.519 4.430 -19.254 1.00 93.62 821 TYR A CA 1
ATOM 6674 C C . TYR A 1 821 ? 40.126 5.080 -19.378 1.00 93.62 821 TYR A C 1
ATOM 6676 O O . TYR A 1 821 ? 39.444 4.881 -20.387 1.00 93.62 821 TYR A O 1
ATOM 6684 N N . THR A 1 822 ? 39.698 5.853 -18.374 1.00 94.69 822 THR A N 1
ATOM 6685 C CA . THR A 1 822 ? 38.425 6.592 -18.364 1.00 94.69 822 THR A CA 1
ATOM 6686 C C . THR A 1 822 ? 38.363 7.618 -19.486 1.00 94.69 822 THR A C 1
ATOM 6688 O O . THR A 1 822 ? 37.368 7.671 -20.210 1.00 94.69 822 THR A O 1
ATOM 6691 N N . ASP A 1 823 ? 39.452 8.352 -19.700 1.00 94.50 823 ASP A N 1
ATOM 6692 C CA . ASP A 1 823 ? 39.547 9.404 -20.715 1.00 94.50 823 ASP A CA 1
ATOM 6693 C C . ASP A 1 823 ? 39.476 8.795 -22.115 1.00 94.50 823 ASP A C 1
ATOM 6695 O O . ASP A 1 823 ? 38.816 9.321 -23.011 1.00 94.50 823 ASP A O 1
ATOM 6699 N N . HIS A 1 824 ? 40.095 7.625 -22.298 1.00 95.12 824 HIS A N 1
ATOM 6700 C CA . HIS A 1 824 ? 40.004 6.857 -23.536 1.00 95.12 824 HIS A CA 1
ATOM 6701 C C . HIS A 1 824 ? 38.583 6.349 -23.808 1.00 95.12 824 HIS A C 1
ATOM 6703 O O . HIS A 1 824 ? 38.112 6.455 -24.943 1.00 95.12 824 HIS A O 1
ATOM 6709 N N . TYR A 1 825 ? 37.868 5.839 -22.800 1.00 95.69 825 TYR A N 1
ATOM 6710 C CA . TYR A 1 825 ? 36.467 5.442 -22.974 1.00 95.69 825 TYR A CA 1
ATOM 6711 C C . TYR A 1 825 ? 35.562 6.637 -23.285 1.00 95.69 825 TYR A C 1
ATOM 6713 O O . TYR A 1 825 ? 34.719 6.534 -24.181 1.00 95.69 825 TYR A O 1
ATOM 6721 N N . TYR A 1 826 ? 35.756 7.769 -22.603 1.00 95.50 826 TYR A N 1
ATOM 6722 C CA . TYR A 1 826 ? 35.024 9.000 -22.888 1.00 95.50 826 TYR A CA 1
ATOM 6723 C C . TYR A 1 826 ? 35.284 9.470 -24.322 1.00 95.50 826 TYR A C 1
ATOM 6725 O O . TYR A 1 826 ? 34.344 9.680 -25.090 1.00 95.50 826 TYR A O 1
ATOM 6733 N N . PHE A 1 827 ? 36.553 9.526 -24.731 1.00 96.56 827 PHE A N 1
ATOM 6734 C CA . PHE A 1 827 ? 36.961 9.868 -26.090 1.00 96.56 827 PHE A CA 1
ATOM 6735 C C . PHE A 1 827 ? 36.320 8.955 -27.143 1.00 96.56 827 PHE A C 1
ATOM 6737 O O . PHE A 1 827 ? 35.744 9.443 -28.113 1.00 96.56 827 PHE A O 1
ATOM 6744 N N . LEU A 1 828 ? 36.364 7.635 -26.952 1.00 96.06 828 LEU A N 1
ATOM 6745 C CA . LEU A 1 828 ? 35.774 6.669 -27.881 1.00 96.06 828 LEU A CA 1
ATOM 6746 C C . LEU A 1 828 ? 34.255 6.809 -27.989 1.00 96.06 828 LEU A C 1
ATOM 6748 O O . LEU A 1 828 ? 33.717 6.811 -29.099 1.00 96.06 828 LEU A O 1
ATOM 6752 N N . GLY A 1 829 ? 33.564 6.973 -26.858 1.00 94.94 829 GLY A N 1
ATOM 6753 C CA . GLY A 1 829 ? 32.124 7.236 -26.835 1.00 94.94 829 GLY A CA 1
ATOM 6754 C C . GLY A 1 829 ? 31.773 8.537 -27.555 1.00 94.94 829 GLY A C 1
ATOM 6755 O O . GLY A 1 829 ? 30.837 8.587 -28.355 1.00 94.94 829 GLY A O 1
ATOM 6756 N N . ARG A 1 830 ? 32.582 9.575 -27.349 1.00 95.00 830 ARG A N 1
ATOM 6757 C CA . ARG A 1 830 ? 32.444 10.884 -27.981 1.00 95.00 830 ARG A CA 1
ATOM 6758 C C . ARG A 1 830 ? 32.682 10.834 -29.497 1.00 95.00 830 ARG A C 1
ATOM 6760 O O . ARG A 1 830 ? 31.900 11.410 -30.253 1.00 95.00 830 ARG A O 1
ATOM 6767 N N . MET A 1 831 ? 33.700 10.107 -29.963 1.00 95.94 831 MET A N 1
ATOM 6768 C CA . MET A 1 831 ? 33.961 9.883 -31.394 1.00 95.94 831 MET A CA 1
ATOM 6769 C C . MET A 1 831 ? 32.851 9.064 -32.059 1.00 95.94 831 MET A C 1
ATOM 6771 O O . MET A 1 831 ? 32.438 9.378 -33.176 1.00 95.94 831 MET A O 1
ATOM 6775 N N . LEU A 1 832 ? 32.317 8.051 -31.369 1.00 95.12 832 LEU A N 1
ATOM 6776 C CA . LEU A 1 832 ? 31.158 7.296 -31.844 1.00 95.12 832 LEU A CA 1
ATOM 6777 C C . LEU A 1 832 ? 29.919 8.199 -31.954 1.00 95.12 832 LEU A C 1
ATOM 6779 O O . LEU A 1 832 ? 29.210 8.156 -32.959 1.00 95.12 832 LEU A O 1
ATOM 6783 N N . GLY A 1 833 ? 29.703 9.081 -30.974 1.00 93.69 833 GLY A N 1
ATOM 6784 C CA . GLY A 1 833 ? 28.676 10.122 -31.028 1.00 93.69 833 GLY A CA 1
ATOM 6785 C C . GLY A 1 833 ? 28.862 11.071 -32.216 1.00 93.69 833 GLY A C 1
ATOM 6786 O O . GLY A 1 833 ? 27.899 11.360 -32.925 1.00 93.69 833 GLY A O 1
ATOM 6787 N N . LYS A 1 834 ? 30.101 11.490 -32.505 1.00 93.81 834 LYS A N 1
ATOM 6788 C CA . LYS A 1 834 ? 30.427 12.298 -33.691 1.00 93.81 834 LYS A CA 1
ATOM 6789 C C . LYS A 1 834 ? 30.121 11.559 -34.997 1.00 93.81 834 LYS A C 1
ATOM 6791 O O . LYS A 1 834 ? 29.601 12.175 -35.924 1.00 93.81 834 LYS A O 1
ATOM 6796 N N . ALA A 1 835 ? 30.383 10.255 -35.079 1.00 93.69 835 ALA A N 1
ATOM 6797 C CA . ALA A 1 835 ? 30.032 9.459 -36.257 1.00 93.69 835 ALA A CA 1
ATOM 6798 C C . ALA A 1 835 ? 28.518 9.403 -36.481 1.00 93.69 835 ALA A C 1
ATOM 6800 O O . ALA A 1 835 ? 28.059 9.641 -37.598 1.00 93.69 835 ALA A O 1
ATOM 6801 N N . LEU A 1 836 ? 27.743 9.187 -35.414 1.00 91.69 836 LEU A N 1
ATOM 6802 C CA . LEU A 1 836 ? 26.281 9.241 -35.469 1.00 91.69 836 LEU A CA 1
ATOM 6803 C C . LEU A 1 836 ? 25.777 10.631 -35.890 1.00 91.69 836 LEU A C 1
ATOM 6805 O O . LEU A 1 836 ? 24.895 10.727 -36.739 1.00 91.69 836 LEU A O 1
ATOM 6809 N N . TYR A 1 837 ? 26.379 11.700 -35.364 1.00 91.94 837 TYR A N 1
ATOM 6810 C CA . TYR A 1 837 ? 26.042 13.088 -35.697 1.00 91.94 837 TYR A CA 1
ATOM 6811 C C . TYR A 1 837 ? 26.303 13.436 -37.173 1.00 91.94 837 TYR A C 1
ATOM 6813 O O . TYR A 1 837 ? 25.531 14.155 -37.804 1.00 91.94 837 TYR A O 1
ATOM 6821 N N . GLU A 1 838 ? 27.364 12.886 -37.767 1.00 88.75 838 GLU A N 1
ATOM 6822 C CA . GLU A 1 838 ? 27.682 13.066 -39.190 1.00 88.75 838 GLU A CA 1
ATOM 6823 C C . GLU A 1 838 ? 26.920 12.104 -40.122 1.00 88.75 838 GLU A C 1
ATOM 6825 O O . GLU A 1 838 ? 27.163 12.094 -41.335 1.00 88.75 838 GLU A O 1
ATOM 6830 N N . ASN A 1 839 ? 25.973 11.324 -39.584 1.00 88.75 839 ASN A N 1
ATOM 6831 C CA . ASN A 1 839 ? 25.238 10.269 -40.286 1.00 88.75 839 ASN A CA 1
ATOM 6832 C C . ASN A 1 839 ? 26.178 9.237 -40.945 1.00 88.75 839 ASN A C 1
ATOM 6834 O O . ASN A 1 839 ? 25.936 8.783 -42.067 1.00 88.75 839 ASN A O 1
ATOM 6838 N N . LEU A 1 840 ? 27.277 8.888 -40.266 1.00 90.38 840 LEU A N 1
ATOM 6839 C CA . LEU A 1 840 ? 28.216 7.855 -40.694 1.00 90.38 840 LEU A CA 1
ATOM 6840 C C . LEU A 1 840 ? 27.774 6.492 -40.153 1.00 90.38 840 LEU A C 1
ATOM 6842 O O . LEU A 1 840 ? 27.601 6.312 -38.949 1.00 90.38 840 LEU A O 1
ATOM 6846 N N . LEU A 1 841 ? 27.628 5.519 -41.051 1.00 88.12 841 LEU A N 1
ATOM 6847 C CA . LEU A 1 841 ? 27.409 4.129 -40.668 1.00 88.12 841 LEU A CA 1
ATOM 6848 C C . LEU A 1 841 ? 28.743 3.509 -40.243 1.00 88.12 841 LEU A C 1
ATOM 6850 O O . LEU A 1 841 ? 29.715 3.563 -40.994 1.00 88.12 841 LEU A O 1
ATOM 6854 N N . VAL A 1 842 ? 28.778 2.929 -39.044 1.00 87.94 842 VAL A N 1
ATOM 6855 C CA . VAL A 1 842 ? 29.966 2.282 -38.476 1.00 87.94 842 VAL A CA 1
ATOM 6856 C C . VAL A 1 842 ? 29.613 0.847 -38.099 1.00 87.94 842 VAL A C 1
ATOM 6858 O O . VAL A 1 842 ? 28.596 0.599 -37.453 1.00 87.94 842 VAL A O 1
ATOM 6861 N N . GLU A 1 843 ? 30.457 -0.102 -38.492 1.00 86.69 843 GLU A N 1
ATOM 6862 C CA . GLU A 1 843 ? 30.267 -1.529 -38.224 1.00 86.69 843 GLU A CA 1
ATOM 6863 C C . GLU A 1 843 ? 30.935 -1.933 -36.901 1.00 86.69 843 GLU A C 1
ATOM 6865 O O . GLU A 1 843 ? 32.022 -2.508 -36.882 1.00 86.69 843 GLU A O 1
ATOM 6870 N N . LEU A 1 844 ? 30.289 -1.614 -35.775 1.00 91.38 844 LEU A N 1
ATOM 6871 C CA . LEU A 1 844 ? 30.730 -2.037 -34.439 1.00 91.38 844 LEU A CA 1
ATOM 6872 C C . LEU A 1 844 ? 29.718 -3.031 -33.844 1.00 91.38 844 LEU A C 1
ATOM 6874 O O . LEU A 1 844 ? 28.646 -2.613 -33.399 1.00 91.38 844 LEU A O 1
ATOM 6878 N N . PRO A 1 845 ? 30.020 -4.344 -33.825 1.00 92.44 845 PRO A N 1
ATOM 6879 C CA . PRO A 1 845 ? 29.104 -5.361 -33.315 1.00 92.44 845 PRO A CA 1
ATOM 6880 C C . PRO A 1 845 ? 29.142 -5.400 -31.783 1.00 92.44 845 PRO A C 1
ATOM 6882 O O . PRO A 1 845 ? 29.759 -6.280 -31.188 1.00 92.44 845 PRO A O 1
ATOM 6885 N N . PHE A 1 846 ? 28.527 -4.424 -31.119 1.00 93.62 846 PHE A N 1
ATOM 6886 C CA . PHE A 1 846 ? 28.476 -4.387 -29.657 1.00 93.62 846 PHE A CA 1
ATOM 6887 C C . PHE A 1 846 ? 27.654 -5.533 -29.067 1.00 93.62 846 PHE A C 1
ATOM 6889 O O . PHE A 1 846 ? 26.635 -5.949 -29.618 1.00 93.62 846 PHE A O 1
ATOM 6896 N N . ALA A 1 847 ? 28.077 -6.016 -27.901 1.00 91.56 847 ALA A N 1
ATOM 6897 C CA . ALA A 1 847 ? 27.332 -7.008 -27.148 1.00 91.56 847 ALA A CA 1
ATOM 6898 C C . ALA A 1 847 ? 26.000 -6.427 -26.658 1.00 91.56 847 ALA A C 1
ATOM 6900 O O . ALA A 1 847 ? 25.932 -5.295 -26.171 1.00 91.56 847 ALA A O 1
ATOM 6901 N N . GLN A 1 848 ? 24.932 -7.224 -26.736 1.00 84.44 848 GLN A N 1
ATOM 6902 C CA . GLN A 1 848 ? 23.579 -6.768 -26.405 1.00 84.44 848 GLN A CA 1
ATOM 6903 C C . GLN A 1 848 ? 23.462 -6.271 -24.957 1.00 84.44 848 GLN A C 1
ATOM 6905 O O . GLN A 1 848 ? 22.753 -5.300 -24.695 1.00 84.44 848 GLN A O 1
ATOM 6910 N N . PHE A 1 849 ? 24.173 -6.899 -24.015 1.00 84.88 849 PHE A N 1
ATOM 6911 C CA . PHE A 1 849 ? 24.185 -6.474 -22.612 1.00 84.88 849 PHE A CA 1
ATOM 6912 C C . PHE A 1 849 ? 24.819 -5.090 -22.431 1.00 84.88 849 PHE A C 1
ATOM 6914 O O . PHE A 1 849 ? 24.353 -4.296 -21.617 1.00 84.88 849 PHE A O 1
ATOM 6921 N N . PHE A 1 850 ? 25.845 -4.773 -23.226 1.00 88.88 850 PHE A N 1
ATOM 6922 C CA . PHE A 1 850 ? 26.528 -3.486 -23.184 1.00 88.88 850 PHE A CA 1
ATOM 6923 C C . PHE A 1 850 ? 25.629 -2.382 -23.749 1.00 88.88 850 PHE A C 1
ATOM 6925 O O . PHE A 1 850 ? 25.435 -1.356 -23.098 1.00 88.88 850 PHE A O 1
ATOM 6932 N N . LEU A 1 851 ? 24.980 -2.631 -24.891 1.00 87.19 851 LEU A N 1
ATOM 6933 C CA . LEU A 1 851 ? 23.978 -1.716 -25.452 1.00 87.19 851 LEU A CA 1
ATOM 6934 C C . LEU A 1 851 ? 22.805 -1.493 -24.489 1.00 87.19 851 LEU A C 1
ATOM 6936 O O . LEU A 1 851 ? 22.381 -0.360 -24.274 1.00 87.19 851 LEU A O 1
ATOM 6940 N N . SER A 1 852 ? 22.319 -2.563 -23.858 1.00 80.69 852 SER A N 1
ATOM 6941 C CA . SER A 1 852 ? 21.228 -2.489 -22.879 1.00 80.69 852 SER A CA 1
ATOM 6942 C C . SER A 1 852 ? 21.619 -1.665 -21.650 1.00 80.69 852 SER A C 1
ATOM 6944 O O . SER A 1 852 ? 20.784 -0.933 -21.122 1.00 80.69 852 SER A O 1
ATOM 6946 N N . LYS A 1 853 ? 22.887 -1.722 -21.221 1.00 82.25 853 LYS A N 1
ATOM 6947 C CA . LYS A 1 853 ? 23.412 -0.892 -20.129 1.00 82.25 853 LYS A CA 1
ATOM 6948 C C . LYS A 1 853 ? 23.513 0.585 -20.521 1.00 82.25 853 LYS A C 1
ATOM 6950 O O . LYS A 1 853 ? 23.150 1.433 -19.716 1.00 82.25 853 LYS A O 1
ATOM 6955 N N . ILE A 1 854 ? 23.945 0.895 -21.748 1.00 84.12 854 ILE A N 1
ATOM 6956 C CA . ILE A 1 854 ? 24.016 2.280 -22.257 1.00 84.12 854 ILE A CA 1
ATOM 6957 C C . ILE A 1 854 ? 22.622 2.922 -22.326 1.00 84.12 854 ILE A C 1
ATOM 6959 O O . ILE A 1 854 ? 22.465 4.100 -22.000 1.00 84.12 854 ILE A O 1
ATOM 6963 N N . LEU A 1 855 ? 21.614 2.155 -22.751 1.00 77.69 855 LEU A N 1
ATOM 6964 C CA . LEU A 1 855 ? 20.238 2.634 -22.907 1.00 77.69 855 LEU A CA 1
ATOM 6965 C C . LEU A 1 855 ? 19.491 2.773 -21.568 1.00 77.69 855 LEU A C 1
ATOM 6967 O O . LEU A 1 855 ? 18.577 3.585 -21.475 1.00 77.69 855 LEU A O 1
ATOM 6971 N N . ASN A 1 856 ? 19.889 2.032 -20.528 1.00 70.06 856 ASN A N 1
ATOM 6972 C CA . ASN A 1 856 ? 19.255 2.047 -19.205 1.00 70.06 856 ASN A CA 1
ATOM 6973 C C . ASN A 1 856 ? 20.170 2.693 -18.150 1.00 70.06 856 ASN A C 1
ATOM 6975 O O . ASN A 1 856 ? 20.708 2.014 -17.272 1.00 70.06 856 ASN A O 1
ATOM 6979 N N . ARG A 1 857 ? 20.331 4.022 -18.220 1.00 55.91 857 ARG A N 1
ATOM 6980 C CA . ARG A 1 857 ? 21.214 4.793 -17.319 1.00 55.91 857 ARG A CA 1
ATOM 6981 C C . ARG A 1 857 ? 20.811 4.735 -15.835 1.00 55.91 857 ARG A C 1
ATOM 6983 O O . ARG A 1 857 ? 21.678 4.846 -14.982 1.00 55.91 857 ARG A O 1
ATOM 6990 N N . HIS A 1 858 ? 19.536 4.481 -15.528 1.00 48.78 858 HIS A N 1
ATOM 6991 C CA . HIS A 1 858 ? 18.971 4.565 -14.168 1.00 48.78 858 HIS A CA 1
ATOM 6992 C C . HIS A 1 858 ? 18.719 3.206 -13.486 1.00 48.78 858 HIS A C 1
ATOM 6994 O O . HIS A 1 858 ? 17.783 3.061 -12.705 1.00 48.78 858 HIS A O 1
ATOM 7000 N N . GLY A 1 859 ? 19.538 2.190 -13.780 1.00 46.97 859 GLY A N 1
ATOM 7001 C CA . GLY A 1 859 ? 19.592 0.983 -12.943 1.00 46.97 859 GLY A CA 1
ATOM 7002 C C . GLY A 1 859 ? 18.394 0.034 -13.046 1.00 46.97 859 GLY A C 1
ATOM 7003 O O . GLY A 1 859 ? 18.112 -0.685 -12.095 1.00 46.97 859 GLY A O 1
ATOM 7004 N N . ILE A 1 860 ? 17.697 -0.011 -14.188 1.00 50.41 860 ILE A N 1
ATOM 7005 C CA . ILE A 1 860 ? 16.791 -1.137 -14.464 1.00 50.41 860 ILE A CA 1
ATOM 7006 C C . ILE A 1 860 ? 17.654 -2.399 -14.550 1.00 50.41 860 ILE A C 1
ATOM 7008 O O . ILE A 1 860 ? 18.586 -2.443 -15.358 1.00 50.41 860 ILE A O 1
ATOM 7012 N N . ASP A 1 861 ? 17.347 -3.381 -13.698 1.00 54.78 861 ASP A N 1
ATOM 7013 C CA . ASP A 1 861 ? 18.032 -4.669 -13.613 1.00 54.78 861 ASP A CA 1
ATOM 7014 C C . ASP A 1 861 ? 18.240 -5.247 -15.016 1.00 54.78 861 ASP A C 1
ATOM 7016 O O . ASP A 1 861 ? 17.282 -5.561 -15.733 1.00 54.78 861 ASP A O 1
ATOM 7020 N N . LEU A 1 862 ? 19.509 -5.345 -15.427 1.00 64.69 862 LEU A N 1
ATOM 7021 C CA . LEU A 1 862 ? 19.868 -6.104 -16.615 1.00 64.69 862 LEU A CA 1
ATOM 7022 C C . LEU A 1 862 ? 19.349 -7.525 -16.404 1.00 64.69 862 LEU A C 1
ATOM 7024 O O . LEU A 1 862 ? 19.637 -8.154 -15.389 1.00 64.69 862 LEU A O 1
ATOM 7028 N N . ASP A 1 863 ? 18.568 -8.005 -17.365 1.00 68.06 863 ASP A N 1
ATOM 7029 C CA . ASP A 1 863 ? 18.045 -9.364 -17.359 1.00 68.06 863 ASP A CA 1
ATOM 7030 C C . ASP A 1 863 ? 19.195 -10.368 -17.166 1.00 68.06 863 ASP A C 1
ATOM 7032 O O . ASP A 1 863 ? 20.216 -10.269 -17.852 1.00 68.06 863 ASP A O 1
ATOM 7036 N N . ILE A 1 864 ? 19.035 -11.339 -16.260 1.00 74.81 864 ILE A N 1
ATOM 7037 C CA . ILE A 1 864 ? 20.038 -12.377 -15.973 1.00 74.81 864 ILE A CA 1
ATOM 7038 C C . ILE A 1 864 ? 20.479 -13.114 -17.245 1.00 74.81 864 ILE A C 1
ATOM 7040 O O . ILE A 1 864 ? 21.618 -13.554 -17.357 1.00 74.81 864 ILE A O 1
ATOM 7044 N N . HIS A 1 865 ? 19.618 -13.174 -18.261 1.00 76.12 865 HIS A N 1
ATOM 7045 C CA . HIS A 1 865 ? 19.932 -13.754 -19.567 1.00 76.12 865 HIS A CA 1
ATOM 7046 C C . HIS A 1 865 ? 21.031 -13.032 -20.343 1.00 76.12 865 HIS A C 1
ATOM 7048 O O . HIS A 1 865 ? 21.639 -13.622 -21.232 1.00 76.12 865 HIS A O 1
ATOM 7054 N N . HIS A 1 866 ? 21.341 -11.781 -20.011 1.00 79.06 866 HIS A N 1
ATOM 7055 C CA . HIS A 1 866 ? 22.512 -11.100 -20.555 1.00 79.06 866 HIS A CA 1
ATOM 7056 C C . HIS A 1 866 ? 23.828 -11.749 -20.111 1.00 79.06 866 HIS A C 1
ATOM 7058 O O . HIS A 1 866 ? 24.820 -11.672 -20.844 1.00 79.06 866 HIS A O 1
ATOM 7064 N N . LEU A 1 867 ? 23.827 -12.438 -18.966 1.00 81.62 867 LEU A N 1
ATOM 7065 C CA . LEU A 1 867 ? 24.983 -13.169 -18.463 1.00 81.62 867 LEU A CA 1
ATOM 7066 C C . LEU A 1 867 ? 25.352 -14.340 -19.380 1.00 81.62 867 LEU A C 1
ATOM 7068 O O . LEU A 1 867 ? 26.529 -14.640 -19.503 1.00 81.62 867 LEU A O 1
ATOM 7072 N N . ALA A 1 868 ? 24.399 -14.911 -20.127 1.00 80.81 868 ALA A N 1
ATOM 7073 C CA . ALA A 1 868 ? 24.671 -15.982 -21.089 1.00 80.81 868 ALA A CA 1
ATOM 7074 C C . ALA A 1 868 ? 25.742 -15.611 -22.132 1.00 80.81 868 ALA A C 1
ATOM 7076 O O . ALA A 1 868 ? 26.493 -16.478 -22.569 1.00 80.81 868 ALA A O 1
ATOM 7077 N N . SER A 1 869 ? 25.818 -14.332 -22.523 1.00 83.06 869 SER A N 1
ATOM 7078 C CA . SER A 1 869 ? 26.814 -13.829 -23.483 1.00 83.06 869 SER A CA 1
ATOM 7079 C C . SER A 1 869 ? 28.063 -13.250 -22.798 1.00 83.06 869 SER A C 1
ATOM 7081 O O . SER A 1 869 ? 29.156 -13.314 -23.362 1.00 83.06 869 SER A O 1
ATOM 7083 N N . LEU A 1 870 ? 27.923 -12.694 -21.586 1.00 84.00 870 LEU A N 1
ATOM 7084 C CA . LEU A 1 870 ? 29.034 -12.109 -20.821 1.00 84.00 870 LEU A CA 1
ATOM 7085 C C . LEU A 1 870 ? 29.903 -13.177 -20.136 1.00 84.00 870 LEU A C 1
ATOM 7087 O O . LEU A 1 870 ? 31.125 -13.135 -20.254 1.00 84.00 870 LEU A O 1
ATOM 7091 N N . ASP A 1 871 ? 29.269 -14.108 -19.426 1.00 84.06 871 ASP A N 1
ATOM 7092 C CA . ASP A 1 871 ? 29.893 -15.205 -18.686 1.00 84.06 871 ASP A CA 1
ATOM 7093 C C . ASP A 1 871 ? 28.964 -16.440 -18.694 1.00 84.06 871 ASP A C 1
ATOM 7095 O O . ASP A 1 871 ? 28.133 -16.624 -17.796 1.00 84.06 871 ASP A O 1
ATOM 7099 N N . PRO A 1 872 ? 29.073 -17.304 -19.719 1.00 82.50 872 PRO A N 1
ATOM 7100 C CA . PRO A 1 872 ? 28.212 -18.475 -19.834 1.00 82.50 872 PRO A CA 1
ATOM 7101 C C . PRO A 1 872 ? 28.438 -19.532 -18.745 1.00 82.50 872 PRO A C 1
ATOM 7103 O O . PRO A 1 872 ? 27.600 -20.423 -18.606 1.00 82.50 872 PRO A O 1
ATOM 7106 N N . GLU A 1 873 ? 29.567 -19.496 -18.026 1.00 82.69 873 GLU A N 1
ATOM 7107 C CA . GLU A 1 873 ? 29.829 -20.419 -16.917 1.00 82.69 873 GLU A CA 1
ATOM 7108 C C . GLU A 1 873 ? 29.091 -19.972 -15.661 1.00 82.69 873 GLU A C 1
ATOM 7110 O O . GLU A 1 873 ? 28.437 -20.800 -15.041 1.00 82.69 873 GLU A O 1
ATOM 7115 N N . MET A 1 874 ? 29.125 -18.676 -15.335 1.00 81.62 874 MET A N 1
ATOM 7116 C CA . MET A 1 874 ? 28.347 -18.110 -14.226 1.00 81.62 874 MET A CA 1
ATOM 7117 C C . MET A 1 874 ? 26.834 -18.145 -14.490 1.00 81.62 874 MET A C 1
ATOM 7119 O O . MET A 1 874 ? 26.041 -18.218 -13.555 1.00 81.62 874 MET A O 1
ATOM 7123 N N . TYR A 1 875 ? 26.427 -18.069 -15.760 1.00 80.12 875 TYR A N 1
ATOM 7124 C CA . TYR A 1 875 ? 25.023 -18.152 -16.166 1.00 80.12 875 TYR A CA 1
ATOM 7125 C C . TYR A 1 875 ? 24.400 -19.549 -16.004 1.00 80.12 875 TYR A C 1
ATOM 7127 O O . TYR A 1 875 ? 23.183 -19.648 -15.842 1.00 80.12 875 TYR A O 1
ATOM 7135 N N . ARG A 1 876 ? 25.204 -20.616 -16.093 1.00 73.56 876 ARG A N 1
ATOM 7136 C CA . ARG A 1 876 ? 24.753 -22.009 -15.969 1.00 73.56 876 ARG A CA 1
ATOM 7137 C C . ARG A 1 876 ? 24.668 -22.427 -14.508 1.00 73.56 876 ARG A C 1
ATOM 7139 O O . ARG A 1 876 ? 23.681 -23.121 -14.177 1.00 73.56 876 ARG A O 1
#

Foldseek 3Di:
DAALVRDDDDDDPDPPDDDDDPDDPVVVVVVVVVVVVVVVVSVVRRVVVVVVVVVVVVVVVLQVVLVVLVVVLVVVVVVDDPPDQDDPVVLVVSLVSCLSNPDLVPCPVVLLVSLVNCLVCLLVLLVVCLVVVPSSLVSLLSSLLVLLVNLQPDDPPDDNPSSLVSLVQVLDQVSNVPRDDPPPFPTDVSNLVSCVSCLVSCVLLSLVSNLVVPPDQPDAQDQEQPDVVSVSSLCSLCSQQVCLVVRPPLVSNLSSLVSCCVRLQLPDDGSSSVRYNLSNCQRNPHHGPLLSSLVSQVVLVVVVVVVVVPDPDDDDDDDDDDRPPRQALRSLLSSLSNCLVPLLVDDLVSVLSVLVNLLSNLLRQDFDDPPPPPPPDDDDDDDPPDPPPPVVVVVVVVVSVVSNVSSLVSQLDPSNLVSLVCSCVVPNDLSSLQSLLSNVCSCCQRRVDAQVRGNNLQVCLQDLSSLVVLVVSLQPDFDQDPVRDTDRPLVCLLQLHDDDPVSCSRNLSSLLSNLSSPLVLLLVDDLCLLQVVPPDPDPDDDDPDDRSHNDYLVRVLVVLLSLLSSLLSLLSNLQDLPPPVQDPVSVVVVVVVPDDDPPPVSVVVLSSSQSSSVSSLSSSVSVVVSCVVPNSYDPLSLADVVDDDPLLDAADVVLLVVCLVRPSDDDDQDPDDPPRDDDDGSSSSSSSNCCNRPVSNPDPVSNVSSVVNNLVVLLCVACPPCVLVVRDDAAEAEAEPVCLQVSCLVCVFCVNNVDLSGHYFYFYAYPVRDTDDDGPNPPVVLVSLQVNLVVLQPCVVVQWDQWPVGAIDGHPCQVVVDVPSVSSVVSSVVSVVSCVSVVHDYPHRHQPQRVVCVSCVPDDDRRLVSCCRVPVVVSD

pLDDT: mean 80.55, std 16.89, range [23.97, 97.5]

Nearest PDB structures (foldseek):
  6k2c-assembly1_A  TM=8.254E-01  e=8.716E-09  Homo sapiens
  9hcj-assembly1_C1  TM=1.453E-01  e=2.821E-03  Dictyostelium discoideum
  4a1s-assembly1_B  TM=2.312E-01  e=2.541E-01  Drosophila melanogaster
  5k7v-assembly1_B  TM=1.738E-01  e=5.109E-01  synthetic construct